Protein 4N8C (pdb70)

B-factor: mean 27.28, std 11.51, range [10.78, 125.44]

Radius of gyration: 37.12 Å; Cα contacts (8 Å, |Δi|>4): 2422; chains: 6; bounding box: 62×114×84 Å

Structure (mmCIF, N/CA/C/O backbone):
data_4N8C
#
_entry.id   4N8C
#
_cell.length_a   40.353
_cell.length_b   72.276
_cell.length_c   78.446
_cell.angle_alpha   86.880
_cell.angle_beta   77.530
_cell.angle_gamma   84.630
#
_symmetry.space_group_name_H-M   'P 1'
#
loop_
_entity.id
_entity.type
_entity.pdbx_description
1 polymer 'Heavy chain of monoclonal antibody'
2 polymer 'Light chain of monoclonal antibody'
3 polymer 'Extracellular domain of influenza Matrix protein 2'
4 water water
#
loop_
_atom_site.group_PDB
_atom_site.id
_atom_site.type_symbol
_atom_site.label_atom_id
_atom_site.label_alt_id
_atom_site.label_comp_id
_atom_site.label_asym_id
_atom_site.label_entity_id
_atom_site.label_seq_id
_atom_site.pdbx_PDB_ins_code
_atom_site.Cartn_x
_atom_site.Cartn_y
_atom_site.Cartn_z
_atom_site.occupancy
_atom_site.B_iso_or_equiv
_atom_site.auth_seq_id
_atom_site.auth_comp_id
_atom_site.auth_asym_id
_atom_site.auth_atom_id
_atom_site.pdbx_PDB_model_num
ATOM 1 N N . GLN A 1 1 ? 35.620 -18.952 38.351 1.00 45.62 1 GLN H N 1
ATOM 2 C CA . GLN A 1 1 ? 35.157 -20.043 39.226 1.00 43.91 1 GLN H CA 1
ATOM 3 C C . GLN A 1 1 ? 34.121 -19.464 40.204 1.00 36.92 1 GLN H C 1
ATOM 4 O O . GLN A 1 1 ? 34.122 -19.831 41.348 1.00 34.87 1 GLN H O 1
ATOM 10 N N . VAL A 1 2 ? 33.236 -18.599 39.692 1.00 32.52 2 VAL H N 1
ATOM 11 C CA . VAL A 1 2 ? 32.057 -18.108 40.438 1.00 33.24 2 VAL H CA 1
ATOM 12 C C . VAL A 1 2 ? 31.158 -19.278 40.794 1.00 29.77 2 VAL H C 1
ATOM 13 O O . VAL A 1 2 ? 30.782 -20.108 39.929 1.00 30.09 2 VAL H O 1
ATOM 17 N N . GLN A 1 3 ? 30.862 -19.395 42.092 1.00 28.78 3 GLN H N 1
ATOM 18 C CA . GLN A 1 3 ? 29.984 -20.446 42.610 1.00 30.38 3 GLN H CA 1
ATOM 19 C C . GLN A 1 3 ? 29.004 -19.797 43.604 1.00 26.06 3 GLN H C 1
ATOM 20 O O . GLN A 1 3 ? 29.399 -18.986 44.421 1.00 26.31 3 GLN H O 1
ATOM 26 N N . LEU A 1 4 ? 27.752 -20.199 43.483 1.00 24.79 4 LEU H N 1
ATOM 27 C CA . LEU A 1 4 ? 26.708 -19.854 44.443 1.00 24.68 4 LEU H CA 1
ATOM 28 C C . LEU A 1 4 ? 26.218 -21.181 45.030 1.00 22.50 4 LEU H C 1
ATOM 29 O O . LEU A 1 4 ? 25.634 -22.029 44.333 1.00 21.75 4 LEU H O 1
ATOM 34 N N . GLN A 1 5 ? 26.535 -21.361 46.306 1.00 21.80 5 GLN H N 1
ATOM 35 C CA . GLN A 1 5 ? 26.289 -22.589 47.018 1.00 23.78 5 GLN H CA 1
ATOM 36 C C . GLN A 1 5 ? 25.134 -22.420 48.013 1.00 22.45 5 GLN H C 1
ATOM 37 O O . GLN A 1 5 ? 25.266 -21.670 48.979 1.00 25.07 5 GLN H O 1
ATOM 43 N N . GLN A 1 6 ? 24.038 -23.122 47.758 1.00 21.02 6 GLN H N 1
ATOM 44 C CA . GLN A 1 6 ? 22.835 -22.979 48.580 1.00 21.19 6 GLN H CA 1
ATOM 45 C C . GLN A 1 6 ? 22.726 -24.080 49.658 1.00 23.07 6 GLN H C 1
ATOM 46 O O . GLN A 1 6 ? 23.261 -25.203 49.520 1.00 24.86 6 GLN H O 1
ATOM 52 N N . SER A 1 7 ? 22.019 -23.767 50.740 1.00 22.30 7 SER H N 1
ATOM 53 C CA . SER A 1 7 ? 21.704 -24.746 51.780 1.00 22.37 7 SER H CA 1
ATOM 54 C C . SER A 1 7 ? 20.785 -25.855 51.295 1.00 23.87 7 SER H C 1
ATOM 55 O O . SER A 1 7 ? 20.192 -25.776 50.222 1.00 23.74 7 SER H O 1
ATOM 58 N N . GLY A 1 8 ? 20.700 -26.958 52.063 1.00 24.07 8 GLY H N 1
ATOM 59 C CA . GLY A 1 8 ? 20.058 -28.126 51.571 1.00 25.00 8 GLY H CA 1
ATOM 60 C C . GLY A 1 8 ? 18.564 -28.094 51.698 1.00 27.35 8 GLY H C 1
ATOM 61 O O . GLY A 1 8 ? 18.025 -27.078 52.191 1.00 24.71 8 GLY H O 1
ATOM 62 N N . PRO A 1 9 ? 17.877 -29.199 51.333 1.00 26.76 9 PRO H N 1
ATOM 63 C CA . PRO A 1 9 ? 16.439 -29.165 51.291 1.00 25.08 9 PRO H CA 1
ATOM 64 C C . PRO A 1 9 ? 15.798 -29.020 52.705 1.00 24.90 9 PRO H C 1
ATOM 65 O O . PRO A 1 9 ? 16.416 -29.386 53.678 1.00 26.67 9 PRO H O 1
ATOM 69 N N . GLU A 1 10 ? 14.611 -28.446 52.769 1.00 23.59 10 GLU H N 1
ATOM 70 C CA . GLU A 1 10 ? 13.906 -28.168 54.028 1.00 27.65 10 GLU H CA 1
ATOM 71 C C . GLU A 1 10 ? 12.503 -28.697 53.955 1.00 24.88 10 GLU H C 1
ATOM 72 O O . GLU A 1 10 ? 11.779 -28.433 53.013 1.00 27.18 10 GLU H O 1
ATOM 78 N N . VAL A 1 11 ? 12.120 -29.464 54.959 1.00 27.84 11 VAL H N 1
ATOM 79 C CA . VAL A 1 11 ? 10.697 -29.806 55.199 1.00 31.04 11 VAL H CA 1
ATOM 80 C C . VAL A 1 11 ? 10.224 -29.022 56.423 1.00 32.55 11 VAL H C 1
ATOM 81 O O . VAL A 1 11 ? 10.800 -29.174 57.500 1.00 33.86 11 VAL H O 1
ATOM 85 N N . VAL A 1 12 ? 9.219 -28.181 56.237 1.00 31.43 12 VAL H N 1
ATOM 86 C CA . VAL A 1 12 ? 8.831 -27.201 57.244 1.00 32.82 12 VAL H CA 1
ATOM 87 C C . VAL A 1 12 ? 7.328 -27.266 57.483 1.00 30.34 12 VAL H C 1
ATOM 88 O O . VAL A 1 12 ? 6.539 -27.296 56.540 1.00 27.72 12 VAL H O 1
ATOM 92 N N . ARG A 1 13 ? 6.910 -27.176 58.756 1.00 28.21 13 ARG H N 1
ATOM 93 C CA . ARG A 1 13 ? 5.505 -27.223 59.053 1.00 29.12 13 ARG H CA 1
ATOM 94 C C . ARG A 1 13 ? 4.807 -25.951 58.583 1.00 27.44 13 ARG H C 1
ATOM 95 O O . ARG A 1 13 ? 5.405 -24.840 58.594 1.00 28.67 13 ARG H O 1
ATOM 103 N N . PRO A 1 14 ? 3.527 -26.018 58.268 1.00 26.18 14 PRO H N 1
ATOM 104 C CA . PRO A 1 14 ? 2.823 -24.813 57.925 1.00 23.13 14 PRO H CA 1
ATOM 105 C C . PRO A 1 14 ? 2.821 -23.834 59.139 1.00 24.70 14 PRO H C 1
ATOM 106 O O . PRO A 1 14 ? 2.802 -24.287 60.286 1.00 24.00 14 PRO H O 1
ATOM 110 N N . GLY A 1 15 ? 2.844 -22.528 58.835 1.00 24.83 15 GLY H N 1
ATOM 111 C CA . GLY A 1 15 ? 2.757 -21.511 59.893 1.00 24.56 15 GLY H CA 1
ATOM 112 C C . GLY A 1 15 ? 4.032 -21.061 60.557 1.00 25.47 15 GLY H C 1
ATOM 113 O O . GLY A 1 15 ? 4.000 -20.105 61.315 1.00 26.14 15 GLY H O 1
ATOM 114 N N . VAL A 1 16 ? 5.151 -21.723 60.292 1.00 23.17 16 VAL H N 1
ATOM 115 C CA . VAL A 1 16 ? 6.435 -21.316 60.789 1.00 23.18 16 VAL H CA 1
ATOM 116 C C . VAL A 1 16 ? 7.255 -20.748 59.620 1.00 19.74 16 VAL H C 1
ATOM 117 O O . VAL A 1 16 ? 6.813 -20.739 58.520 1.00 24.07 16 VAL H O 1
ATOM 121 N N . SER A 1 17 ? 8.435 -20.284 59.928 1.00 22.23 17 SER H N 1
ATOM 122 C CA . SER A 1 17 ? 9.323 -19.641 58.936 1.00 21.57 17 SER H CA 1
ATOM 123 C C . SER A 1 17 ? 10.535 -20.495 58.705 1.00 24.41 17 SER H C 1
ATOM 124 O O . SER A 1 17 ? 10.821 -21.380 59.485 1.00 26.51 17 SER H O 1
ATOM 127 N N . VAL A 1 18 ? 11.209 -20.280 57.562 1.00 21.66 18 VAL H N 1
ATOM 128 C CA . VAL A 1 18 ? 12.429 -21.041 57.232 1.00 22.91 18 VAL H CA 1
ATOM 129 C C . VAL A 1 18 ? 13.478 -20.058 56.723 1.00 22.42 18 VAL H C 1
ATOM 130 O O . VAL A 1 18 ? 13.096 -19.027 56.090 1.00 21.90 18 VAL H O 1
ATOM 134 N N . ARG A 1 19 ? 14.755 -20.329 57.059 1.00 22.81 19 ARG H N 1
ATOM 135 C CA . ARG A 1 19 ? 15.881 -19.482 56.693 1.00 26.09 19 ARG H CA 1
ATOM 136 C C . ARG A 1 19 ? 16.809 -20.328 55.794 1.00 25.70 19 ARG H C 1
ATOM 137 O O . ARG A 1 19 ? 17.287 -21.389 56.210 1.00 26.16 19 ARG H O 1
ATOM 145 N N . ILE A 1 20 ? 16.976 -19.853 54.572 1.00 23.40 20 ILE H N 1
ATOM 146 C CA . ILE A 1 20 ? 17.823 -20.509 53.570 1.00 20.88 20 ILE H CA 1
ATOM 147 C C . ILE A 1 20 ? 19.034 -19.633 53.215 1.00 20.45 20 ILE H C 1
ATOM 148 O O . ILE A 1 20 ? 18.998 -18.418 53.365 1.00 18.86 20 ILE H O 1
ATOM 153 N N . SER A 1 21 ? 20.155 -20.265 52.823 1.00 21.26 21 SER H N 1
ATOM 154 C CA . SER A 1 21 ? 21.383 -19.488 52.604 1.00 18.44 21 SER H CA 1
ATOM 155 C C . SER A 1 21 ? 21.998 -19.752 51.230 1.00 18.53 21 SER H C 1
ATOM 156 O O . SER A 1 21 ? 21.710 -20.771 50.592 1.00 22.59 21 SER H O 1
ATOM 159 N N . CYS A 1 22 ? 22.834 -18.806 50.849 1.00 19.98 22 CYS H N 1
ATOM 160 C CA . CYS A 1 22 ? 23.485 -18.760 49.511 1.00 18.56 22 CYS H CA 1
ATOM 161 C C . CYS A 1 22 ? 24.830 -18.129 49.701 1.00 19.57 22 CYS H C 1
ATOM 162 O O . CYS A 1 22 ? 24.925 -16.958 49.924 1.00 21.22 22 CYS H O 1
ATOM 165 N N . LYS A 1 23 ? 25.893 -18.942 49.604 1.00 23.85 23 LYS H N 1
ATOM 166 C CA . LYS A 1 23 ? 27.266 -18.460 49.813 1.00 22.97 23 LYS H CA 1
ATOM 167 C C . LYS A 1 23 ? 27.915 -18.250 48.453 1.00 21.63 23 LYS H C 1
ATOM 168 O O . LYS A 1 23 ? 27.929 -19.169 47.635 1.00 22.11 23 LYS H O 1
ATOM 174 N N . GLY A 1 24 ? 28.355 -17.018 48.214 1.00 23.31 24 GLY H N 1
ATOM 175 C CA . GLY A 1 24 ? 29.065 -16.644 46.970 1.00 27.18 24 GLY H CA 1
ATOM 176 C C . GLY A 1 24 ? 30.572 -16.785 47.142 1.00 29.76 24 GLY H C 1
ATOM 177 O O . GLY A 1 24 ? 31.149 -16.238 48.112 1.00 32.22 24 GLY H O 1
ATOM 178 N N . SER A 1 25 ? 31.197 -17.549 46.243 1.00 28.98 25 SER H N 1
ATOM 179 C CA . SER A 1 25 ? 32.664 -17.685 46.271 1.00 28.32 25 SER H CA 1
ATOM 180 C C . SER A 1 25 ? 33.245 -17.442 44.865 1.00 31.17 25 SER H C 1
ATOM 181 O O . SER A 1 25 ? 32.530 -17.515 43.888 1.00 25.68 25 SER H O 1
ATOM 184 N N . GLY A 1 26 ? 34.550 -17.187 44.756 1.00 30.77 26 GLY H N 1
ATOM 185 C CA . GLY A 1 26 ? 35.188 -17.027 43.420 1.00 31.54 26 GLY H CA 1
ATOM 186 C C . GLY A 1 26 ? 35.006 -15.664 42.812 1.00 28.71 26 GLY H C 1
ATOM 187 O O . GLY A 1 26 ? 35.273 -15.475 41.623 1.00 32.22 26 GLY H O 1
ATOM 188 N N . TYR A 1 27 ? 34.579 -14.707 43.611 1.00 27.16 27 TYR H N 1
ATOM 189 C CA . TYR A 1 27 ? 34.399 -13.353 43.180 1.00 30.12 27 TYR H CA 1
ATOM 190 C C . TYR A 1 27 ? 34.268 -12.436 44.386 1.00 28.11 27 TYR H C 1
ATOM 191 O O . TYR A 1 27 ? 34.161 -12.908 45.511 1.00 30.96 27 TYR H O 1
ATOM 200 N N . THR A 1 28 ? 34.329 -11.143 44.106 1.00 27.28 28 THR H N 1
ATOM 201 C CA . THR A 1 28 ? 34.218 -10.104 45.085 1.00 26.84 28 THR H CA 1
ATOM 202 C C . THR A 1 28 ? 32.723 -9.955 45.456 1.00 26.10 28 THR H C 1
ATOM 203 O O . THR A 1 28 ? 31.966 -9.318 44.748 1.00 25.84 28 THR H O 1
ATOM 207 N N . PHE A 1 29 ? 32.381 -10.564 46.599 1.00 28.12 29 PHE H N 1
ATOM 208 C CA . PHE A 1 29 ? 30.978 -10.685 47.065 1.00 25.20 29 PHE H CA 1
ATOM 209 C C . PHE A 1 29 ? 30.205 -9.374 47.018 1.00 25.55 29 PHE H C 1
ATOM 210 O O . PHE A 1 29 ? 29.059 -9.338 46.539 1.00 25.00 29 PHE H O 1
ATOM 218 N N . THR A 1 30 ? 30.805 -8.295 47.509 1.00 25.34 30 THR H N 1
ATOM 219 C CA . THR A 1 30 ? 30.200 -6.962 47.554 1.00 25.57 30 THR H CA 1
ATOM 220 C C . THR A 1 30 ? 30.074 -6.162 46.275 1.00 26.41 30 THR H C 1
ATOM 221 O O . THR A 1 30 ? 29.452 -5.110 46.292 1.00 26.50 30 THR H O 1
ATOM 225 N N . ASP A 1 31 ? 30.588 -6.701 45.163 1.00 27.89 31 ASP H N 1
ATOM 226 C CA . ASP A 1 31 ? 30.509 -6.040 43.884 1.00 28.25 31 ASP H CA 1
ATOM 227 C C . ASP A 1 31 ? 29.210 -6.386 43.117 1.00 23.97 31 ASP H C 1
ATOM 228 O O . ASP A 1 31 ? 28.909 -5.764 42.127 1.00 23.38 31 ASP H O 1
ATOM 233 N N . TYR A 1 32 ? 28.424 -7.346 43.624 1.00 23.71 32 TYR H N 1
ATOM 234 C CA . TYR A 1 32 ? 27.196 -7.807 42.924 1.00 24.69 32 TYR H CA 1
ATOM 235 C C . TYR A 1 32 ? 26.104 -8.075 43.931 1.00 20.10 32 TYR H C 1
ATOM 236 O O . TYR A 1 32 ? 26.342 -8.808 44.869 1.00 22.70 32 TYR H O 1
ATOM 245 N N . ALA A 1 33 ? 24.924 -7.531 43.703 1.00 19.83 33 ALA H N 1
ATOM 246 C CA . ALA A 1 33 ? 23.833 -7.838 44.596 1.00 20.05 33 ALA H CA 1
ATOM 247 C C . ALA A 1 33 ? 23.453 -9.285 44.516 1.00 18.58 33 ALA H C 1
ATOM 248 O O . ALA A 1 33 ? 23.759 -9.955 43.539 1.00 21.15 33 ALA H O 1
ATOM 250 N N . MET A 1 34 ? 22.618 -9.761 45.463 1.00 18.44 34 MET H N 1
ATOM 251 C CA . MET A 1 34 ? 22.123 -11.146 45.386 1.00 19.50 34 MET H CA 1
ATOM 252 C C . MET A 1 34 ? 20.616 -11.079 45.190 1.00 18.00 34 MET H C 1
ATOM 253 O O . MET A 1 34 ? 19.933 -10.285 45.901 1.00 18.11 34 MET H O 1
ATOM 258 N N . HIS A 1 35 ? 20.149 -11.818 44.182 1.00 15.44 35 HIS H N 1
ATOM 259 C CA . HIS A 1 35 ? 18.756 -11.932 43.818 1.00 18.46 35 HIS H CA 1
ATOM 260 C C . HIS A 1 35 ? 18.248 -13.296 44.147 1.00 17.12 35 HIS H C 1
ATOM 261 O O . HIS A 1 35 ? 19.013 -14.289 44.200 1.00 16.74 35 HIS H O 1
ATOM 268 N N . TRP A 1 36 ? 16.938 -13.392 44.389 1.00 16.16 36 TRP H N 1
ATOM 269 C CA . TRP A 1 36 ? 16.314 -14.615 44.677 1.00 15.62 36 TRP H CA 1
ATOM 270 C C . TRP A 1 36 ? 15.120 -14.845 43.795 1.00 15.42 36 TRP H C 1
ATOM 271 O O . TRP A 1 36 ? 14.429 -13.907 43.474 1.00 17.53 36 TRP H O 1
ATOM 282 N N . VAL A 1 37 ? 14.930 -16.105 43.425 1.00 16.39 37 VAL H N 1
ATOM 283 C CA . VAL A 1 37 ? 13.984 -16.527 42.428 1.00 17.19 37 VAL H CA 1
ATOM 284 C C . VAL A 1 37 ? 13.237 -17.778 42.909 1.00 18.63 37 VAL H C 1
ATOM 285 O O . VAL A 1 37 ? 13.837 -18.748 43.338 1.00 19.42 37 VAL H O 1
ATOM 289 N N . LYS A 1 38 ? 11.922 -17.747 42.796 1.00 16.94 38 LYS H N 1
ATOM 290 C CA . LYS A 1 38 ? 11.071 -18.893 43.135 1.00 16.73 38 LYS H CA 1
ATOM 291 C C . LYS A 1 38 ? 10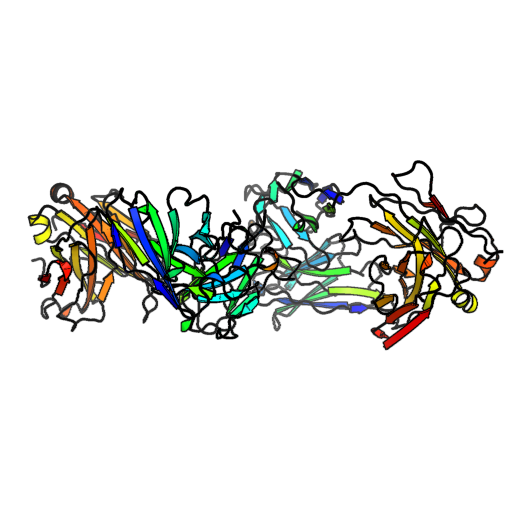.697 -19.638 41.882 1.00 16.11 38 LYS H C 1
ATOM 292 O O . LYS A 1 38 ? 10.305 -19.033 40.875 1.00 17.38 38 LYS H O 1
ATOM 298 N N . GLN A 1 39 ? 10.750 -20.956 41.944 1.00 19.40 39 GLN H N 1
ATOM 299 C CA . GLN A 1 39 ? 10.232 -21.805 40.883 1.00 20.13 39 GLN H CA 1
ATOM 300 C C . GLN A 1 39 ? 9.305 -22.851 41.481 1.00 19.46 39 GLN H C 1
ATOM 301 O O . GLN A 1 39 ? 9.765 -23.788 42.126 1.00 21.15 39 GLN H O 1
ATOM 307 N N . SER A 1 40 ? 8.016 -22.665 41.312 1.00 22.56 40 SER H N 1
ATOM 308 C CA . SER A 1 40 ? 7.059 -23.674 41.766 1.00 28.20 40 SER H CA 1
ATOM 309 C C . SER A 1 40 ? 7.153 -24.861 40.851 1.00 31.48 40 SER H C 1
ATOM 310 O O . SER A 1 40 ? 7.347 -24.706 39.646 1.00 31.41 40 SER H O 1
ATOM 313 N N . HIS A 1 41 ? 6.989 -26.058 41.386 1.00 40.86 41 HIS H N 1
ATOM 314 C CA . HIS A 1 41 ? 7.248 -27.248 40.560 1.00 48.18 41 HIS H CA 1
ATOM 315 C C . HIS A 1 41 ? 6.371 -27.236 39.287 1.00 49.81 41 HIS H C 1
ATOM 316 O O . HIS A 1 41 ? 5.194 -26.821 39.317 1.00 46.30 41 HIS H O 1
ATOM 323 N N . ALA A 1 42 ? 7.014 -27.584 38.163 1.00 52.41 42 ALA H N 1
ATOM 324 C CA . ALA A 1 42 ? 6.429 -27.512 36.810 1.00 51.16 42 ALA H CA 1
ATOM 325 C C . ALA A 1 42 ? 5.993 -26.092 36.365 1.00 52.51 42 ALA H C 1
ATOM 326 O O . ALA A 1 42 ? 5.257 -25.938 35.383 1.00 44.52 42 ALA H O 1
ATOM 328 N N . LYS A 1 43 ? 6.413 -25.078 37.117 1.00 44.48 43 LYS H N 1
ATOM 329 C CA . LYS A 1 43 ? 5.933 -23.713 36.900 1.00 44.85 43 LYS H CA 1
ATOM 330 C C . LYS A 1 43 ? 6.993 -22.773 36.332 1.00 38.85 43 LYS H C 1
ATOM 331 O O . LYS A 1 43 ? 8.008 -23.217 35.794 1.00 38.71 43 LYS H O 1
ATOM 337 N N . SER A 1 44 ? 6.747 -21.471 36.455 1.00 31.52 44 SER H N 1
ATOM 338 C CA . SER A 1 44 ? 7.622 -20.506 35.931 1.00 32.93 44 SER H CA 1
ATOM 339 C C . SER A 1 44 ? 8.473 -20.030 37.085 1.00 24.99 44 SER H C 1
ATOM 340 O O . SER A 1 44 ? 8.476 -20.558 38.187 1.00 29.33 44 SER H O 1
ATOM 343 N N . LEU A 1 45 ? 9.228 -19.057 36.717 1.00 24.23 45 LEU H N 1
ATOM 344 C CA . LEU A 1 45 ? 10.143 -18.379 37.545 1.00 22.86 45 LEU H CA 1
ATOM 345 C C . LEU A 1 45 ? 9.561 -17.061 37.957 1.00 20.34 45 LEU H C 1
ATOM 346 O O . LEU A 1 45 ? 9.006 -16.286 37.110 1.00 22.50 45 LEU H O 1
ATOM 351 N N . ASP A 1 46 ? 9.733 -16.742 39.255 1.00 18.75 46 ASP H N 1
ATOM 352 C CA . ASP A 1 46 ? 9.271 -15.488 39.826 1.00 19.94 46 ASP H CA 1
ATOM 353 C C . ASP A 1 46 ? 10.448 -14.848 40.589 1.00 17.67 46 ASP H C 1
ATOM 354 O O . ASP A 1 46 ? 10.981 -15.431 41.488 1.00 17.01 46 ASP H O 1
ATOM 359 N N . TRP A 1 47 ? 10.752 -13.619 40.260 1.00 16.25 47 TRP H N 1
ATOM 360 C CA . TRP A 1 47 ? 11.757 -12.889 40.981 1.00 16.56 47 TRP H CA 1
ATOM 361 C C . TRP A 1 47 ? 11.172 -12.411 42.311 1.00 17.14 47 TRP H C 1
ATOM 362 O O . TRP A 1 47 ? 10.134 -11.665 42.343 1.00 18.69 47 TRP H O 1
ATOM 373 N N . ILE A 1 48 ? 11.807 -12.772 43.406 1.00 16.17 48 ILE H N 1
ATOM 374 C CA . ILE A 1 48 ? 11.354 -12.407 44.721 1.00 17.56 48 ILE H CA 1
ATOM 375 C C . ILE A 1 48 ? 11.848 -11.040 45.156 1.00 20.00 48 ILE H C 1
ATOM 376 O O . ILE A 1 48 ? 11.113 -10.261 45.767 1.00 21.08 48 ILE H O 1
ATOM 381 N N . GLY A 1 49 ? 13.120 -10.765 44.871 1.00 16.74 49 GLY H N 1
ATOM 382 C CA . GLY A 1 49 ? 13.728 -9.477 45.229 1.00 17.17 49 GLY H CA 1
ATOM 383 C C . GLY A 1 49 ? 15.224 -9.507 45.171 1.00 16.02 49 GLY H C 1
ATOM 384 O O . GLY A 1 49 ? 15.790 -10.513 44.775 1.00 16.45 49 GLY H O 1
ATOM 385 N N . VAL A 1 50 ? 15.814 -8.435 45.661 1.00 18.03 50 VAL H N 1
ATOM 386 C CA . VAL A 1 50 ? 17.259 -8.207 45.594 1.00 18.31 50 VAL H CA 1
ATOM 387 C C . VAL A 1 50 ? 17.732 -7.602 46.888 1.00 19.71 50 VAL H C 1
ATOM 388 O O . VAL A 1 50 ? 17.020 -6.811 47.501 1.00 20.78 50 VAL H O 1
ATOM 392 N N . ILE A 1 51 ? 18.935 -7.999 47.333 1.00 17.66 51 ILE H N 1
ATOM 393 C CA . ILE A 1 51 ? 19.589 -7.336 48.448 1.00 18.35 51 ILE H CA 1
ATOM 394 C C . ILE A 1 51 ? 20.985 -6.850 48.015 1.00 20.54 51 ILE H C 1
ATOM 395 O O . ILE A 1 51 ? 21.728 -7.591 47.386 1.00 18.75 51 ILE H O 1
ATOM 400 N N . GLY A 1 52 ? 21.309 -5.614 48.314 1.00 22.03 52 GLY H N 1
ATOM 401 C CA . GLY A 1 52 ? 22.647 -5.121 48.076 1.00 22.31 52 GLY H CA 1
ATOM 402 C C . GLY A 1 52 ? 23.594 -5.763 49.062 1.00 22.25 52 GLY H C 1
ATOM 403 O O . GLY A 1 52 ? 23.415 -5.698 50.292 1.00 21.95 52 GLY H O 1
ATOM 404 N N . THR A 1 53 ? 24.636 -6.396 48.552 1.00 21.08 53 THR H N 1
ATOM 405 C CA . THR A 1 53 ? 25.607 -7.085 49.408 1.00 20.19 53 THR H CA 1
ATOM 406 C C . THR A 1 53 ? 26.531 -6.121 50.117 1.00 23.54 53 THR H C 1
ATOM 407 O O . THR A 1 53 ? 27.115 -6.447 51.157 1.00 26.82 53 THR H O 1
ATOM 411 N N . ASP A 1 54 ? 26.666 -4.960 49.507 1.00 25.11 54 ASP H N 1
ATOM 412 C CA . ASP A 1 54 ? 27.491 -3.853 50.057 1.00 28.96 54 ASP H CA 1
ATOM 413 C C . ASP A 1 54 ? 26.687 -3.055 51.070 1.00 29.70 54 ASP H C 1
ATOM 414 O O . ASP A 1 54 ? 27.129 -2.912 52.202 1.00 34.84 54 ASP H O 1
ATOM 419 N N . ASN A 1 55 ? 25.522 -2.565 50.672 1.00 28.44 55 ASN H N 1
ATOM 420 C CA . ASN A 1 55 ? 24.699 -1.628 51.496 1.00 26.47 55 ASN H CA 1
ATOM 421 C C . ASN A 1 55 ? 23.621 -2.290 52.409 1.00 25.12 55 ASN H C 1
ATOM 422 O O . ASN A 1 55 ? 23.063 -1.620 53.276 1.00 22.80 55 ASN H O 1
ATOM 427 N N . GLY A 1 56 ? 23.324 -3.557 52.151 1.00 23.49 56 GLY H N 1
ATOM 428 C CA . GLY A 1 56 ? 22.276 -4.289 52.881 1.00 20.25 56 GLY H CA 1
ATOM 429 C C . GLY A 1 56 ? 20.847 -3.877 52.579 1.00 19.33 56 GLY H C 1
ATOM 430 O O . GLY A 1 56 ? 19.927 -4.379 53.181 1.00 19.71 56 GLY H O 1
ATOM 431 N N . ASN A 1 57 ? 20.700 -3.002 51.614 1.00 20.12 57 ASN H N 1
ATOM 432 C CA . ASN A 1 57 ? 19.350 -2.475 51.275 1.00 20.56 57 ASN H CA 1
ATOM 433 C C . ASN A 1 57 ? 18.637 -3.532 50.480 1.00 19.60 57 ASN H C 1
ATOM 434 O O . ASN A 1 57 ? 19.269 -4.290 49.693 1.00 21.09 57 ASN H O 1
ATOM 439 N N . THR A 1 58 ? 17.315 -3.513 50.568 1.00 19.15 58 THR H N 1
ATOM 440 C CA . THR A 1 58 ? 16.497 -4.494 49.912 1.00 18.81 58 THR H CA 1
ATOM 441 C C . THR A 1 58 ? 15.418 -3.932 49.058 1.00 20.64 58 THR H C 1
ATOM 442 O O . THR A 1 58 ? 15.020 -2.752 49.188 1.00 21.45 58 THR H O 1
ATOM 446 N N . ASN A 1 59 ? 14.966 -4.735 48.118 1.00 20.62 59 ASN H N 1
ATOM 447 C CA . ASN A 1 59 ? 13.864 -4.322 47.227 1.00 20.44 59 ASN H CA 1
ATOM 448 C C . ASN A 1 59 ? 13.129 -5.608 46.892 1.00 20.21 59 ASN H C 1
ATOM 449 O O . ASN A 1 59 ? 13.687 -6.504 46.226 1.00 20.44 59 ASN H O 1
ATOM 454 N N . TYR A 1 60 ? 11.914 -5.732 47.394 1.00 20.32 60 TYR H N 1
ATOM 455 C CA . TYR A 1 60 ? 11.116 -6.927 47.224 1.00 19.80 60 TYR H CA 1
ATOM 456 C C . TYR A 1 60 ? 10.052 -6.702 46.169 1.00 23.84 60 TYR H C 1
ATOM 457 O O . TYR A 1 60 ? 9.499 -5.599 46.020 1.00 24.98 60 TYR H O 1
ATOM 466 N N . ASN A 1 61 ? 9.851 -7.714 45.362 1.00 21.78 61 ASN H N 1
ATOM 467 C CA . ASN A 1 61 ? 8.661 -7.795 44.531 1.00 20.19 61 ASN H CA 1
ATOM 468 C C . ASN A 1 61 ? 7.446 -7.684 45.446 1.00 19.73 61 ASN H C 1
ATOM 469 O O . ASN A 1 61 ? 7.309 -8.425 46.407 1.00 20.27 61 ASN H O 1
ATOM 474 N N . GLN A 1 62 ? 6.527 -6.753 45.121 1.00 21.63 62 GLN H N 1
ATOM 475 C CA . GLN A 1 62 ? 5.356 -6.578 45.980 1.00 24.77 62 GLN H CA 1
ATOM 476 C C . GLN A 1 62 ? 4.532 -7.851 46.177 1.00 23.73 62 GLN H C 1
ATOM 477 O O . GLN A 1 62 ? 3.894 -8.023 47.220 1.00 25.67 62 GLN H O 1
ATOM 483 N N . LYS A 1 63 ? 4.583 -8.789 45.219 1.00 22.73 63 LYS H N 1
ATOM 484 C CA . LYS A 1 63 ? 3.983 -10.127 45.343 1.00 25.64 63 LYS H CA 1
ATOM 485 C C . LYS A 1 63 ? 4.510 -10.943 46.547 1.00 23.44 63 LYS H C 1
ATOM 486 O O . LYS A 1 63 ? 3.829 -11.851 47.067 1.00 28.05 63 LYS H O 1
ATOM 492 N N . PHE A 1 64 ? 5.702 -10.611 47.013 1.00 23.22 64 PHE H N 1
ATOM 493 C CA . PHE A 1 64 ? 6.389 -11.300 48.126 1.00 22.76 64 PHE H CA 1
ATOM 494 C C . PHE A 1 64 ? 6.640 -10.428 49.338 1.00 23.82 64 PHE H C 1
ATOM 495 O O . PHE A 1 64 ? 7.218 -10.859 50.305 1.00 23.61 64 PHE H O 1
ATOM 503 N N . LYS A 1 65 ? 6.155 -9.178 49.309 1.00 26.87 65 LYS H N 1
ATOM 504 C CA . LYS A 1 65 ? 6.213 -8.334 50.490 1.00 30.49 65 LYS H CA 1
ATOM 505 C C . LYS A 1 65 ? 5.495 -9.032 51.646 1.00 29.73 65 LYS H C 1
ATOM 506 O O . LYS A 1 65 ? 4.351 -9.468 51.524 1.00 34.15 65 LYS H O 1
ATOM 512 N N . GLY A 1 66 ? 6.196 -9.147 52.759 1.00 29.98 66 GLY H N 1
ATOM 513 C CA . GLY A 1 66 ? 5.625 -9.703 53.956 1.00 29.32 66 GLY H CA 1
ATOM 514 C C . GLY A 1 66 ? 5.670 -11.211 53.954 1.00 31.57 66 GLY H C 1
ATOM 515 O O . GLY A 1 66 ? 5.267 -11.836 54.949 1.00 32.64 66 GLY H O 1
ATOM 516 N N . LYS A 1 67 ? 6.131 -11.813 52.856 1.00 27.09 67 LYS H N 1
ATOM 517 C CA . LYS A 1 67 ? 6.424 -13.249 52.819 1.00 25.99 67 LYS H CA 1
ATOM 518 C C . LYS A 1 67 ? 7.935 -13.488 52.958 1.00 22.79 67 LYS H C 1
ATOM 519 O O . LYS A 1 67 ? 8.361 -14.389 53.675 1.00 21.68 67 LYS H O 1
ATOM 525 N N . ALA A 1 68 ? 8.692 -12.722 52.184 1.00 22.27 68 ALA H N 1
ATOM 526 C CA . ALA A 1 68 ? 10.138 -12.849 52.144 1.00 21.70 68 ALA H CA 1
ATOM 527 C C . ALA A 1 68 ? 10.885 -11.677 52.781 1.00 21.53 68 ALA H C 1
ATOM 528 O O . ALA A 1 68 ? 10.521 -10.515 52.536 1.00 22.51 68 ALA H O 1
ATOM 530 N N . THR A 1 69 ? 11.930 -12.019 53.542 1.00 20.88 69 THR H N 1
ATOM 531 C CA . THR A 1 69 ? 12.932 -11.118 54.097 1.00 23.01 69 THR H CA 1
ATOM 532 C C . THR A 1 69 ? 14.304 -11.573 53.565 1.00 21.92 69 THR H C 1
ATOM 533 O O . THR A 1 69 ? 14.510 -12.780 53.418 1.00 28.28 69 THR H O 1
ATOM 537 N N . MET A 1 70 ? 15.178 -10.633 53.245 1.00 19.60 70 MET H N 1
ATOM 538 C CA . MET A 1 70 ? 16.541 -10.942 52.826 1.00 17.98 70 MET H CA 1
ATOM 539 C C . MET A 1 70 ? 17.523 -10.219 53.736 1.00 16.77 70 MET H C 1
ATOM 540 O O . MET A 1 70 ? 17.271 -9.063 54.079 1.00 17.58 70 MET H O 1
ATOM 545 N N . THR A 1 71 ? 18.630 -10.921 54.058 1.00 17.00 71 THR H N 1
ATOM 546 C CA . THR A 1 71 ? 19.737 -10.411 54.868 1.00 18.90 71 THR H CA 1
ATOM 547 C C . THR A 1 71 ? 21.028 -10.906 54.262 1.00 17.91 71 THR H C 1
ATOM 548 O O . THR A 1 71 ? 21.022 -11.784 53.371 1.00 19.39 71 THR H O 1
ATOM 552 N N . VAL A 1 72 ? 22.138 -10.306 54.712 1.00 18.91 72 VAL H N 1
ATOM 553 C CA . VAL A 1 72 ? 23.477 -10.704 54.232 1.00 21.87 72 VAL H CA 1
ATOM 554 C C . VAL A 1 72 ? 24.432 -10.610 55.426 1.00 21.04 72 VAL H C 1
ATOM 555 O O . VAL A 1 72 ? 24.296 -9.692 56.238 1.00 21.31 72 VAL H O 1
ATOM 559 N N . ASP A 1 73 ? 25.400 -11.527 55.439 1.00 21.30 73 ASP H N 1
ATOM 560 C CA . ASP A 1 73 ? 26.583 -11.534 56.337 1.00 22.49 73 ASP H CA 1
ATOM 561 C C . ASP A 1 73 ? 27.800 -11.344 55.427 1.00 21.00 73 ASP H C 1
ATOM 562 O O . ASP A 1 73 ? 28.289 -12.313 54.817 1.00 23.88 73 ASP H O 1
ATOM 567 N N . LYS A 1 74 ? 28.213 -10.108 55.256 1.00 26.21 74 LYS H N 1
ATOM 568 C CA . LYS A 1 74 ? 29.308 -9.790 54.339 1.00 28.53 74 LYS H CA 1
ATOM 569 C C . LYS A 1 74 ? 30.540 -10.544 54.758 1.00 28.28 74 LYS H C 1
ATOM 570 O O . LYS A 1 74 ? 31.279 -11.069 53.927 1.00 30.83 74 LYS H O 1
ATOM 576 N N . SER A 1 75 ? 30.757 -10.652 56.057 1.00 30.29 75 SER H N 1
ATOM 577 C CA . SER A 1 75 ? 31.970 -11.314 56.586 1.00 31.00 75 SER H CA 1
ATOM 578 C C . SER A 1 75 ? 32.108 -12.777 56.145 1.00 32.63 75 SER H C 1
ATOM 579 O O . SER A 1 75 ? 33.201 -13.338 56.145 1.00 33.81 75 SER H O 1
ATOM 582 N N . SER A 1 76 ? 30.984 -13.378 55.763 1.00 33.89 76 SER H N 1
ATOM 583 C CA . SER A 1 76 ? 30.808 -14.767 55.419 1.00 31.32 76 SER H CA 1
ATOM 584 C C . SER A 1 76 ? 30.539 -15.015 53.896 1.00 24.55 76 SER H C 1
ATOM 585 O O . SER A 1 76 ? 30.366 -16.153 53.444 1.00 21.28 76 SER H O 1
ATOM 588 N N . ASN A 1 77 ? 30.511 -13.943 53.135 1.00 24.04 77 ASN H N 1
ATOM 589 C CA . ASN A 1 77 ? 30.016 -13.972 51.774 1.00 22.91 77 ASN H CA 1
ATOM 590 C C . ASN A 1 77 ? 28.738 -14.795 51.660 1.00 22.13 77 ASN H C 1
ATOM 591 O O . ASN A 1 77 ? 28.555 -15.526 50.677 1.00 22.17 77 ASN H O 1
ATOM 596 N N . THR A 1 78 ? 27.830 -14.665 52.616 1.00 23.01 78 THR H N 1
ATOM 597 C CA . THR A 1 78 ? 26.554 -15.418 52.579 1.00 22.43 78 THR H CA 1
ATOM 598 C C . THR A 1 78 ? 25.323 -14.494 52.640 1.00 20.66 78 THR H C 1
ATOM 599 O O . THR A 1 78 ? 25.245 -13.605 53.457 1.00 23.71 78 THR H O 1
ATOM 603 N N . ALA A 1 79 ? 24.407 -14.764 51.742 1.00 17.89 79 ALA H N 1
ATOM 604 C CA . ALA A 1 79 ? 23.091 -14.082 51.707 1.00 19.15 79 ALA H CA 1
ATOM 605 C C . ALA A 1 79 ? 22.072 -15.054 52.238 1.00 18.83 79 ALA H C 1
ATOM 606 O O . ALA A 1 79 ? 22.165 -16.291 52.028 1.00 21.77 79 ALA H O 1
ATOM 608 N N . TYR A 1 80 ? 21.050 -14.523 52.926 1.00 18.65 80 TYR H N 1
ATOM 609 C CA . TYR A 1 80 ? 20.023 -15.376 53.537 1.00 18.38 80 TYR H CA 1
ATOM 610 C C . TYR A 1 80 ? 18.676 -14.878 53.107 1.00 17.70 80 TYR H C 1
ATOM 611 O O . TYR A 1 80 ? 18.477 -13.700 52.926 1.00 17.97 80 TYR H O 1
ATOM 620 N N . MET A 1 81 ? 17.763 -15.798 52.910 1.00 19.44 81 MET H N 1
ATOM 621 C CA . MET A 1 81 ? 16.338 -15.443 52.687 1.00 19.17 81 MET H CA 1
ATOM 622 C C . MET A 1 81 ? 15.494 -16.169 53.710 1.00 18.91 81 MET H C 1
ATOM 623 O O . MET A 1 81 ? 15.674 -17.365 53.979 1.00 18.80 81 MET H O 1
ATOM 628 N N . GLU A 1 82 ? 14.644 -15.378 54.385 1.00 19.61 82 GLU H N 1
ATOM 629 C CA . GLU A 1 82 ? 13.674 -15.906 55.340 1.00 21.85 82 GLU H CA 1
ATOM 630 C C . GLU A 1 82 ? 12.279 -15.925 54.661 1.00 18.91 82 GLU H C 1
ATOM 631 O O . GLU A 1 82 ? 11.833 -14.883 54.134 1.00 20.64 82 GLU H O 1
ATOM 637 N N . LEU A 1 83 ? 11.620 -17.074 54.681 1.00 20.08 83 LEU H N 1
ATOM 638 C CA . LEU A 1 83 ? 10.271 -17.225 54.152 1.00 19.99 83 LEU H CA 1
ATOM 639 C C . LEU A 1 83 ? 9.382 -17.480 55.360 1.00 19.98 83 LEU H C 1
ATOM 640 O O . LEU A 1 83 ? 9.604 -18.402 56.135 1.00 21.48 83 LEU H O 1
ATOM 645 N N . GLY A 1 84 ? 8.398 -16.600 55.526 1.00 21.91 84 GLY H N 1
ATOM 646 C CA . GLY A 1 84 ? 7.648 -16.565 56.753 1.00 24.13 84 GLY H CA 1
ATOM 647 C C . GLY A 1 84 ? 6.298 -17.232 56.651 1.00 23.86 84 GLY H C 1
ATOM 648 O O . GLY A 1 84 ? 5.658 -17.143 55.638 1.00 25.17 84 GLY H O 1
ATOM 649 N N . ARG A 1 85 ? 5.855 -17.783 57.772 1.00 21.51 85 ARG H N 1
ATOM 650 C CA . ARG A 1 85 ? 4.454 -18.249 57.990 1.00 22.13 85 ARG H CA 1
ATOM 651 C C . ARG A 1 85 ? 4.002 -19.061 56.799 1.00 20.46 85 ARG H C 1
ATOM 652 O O . ARG A 1 85 ? 3.097 -18.715 56.062 1.00 22.93 85 ARG H O 1
ATOM 660 N N . LEU A 1 86 ? 4.734 -20.145 56.625 1.00 20.61 86 LEU H N 1
ATOM 661 C CA . LEU A 1 86 ? 4.643 -20.920 55.423 1.00 21.89 86 LEU H CA 1
ATOM 662 C C . LEU A 1 86 ? 3.272 -21.553 55.194 1.00 20.58 86 LEU H C 1
ATOM 663 O O . LEU A 1 86 ? 2.554 -21.953 56.145 1.00 21.79 86 LEU H O 1
ATOM 668 N N . THR A 1 87 ? 2.872 -21.616 53.929 1.00 22.28 87 THR H N 1
ATOM 669 C CA . THR A 1 87 ? 1.676 -22.398 53.501 1.00 23.76 87 THR H CA 1
ATOM 670 C C . THR A 1 87 ? 2.105 -23.319 52.368 1.00 27.07 87 THR H C 1
ATOM 671 O O . THR A 1 87 ? 3.242 -23.236 51.870 1.00 22.49 87 THR H O 1
ATOM 675 N N . SER A 1 88 ? 1.180 -24.164 51.916 1.00 29.15 88 SER H N 1
ATOM 676 C CA . SER A 1 88 ? 1.516 -25.081 50.827 1.00 29.54 88 SER H CA 1
ATOM 677 C C . SER A 1 88 ? 1.894 -24.339 49.519 1.00 28.88 88 SER H C 1
ATOM 678 O O . SER A 1 88 ? 2.675 -24.891 48.751 1.00 29.35 88 SER H O 1
ATOM 681 N N . GLU A 1 89 ? 1.394 -23.128 49.278 1.00 25.28 89 GLU H N 1
ATOM 682 C CA . GLU A 1 89 ? 1.762 -22.290 48.139 1.00 27.61 89 GLU H CA 1
ATOM 683 C C . GLU A 1 89 ? 3.248 -21.941 48.157 1.00 26.97 89 GLU H C 1
ATOM 684 O O . GLU A 1 89 ? 3.785 -21.534 47.123 1.00 25.33 89 GLU H O 1
ATOM 690 N N . ASP A 1 90 ? 3.876 -22.050 49.333 1.00 22.56 90 ASP H N 1
ATOM 691 C CA . ASP A 1 90 ? 5.288 -21.710 49.472 1.00 20.50 90 ASP H CA 1
ATOM 692 C C . ASP A 1 90 ? 6.196 -22.875 49.093 1.00 20.32 90 ASP H C 1
ATOM 693 O O . ASP A 1 90 ? 7.393 -22.703 48.928 1.00 21.37 90 ASP H O 1
ATOM 698 N N . SER A 1 91 ? 5.635 -24.032 48.866 1.00 19.47 91 SER H N 1
ATOM 699 C CA . SER A 1 91 ? 6.471 -25.169 48.475 1.00 18.72 91 SER H CA 1
ATOM 700 C C . SER A 1 91 ? 7.016 -24.950 47.076 1.00 20.80 91 SER H C 1
ATOM 701 O O . SER A 1 91 ? 6.273 -24.729 46.205 1.00 22.95 91 SER H O 1
ATOM 704 N N . ALA A 1 92 ? 8.334 -24.984 46.929 1.00 20.88 92 ALA H N 1
ATOM 705 C CA . ALA A 1 92 ? 8.975 -24.629 45.661 1.00 18.99 92 ALA H CA 1
ATOM 706 C C . ALA A 1 92 ? 10.472 -24.830 45.764 1.00 19.96 92 ALA H C 1
ATOM 707 O O . ALA A 1 92 ? 11.007 -25.131 46.830 1.00 19.43 92 ALA H O 1
ATOM 709 N N . ILE A 1 93 ? 11.170 -24.697 44.611 1.00 20.48 93 ILE H N 1
ATOM 710 C CA . ILE A 1 93 ? 12.634 -24.524 44.631 1.00 18.53 93 ILE H CA 1
ATOM 711 C C . ILE A 1 93 ? 12.954 -23.044 44.592 1.00 17.10 93 ILE H C 1
ATOM 712 O O . ILE A 1 93 ? 12.286 -22.298 43.830 1.00 18.12 93 ILE H O 1
ATOM 717 N N . TYR A 1 94 ? 13.857 -22.635 45.490 1.00 18.09 94 TYR H N 1
ATOM 718 C CA . TYR A 1 94 ? 14.306 -21.249 45.596 1.00 16.93 94 TYR H CA 1
ATOM 719 C C . TYR A 1 94 ? 15.747 -21.156 45.154 1.00 17.83 94 TYR H C 1
ATOM 720 O O . TYR A 1 94 ? 16.598 -21.944 45.641 1.00 18.63 94 TYR H O 1
ATOM 729 N N . TYR A 1 95 ? 16.021 -20.253 44.221 1.00 16.32 95 TYR H N 1
ATOM 730 C CA . TYR A 1 95 ? 17.398 -20.013 43.725 1.00 17.53 95 TYR H CA 1
ATOM 731 C C . TYR A 1 95 ? 17.915 -18.694 44.145 1.00 16.13 95 TYR H C 1
ATOM 732 O O . TYR A 1 95 ? 17.133 -17.710 44.291 1.00 17.94 95 TYR H O 1
ATOM 741 N N . CYS A 1 96 ? 19.218 -18.573 44.415 1.00 17.74 96 CYS H N 1
ATOM 742 C CA . CYS A 1 96 ? 19.870 -17.311 44.395 1.00 16.94 96 CYS H CA 1
ATOM 743 C C . CYS A 1 96 ? 20.546 -17.181 43.042 1.00 17.77 96 CYS H C 1
ATOM 744 O O . CYS A 1 96 ? 20.837 -18.184 42.385 1.00 18.36 96 CYS H O 1
ATOM 747 N N . ALA A 1 97 ? 20.747 -15.979 42.623 1.00 17.86 97 ALA H N 1
ATOM 748 C CA . ALA A 1 97 ? 21.360 -15.700 41.313 1.00 19.11 97 ALA H CA 1
ATOM 749 C C . ALA A 1 97 ? 21.979 -14.313 41.304 1.00 20.22 97 ALA H C 1
ATOM 750 O O . ALA A 1 97 ? 21.680 -13.440 42.120 1.00 18.22 97 ALA H O 1
ATOM 752 N N . ARG A 1 98 ? 22.922 -14.104 40.382 1.00 19.93 98 ARG H N 1
ATOM 753 C CA . ARG A 1 98 ? 23.574 -12.802 40.252 1.00 21.85 98 ARG H CA 1
ATOM 754 C C . ARG A 1 98 ? 23.870 -12.526 38.789 1.00 20.79 98 ARG H C 1
ATOM 755 O O . ARG A 1 98 ? 23.850 -13.426 37.949 1.00 20.96 98 ARG H O 1
ATOM 763 N N . ARG A 1 99 ? 24.069 -11.242 38.530 1.00 21.17 99 ARG H N 1
ATOM 764 C CA . ARG A 1 99 ? 24.377 -10.743 37.201 1.00 22.41 99 ARG H CA 1
ATOM 765 C C . ARG A 1 99 ? 25.811 -11.095 36.779 1.00 23.48 99 ARG H C 1
ATOM 766 O O . ARG A 1 99 ? 26.571 -11.747 37.527 1.00 21.58 99 ARG H O 1
ATOM 774 N N . ASP A 1 100 ? 26.144 -10.721 35.532 1.00 23.79 100 ASP H N 1
ATOM 775 C CA . ASP A 1 100 ? 27.529 -10.925 35.043 1.00 26.41 100 ASP H CA 1
ATOM 776 C C . ASP A 1 100 ? 28.221 -9.621 35.370 1.00 26.08 100 ASP H C 1
ATOM 777 O O . ASP A 1 100 ? 28.533 -9.400 36.539 1.00 33.27 100 ASP H O 1
ATOM 782 N N . ARG A 1 101 ? 28.479 -8.742 34.404 1.00 27.13 101 ARG H N 1
ATOM 783 C CA . ARG A 1 101 ? 29.252 -7.501 34.687 1.00 30.96 101 ARG H CA 1
ATOM 784 C C . ARG A 1 101 ? 28.502 -6.295 34.286 1.00 29.08 101 ARG H C 1
ATOM 785 O O . ARG A 1 101 ? 28.978 -5.162 34.438 1.00 29.36 101 ARG H O 1
ATOM 793 N N . ASP A 1 102 ? 27.270 -6.514 33.832 1.00 26.45 102 ASP H N 1
ATOM 794 C CA . ASP A 1 102 ? 26.459 -5.460 33.308 1.00 25.04 102 ASP H CA 1
ATOM 795 C C . ASP A 1 102 ? 25.122 -5.423 33.982 1.00 27.30 102 ASP H C 1
ATOM 796 O O . ASP A 1 102 ? 25.108 -5.279 35.217 1.00 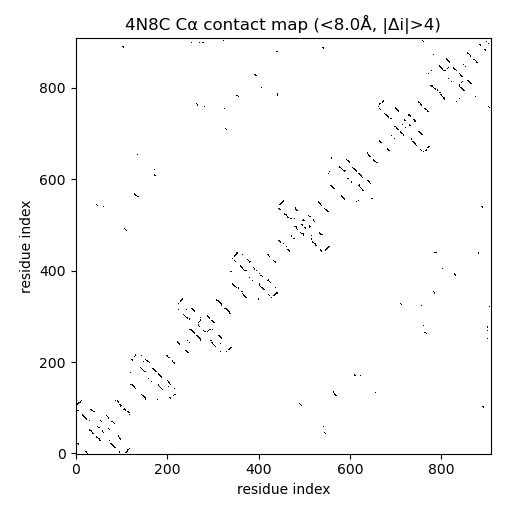29.28 102 ASP H O 1
ATOM 801 N N . ASP A 1 103 ? 24.009 -5.493 33.241 1.00 24.16 103 ASP H N 1
ATOM 802 C CA . ASP A 1 103 ? 22.664 -5.258 33.811 1.00 24.62 103 ASP H CA 1
ATOM 803 C C . ASP A 1 103 ? 22.158 -6.573 34.470 1.00 19.22 103 ASP H C 1
ATOM 804 O O . ASP A 1 103 ? 22.922 -7.580 34.437 1.00 21.54 103 ASP H O 1
ATOM 809 N N . VAL A 1 104 ? 20.928 -6.591 35.022 1.00 21.02 104 VAL H N 1
ATOM 810 C CA . VAL A 1 104 ? 20.567 -7.813 35.799 1.00 19.88 104 VAL H CA 1
ATOM 811 C C . VAL A 1 104 ? 19.920 -8.857 34.893 1.00 19.28 104 VAL H C 1
ATOM 812 O O . VAL A 1 104 ? 18.710 -8.951 34.808 1.00 19.58 104 VAL H O 1
ATOM 816 N N . TRP A 1 105 ? 20.734 -9.531 34.152 1.00 20.30 105 TRP H N 1
ATOM 817 C CA . TRP A 1 105 ? 20.416 -10.838 33.677 1.00 20.64 105 TRP H CA 1
ATOM 818 C C . TRP A 1 105 ? 21.249 -11.808 34.494 1.00 21.45 105 TRP H C 1
ATOM 819 O O . TRP A 1 105 ? 22.293 -11.465 35.063 1.00 26.31 105 TRP H O 1
ATOM 830 N N . PHE A 1 106 ? 20.777 -13.044 34.569 1.00 18.40 106 PHE H N 1
ATOM 831 C CA . PHE A 1 106 ? 21.322 -14.007 35.501 1.00 17.76 106 PHE H CA 1
ATOM 832 C C . PHE A 1 106 ? 22.295 -14.928 34.831 1.00 18.46 106 PHE H C 1
ATOM 833 O O . PHE A 1 106 ? 21.977 -15.987 34.331 1.00 20.07 106 PHE H O 1
ATOM 841 N N . ALA A 1 107 ? 23.562 -14.556 34.929 1.00 19.79 107 ALA H N 1
ATOM 842 C CA . ALA A 1 107 ? 24.625 -15.415 34.425 1.00 22.34 107 ALA H CA 1
ATOM 843 C C . ALA A 1 107 ? 25.005 -16.526 35.337 1.00 22.19 107 ALA H C 1
ATOM 844 O O . ALA A 1 107 ? 25.535 -17.544 34.857 1.00 22.77 107 ALA H O 1
ATOM 846 N N . TYR A 1 108 ? 24.799 -16.373 36.668 1.00 20.62 108 TYR H N 1
ATOM 847 C CA . TYR A 1 108 ? 25.185 -17.403 37.618 1.00 20.26 108 TYR H CA 1
ATOM 848 C C . TYR A 1 108 ? 24.008 -17.709 38.562 1.00 19.72 108 TYR H C 1
ATOM 849 O O . TYR A 1 108 ? 23.354 -16.775 39.008 1.00 19.58 108 TYR H O 1
ATOM 858 N N . TRP A 1 109 ? 23.724 -18.962 38.741 1.00 20.78 109 TRP H N 1
ATOM 859 C CA . TRP A 1 109 ? 22.602 -19.391 39.579 1.00 19.20 109 TRP H CA 1
ATOM 860 C C . TRP A 1 109 ? 23.182 -20.332 40.613 1.00 21.49 109 TRP H C 1
ATOM 861 O O . TRP A 1 109 ? 24.022 -21.169 40.315 1.00 21.75 109 TRP H O 1
ATOM 872 N N . GLY A 1 110 ? 22.623 -20.307 41.816 1.00 19.72 110 GLY H N 1
ATOM 873 C CA . GLY A 1 110 ? 22.806 -21.413 42.746 1.00 19.41 110 GLY H CA 1
ATOM 874 C C . GLY A 1 110 ? 22.108 -22.700 42.279 1.00 20.55 110 GLY H C 1
ATOM 875 O O . GLY A 1 110 ? 21.372 -22.714 41.300 1.00 20.36 110 GLY H O 1
ATOM 876 N N . GLN A 1 111 ? 22.292 -23.796 43.006 1.00 19.92 111 GLN H N 1
ATOM 877 C CA . GLN A 1 111 ? 21.751 -25.052 42.609 1.00 22.96 111 GLN H CA 1
ATOM 878 C C . GLN A 1 111 ? 20.316 -25.247 43.039 1.00 20.81 111 GLN H C 1
ATOM 879 O O . GLN A 1 111 ? 19.633 -26.221 42.607 1.00 20.68 111 GLN H O 1
ATOM 885 N N . GLY A 1 112 ? 19.843 -24.284 43.837 1.00 20.39 112 GLY H N 1
ATOM 886 C CA . GLY A 1 112 ? 18.504 -24.286 44.349 1.00 21.85 112 GLY H CA 1
ATOM 887 C C . GLY A 1 112 ? 18.364 -24.986 45.665 1.00 20.36 112 GLY H C 1
ATOM 888 O O . GLY A 1 112 ? 19.057 -25.950 45.954 1.00 21.58 112 GLY H O 1
ATOM 889 N N . THR A 1 113 ? 17.371 -24.519 46.431 1.00 17.14 113 THR H N 1
ATOM 890 C CA . THR A 1 113 ? 16.962 -25.117 47.653 1.00 18.35 113 THR H CA 1
ATOM 891 C C . THR A 1 113 ? 15.505 -25.499 47.581 1.00 19.60 113 THR H C 1
ATOM 892 O O . THR A 1 113 ? 14.623 -24.641 47.362 1.00 18.48 113 THR H O 1
ATOM 896 N N . LEU A 1 114 ? 15.238 -26.773 47.832 1.00 20.62 114 LEU H N 1
ATOM 897 C CA . LEU A 1 114 ? 13.907 -27.304 47.825 1.00 18.29 114 LEU H CA 1
ATOM 898 C C . LEU A 1 114 ? 13.233 -27.095 49.202 1.00 19.57 114 LEU H C 1
ATOM 899 O O . LEU A 1 114 ? 13.768 -27.510 50.190 1.00 22.92 114 LEU H O 1
ATOM 904 N N . VAL A 1 115 ? 12.098 -26.408 49.195 1.00 19.07 115 VAL H N 1
ATOM 905 C CA . VAL A 1 115 ? 11.258 -26.197 50.395 1.00 20.41 115 VAL H CA 1
ATOM 906 C C . VAL A 1 115 ? 9.945 -26.920 50.200 1.00 20.48 115 VAL H C 1
ATOM 907 O O . VAL A 1 115 ? 9.189 -26.704 49.244 1.00 22.56 115 VAL H O 1
ATOM 911 N N . THR A 1 116 ? 9.681 -27.847 51.132 1.00 23.64 116 THR H N 1
ATOM 912 C CA . THR A 1 116 ? 8.456 -28.601 51.135 1.00 21.75 116 THR H CA 1
ATOM 913 C C . THR A 1 116 ? 7.680 -28.319 52.441 1.00 20.96 116 THR H C 1
ATOM 914 O O . THR A 1 116 ? 8.203 -28.541 53.501 1.00 23.77 116 THR H O 1
ATOM 918 N N . VAL A 1 117 ? 6.474 -27.763 52.303 1.00 21.24 117 VAL H N 1
ATOM 919 C CA . VAL A 1 117 ? 5.688 -27.320 53.446 1.00 21.11 117 VAL H CA 1
ATOM 920 C C . VAL A 1 117 ? 4.719 -28.469 53.745 1.00 22.02 117 VAL H C 1
ATOM 921 O O . VAL A 1 117 ? 3.843 -28.790 52.919 1.00 23.47 117 VAL H O 1
ATOM 925 N N . SER A 1 118 ? 4.947 -29.139 54.880 1.00 24.24 118 SER H N 1
ATOM 926 C CA . SER A 1 118 ? 4.116 -30.258 55.312 1.00 27.73 118 SER H CA 1
ATOM 927 C C . SER A 1 118 ? 4.215 -30.487 56.839 1.00 32.94 118 SER H C 1
ATOM 928 O O . SER A 1 118 ? 5.305 -30.409 57.439 1.00 28.23 118 SER H O 1
ATOM 931 N N . ALA A 1 119 ? 3.073 -30.874 57.406 1.00 38.09 119 ALA H N 1
ATOM 932 C CA . ALA A 1 119 ? 2.956 -31.286 58.813 1.00 39.19 119 ALA H CA 1
ATOM 933 C C . ALA A 1 119 ? 3.211 -32.789 59.007 1.00 37.62 119 ALA H C 1
ATOM 934 O O . ALA A 1 119 ? 3.073 -33.303 60.099 1.00 36.52 119 ALA H O 1
ATOM 936 N N . ALA A 1 120 ? 3.515 -33.523 57.950 1.00 32.36 120 ALA H N 1
ATOM 937 C CA . ALA A 1 120 ? 3.534 -34.976 58.074 1.00 33.43 120 ALA H CA 1
ATOM 938 C C . ALA A 1 120 ? 4.766 -35.459 58.782 1.00 31.99 120 ALA H C 1
ATOM 939 O O . ALA A 1 120 ? 5.818 -34.794 58.758 1.00 31.38 120 ALA H O 1
ATOM 941 N N . LYS A 1 121 ? 4.628 -36.637 59.390 1.00 33.33 121 LYS H N 1
ATOM 942 C CA . LYS A 1 121 ? 5.699 -37.390 59.970 1.00 36.32 121 LYS H CA 1
ATOM 943 C C . LYS A 1 121 ? 6.069 -38.592 59.076 1.00 37.33 121 LYS H C 1
ATOM 944 O O . LYS A 1 121 ? 5.287 -39.031 58.206 1.00 38.27 121 LYS H O 1
ATOM 950 N N . THR A 1 122 ? 7.224 -39.172 59.367 1.00 38.58 122 THR H N 1
ATOM 951 C CA . THR A 1 122 ? 7.690 -40.321 58.618 1.00 37.73 122 THR H CA 1
ATOM 952 C C . THR A 1 122 ? 6.642 -41.432 58.707 1.00 41.13 122 THR H C 1
ATOM 953 O O . THR A 1 122 ? 6.177 -41.792 59.802 1.00 36.43 122 THR H O 1
ATOM 957 N N . THR A 1 123 ? 6.239 -41.939 57.539 1.00 37.85 123 THR H N 1
ATOM 958 C CA . THR A 1 123 ? 5.171 -42.935 57.441 1.00 31.61 123 THR H CA 1
ATOM 959 C C . THR A 1 123 ? 5.516 -43.966 56.356 1.00 30.08 123 THR H C 1
ATOM 960 O O . THR A 1 123 ? 5.859 -43.576 55.238 1.00 27.33 123 THR H O 1
ATOM 964 N N . ALA A 1 124 ? 5.408 -45.253 56.712 1.00 25.47 124 ALA H N 1
ATOM 965 C CA . ALA A 1 124 ? 5.606 -46.308 55.761 1.00 26.91 124 ALA H CA 1
ATOM 966 C C . ALA A 1 124 ? 4.426 -46.413 54.828 1.00 26.78 124 ALA H C 1
ATOM 967 O O . ALA A 1 124 ? 3.264 -46.265 55.255 1.00 27.64 124 ALA H O 1
ATOM 969 N N . PRO A 1 125 ? 4.710 -46.783 53.555 1.00 30.11 125 PRO H N 1
ATOM 970 C CA . PRO A 1 125 ? 3.642 -47.035 52.628 1.00 25.93 125 PRO H CA 1
ATOM 971 C C . PRO A 1 125 ? 2.979 -48.368 52.877 1.00 24.67 125 PRO H C 1
ATOM 972 O O . PRO A 1 125 ? 3.594 -49.280 53.407 1.00 28.47 125 PRO H O 1
ATOM 976 N N . SER A 1 126 ? 1.733 -48.468 52.414 1.00 27.19 126 SER H N 1
ATOM 977 C CA . SER A 1 126 ? 1.079 -49.723 52.192 1.00 28.04 126 SER H CA 1
ATOM 978 C C . SER A 1 126 ? 1.347 -50.045 50.705 1.00 24.71 126 SER H C 1
ATOM 979 O O . SER A 1 126 ? 1.348 -49.138 49.894 1.00 27.26 126 SER H O 1
ATOM 982 N N . VAL A 1 127 ? 1.648 -51.299 50.414 1.00 29.37 127 VAL H N 1
ATOM 983 C CA . VAL A 1 127 ? 1.943 -51.721 49.035 1.00 26.38 127 VAL H CA 1
ATOM 984 C C . VAL A 1 127 ? 0.933 -52.784 48.633 1.00 27.79 127 VAL H C 1
ATOM 985 O O . VAL A 1 127 ? 0.884 -53.839 49.244 1.00 29.04 127 VAL H O 1
ATOM 989 N N . TYR A 1 128 ? 0.153 -52.509 47.583 1.00 25.48 128 TYR H N 1
ATOM 990 C CA . TYR A 1 128 ? -0.943 -53.347 47.183 1.00 27.76 128 TYR H CA 1
ATOM 991 C C . TYR A 1 128 ? -0.706 -53.859 45.776 1.00 24.06 128 TYR H C 1
ATOM 992 O O . TYR A 1 128 ? -0.401 -53.058 44.860 1.00 24.98 128 TYR H O 1
ATOM 1001 N N . PRO A 1 129 ? -0.853 -55.170 45.590 1.00 26.99 129 PRO H N 1
ATOM 1002 C CA . PRO A 1 129 ? -0.745 -55.695 44.235 1.00 24.82 129 PRO H CA 1
ATOM 1003 C C . PRO A 1 129 ? -2.028 -55.373 43.469 1.00 30.55 129 PRO H C 1
ATOM 1004 O O . PRO A 1 129 ? -3.157 -55.428 44.056 1.00 31.82 129 PRO H O 1
ATOM 1008 N N . LEU A 1 130 ? -1.879 -55.056 42.180 1.00 29.77 130 LEU H N 1
ATOM 1009 C CA . LEU A 1 130 ? -3.033 -54.782 41.336 1.00 26.78 130 LEU H CA 1
ATOM 1010 C C . LEU A 1 130 ? -3.120 -55.830 40.280 1.00 28.42 130 LEU H C 1
ATOM 1011 O O . LEU A 1 130 ? -2.336 -55.826 39.325 1.00 24.18 130 LEU H O 1
ATOM 1016 N N . ALA A 1 131 ? -4.025 -56.777 40.458 1.00 25.37 131 ALA H N 1
ATOM 1017 C CA . ALA A 1 131 ? -4.105 -57.929 39.526 1.00 25.16 131 ALA H CA 1
ATOM 1018 C C . ALA A 1 131 ? -5.172 -57.590 38.513 1.00 29.20 131 ALA H C 1
ATOM 1019 O O . ALA A 1 131 ? -6.087 -56.871 38.828 1.00 26.79 131 ALA H O 1
ATOM 1021 N N . PRO A 1 132 ? -4.990 -58.068 37.295 1.00 27.68 132 PRO H N 1
ATOM 1022 C CA . PRO A 1 132 ? -5.871 -57.632 36.208 1.00 28.88 132 PRO H CA 1
ATOM 1023 C C . PRO A 1 132 ? -7.246 -58.272 36.286 1.00 28.05 132 PRO H C 1
ATOM 1024 O O . PRO A 1 132 ? -7.431 -59.295 36.939 1.00 32.39 132 PRO H O 1
ATOM 1028 N N . VAL A 1 133 ? -8.168 -57.561 35.646 1.00 26.05 133 VAL H N 1
ATOM 1029 C CA . VAL A 1 133 ? -9.546 -58.010 35.382 1.00 31.57 133 VAL H CA 1
ATOM 1030 C C . VAL A 1 133 ? -9.807 -57.957 33.881 1.00 35.48 133 VAL H C 1
ATOM 1031 O O . VAL A 1 133 ? -9.000 -57.420 33.070 1.00 31.30 133 VAL H O 1
ATOM 1035 N N . CYS A 1 134 ? -10.947 -58.496 33.473 1.00 36.74 134 CYS H N 1
ATOM 1036 C CA . CYS A 1 134 ? -11.377 -58.354 32.074 1.00 38.40 134 CYS H CA 1
ATOM 1037 C C . CYS A 1 134 ? -11.235 -56.977 31.480 1.00 32.70 134 CYS H C 1
ATOM 1038 O O . CYS A 1 134 ? -11.765 -56.020 32.032 1.00 30.56 134 CYS H O 1
ATOM 1041 N N . GLY A 1 135 ? -10.524 -56.899 30.338 1.00 32.56 135 GLY H N 1
ATOM 1042 C CA . GLY A 1 135 ? -10.217 -55.654 29.635 1.00 32.27 135 GLY H CA 1
ATOM 1043 C C . GLY A 1 135 ? -8.754 -55.231 29.826 1.00 34.35 135 GLY H C 1
ATOM 1044 O O . GLY A 1 135 ? -8.235 -54.329 29.152 1.00 32.29 135 GLY H O 1
ATOM 1045 N N . ASP A 1 136 ? -8.089 -55.873 30.770 1.00 29.85 136 ASP H N 1
ATOM 1046 C CA . ASP A 1 136 ? -6.691 -55.529 31.037 1.00 30.57 136 ASP H CA 1
ATOM 1047 C C . ASP A 1 136 ? -5.715 -56.269 30.192 1.00 29.74 136 ASP H C 1
ATOM 1048 O O . ASP A 1 136 ? -4.488 -56.113 30.392 1.00 26.53 136 ASP H O 1
ATOM 1053 N N . THR A 1 137 ? -6.220 -57.085 29.254 1.00 25.88 137 THR H N 1
ATOM 1054 C CA . THR A 1 137 ? -5.404 -57.629 28.233 1.00 28.06 137 THR H CA 1
ATOM 1055 C C . THR A 1 137 ? -5.843 -56.974 26.932 1.00 27.29 137 THR H C 1
ATOM 1056 O O . THR A 1 137 ? -7.005 -57.006 26.558 1.00 28.89 137 THR H O 1
ATOM 1060 N N . THR A 1 138 ? -4.884 -56.390 26.245 1.00 26.83 138 THR H N 1
ATOM 1061 C CA . THR A 1 138 ? -5.072 -55.825 24.929 1.00 26.06 138 THR H CA 1
ATOM 1062 C C . THR A 1 138 ? -4.185 -56.588 23.981 1.00 25.95 138 THR H C 1
ATOM 1063 O O . THR A 1 138 ? -2.951 -56.670 24.202 1.00 26.55 138 THR H O 1
ATOM 1067 N N . GLY A 1 139 ? -4.769 -57.240 22.956 1.00 20.82 139 GLY H N 1
ATOM 1068 C CA . GLY A 1 139 ? -4.013 -58.120 22.140 1.00 21.81 139 GLY H CA 1
ATOM 1069 C C . GLY A 1 139 ? -3.413 -59.278 22.920 1.00 22.62 139 GLY H C 1
ATOM 1070 O O . GLY A 1 139 ? -4.149 -60.021 23.535 1.00 20.87 139 GLY H O 1
ATOM 1071 N N . SER A 1 140 ? -2.093 -59.423 22.935 1.00 23.57 140 SER H N 1
ATOM 1072 C CA . SER A 1 140 ? -1.487 -60.502 23.750 1.00 24.06 140 SER H CA 1
ATOM 1073 C C . SER A 1 140 ? -0.733 -59.914 24.955 1.00 26.10 140 SER H C 1
ATOM 1074 O O . SER A 1 140 ? 0.056 -60.586 25.585 1.00 26.77 140 SER H O 1
ATOM 1077 N N . SER A 1 141 ? -1.084 -58.697 25.308 1.00 25.95 141 SER H N 1
ATOM 1078 C CA . SER A 1 141 ? -0.419 -57.983 26.391 1.00 25.61 141 SER H CA 1
ATOM 1079 C C . SER A 1 141 ? -1.282 -57.709 27.581 1.00 22.42 141 SER H C 1
ATOM 1080 O O . SER A 1 141 ? -2.269 -56.918 27.569 1.00 21.78 141 SER H O 1
ATOM 1083 N N . VAL A 1 142 ? -0.839 -58.265 28.682 1.00 24.63 142 VAL H N 1
ATOM 1084 C CA . VAL A 1 142 ? -1.542 -58.088 29.938 1.00 25.11 142 VAL H CA 1
ATOM 1085 C C . VAL A 1 142 ? -0.793 -57.091 30.802 1.00 27.42 142 VAL H C 1
ATOM 1086 O O . VAL A 1 142 ? 0.440 -57.112 30.858 1.00 25.29 142 VAL H O 1
ATOM 1090 N N . THR A 1 143 ? -1.560 -56.212 31.423 1.00 23.24 143 THR H N 1
ATOM 1091 C CA . THR A 1 143 ? -1.022 -55.199 32.315 1.00 23.32 143 THR H CA 1
ATOM 1092 C C . THR A 1 143 ? -1.413 -55.557 33.755 1.00 25.68 143 THR H C 1
ATOM 1093 O O . THR A 1 143 ? -2.575 -55.914 34.056 1.00 25.75 143 THR H O 1
ATOM 1097 N N . LEU A 1 144 ? -0.389 -55.497 34.627 1.00 23.24 144 LEU H N 1
ATOM 1098 C CA . LEU A 1 144 ? -0.464 -55.700 36.071 1.00 26.28 144 LEU H CA 1
ATOM 1099 C C . LEU A 1 144 ? 0.051 -54.407 36.727 1.00 24.53 144 LEU H C 1
ATOM 1100 O O . LEU A 1 144 ? 0.664 -53.533 36.087 1.00 21.90 144 LEU H O 1
ATOM 1105 N N . GLY A 1 145 ? -0.277 -54.207 37.996 1.00 26.13 145 GLY H N 1
ATOM 1106 C CA . GLY A 1 145 ? 0.220 -53.022 38.697 1.00 26.98 145 GLY H CA 1
ATOM 1107 C C . GLY A 1 145 ? 0.559 -53.209 40.171 1.00 23.60 145 GLY H C 1
ATOM 1108 O O . GLY A 1 145 ? 0.385 -54.267 40.752 1.00 23.22 145 GLY H O 1
ATOM 1109 N N . CYS A 1 146 ? 1.028 -52.125 40.750 1.00 23.25 146 CYS H N 1
ATOM 1110 C CA . CYS A 1 146 ? 1.469 -52.057 42.132 1.00 22.62 146 CYS H CA 1
ATOM 1111 C C . CYS A 1 146 ? 1.176 -50.640 42.605 1.00 20.37 146 CYS H C 1
ATOM 1112 O O . CYS A 1 146 ? 1.480 -49.661 41.945 1.00 22.37 146 CYS H O 1
ATOM 1115 N N . LEU A 1 147 ? 0.484 -50.521 43.751 1.00 22.15 147 LEU H N 1
ATOM 1116 C CA . LEU A 1 147 ? 0.022 -49.241 44.292 1.00 23.14 147 LEU H CA 1
ATOM 1117 C C . LEU A 1 147 ? 0.735 -49.045 45.626 1.00 25.36 147 LEU H C 1
ATOM 1118 O O . LEU A 1 147 ? 0.714 -49.937 46.470 1.00 24.85 147 LEU H O 1
ATOM 1123 N N . VAL A 1 148 ? 1.410 -47.898 45.751 1.00 23.93 148 VAL H N 1
ATOM 1124 C CA . VAL A 1 148 ? 2.250 -47.629 46.905 1.00 27.72 148 VAL H CA 1
ATOM 1125 C C . VAL A 1 148 ? 1.639 -46.353 47.516 1.00 27.82 148 VAL H C 1
ATOM 1126 O O . VAL A 1 148 ? 1.684 -45.260 46.952 1.00 28.00 148 VAL H O 1
ATOM 1130 N N . LYS A 1 149 ? 0.958 -46.515 48.655 1.00 28.26 149 LYS H N 1
ATOM 1131 C CA . LYS A 1 149 ? 0.111 -45.444 49.164 1.00 31.01 149 LYS H CA 1
ATOM 1132 C C . LYS A 1 149 ? 0.475 -45.024 50.593 1.00 29.15 149 LYS H C 1
ATOM 1133 O O . LYS A 1 149 ? 0.811 -45.878 51.429 1.00 30.62 149 LYS H O 1
ATOM 1139 N N . GLY A 1 150 ? 0.396 -43.723 50.826 1.00 28.53 150 GLY H N 1
ATOM 1140 C CA . GLY A 1 150 ? 0.374 -43.161 52.158 1.00 30.97 150 GLY H CA 1
ATOM 1141 C C . GLY A 1 150 ? 1.708 -43.066 52.832 1.00 31.11 150 GLY H C 1
ATOM 1142 O O . GLY A 1 150 ? 1.812 -43.363 54.016 1.00 32.68 150 GLY H O 1
ATOM 1143 N N . TYR A 1 151 ? 2.740 -42.679 52.098 1.00 26.37 151 TYR H N 1
ATOM 1144 C CA . TYR A 1 151 ? 4.100 -42.613 52.670 1.00 26.36 151 TYR H CA 1
ATOM 1145 C C . TYR A 1 151 ? 4.607 -41.160 52.749 1.00 25.68 151 TYR H C 1
ATOM 1146 O O . TYR A 1 151 ? 4.098 -40.237 52.117 1.00 29.48 151 TYR H O 1
ATOM 1155 N N . PHE A 1 152 ? 5.592 -40.973 53.614 1.00 29.06 152 PHE H N 1
ATOM 1156 C CA . PHE A 1 152 ? 6.229 -39.704 53.764 1.00 25.50 152 PHE H CA 1
ATOM 1157 C C . PHE A 1 152 ? 7.536 -39.899 54.508 1.00 27.41 152 PHE H C 1
ATOM 1158 O O . PHE A 1 152 ? 7.636 -40.794 55.357 1.00 32.49 152 PHE H O 1
ATOM 1166 N N . PRO A 1 153 ? 8.578 -39.149 54.120 1.00 29.07 153 PRO H N 1
ATOM 1167 C CA . PRO A 1 153 ? 8.718 -38.350 52.922 1.00 30.46 153 PRO H CA 1
ATOM 1168 C C . PRO A 1 153 ? 9.063 -39.229 51.687 1.00 28.38 153 PRO H C 1
ATOM 1169 O O . PRO A 1 153 ? 9.177 -40.474 51.774 1.00 28.14 153 PRO H O 1
ATOM 1173 N N . GLU A 1 154 ? 9.259 -38.548 50.580 1.00 32.05 154 GLU H N 1
ATOM 1174 C CA . GLU A 1 154 ? 9.878 -39.173 49.413 1.00 37.64 154 GLU H CA 1
ATOM 1175 C C . GLU A 1 154 ? 11.343 -39.539 49.724 1.00 37.18 154 GLU H C 1
ATOM 1176 O O . GLU A 1 154 ? 11.994 -38.909 50.588 1.00 37.41 154 GLU H O 1
ATOM 1182 N N . PRO A 1 155 ? 11.893 -40.539 49.016 1.00 35.35 155 PRO H N 1
ATOM 1183 C CA . PRO A 1 155 ? 11.359 -41.324 47.899 1.00 32.59 155 PRO H CA 1
ATOM 1184 C C . PRO A 1 155 ? 11.059 -42.742 48.304 1.00 35.90 155 PRO H C 1
ATOM 1185 O O . PRO A 1 155 ? 11.414 -43.174 49.421 1.00 33.64 155 PRO H O 1
ATOM 1189 N N . VAL A 1 156 ? 10.441 -43.471 47.383 1.00 28.27 156 VAL H N 1
ATOM 1190 C CA . VAL A 1 156 ? 10.441 -44.900 47.438 1.00 28.95 156 VAL H CA 1
ATOM 1191 C C . VAL A 1 156 ? 11.209 -45.373 46.195 1.00 24.12 156 VAL H C 1
ATOM 1192 O O . VAL A 1 156 ? 11.440 -44.606 45.265 1.00 27.03 156 VAL H O 1
ATOM 1196 N N . THR A 1 157 ? 11.574 -46.634 46.212 1.00 28.48 157 THR H N 1
ATOM 1197 C CA . THR A 1 157 ? 12.076 -47.314 45.043 1.00 29.19 157 THR H CA 1
ATOM 1198 C C . THR A 1 157 ? 11.175 -48.460 44.761 1.00 29.00 157 THR H C 1
ATOM 1199 O O . THR A 1 157 ? 10.892 -49.251 45.642 1.00 25.28 157 THR H O 1
ATOM 1203 N N . LEU A 1 158 ? 10.704 -48.555 43.522 1.00 29.31 158 LEU H N 1
ATOM 1204 C CA . LEU A 1 158 ? 9.950 -49.722 43.097 1.00 28.27 158 LEU H CA 1
ATOM 1205 C C . LEU A 1 158 ? 10.637 -50.451 41.939 1.00 23.79 158 LEU H C 1
ATOM 1206 O O . LEU A 1 158 ? 11.100 -49.827 41.004 1.00 28.67 158 LEU H O 1
ATOM 1211 N N . THR A 1 159 ? 10.695 -51.784 42.032 1.00 27.73 159 THR H N 1
ATOM 1212 C CA . THR A 1 159 ? 11.151 -52.670 40.978 1.00 29.01 159 THR H CA 1
ATOM 1213 C C . THR A 1 159 ? 10.170 -53.801 40.787 1.00 27.50 159 THR H C 1
ATOM 1214 O O . THR A 1 159 ? 9.258 -54.008 41.611 1.00 27.40 159 THR H O 1
ATOM 1218 N N . TRP A 1 160 ? 10.334 -54.493 39.654 1.00 28.61 160 TRP H N 1
ATOM 1219 C CA . TRP A 1 160 ? 9.616 -55.716 39.353 1.00 25.83 160 TRP H CA 1
ATOM 1220 C C . TRP A 1 160 ? 10.590 -56.878 39.189 1.00 27.00 160 TRP H C 1
ATOM 1221 O O . TRP A 1 160 ? 11.554 -56.800 38.409 1.00 26.97 160 TRP H O 1
ATOM 1232 N N . ASN A 1 161 ? 10.275 -57.983 39.852 1.00 27.84 161 ASN H N 1
ATOM 1233 C CA . ASN A 1 161 ? 11.098 -59.194 39.809 1.00 28.79 161 ASN H CA 1
ATOM 1234 C C . ASN A 1 161 ? 12.555 -58.783 40.111 1.00 35.63 161 ASN H C 1
ATOM 1235 O O . ASN A 1 161 ? 13.491 -59.111 39.385 1.00 39.50 161 ASN H O 1
ATOM 1240 N N . SER A 1 162 ? 12.684 -57.965 41.151 1.00 40.59 162 SER H N 1
ATOM 1241 C CA . SER A 1 162 ? 13.989 -57.476 41.633 1.00 45.03 162 SER H CA 1
ATOM 1242 C C . SER A 1 162 ? 14.862 -56.757 40.601 1.00 48.64 162 SER H C 1
ATOM 1243 O O . SER A 1 162 ? 16.087 -56.730 40.755 1.00 46.43 162 SER H O 1
ATOM 1246 N N . GLY A 1 163 ? 14.232 -56.168 39.572 1.00 40.21 163 GLY H N 1
ATOM 1247 C CA . GLY A 1 163 ? 14.905 -55.397 38.534 1.00 40.48 163 GLY H CA 1
ATOM 1248 C C . GLY A 1 163 ? 15.065 -56.126 37.224 1.00 40.03 163 GLY H C 1
ATOM 1249 O O . GLY A 1 163 ? 15.395 -55.507 36.207 1.00 38.20 163 GLY H O 1
ATOM 1250 N N . SER A 1 164 ? 14.831 -57.443 37.251 1.00 41.01 164 SER H N 1
ATOM 1251 C CA . SER A 1 164 ? 14.860 -58.289 36.053 1.00 44.35 164 SER H CA 1
ATOM 1252 C C . SER A 1 164 ? 13.759 -57.974 35.045 1.00 40.11 164 SER H C 1
ATOM 1253 O O . SER A 1 164 ? 13.938 -58.222 33.857 1.00 39.49 164 SER H O 1
ATOM 1256 N N . LEU A 1 165 ? 12.604 -57.501 35.510 1.00 36.66 165 LEU H N 1
ATOM 1257 C CA . LEU A 1 165 ? 11.544 -57.036 34.590 1.00 36.23 165 LEU H CA 1
ATOM 1258 C C . LEU A 1 165 ? 11.658 -55.540 34.538 1.00 32.35 165 LEU H C 1
ATOM 1259 O O . LEU A 1 165 ? 11.244 -54.894 35.478 1.00 27.16 165 LEU H O 1
ATOM 1264 N N . SER A 1 166 ? 12.177 -54.989 33.444 1.00 31.85 166 SER H N 1
ATOM 1265 C CA . SER A 1 166 ? 12.372 -53.544 33.357 1.00 34.96 166 SER H CA 1
ATOM 1266 C C . SER A 1 166 ? 11.711 -52.929 32.146 1.00 32.56 166 SER H C 1
ATOM 1267 O O . SER A 1 166 ? 11.383 -51.763 32.169 1.00 33.79 166 SER H O 1
ATOM 1270 N N . SER A 1 167 ? 11.556 -53.689 31.062 1.00 37.59 167 SER H N 1
ATOM 1271 C CA . SER A 1 167 ? 10.888 -53.163 29.888 1.00 35.36 167 SER H CA 1
ATOM 1272 C C . SER A 1 167 ? 9.402 -53.392 30.153 1.00 27.97 167 SER H C 1
ATOM 1273 O O . SER A 1 167 ? 8.990 -54.270 30.917 1.00 28.03 167 SER H O 1
ATOM 1276 N N . GLY A 1 168 ? 8.599 -52.570 29.527 1.00 27.38 168 GLY H N 1
ATOM 1277 C CA . GLY A 1 168 ? 7.170 -52.691 29.664 1.00 24.96 168 GLY H CA 1
ATOM 1278 C C . GLY A 1 168 ? 6.648 -52.073 30.964 1.00 27.41 168 GLY H C 1
ATOM 1279 O O . GLY A 1 168 ? 5.512 -52.355 31.351 1.00 26.25 168 GLY H O 1
ATOM 1280 N N . VAL A 1 169 ? 7.455 -51.239 31.639 1.00 24.09 169 VAL H N 1
ATOM 1281 C CA . VAL A 1 169 ? 7.172 -50.702 32.986 1.00 22.82 169 VAL H CA 1
ATOM 1282 C C . VAL A 1 169 ? 6.965 -49.244 32.912 1.00 22.99 169 VAL H C 1
ATOM 1283 O O . VAL A 1 169 ? 7.690 -48.539 32.214 1.00 23.88 169 VAL H O 1
ATOM 1287 N N . HIS A 1 170 ? 5.923 -48.765 33.592 1.00 21.89 170 HIS H N 1
ATOM 1288 C CA . HIS A 1 170 ? 5.723 -47.387 33.807 1.00 18.06 170 HIS H CA 1
ATOM 1289 C C . HIS A 1 170 ? 5.524 -47.065 35.276 1.00 25.91 170 HIS H C 1
ATOM 1290 O O . HIS A 1 170 ? 4.578 -47.480 35.863 1.00 22.87 170 HIS H O 1
ATOM 1297 N N . THR A 1 171 ? 6.449 -46.305 35.877 1.00 24.15 171 THR H N 1
ATOM 1298 C CA . THR A 1 171 ? 6.365 -45.944 37.279 1.00 25.50 171 THR H CA 1
ATOM 1299 C C . THR A 1 171 ? 6.149 -44.469 37.295 1.00 23.32 171 THR H C 1
ATOM 1300 O O . THR A 1 171 ? 6.973 -43.699 36.781 1.00 27.60 171 THR H O 1
ATOM 1304 N N . PHE A 1 172 ? 5.071 -44.034 37.930 1.00 23.61 172 PHE H N 1
ATOM 1305 C CA . PHE A 1 172 ? 4.610 -42.708 37.843 1.00 22.68 172 PHE H CA 1
ATOM 1306 C C . PHE A 1 172 ? 5.113 -41.812 38.935 1.00 30.55 172 PHE H C 1
ATOM 1307 O O . PHE A 1 172 ? 5.400 -42.291 40.046 1.00 30.64 172 PHE H O 1
ATOM 1315 N N . PRO A 1 173 ? 5.263 -40.525 38.616 1.00 28.09 173 PRO H N 1
ATOM 1316 C CA . PRO A 1 173 ? 5.695 -39.681 39.722 1.00 30.57 173 PRO H CA 1
ATOM 1317 C C . PRO A 1 173 ? 4.717 -39.670 40.915 1.00 29.61 173 PRO H C 1
ATOM 1318 O O . PRO A 1 173 ? 3.513 -39.689 40.737 1.00 26.65 173 PRO H O 1
ATOM 1322 N N . ALA A 1 174 ? 5.271 -39.542 42.101 1.00 30.26 174 ALA H N 1
ATOM 1323 C CA . ALA A 1 174 ? 4.495 -39.416 43.328 1.00 32.27 174 ALA H CA 1
ATOM 1324 C C . ALA A 1 174 ? 3.712 -38.130 43.350 1.00 31.83 174 ALA H C 1
ATOM 1325 O O . ALA A 1 174 ? 4.166 -37.098 42.856 1.00 35.44 174 ALA H O 1
ATOM 1327 N N . VAL A 1 175 ? 2.515 -38.196 43.915 1.00 32.04 175 VAL H N 1
ATOM 1328 C CA . VAL A 1 175 ? 1.706 -37.058 44.219 1.00 39.33 175 VAL H CA 1
ATOM 1329 C C . VAL A 1 175 ? 1.217 -37.133 45.678 1.00 41.03 175 VAL H C 1
ATOM 1330 O O . VAL A 1 175 ? 1.146 -38.214 46.286 1.00 33.41 175 VAL H O 1
ATOM 1334 N N . LEU A 1 176 ? 0.812 -35.983 46.175 1.00 46.45 176 LEU H N 1
ATOM 1335 C CA . LEU A 1 176 ? 0.355 -35.795 47.547 1.00 51.83 176 LEU H CA 1
ATOM 1336 C C . LEU A 1 176 ? -1.180 -35.996 47.634 1.00 54.29 176 LEU H C 1
ATOM 1337 O O . LEU A 1 176 ? -1.928 -35.283 46.977 1.00 58.69 176 LEU H O 1
ATOM 1342 N N . GLN A 1 177 ? -1.663 -36.947 48.428 1.00 58.82 177 GLN H N 1
ATOM 1343 C CA . GLN A 1 177 ? -3.103 -36.978 48.765 1.00 69.64 177 GLN H CA 1
ATOM 1344 C C . GLN A 1 177 ? -3.285 -36.976 50.284 1.00 67.92 177 GLN H C 1
ATOM 1345 O O . GLN A 1 177 ? -2.660 -37.766 51.012 1.00 66.22 177 GLN H O 1
ATOM 1351 N N . SER A 1 178 ? -4.167 -36.084 50.736 1.00 73.33 178 SER H N 1
ATOM 1352 C CA . SER A 1 178 ? -4.068 -35.480 52.067 1.00 68.42 178 SER H CA 1
ATOM 1353 C C . SER A 1 178 ? -2.671 -34.863 52.111 1.00 65.87 178 SER H C 1
ATOM 1354 O O . SER A 1 178 ? -2.344 -34.032 51.246 1.00 64.98 178 SER H O 1
ATOM 1357 N N . ASP A 1 179 ? -1.860 -35.294 53.084 1.00 55.26 179 ASP H N 1
ATOM 1358 C CA . ASP A 1 179 ? -0.464 -34.893 53.219 1.00 47.90 179 ASP H CA 1
ATOM 1359 C C . ASP A 1 179 ? 0.427 -36.111 53.172 1.00 39.31 179 ASP H C 1
ATOM 1360 O O . ASP A 1 179 ? 1.393 -36.157 53.902 1.00 38.10 179 ASP H O 1
ATOM 1365 N N . LEU A 1 180 ? 0.080 -37.147 52.403 1.00 31.36 180 LEU H N 1
ATOM 1366 C CA . LEU A 1 180 ? 1.017 -38.257 52.215 1.00 30.07 180 LEU H CA 1
ATOM 1367 C C . LEU A 1 180 ? 1.188 -38.487 50.722 1.00 26.66 180 LEU H C 1
ATOM 1368 O O . LEU A 1 180 ? 0.454 -37.959 49.953 1.00 31.05 180 LEU H O 1
ATOM 1373 N N . TYR A 1 181 ? 2.216 -39.205 50.359 1.00 26.46 181 TYR H N 1
ATOM 1374 C CA . TYR A 1 181 ? 2.504 -39.499 48.928 1.00 25.61 181 TYR H CA 1
ATOM 1375 C C . TYR A 1 181 ? 1.915 -40.826 48.527 1.00 28.55 181 TYR H C 1
ATOM 1376 O O . TYR A 1 181 ? 1.816 -41.753 49.304 1.00 30.75 181 TYR H O 1
ATOM 1385 N N . THR A 1 182 ? 1.574 -40.913 47.252 1.00 28.25 182 THR H N 1
ATOM 1386 C CA . THR A 1 182 ? 1.194 -42.170 46.637 1.00 29.06 182 THR H CA 1
ATOM 1387 C C . THR A 1 182 ? 1.796 -42.191 45.244 1.00 26.25 182 THR H C 1
ATOM 1388 O O . THR A 1 182 ? 1.910 -41.188 44.581 1.00 29.13 182 THR H O 1
ATOM 1392 N N . LEU A 1 183 ? 2.145 -43.398 44.846 1.00 32.29 183 LEU H N 1
ATOM 1393 C CA . LEU A 1 183 ? 2.782 -43.673 43.603 1.00 31.40 183 LEU H CA 1
ATOM 1394 C C . LEU A 1 183 ? 2.140 -45.006 43.107 1.00 30.40 183 LEU H C 1
ATOM 1395 O O . LEU A 1 183 ? 1.732 -45.849 43.914 1.00 21.30 183 LEU H O 1
ATOM 1400 N N . SER A 1 184 ? 2.062 -45.198 41.776 1.00 30.05 184 SER H N 1
ATOM 1401 C CA . SER A 1 184 ? 1.730 -46.497 41.191 1.00 26.02 184 SER H CA 1
ATOM 1402 C C . SER A 1 184 ? 2.723 -46.844 40.116 1.00 21.33 184 SER H C 1
ATOM 1403 O O . SER A 1 184 ? 3.428 -45.961 39.624 1.00 26.75 184 SER H O 1
ATOM 1406 N N . SER A 1 185 ? 2.784 -48.122 39.787 1.00 21.62 185 SER H N 1
ATOM 1407 C CA . SER A 1 185 ? 3.541 -48.594 38.648 1.00 22.72 185 SER H CA 1
ATOM 1408 C C . SER A 1 185 ? 2.734 -49.628 37.891 1.00 22.05 185 SER H C 1
ATOM 1409 O O . SER A 1 185 ? 2.094 -50.504 38.498 1.00 21.51 185 SER H O 1
ATOM 1412 N N . SER A 1 186 ? 2.910 -49.639 36.552 1.00 22.81 186 SER H N 1
ATOM 1413 C CA . SER A 1 186 ? 2.348 -50.696 35.707 1.00 23.28 186 SER H CA 1
ATOM 1414 C C . SER A 1 186 ? 3.432 -51.505 35.019 1.00 22.62 186 SER H C 1
ATOM 1415 O O . SER A 1 186 ? 4.519 -50.962 34.720 1.00 23.68 186 SER H O 1
ATOM 1418 N N . VAL A 1 187 ? 3.166 -52.783 34.812 1.00 21.95 187 VAL H N 1
ATOM 1419 C CA . VAL A 1 187 ? 4.040 -53.626 34.049 1.00 24.35 187 VAL H CA 1
ATOM 1420 C C . VAL A 1 187 ? 3.188 -54.403 33.042 1.00 25.68 187 VAL H C 1
ATOM 1421 O O . VAL A 1 187 ? 2.114 -54.874 33.397 1.00 23.34 187 VAL H O 1
ATOM 1425 N N . THR A 1 188 ? 3.710 -54.581 31.836 1.00 27.01 188 THR H N 1
ATOM 1426 C CA . THR A 1 188 ? 2.966 -55.265 30.754 1.00 25.41 188 THR H CA 1
ATOM 1427 C C . THR A 1 188 ? 3.787 -56.384 30.139 1.00 26.84 188 THR H C 1
ATOM 1428 O O . THR A 1 188 ? 4.982 -56.172 29.769 1.00 26.95 188 THR H O 1
ATOM 1432 N N . VAL A 1 189 ? 3.237 -57.597 30.146 1.00 25.44 189 VAL H N 1
ATOM 1433 C CA . VAL A 1 189 ? 3.939 -58.787 29.689 1.00 27.16 189 VAL H CA 1
ATOM 1434 C C . VAL A 1 189 ? 3.017 -59.601 28.764 1.00 26.45 189 VAL H C 1
ATOM 1435 O O . VAL A 1 189 ? 1.822 -59.283 28.660 1.00 25.90 189 VAL H O 1
ATOM 1439 N N . THR A 1 190 ? 3.586 -60.585 28.087 1.00 24.99 190 THR H N 1
ATOM 1440 C CA . THR A 1 190 ? 2.799 -61.478 27.242 1.00 29.30 190 THR H CA 1
ATOM 1441 C C . THR A 1 190 ? 1.860 -62.346 28.064 1.00 28.81 190 THR H C 1
ATOM 1442 O O . THR A 1 190 ? 2.224 -62.930 29.072 1.00 32.22 190 THR H O 1
ATOM 1446 N N . SER A 1 191 ? 0.588 -62.308 27.697 1.00 26.31 191 SER H N 1
ATOM 1447 C CA . SER A 1 191 ? -0.434 -62.886 28.482 1.00 28.76 191 SER H CA 1
ATOM 1448 C C . SER A 1 191 ? -0.186 -64.334 28.842 1.00 30.26 191 SER H C 1
ATOM 1449 O O . SER A 1 191 ? -0.406 -64.713 29.997 1.00 31.43 191 SER H O 1
ATOM 1452 N N . SER A 1 192 ? 0.219 -65.166 27.865 1.00 33.88 192 SER H N 1
ATOM 1453 C CA . SER A 1 192 ? 0.328 -66.613 28.085 1.00 33.39 192 SER H CA 1
ATOM 1454 C C . SER A 1 192 ? 1.315 -66.972 29.188 1.00 35.22 192 SER H C 1
ATOM 1455 O O . SER A 1 192 ? 1.260 -68.051 29.815 1.00 35.03 192 SER H O 1
ATOM 1458 N N . THR A 1 193 ? 2.187 -66.027 29.453 1.00 30.28 193 THR H N 1
ATOM 1459 C CA . THR A 1 193 ? 3.303 -66.158 30.315 1.00 32.26 193 THR H CA 1
ATOM 1460 C C . THR A 1 193 ? 2.909 -65.958 31.815 1.00 32.32 193 THR H C 1
ATOM 1461 O O . THR A 1 193 ? 3.650 -66.354 32.706 1.00 33.43 193 THR H O 1
ATOM 1465 N N . TRP A 1 194 ? 1.790 -65.295 32.078 1.00 28.75 194 TRP H N 1
ATOM 1466 C CA . TRP A 1 194 ? 1.309 -65.009 33.425 1.00 29.10 194 TRP H CA 1
ATOM 1467 C C . TRP A 1 194 ? -0.039 -65.690 33.638 1.00 32.94 194 TRP H C 1
ATOM 1468 O O . TRP A 1 194 ? -0.933 -65.592 32.798 1.00 32.35 194 TRP H O 1
ATOM 1479 N N . PRO A 1 195 ? -0.225 -66.376 34.770 1.00 31.52 195 PRO H N 1
ATOM 1480 C CA . PRO A 1 195 ? 0.600 -66.425 35.995 1.00 33.78 195 PRO H CA 1
ATOM 1481 C C . PRO A 1 195 ? 1.698 -67.490 36.054 1.00 30.08 195 PRO H C 1
ATOM 1482 O O . PRO A 1 195 ? 2.342 -67.642 37.097 1.00 32.37 195 PRO H O 1
ATOM 1486 N N . SER A 1 196 ? 1.935 -68.240 34.969 1.00 30.14 196 SER H N 1
ATOM 1487 C CA . SER A 1 196 ? 2.930 -69.314 34.946 1.00 31.80 196 SER H CA 1
ATOM 1488 C C . SER A 1 196 ? 4.297 -68.821 35.417 1.00 33.53 196 SER H C 1
ATOM 1489 O O . SER A 1 196 ? 5.025 -69.535 36.142 1.00 33.87 196 SER H O 1
ATOM 1492 N N . GLN A 1 197 ? 4.653 -67.617 34.970 1.00 30.65 197 GLN H N 1
ATOM 1493 C CA . GLN A 1 197 ? 5.929 -66.990 35.340 1.00 30.02 197 GLN H CA 1
ATOM 1494 C C . GLN A 1 197 ? 5.583 -65.825 36.259 1.00 29.14 197 GLN H C 1
ATOM 1495 O O . GLN A 1 197 ? 4.895 -64.889 35.847 1.00 29.96 197 GLN H O 1
ATOM 1501 N N . SER A 1 198 ? 6.024 -65.912 37.517 1.00 27.67 198 SER H N 1
ATOM 1502 C CA . SER A 1 198 ? 5.557 -65.005 38.560 1.00 27.34 198 SER H CA 1
ATOM 1503 C C . SER A 1 198 ? 6.139 -63.592 38.369 1.00 24.73 198 SER H C 1
ATOM 1504 O O . SER A 1 198 ? 7.161 -63.398 37.741 1.00 28.88 198 SER H O 1
ATOM 1507 N N . ILE A 1 199 ? 5.376 -62.644 38.897 1.00 25.02 199 ILE H N 1
ATOM 1508 C CA . ILE A 1 199 ? 5.661 -61.243 38.846 1.00 24.77 199 ILE H CA 1
ATOM 1509 C C . ILE A 1 199 ? 5.391 -60.603 40.187 1.00 27.05 199 ILE H C 1
ATOM 1510 O O . ILE A 1 199 ? 4.325 -60.816 40.789 1.00 26.32 199 ILE H O 1
ATOM 1515 N N . THR A 1 200 ? 6.429 -59.927 40.686 1.00 25.22 200 THR H N 1
ATOM 1516 C CA . THR A 1 200 ? 6.449 -59.408 42.059 1.00 25.11 200 THR H CA 1
ATOM 1517 C C . THR A 1 200 ? 6.908 -57.955 42.080 1.00 24.53 200 THR H C 1
ATOM 1518 O O . THR A 1 200 ? 7.875 -57.617 41.435 1.00 30.51 200 THR H O 1
ATOM 1522 N N A CYS A 1 201 ? 6.191 -57.118 42.825 0.50 25.46 201 CYS H N 1
ATOM 1523 N N B CYS A 1 201 ? 6.205 -57.060 42.770 0.50 27.28 201 CYS H N 1
ATOM 1524 C CA A CYS A 1 201 ? 6.527 -55.726 43.016 0.50 24.82 201 CYS H CA 1
ATOM 1525 C CA B CYS A 1 201 ? 6.782 -55.698 42.841 0.50 27.51 201 CYS H CA 1
ATOM 1526 C C A CYS A 1 201 ? 7.483 -55.634 44.208 0.50 26.88 201 CYS H C 1
ATOM 1527 C C B CYS A 1 201 ? 7.511 -55.623 44.165 0.50 28.97 201 CYS H C 1
ATOM 1528 O O A CYS A 1 201 ? 7.142 -56.190 45.232 0.50 26.61 201 CYS H O 1
ATOM 1529 O O B CYS A 1 201 ? 7.088 -56.163 45.188 0.50 28.49 201 CYS H O 1
ATOM 1534 N N . ASN A 1 202 ? 8.625 -54.942 44.088 1.00 31.33 202 ASN H N 1
ATOM 1535 C CA . ASN A 1 202 ? 9.514 -54.780 45.254 1.00 33.54 202 ASN H CA 1
ATOM 1536 C C . ASN A 1 202 ? 9.584 -53.314 45.590 1.00 29.37 202 ASN H C 1
ATOM 1537 O O . ASN A 1 202 ? 10.045 -52.523 44.771 1.00 35.40 202 ASN H O 1
ATOM 1542 N N . VAL A 1 203 ? 9.177 -52.962 46.811 1.00 29.37 203 VAL H N 1
ATOM 1543 C CA . VAL A 1 203 ? 9.113 -51.595 47.238 1.00 25.91 203 VAL H CA 1
ATOM 1544 C C . VAL A 1 203 ? 9.951 -51.310 48.509 1.00 33.24 203 VAL H C 1
ATOM 1545 O O . VAL A 1 203 ? 9.785 -51.948 49.563 1.00 37.01 203 VAL H O 1
ATOM 1549 N N . ALA A 1 204 ? 10.779 -50.288 48.393 1.00 29.67 204 ALA H N 1
ATOM 1550 C CA . ALA A 1 204 ? 11.592 -49.804 49.521 1.00 31.90 204 ALA H CA 1
ATOM 1551 C C . ALA A 1 204 ? 11.335 -48.376 49.851 1.00 28.46 204 ALA H C 1
ATOM 1552 O O . ALA A 1 204 ? 11.306 -47.483 48.968 1.00 32.25 204 ALA H O 1
ATOM 1554 N N . HIS A 1 205 ? 11.094 -48.120 51.152 1.00 30.74 205 HIS H N 1
ATOM 1555 C CA . HIS A 1 205 ? 10.955 -46.770 51.677 1.00 31.38 205 HIS H CA 1
ATOM 1556 C C . HIS A 1 205 ? 12.006 -46.553 52.775 1.00 36.43 205 HIS H C 1
ATOM 1557 O O . HIS A 1 205 ? 11.798 -46.872 53.926 1.00 38.78 205 HIS H O 1
ATOM 1564 N N . PRO A 1 206 ? 13.135 -45.970 52.416 1.00 37.86 206 PRO H N 1
ATOM 1565 C CA . PRO A 1 206 ? 14.287 -45.875 53.310 1.00 42.37 206 PRO H CA 1
ATOM 1566 C C . PRO A 1 206 ? 13.994 -45.152 54.632 1.00 40.87 206 PRO H C 1
ATOM 1567 O O . PRO A 1 206 ? 14.395 -45.614 55.707 1.00 41.79 206 PRO H O 1
ATOM 1571 N N . ALA A 1 207 ? 13.265 -44.047 54.558 1.00 38.58 207 ALA H N 1
ATOM 1572 C CA . ALA A 1 207 ? 12.996 -43.285 55.751 1.00 36.62 207 ALA H CA 1
ATOM 1573 C C . ALA A 1 207 ? 12.317 -44.073 56.885 1.00 36.50 207 ALA H C 1
ATOM 1574 O O . ALA A 1 207 ? 12.599 -43.805 58.058 1.00 36.99 207 ALA H O 1
ATOM 1576 N N . SER A 1 208 ? 11.467 -45.042 56.570 1.00 39.47 208 SER H N 1
ATOM 1577 C CA . SER A 1 208 ? 10.821 -45.875 57.589 1.00 37.80 208 SER H CA 1
ATOM 1578 C C . SER A 1 208 ? 11.469 -47.260 57.701 1.00 43.21 208 SER H C 1
ATOM 1579 O O . SER A 1 208 ? 10.952 -48.142 58.407 1.00 46.25 208 SER H O 1
ATOM 1582 N N . SER A 1 209 ? 12.572 -47.474 56.987 1.00 38.63 209 SER H N 1
ATOM 1583 C CA . SER A 1 209 ? 13.225 -48.783 56.935 1.00 41.79 209 SER H CA 1
ATOM 1584 C C . SER A 1 209 ? 12.297 -49.928 56.535 1.00 42.99 209 SER H C 1
ATOM 1585 O O . SER A 1 209 ? 12.372 -51.022 57.101 1.00 46.36 209 SER H O 1
ATOM 1588 N N . THR A 1 210 ? 11.427 -49.681 55.553 1.00 40.06 210 THR H N 1
ATOM 1589 C CA . THR A 1 210 ? 10.563 -50.731 55.052 1.00 40.75 210 THR H CA 1
ATOM 1590 C C . THR A 1 210 ? 10.991 -51.222 53.667 1.00 32.01 210 THR H C 1
ATOM 1591 O O . THR A 1 210 ? 11.532 -50.469 52.857 1.00 32.39 210 THR H O 1
ATOM 1595 N N . LYS A 1 211 ? 10.804 -52.522 53.478 1.00 36.92 211 LYS H N 1
ATOM 1596 C CA . LYS A 1 211 ? 11.162 -53.203 52.250 1.00 37.49 211 LYS H CA 1
ATOM 1597 C C . LYS A 1 211 ? 10.113 -54.306 52.091 1.00 37.68 211 LYS H C 1
ATOM 1598 O O . LYS A 1 211 ? 10.027 -55.246 52.903 1.00 34.04 211 LYS H O 1
ATOM 1604 N N . VAL A 1 212 ? 9.235 -54.164 51.097 1.00 31.33 212 VAL H N 1
ATOM 1605 C CA . VAL A 1 212 ? 8.179 -55.116 50.930 1.00 33.53 212 VAL H CA 1
ATOM 1606 C C . VAL A 1 212 ? 8.152 -55.645 49.497 1.00 34.38 212 VAL H C 1
ATOM 1607 O O . VAL A 1 212 ? 8.498 -54.960 48.525 1.00 33.84 212 VAL H O 1
ATOM 1611 N N . ASP A 1 213 ? 7.809 -56.913 49.403 1.00 37.65 213 ASP H N 1
ATOM 1612 C CA . ASP A 1 213 ? 7.621 -57.565 48.138 1.00 39.62 213 ASP H CA 1
ATOM 1613 C C . ASP A 1 213 ? 6.141 -57.961 48.120 1.00 40.60 213 ASP H C 1
ATOM 1614 O O . ASP A 1 213 ? 5.618 -58.479 49.110 1.00 42.95 213 ASP H O 1
ATOM 1619 N N . LYS A 1 214 ? 5.452 -57.675 47.014 1.00 37.93 214 LYS H N 1
ATOM 1620 C CA . LYS A 1 214 ? 4.082 -58.146 46.822 1.00 30.87 214 LYS H CA 1
ATOM 1621 C C . LYS A 1 214 ? 4.073 -58.910 45.509 1.00 30.27 214 LYS H C 1
ATOM 1622 O O . LYS A 1 214 ? 4.270 -58.328 44.475 1.00 32.18 214 LYS H O 1
ATOM 1628 N N . LYS A 1 215 ? 3.818 -60.219 45.588 1.00 28.43 215 LYS H N 1
ATOM 1629 C CA . LYS A 1 215 ? 3.571 -61.032 44.416 1.00 27.71 215 LYS H CA 1
ATOM 1630 C C . LYS A 1 215 ? 2.165 -60.676 43.905 1.00 29.38 215 LYS H C 1
ATOM 1631 O O . LYS A 1 215 ? 1.223 -60.554 44.693 1.00 32.49 215 LYS H O 1
ATOM 1637 N N . ILE A 1 216 ? 2.023 -60.475 42.585 1.00 28.81 216 ILE H N 1
ATOM 1638 C CA . ILE A 1 216 ? 0.691 -60.330 41.972 1.00 26.93 216 ILE H CA 1
ATOM 1639 C C . ILE A 1 216 ? 0.063 -61.694 41.816 1.00 27.74 216 ILE H C 1
ATOM 1640 O O . ILE A 1 216 ? 0.643 -62.579 41.178 1.00 28.59 216 ILE H O 1
ATOM 1645 N N . GLU A 1 217 ? -1.109 -61.878 42.411 1.00 28.20 217 GLU H N 1
ATOM 1646 C CA . GLU A 1 217 ? -1.814 -63.148 42.307 1.00 34.01 217 GLU H CA 1
ATOM 1647 C C . GLU A 1 217 ? -3.088 -63.014 41.480 1.00 34.43 217 GLU H C 1
ATOM 1648 O O . GLU A 1 217 ? -3.816 -62.050 41.622 1.00 33.47 217 GLU H O 1
ATOM 1654 N N . PRO A 1 218 ? -3.378 -64.038 40.659 1.00 37.98 218 PRO H N 1
ATOM 1655 C CA . PRO A 1 218 ? -4.639 -64.084 39.928 1.00 40.82 218 PRO H CA 1
ATOM 1656 C C . PRO A 1 218 ? -5.837 -63.894 40.839 1.00 47.58 218 PRO H C 1
ATOM 1657 O O . PRO A 1 218 ? -5.859 -64.423 41.964 1.00 44.47 218 PRO H O 1
ATOM 1661 N N . ARG A 1 219 ? -6.777 -63.063 40.387 1.00 50.40 219 ARG H N 1
ATOM 1662 C CA . ARG A 1 219 ? -8.121 -63.032 40.973 1.00 54.66 219 ARG H CA 1
ATOM 1663 C C . ARG A 1 219 ? -8.759 -64.383 40.566 1.00 59.93 219 ARG H C 1
ATOM 1664 O O . ARG A 1 219 ? -8.743 -64.740 39.382 1.00 59.87 219 ARG H O 1
ATOM 1672 N N . GLY A 1 220 ? -9.263 -65.147 41.537 1.00 62.01 220 GLY H N 1
ATOM 1673 C CA . GLY A 1 220 ? -9.623 -66.563 41.303 1.00 64.89 220 GLY H CA 1
ATOM 1674 C C . GLY A 1 220 ? -11.051 -66.923 41.675 1.00 66.42 220 GLY H C 1
ATOM 1675 O O . GLY A 1 220 ? -11.452 -68.075 41.523 1.00 62.16 220 GLY H O 1
ATOM 1676 N N . GLN B 1 1 ? 8.006 -20.640 7.566 1.00 29.49 1 GLN I N 1
ATOM 1677 C CA . GLN B 1 1 ? 6.998 -19.546 7.570 1.00 31.54 1 GLN I CA 1
ATOM 1678 C C . GLN B 1 1 ? 6.535 -19.291 6.125 1.00 28.72 1 GLN I C 1
ATOM 1679 O O . GLN B 1 1 ? 7.293 -19.498 5.185 1.00 24.85 1 GLN I O 1
ATOM 1685 N N . VAL B 1 2 ? 5.263 -18.846 5.981 1.00 28.70 2 VAL I N 1
ATOM 1686 C CA . VAL B 1 2 ? 4.734 -18.364 4.729 1.00 26.51 2 VAL I CA 1
ATOM 1687 C C . VAL B 1 2 ? 5.589 -17.156 4.273 1.00 24.32 2 VAL I C 1
ATOM 1688 O O . VAL B 1 2 ? 5.837 -16.226 5.034 1.00 22.31 2 VAL I O 1
ATOM 1692 N N . GLN B 1 3 ? 6.001 -17.205 3.009 1.00 24.76 3 GLN I N 1
ATOM 1693 C CA . GLN B 1 3 ? 6.786 -16.152 2.411 1.00 25.92 3 GLN I CA 1
ATOM 1694 C C . GLN B 1 3 ? 6.198 -15.852 1.043 1.00 22.66 3 GLN I C 1
ATOM 1695 O O . GLN B 1 3 ? 5.936 -16.738 0.252 1.00 19.51 3 GLN I O 1
ATOM 1701 N N . LEU B 1 4 ? 5.946 -14.554 0.776 1.00 21.67 4 LEU I N 1
ATOM 1702 C CA . LEU B 1 4 ? 5.614 -14.090 -0.558 1.00 20.11 4 LEU I CA 1
ATOM 1703 C C . LEU B 1 4 ? 6.694 -13.116 -1.001 1.00 18.33 4 LEU I C 1
ATOM 1704 O O . LEU B 1 4 ? 6.918 -12.069 -0.393 1.00 19.24 4 LEU I O 1
ATOM 1709 N N . GLN B 1 5 ? 7.497 -13.624 -1.951 1.00 18.37 5 GLN I N 1
ATOM 1710 C CA . GLN B 1 5 ? 8.714 -12.974 -2.368 1.00 21.57 5 GLN I CA 1
ATOM 1711 C C . GLN B 1 5 ? 8.550 -12.355 -3.760 1.00 16.88 5 GLN I C 1
ATOM 1712 O O . GLN B 1 5 ? 8.339 -13.072 -4.735 1.00 18.24 5 GLN I O 1
ATOM 1718 N N . GLN B 1 6 ? 8.554 -11.020 -3.798 1.00 20.07 6 GLN I N 1
ATOM 1719 C CA . GLN B 1 6 ? 8.287 -10.312 -5.013 1.00 20.00 6 GLN I CA 1
ATOM 1720 C C . GLN B 1 6 ? 9.591 -9.863 -5.728 1.00 22.04 6 GLN I C 1
ATOM 1721 O O . GLN B 1 6 ? 10.623 -9.670 -5.092 1.00 23.57 6 GLN I O 1
ATOM 1727 N N . SER B 1 7 ? 9.516 -9.685 -7.032 1.00 18.35 7 SER I N 1
ATOM 1728 C CA . SER B 1 7 ? 10.683 -9.180 -7.836 1.00 22.86 7 SER I CA 1
ATOM 1729 C C . SER B 1 7 ? 11.054 -7.728 -7.518 1.00 22.05 7 SER I C 1
ATOM 1730 O O . SER B 1 7 ? 10.319 -7.037 -6.837 1.00 20.65 7 SER I O 1
ATOM 1733 N N . GLY B 1 8 ? 12.247 -7.280 -7.942 1.00 23.60 8 GLY I N 1
ATOM 1734 C CA . GLY B 1 8 ? 12.779 -6.020 -7.510 1.00 22.49 8 GLY I CA 1
ATOM 1735 C C . GLY B 1 8 ? 12.170 -4.835 -8.220 1.00 23.76 8 GLY I C 1
ATOM 1736 O O . GLY B 1 8 ? 11.360 -5.027 -9.108 1.00 22.54 8 GLY I O 1
ATOM 1737 N N . PRO B 1 9 ? 12.654 -3.634 -7.891 1.00 26.04 9 PRO I N 1
ATOM 1738 C CA . PRO B 1 9 ? 12.080 -2.424 -8.482 1.00 22.25 9 PRO I CA 1
ATOM 1739 C C . PRO B 1 9 ? 12.324 -2.356 -9.967 1.00 25.00 9 PRO I C 1
ATOM 1740 O O . PRO B 1 9 ? 13.295 -2.939 -10.462 1.00 25.67 9 PRO I O 1
ATOM 1744 N N . GLU B 1 10 ? 11.475 -1.628 -10.669 1.00 22.00 10 GLU I N 1
ATOM 1745 C CA . GLU B 1 10 ? 11.492 -1.534 -12.139 1.00 24.19 10 GLU I CA 1
ATOM 1746 C C . GLU B 1 10 ? 11.338 -0.098 -12.528 1.00 24.72 10 GLU I C 1
ATOM 1747 O O . GLU B 1 10 ? 10.473 0.574 -12.039 1.00 23.14 10 GLU I O 1
ATOM 1753 N N . VAL B 1 11 ? 12.219 0.350 -13.401 1.00 23.52 11 VAL I N 1
ATOM 1754 C CA . VAL B 1 11 ? 12.017 1.604 -14.122 1.00 23.22 11 VAL I CA 1
ATOM 1755 C C . VAL B 1 11 ? 11.591 1.250 -15.564 1.00 24.79 11 VAL I C 1
ATOM 1756 O O . VAL B 1 11 ? 12.337 0.577 -16.314 1.00 28.57 11 VAL I O 1
ATOM 1760 N N . VAL B 1 12 ? 10.441 1.729 -15.975 1.00 21.34 12 VAL I N 1
ATOM 1761 C CA . VAL B 1 12 ? 9.886 1.315 -17.255 1.00 25.95 12 VAL I CA 1
ATOM 1762 C C . VAL B 1 12 ? 9.439 2.544 -18.063 1.00 23.31 12 VAL I C 1
ATOM 1763 O O . VAL B 1 12 ? 8.792 3.440 -17.522 1.00 21.76 12 VAL I O 1
ATOM 1767 N N . ARG B 1 13 ? 9.718 2.533 -19.357 1.00 23.54 13 ARG I N 1
ATOM 1768 C CA . ARG B 1 13 ? 9.317 3.630 -20.205 1.00 27.05 13 ARG I CA 1
ATOM 1769 C C . ARG B 1 13 ? 7.820 3.697 -20.392 1.00 26.12 13 ARG I C 1
ATOM 1770 O O . ARG B 1 13 ? 7.136 2.681 -20.390 1.00 23.65 13 ARG I O 1
ATOM 1778 N N . PRO B 1 14 ? 7.295 4.882 -20.631 1.00 23.73 14 PRO I N 1
ATOM 1779 C CA . PRO B 1 14 ? 5.879 4.952 -20.832 1.00 21.42 14 PRO I CA 1
ATOM 1780 C C . PRO B 1 14 ? 5.546 4.184 -22.127 1.00 22.35 14 PRO I C 1
ATOM 1781 O O . PRO B 1 14 ? 6.352 4.183 -23.081 1.00 23.42 14 PRO I O 1
ATOM 1785 N N . GLY B 1 15 ? 4.355 3.606 -22.175 1.00 21.76 15 GLY I N 1
ATOM 1786 C CA . GLY B 1 15 ? 3.886 2.949 -23.385 1.00 23.03 15 GLY I CA 1
ATOM 1787 C C . GLY B 1 15 ? 4.237 1.466 -23.567 1.00 21.98 15 GLY I C 1
ATOM 1788 O O . GLY B 1 15 ? 3.691 0.827 -24.460 1.00 25.79 15 GLY I O 1
ATOM 1789 N N . VAL B 1 16 ? 5.104 0.941 -22.726 1.00 20.76 16 VAL I N 1
ATOM 1790 C CA . VAL B 1 16 ? 5.467 -0.450 -22.745 1.00 21.38 16 VAL I CA 1
ATOM 1791 C C . VAL B 1 16 ? 4.901 -1.094 -21.511 1.00 22.48 16 VAL I C 1
ATOM 1792 O O . VAL B 1 16 ? 4.236 -0.465 -20.731 1.00 23.42 16 VAL I O 1
ATOM 1796 N N . SER B 1 17 ? 5.135 -2.385 -21.376 1.00 19.43 17 SER I N 1
ATOM 1797 C CA . SER B 1 17 ? 4.529 -3.198 -20.300 1.00 20.43 17 SER I CA 1
ATOM 1798 C C . SER B 1 17 ? 5.635 -3.721 -19.373 1.00 20.91 17 SER I C 1
ATOM 1799 O O . SER B 1 17 ? 6.799 -3.715 -19.743 1.00 22.90 17 SER I O 1
ATOM 1802 N N . VAL B 1 18 ? 5.261 -4.111 -18.151 1.00 18.79 18 VAL I N 1
ATOM 1803 C CA . VAL B 1 18 ? 6.204 -4.687 -17.189 1.00 19.60 18 VAL I CA 1
ATOM 1804 C C . VAL B 1 18 ? 5.556 -5.940 -16.595 1.00 19.80 18 VAL I C 1
ATOM 1805 O O . VAL B 1 18 ? 4.322 -5.967 -16.368 1.00 21.23 18 VAL I O 1
ATOM 1809 N N . ARG B 1 19 ? 6.392 -6.942 -16.341 1.00 18.95 19 ARG I N 1
ATOM 1810 C CA . ARG B 1 19 ? 5.993 -8.230 -15.749 1.00 21.39 19 ARG I CA 1
ATOM 1811 C C . ARG B 1 19 ? 6.657 -8.362 -14.388 1.00 21.53 19 ARG I C 1
ATOM 1812 O O . ARG B 1 19 ? 7.878 -8.297 -14.291 1.00 24.23 19 ARG I O 1
ATOM 1820 N N . ILE B 1 20 ? 5.837 -8.410 -13.323 1.00 20.38 20 ILE I N 1
ATOM 1821 C CA . ILE B 1 20 ? 6.341 -8.536 -11.944 1.00 19.44 20 ILE I CA 1
ATOM 1822 C C . ILE B 1 20 ? 5.915 -9.867 -11.370 1.00 17.46 20 ILE I C 1
ATOM 1823 O O . ILE B 1 20 ? 4.995 -10.459 -11.819 1.00 17.99 20 ILE I O 1
ATOM 1828 N N . SER B 1 21 ? 6.739 -10.374 -10.469 1.00 20.22 21 SER I N 1
ATOM 1829 C CA . SER B 1 21 ? 6.510 -11.743 -9.963 1.00 18.06 21 SER I CA 1
ATOM 1830 C C . SER B 1 21 ? 6.415 -11.767 -8.471 1.00 17.91 21 SER I C 1
ATOM 1831 O O . SER B 1 21 ? 6.902 -10.900 -7.763 1.00 20.15 21 SER I O 1
ATOM 1834 N N . CYS B 1 22 ? 5.805 -12.864 -8.018 1.00 18.80 22 CYS I N 1
ATOM 1835 C CA . CYS B 1 22 ? 5.454 -13.115 -6.604 1.00 18.77 22 CYS I CA 1
ATOM 1836 C C . CYS B 1 22 ? 5.536 -14.640 -6.415 1.00 17.60 22 CYS I C 1
ATOM 1837 O O . CYS B 1 22 ? 4.654 -15.377 -6.825 1.00 18.44 22 CYS I O 1
ATOM 1840 N N . LYS B 1 23 ? 6.594 -15.089 -5.742 1.00 18.15 23 LYS I N 1
ATOM 1841 C CA . LYS B 1 23 ? 6.776 -16.505 -5.483 1.00 18.76 23 LYS I CA 1
ATOM 1842 C C . LYS B 1 23 ? 6.305 -16.856 -4.069 1.00 20.61 23 LYS I C 1
ATOM 1843 O O . LYS B 1 23 ? 6.728 -16.203 -3.095 1.00 20.95 23 LYS I O 1
ATOM 1849 N N . GLY B 1 24 ? 5.418 -17.840 -3.991 1.00 20.66 24 GLY I N 1
ATOM 1850 C CA . GLY B 1 24 ? 4.858 -18.257 -2.698 1.00 21.56 24 GLY I CA 1
ATOM 1851 C C . GLY B 1 24 ? 5.605 -19.486 -2.202 1.00 20.57 24 GLY I C 1
ATOM 1852 O O . GLY B 1 24 ? 5.701 -20.489 -2.943 1.00 25.03 24 GLY I O 1
ATOM 1853 N N A SER B 1 25 ? 6.154 -19.378 -0.990 0.50 21.55 25 SER I N 1
ATOM 1854 N N B SER B 1 25 ? 6.206 -19.357 -1.015 0.50 19.90 25 SER I N 1
ATOM 1855 C CA A SER B 1 25 ? 6.834 -20.512 -0.331 0.50 22.47 25 SER I CA 1
ATOM 1856 C CA B SER B 1 25 ? 6.841 -20.521 -0.334 0.50 20.47 25 SER I CA 1
ATOM 1857 C C A SER B 1 25 ? 6.227 -20.777 1.043 0.50 22.55 25 SER I C 1
ATOM 1858 C C B SER B 1 25 ? 6.433 -20.679 1.136 0.50 22.54 25 SER I C 1
ATOM 1859 O O A SER B 1 25 ? 5.485 -19.984 1.581 0.50 17.34 25 SER I O 1
ATOM 1860 O O B SER B 1 25 ? 6.080 -19.693 1.846 0.50 21.04 25 SER I O 1
ATOM 1865 N N . GLY B 1 26 ? 6.531 -21.925 1.638 1.00 21.89 26 GLY I N 1
ATOM 1866 C CA . GLY B 1 26 ? 6.071 -22.187 3.009 1.00 21.54 26 GLY I CA 1
ATOM 1867 C C . GLY B 1 26 ? 4.651 -22.555 3.268 1.00 20.65 26 GLY I C 1
ATOM 1868 O O . GLY B 1 26 ? 4.213 -22.516 4.407 1.00 26.80 26 GLY I O 1
ATOM 1869 N N . TYR B 1 27 ? 3.943 -22.896 2.227 1.00 22.05 27 TYR I N 1
ATOM 1870 C CA . TYR B 1 27 ? 2.552 -23.278 2.241 1.00 20.60 27 TYR I CA 1
ATOM 1871 C C . TYR B 1 27 ? 2.176 -23.952 0.949 1.00 21.24 27 TYR I C 1
ATOM 1872 O O . TYR B 1 27 ? 2.970 -23.943 -0.009 1.00 23.01 27 TYR I O 1
ATOM 1881 N N . THR B 1 28 ? 0.986 -24.546 0.933 1.00 20.19 28 THR I N 1
ATOM 1882 C CA . THR B 1 28 ? 0.445 -25.203 -0.205 1.00 22.24 28 THR I CA 1
ATOM 1883 C C . THR B 1 28 ? -0.034 -24.149 -1.187 1.00 21.72 28 THR I C 1
ATOM 1884 O O . THR B 1 28 ? -1.163 -23.637 -1.049 1.00 24.76 28 THR I O 1
ATOM 1888 N N . PHE B 1 29 ? 0.790 -23.949 -2.200 1.00 22.94 29 PHE I N 1
ATOM 1889 C CA . PHE B 1 29 ? 0.557 -22.840 -3.185 1.00 20.50 29 PHE I CA 1
ATOM 1890 C C . PHE B 1 29 ? -0.850 -22.820 -3.767 1.00 23.37 29 PHE I C 1
ATOM 1891 O O . PHE B 1 29 ? -1.443 -21.726 -3.843 1.00 20.18 29 PHE I O 1
ATOM 1899 N N . THR B 1 30 ? -1.412 -23.955 -4.185 1.00 20.98 30 THR I N 1
ATOM 1900 C CA . THR B 1 30 ? -2.712 -24.108 -4.812 1.00 19.46 30 THR I CA 1
ATOM 1901 C C . THR B 1 30 ? -3.970 -24.035 -3.931 1.00 17.33 30 THR I C 1
ATOM 1902 O O . THR B 1 30 ? -5.059 -24.139 -4.466 1.00 22.79 30 THR I O 1
ATOM 1906 N N . ASP B 1 31 ? -3.750 -23.912 -2.629 1.00 21.65 31 ASP I N 1
ATOM 1907 C CA . ASP B 1 31 ? -4.817 -23.868 -1.654 1.00 23.30 31 ASP I CA 1
ATOM 1908 C C . ASP B 1 31 ? -5.321 -22.435 -1.428 1.00 21.53 31 ASP I C 1
ATOM 1909 O O . ASP B 1 31 ? -6.322 -22.269 -0.783 1.00 20.75 31 ASP I O 1
ATOM 1914 N N . TYR B 1 32 ? -4.637 -21.454 -1.995 1.00 18.94 32 TYR I N 1
ATOM 1915 C CA . TYR B 1 32 ? -4.937 -19.995 -1.750 1.00 17.91 32 TYR I CA 1
ATOM 1916 C C . TYR B 1 32 ? -4.703 -19.241 -3.029 1.00 18.50 32 TYR I C 1
ATOM 1917 O O . TYR B 1 32 ? -3.665 -19.361 -3.646 1.00 19.72 32 TYR I O 1
ATOM 1926 N N . ALA B 1 33 ? -5.686 -18.466 -3.434 1.00 16.64 33 ALA I N 1
ATOM 1927 C CA . ALA B 1 33 ? -5.545 -17.658 -4.643 1.00 14.51 33 ALA I CA 1
ATOM 1928 C C . ALA B 1 33 ? -4.502 -16.586 -4.379 1.00 17.39 33 ALA I C 1
ATOM 1929 O O . ALA B 1 33 ? -4.197 -16.259 -3.222 1.00 18.11 33 ALA I O 1
ATOM 1931 N N . MET B 1 34 ? -4.010 -15.931 -5.440 1.00 15.60 34 MET I N 1
ATOM 1932 C CA . MET B 1 34 ? -3.104 -14.822 -5.232 1.00 14.69 34 MET I CA 1
ATOM 1933 C C . MET B 1 34 ? -3.869 -13.541 -5.670 1.00 13.23 34 MET I C 1
ATOM 1934 O O . MET B 1 34 ? -4.433 -13.522 -6.775 1.00 14.56 34 MET I O 1
ATOM 1939 N N . HIS B 1 35 ? -3.798 -12.583 -4.794 1.00 13.81 35 HIS I N 1
ATOM 1940 C CA . HIS B 1 35 ? -4.370 -11.253 -5.049 1.00 13.20 35 HIS I CA 1
ATOM 1941 C C . HIS B 1 35 ? -3.260 -10.240 -5.240 1.00 14.71 35 HIS I C 1
ATOM 1942 O O . HIS B 1 35 ? -2.159 -10.384 -4.699 1.00 15.15 35 HIS I O 1
ATOM 1949 N N . TRP B 1 36 ? -3.603 -9.129 -5.916 1.00 13.93 36 TRP I N 1
ATOM 1950 C CA . TRP B 1 36 ? -2.687 -8.052 -6.146 1.00 13.99 36 TRP I CA 1
ATOM 1951 C C . TRP B 1 36 ? -3.327 -6.722 -5.782 1.00 13.25 36 TRP I C 1
ATOM 1952 O O . TRP B 1 36 ? -4.542 -6.545 -6.055 1.00 15.82 36 TRP I O 1
ATOM 1963 N N . VAL B 1 37 ? -2.499 -5.898 -5.181 1.00 14.44 37 VAL I N 1
ATOM 1964 C CA . VAL B 1 37 ? -2.913 -4.615 -4.582 1.00 15.21 37 VAL I CA 1
ATOM 1965 C C . VAL B 1 37 ? -1.964 -3.555 -5.062 1.00 15.85 37 VAL I C 1
ATOM 1966 O O . VAL B 1 37 ? -0.731 -3.676 -4.971 1.00 14.92 37 VAL I O 1
ATOM 1970 N N . LYS B 1 38 ? -2.505 -2.409 -5.519 1.00 13.55 38 LYS I N 1
ATOM 1971 C CA . LYS B 1 38 ? -1.746 -1.210 -5.909 1.00 14.91 38 LYS I CA 1
ATOM 1972 C C . LYS B 1 38 ? -1.777 -0.244 -4.718 1.00 14.20 38 LYS I C 1
ATOM 1973 O O . LYS B 1 38 ? -2.827 0.030 -4.157 1.00 15.77 38 LYS I O 1
ATOM 1979 N N . GLN B 1 39 ? -0.662 0.324 -4.386 1.00 14.77 39 GLN I N 1
ATOM 1980 C CA . GLN B 1 39 ? -0.494 1.410 -3.406 1.00 15.96 39 GLN I CA 1
ATOM 1981 C C . GLN B 1 39 ? 0.152 2.589 -4.108 1.00 19.26 39 GLN I C 1
ATOM 1982 O O . GLN B 1 39 ? 1.327 2.582 -4.399 1.00 17.57 39 GLN I O 1
ATOM 1988 N N A SER B 1 40 ? -0.622 3.598 -4.481 0.50 20.34 40 SER I N 1
ATOM 1989 N N B SER B 1 40 ? -0.669 3.632 -4.234 0.50 17.80 40 SER I N 1
ATOM 1990 C CA A SER B 1 40 ? -0.071 4.762 -5.156 0.50 25.27 40 SER I CA 1
ATOM 1991 C CA B SER B 1 40 ? -0.322 4.835 -4.942 0.50 20.93 40 SER I CA 1
ATOM 1992 C C A SER B 1 40 ? 0.539 5.704 -4.169 0.50 27.07 40 SER I C 1
ATOM 1993 C C B SER B 1 40 ? 0.589 5.706 -4.102 0.50 23.88 40 SER I C 1
ATOM 1994 O O A SER B 1 40 ? 0.355 5.594 -2.962 0.50 25.86 40 SER I O 1
ATOM 1995 O O B SER B 1 40 ? 0.777 5.476 -2.909 0.50 22.60 40 SER I O 1
ATOM 2000 N N . HIS B 1 41 ? 1.188 6.701 -4.745 1.00 30.26 41 HIS I N 1
ATOM 2001 C CA . HIS B 1 41 ? 1.922 7.738 -4.030 1.00 39.98 41 HIS I CA 1
ATOM 2002 C C . HIS B 1 41 ? 1.081 8.450 -2.979 1.00 37.38 41 HIS I C 1
ATOM 2003 O O . HIS B 1 41 ? 1.644 8.957 -2.019 1.00 47.75 41 HIS I O 1
ATOM 2010 N N . ALA B 1 42 ? -0.242 8.497 -3.160 1.00 41.89 42 ALA I N 1
ATOM 2011 C CA . ALA B 1 42 ? -1.125 9.008 -2.123 1.00 40.59 42 ALA I CA 1
ATOM 2012 C C . ALA B 1 42 ? -1.421 8.015 -0.976 1.00 39.38 42 ALA I C 1
ATOM 2013 O O . ALA B 1 42 ? -2.244 8.330 -0.117 1.00 37.82 42 ALA I O 1
ATOM 2015 N N . LYS B 1 43 ? -0.749 6.838 -0.941 1.00 34.49 43 LYS I N 1
ATOM 2016 C CA . LYS B 1 43 ? -1.000 5.811 0.083 1.00 36.02 43 LYS I CA 1
ATOM 2017 C C . LYS B 1 43 ? -2.357 5.066 -0.028 1.00 31.11 43 LYS I C 1
ATOM 2018 O O . LYS B 1 43 ? -2.710 4.232 0.787 1.00 31.82 43 LYS I O 1
ATOM 2024 N N . SER B 1 44 ? -3.135 5.335 -1.062 1.00 26.53 44 SER I N 1
ATOM 2025 C CA . SER B 1 44 ? -4.376 4.674 -1.212 1.00 24.86 44 SER I CA 1
ATOM 2026 C C . SER B 1 44 ? -4.094 3.219 -1.634 1.00 23.87 44 SER I C 1
ATOM 2027 O O . SER B 1 44 ? -3.088 3.004 -2.282 1.00 25.25 44 SER I O 1
ATOM 2030 N N . LEU B 1 45 ? -4.912 2.262 -1.210 1.00 19.52 45 LEU I N 1
ATOM 2031 C CA . LEU B 1 45 ? -4.766 0.827 -1.632 1.00 18.79 45 LEU I CA 1
ATOM 2032 C C . LEU B 1 45 ? -5.937 0.485 -2.524 1.00 16.87 45 LEU I C 1
ATOM 2033 O O . LEU B 1 45 ? -7.138 0.768 -2.173 1.00 20.32 45 LEU I O 1
ATOM 2038 N N . ASP B 1 46 ? -5.630 -0.131 -3.651 1.00 17.62 46 ASP I N 1
ATOM 2039 C CA . ASP B 1 46 ? -6.646 -0.558 -4.600 1.00 15.23 46 ASP I CA 1
ATOM 2040 C C . ASP B 1 46 ? -6.431 -2.059 -4.947 1.00 15.43 46 ASP I C 1
ATOM 2041 O O . ASP B 1 46 ? -5.357 -2.397 -5.300 1.00 17.56 46 ASP I O 1
ATOM 2046 N N . TRP B 1 47 ? -7.469 -2.875 -4.829 1.00 15.14 47 TRP I N 1
ATOM 2047 C CA . TRP B 1 47 ? -7.383 -4.323 -5.182 1.00 14.81 47 TRP I CA 1
ATOM 2048 C C . TRP B 1 47 ? -7.493 -4.384 -6.687 1.00 15.70 47 TRP I C 1
ATOM 2049 O O . TRP B 1 47 ? -8.453 -3.873 -7.332 1.00 13.72 47 TRP I O 1
ATOM 2060 N N . ILE B 1 48 ? -6.488 -4.981 -7.326 1.00 14.29 48 ILE I N 1
ATOM 2061 C CA . ILE B 1 48 ? -6.432 -5.081 -8.749 1.00 13.90 48 ILE I CA 1
ATOM 2062 C C . ILE B 1 48 ? -7.225 -6.293 -9.287 1.00 12.36 48 ILE I C 1
ATOM 2063 O O . ILE B 1 48 ? -7.901 -6.230 -10.334 1.00 15.00 48 ILE I O 1
ATOM 2068 N N . GLY B 1 49 ? -7.097 -7.424 -8.576 1.00 12.13 49 GLY I N 1
ATOM 2069 C CA . GLY B 1 49 ? -7.779 -8.651 -8.925 1.00 13.76 49 GLY I CA 1
ATOM 2070 C C . GLY B 1 49 ? -7.162 -9.849 -8.278 1.00 12.95 49 GLY I C 1
ATOM 2071 O O . GLY B 1 49 ? -6.297 -9.723 -7.434 1.00 14.28 49 GLY I O 1
ATOM 2072 N N . VAL B 1 50 ? -7.671 -10.991 -8.717 1.00 14.91 50 VAL I N 1
ATOM 2073 C CA . VAL B 1 50 ? -7.372 -12.286 -8.117 1.00 14.20 50 VAL I CA 1
ATOM 2074 C C . VAL B 1 50 ? -7.160 -13.294 -9.230 1.00 15.12 50 VAL I C 1
ATOM 2075 O O . VAL B 1 50 ? -7.835 -13.275 -10.222 1.00 16.57 50 VAL I O 1
ATOM 2079 N N . ILE B 1 51 ? -6.204 -14.210 -8.996 1.00 15.27 51 ILE I N 1
ATOM 2080 C CA . ILE B 1 51 ? -6.043 -15.375 -9.864 1.00 16.18 51 ILE I CA 1
ATOM 2081 C C . ILE B 1 51 ? -6.073 -16.665 -9.012 1.00 15.66 51 ILE I C 1
ATOM 2082 O O . ILE B 1 51 ? -5.454 -16.753 -7.998 1.00 15.76 51 ILE I O 1
ATOM 2087 N N . GLY B 1 52 ? -6.839 -17.639 -9.492 1.00 18.24 52 GLY I N 1
ATOM 2088 C CA . GLY B 1 52 ? -6.877 -18.946 -8.826 1.00 17.02 52 GLY I CA 1
ATOM 2089 C C . GLY B 1 52 ? -5.532 -19.617 -9.145 1.00 17.70 52 GLY I C 1
ATOM 2090 O O . GLY B 1 52 ? -5.183 -19.802 -10.315 1.00 18.51 52 GLY I O 1
ATOM 2091 N N . THR B 1 53 ? -4.820 -20.052 -8.127 1.00 19.36 53 THR I N 1
ATOM 2092 C CA . THR B 1 53 ? -3.542 -20.739 -8.286 1.00 19.80 53 THR I CA 1
ATOM 2093 C C . THR B 1 53 ? -3.767 -22.196 -8.726 1.00 21.85 53 THR I C 1
ATOM 2094 O O . THR B 1 53 ? -2.882 -22.758 -9.356 1.00 24.30 53 THR I O 1
ATOM 2098 N N . ASP B 1 54 ? -4.940 -22.716 -8.436 1.00 23.57 54 ASP I N 1
ATOM 2099 C CA . ASP B 1 54 ? -5.367 -24.060 -8.870 1.00 24.87 54 ASP I CA 1
ATOM 2100 C C . ASP B 1 54 ? -5.912 -24.043 -10.278 1.00 26.19 54 ASP I C 1
ATOM 2101 O O . ASP B 1 54 ? -5.394 -24.749 -11.152 1.00 28.54 54 ASP I O 1
ATOM 2106 N N . ASN B 1 55 ? -6.936 -23.235 -10.529 1.00 28.15 55 ASN I N 1
ATOM 2107 C CA . ASN B 1 55 ? -7.645 -23.196 -11.814 1.00 24.81 55 ASN I CA 1
ATOM 2108 C C . ASN B 1 55 ? -7.055 -22.193 -12.868 1.00 23.59 55 ASN I C 1
ATOM 2109 O O . ASN B 1 55 ? -7.413 -22.286 -14.030 1.00 22.60 55 ASN I O 1
ATOM 2114 N N . GLY B 1 56 ? -6.205 -21.242 -12.457 1.00 20.48 56 GLY I N 1
ATOM 2115 C CA . GLY B 1 56 ? -5.707 -20.215 -13.383 1.00 18.81 56 GLY I CA 1
ATOM 2116 C C . GLY B 1 56 ? -6.728 -19.163 -13.809 1.00 20.07 56 GLY I C 1
ATOM 2117 O O . GLY B 1 56 ? -6.423 -18.289 -14.643 1.00 19.25 56 GLY I O 1
ATOM 2118 N N . ASN B 1 57 ? -7.932 -19.245 -13.277 1.00 17.93 57 ASN I N 1
ATOM 2119 C CA . ASN B 1 57 ? -8.989 -18.343 -13.671 1.00 17.96 57 ASN I CA 1
ATOM 2120 C C . ASN B 1 57 ? -8.784 -16.989 -12.950 1.00 16.39 57 ASN I C 1
ATOM 2121 O O . ASN B 1 57 ? -8.251 -16.924 -11.845 1.00 17.82 57 ASN I O 1
ATOM 2126 N N . THR B 1 58 ? -9.198 -15.929 -13.642 1.00 17.26 58 THR I N 1
ATOM 2127 C CA . THR B 1 58 ? -8.958 -14.580 -13.132 1.00 18.01 58 THR I CA 1
ATOM 2128 C C . THR B 1 58 ? -10.250 -13.830 -12.941 1.00 17.75 58 THR I C 1
ATOM 2129 O O . THR B 1 58 ? -11.294 -14.116 -13.535 1.00 20.55 58 THR I O 1
ATOM 2133 N N . ASN B 1 59 ? -10.155 -12.856 -12.065 1.00 16.38 59 ASN I N 1
ATOM 2134 C CA . ASN B 1 59 ? -11.260 -11.876 -11.834 1.00 18.12 59 ASN I CA 1
ATOM 2135 C C . ASN B 1 59 ? -10.557 -10.546 -11.563 1.00 15.94 59 ASN I C 1
ATOM 2136 O O . ASN B 1 59 ? -9.863 -10.378 -10.561 1.00 16.00 59 ASN I O 1
ATOM 2141 N N . TYR B 1 60 ? -10.735 -9.570 -12.489 1.00 17.57 60 TYR I N 1
ATOM 2142 C CA . TYR B 1 60 ? -10.124 -8.299 -12.371 1.00 16.50 60 TYR I CA 1
ATOM 2143 C C . TYR B 1 60 ? -11.139 -7.248 -11.881 1.00 16.62 60 TYR I C 1
ATOM 2144 O O . TYR B 1 60 ? -12.293 -7.300 -12.226 1.00 18.50 60 TYR I O 1
ATOM 2153 N N . ASN B 1 61 ? -10.662 -6.368 -11.031 1.00 15.82 61 ASN I N 1
ATOM 2154 C CA . ASN B 1 61 ? -11.432 -5.070 -10.780 1.00 16.95 61 ASN I CA 1
ATOM 2155 C C . ASN B 1 61 ? -11.620 -4.402 -12.128 1.00 18.75 61 ASN I C 1
ATOM 2156 O O . ASN B 1 61 ? -10.610 -4.174 -12.854 1.00 19.08 61 ASN I O 1
ATOM 2161 N N . GLN B 1 62 ? -12.877 -4.013 -12.479 1.00 18.70 62 GLN I N 1
ATOM 2162 C CA . GLN B 1 62 ? -13.127 -3.390 -13.773 1.00 21.07 62 GLN I CA 1
ATOM 2163 C C . GLN B 1 62 ? -12.254 -2.143 -13.991 1.00 18.88 62 GLN I C 1
ATOM 2164 O O . GLN B 1 62 ? -11.958 -1.796 -15.128 1.00 20.69 62 GLN I O 1
ATOM 2170 N N . LYS B 1 63 ? -11.835 -1.429 -12.932 1.00 18.40 63 LYS I N 1
ATOM 2171 C CA . LYS B 1 63 ? -10.877 -0.328 -13.072 1.00 21.73 63 LYS I CA 1
ATOM 2172 C C . LYS B 1 63 ? -9.511 -0.673 -13.634 1.00 19.73 63 LYS I C 1
ATOM 2173 O O . LYS B 1 63 ? -8.803 0.170 -14.136 1.00 22.26 63 LYS I O 1
ATOM 2179 N N . PHE B 1 64 ? -9.166 -1.955 -13.569 1.00 22.06 64 PHE I N 1
ATOM 2180 C CA . PHE B 1 64 ? -7.894 -2.445 -14.070 1.00 20.58 64 PHE I CA 1
ATOM 2181 C C . PHE B 1 64 ? -8.042 -3.394 -15.265 1.00 22.03 64 PHE I C 1
ATOM 2182 O O . PHE B 1 64 ? -7.052 -3.890 -15.761 1.00 22.59 64 PHE I O 1
ATOM 2190 N N . LYS B 1 65 ? -9.261 -3.588 -15.774 1.00 24.55 65 LYS I N 1
ATOM 2191 C CA . LYS B 1 65 ? -9.439 -4.384 -16.968 1.00 27.38 65 LYS I CA 1
ATOM 2192 C C . LYS B 1 65 ? -8.650 -3.735 -18.088 1.00 28.01 65 LYS I C 1
ATOM 2193 O O . LYS B 1 65 ? -8.754 -2.531 -18.345 1.00 29.08 65 LYS I O 1
ATOM 2199 N N . GLY B 1 66 ? -7.817 -4.514 -18.717 1.00 29.64 66 GLY I N 1
ATOM 2200 C CA . GLY B 1 66 ? -7.051 -4.004 -19.850 1.00 32.54 66 GLY I CA 1
ATOM 2201 C C . GLY B 1 66 ? -5.843 -3.185 -19.445 1.00 33.13 66 GLY I C 1
ATOM 2202 O O . GLY B 1 66 ? -5.147 -2.648 -20.339 1.00 32.51 66 GLY I O 1
ATOM 2203 N N . LYS B 1 67 ? -5.617 -3.033 -18.138 1.00 24.19 67 LYS I N 1
ATOM 2204 C CA . LYS B 1 67 ? -4.338 -2.528 -17.629 1.00 22.48 67 LYS I CA 1
ATOM 2205 C C . LYS B 1 67 ? -3.512 -3.703 -17.116 1.00 18.84 67 LYS I C 1
ATOM 2206 O O . LYS B 1 67 ? -2.290 -3.761 -17.315 1.00 21.71 67 LYS I O 1
ATOM 2212 N N . ALA B 1 68 ? -4.189 -4.550 -16.359 1.00 15.78 68 ALA I N 1
ATOM 2213 C CA . ALA B 1 68 ? -3.528 -5.661 -15.663 1.00 16.15 68 ALA I CA 1
ATOM 2214 C C . ALA B 1 68 ? -3.934 -6.988 -16.243 1.00 19.16 68 ALA I C 1
ATOM 2215 O O . ALA B 1 68 ? -5.124 -7.216 -16.460 1.00 19.90 68 ALA I O 1
ATOM 2217 N N . THR B 1 69 ? -2.962 -7.906 -16.323 1.00 20.57 69 THR I N 1
ATOM 2218 C CA . THR B 1 69 ? -3.117 -9.316 -16.668 1.00 22.25 69 THR I CA 1
ATOM 2219 C C . THR B 1 69 ? -2.425 -10.079 -15.518 1.00 20.37 69 THR I C 1
ATOM 2220 O O . THR B 1 69 ? -1.424 -9.612 -15.013 1.00 27.14 69 THR I O 1
ATOM 2224 N N . MET B 1 70 ? -3.017 -11.177 -15.093 1.00 15.84 70 MET I N 1
ATOM 2225 C CA . MET B 1 70 ? -2.439 -12.040 -14.094 1.00 14.98 70 MET I CA 1
ATOM 2226 C C . MET B 1 70 ? -2.289 -13.443 -14.699 1.00 16.36 70 MET I C 1
ATOM 2227 O O . MET B 1 70 ? -3.209 -13.893 -15.369 1.00 15.61 70 MET I O 1
ATOM 2232 N N . THR B 1 71 ? -1.155 -14.059 -14.347 1.00 17.46 71 THR I N 1
ATOM 2233 C CA . THR B 1 71 ? -0.865 -15.449 -14.715 1.00 17.61 71 THR I CA 1
ATOM 2234 C C . THR B 1 71 ? -0.233 -16.140 -13.487 1.00 16.89 71 THR I C 1
ATOM 2235 O O . THR B 1 71 ? 0.225 -15.499 -12.518 1.00 16.32 71 THR I O 1
ATOM 2239 N N . VAL B 1 72 ? -0.145 -17.478 -13.574 1.00 19.04 72 VAL I N 1
ATOM 2240 C CA . VAL B 1 72 ? 0.513 -18.277 -12.582 1.00 20.89 72 VAL I CA 1
ATOM 2241 C C . VAL B 1 72 ? 1.275 -19.421 -13.282 1.00 21.91 72 VAL I C 1
ATOM 2242 O O . VAL B 1 72 ? 0.782 -19.993 -14.242 1.00 22.96 72 VAL I O 1
ATOM 2246 N N . ASP B 1 73 ? 2.442 -19.720 -12.734 1.00 22.29 73 ASP I N 1
ATOM 2247 C CA . ASP B 1 73 ? 3.291 -20.891 -13.123 1.00 21.01 73 ASP I CA 1
ATOM 2248 C C . ASP B 1 73 ? 3.425 -21.811 -11.875 1.00 21.17 73 ASP I C 1
ATOM 2249 O O . ASP B 1 73 ? 4.201 -21.552 -10.988 1.00 21.45 73 ASP I O 1
ATOM 2254 N N . LYS B 1 74 ? 2.629 -22.841 -11.838 1.00 29.07 74 LYS I N 1
ATOM 2255 C CA . LYS B 1 74 ? 2.766 -23.917 -10.792 1.00 30.44 74 LYS I CA 1
ATOM 2256 C C . LYS B 1 74 ? 4.147 -24.606 -10.754 1.00 37.26 74 LYS I C 1
ATOM 2257 O O . LYS B 1 74 ? 4.649 -24.982 -9.682 1.00 35.10 74 LYS I O 1
ATOM 2263 N N . SER B 1 75 ? 4.803 -24.683 -11.903 1.00 37.21 75 SER I N 1
ATOM 2264 C CA . SER B 1 75 ? 6.147 -25.278 -11.974 1.00 37.79 75 SER I CA 1
ATOM 2265 C C . SER B 1 75 ? 7.131 -24.516 -11.112 1.00 35.05 75 SER I C 1
ATOM 2266 O O . SER B 1 75 ? 8.215 -24.976 -10.835 1.00 33.20 75 SER I O 1
ATOM 2269 N N . SER B 1 76 ? 6.755 -23.311 -10.666 1.00 31.29 76 SER I N 1
ATOM 2270 C CA . SER B 1 76 ? 7.637 -22.573 -9.835 1.00 25.68 76 SER I CA 1
ATOM 2271 C C . SER B 1 76 ? 6.897 -21.875 -8.628 1.00 19.66 76 SER I C 1
ATOM 2272 O O . SER B 1 76 ? 7.506 -21.066 -7.973 1.00 24.61 76 SER I O 1
ATOM 2275 N N . ASN B 1 77 ? 5.636 -22.235 -8.365 1.00 21.75 77 ASN I N 1
ATOM 2276 C CA . ASN B 1 77 ? 4.869 -21.562 -7.316 1.00 24.99 77 ASN I CA 1
ATOM 2277 C C . ASN B 1 77 ? 4.984 -20.019 -7.407 1.00 21.79 77 ASN I C 1
ATOM 2278 O O . ASN B 1 77 ? 5.174 -19.354 -6.413 1.00 22.24 77 ASN I O 1
ATOM 2283 N N . THR B 1 78 ? 4.914 -19.526 -8.630 1.00 20.92 78 THR I N 1
ATOM 2284 C CA . THR B 1 78 ? 5.045 -18.094 -8.885 1.00 21.47 78 THR I CA 1
ATOM 2285 C C . THR B 1 78 ? 3.880 -17.537 -9.621 1.00 18.65 78 THR I C 1
ATOM 2286 O O . THR B 1 78 ? 3.420 -18.057 -10.603 1.00 19.80 78 THR I O 1
ATOM 2290 N N . ALA B 1 79 ? 3.373 -16.411 -9.096 1.00 18.78 79 ALA I N 1
ATOM 2291 C CA . ALA B 1 79 ? 2.293 -15.690 -9.771 1.00 19.07 79 ALA I CA 1
ATOM 2292 C C . ALA B 1 79 ? 2.942 -14.502 -10.438 1.00 16.66 79 ALA I C 1
ATOM 2293 O O . ALA B 1 79 ? 3.869 -13.884 -9.881 1.00 16.13 79 ALA I O 1
ATOM 2295 N N . TYR B 1 80 ? 2.391 -14.072 -11.582 1.00 19.40 80 TYR I N 1
ATOM 2296 C CA . TYR B 1 80 ? 2.938 -12.920 -12.297 1.00 17.17 80 TYR I CA 1
ATOM 2297 C C . TYR B 1 80 ? 1.804 -11.934 -12.538 1.00 16.82 80 TYR I C 1
ATOM 2298 O O . TYR B 1 80 ? 0.707 -12.346 -12.786 1.00 17.41 80 TYR I O 1
ATOM 2307 N N . MET B 1 81 ? 2.143 -10.648 -12.543 1.00 17.20 81 MET I N 1
ATOM 2308 C CA . MET B 1 81 ? 1.186 -9.628 -13.007 1.00 17.22 81 MET I CA 1
ATOM 2309 C C . MET B 1 81 ? 1.888 -8.828 -14.100 1.00 16.19 81 MET I C 1
ATOM 2310 O O . MET B 1 81 ? 3.027 -8.369 -13.897 1.00 15.70 81 MET I O 1
ATOM 2315 N N . GLU B 1 82 ? 1.188 -8.689 -15.219 1.00 17.01 82 GLU I N 1
ATOM 2316 C CA . GLU B 1 82 ? 1.630 -7.774 -16.270 1.00 17.31 82 GLU I CA 1
ATOM 2317 C C . GLU B 1 82 ? 0.818 -6.464 -16.246 1.00 17.79 82 GLU I C 1
ATOM 2318 O O . GLU B 1 82 ? -0.408 -6.504 -16.259 1.00 17.71 82 GLU I O 1
ATOM 2324 N N . LEU B 1 83 ? 1.568 -5.360 -16.218 1.00 16.64 83 LEU I N 1
ATOM 2325 C CA . LEU B 1 83 ? 0.973 -4.006 -16.303 1.00 17.56 83 LEU I CA 1
ATOM 2326 C C . LEU B 1 83 ? 1.330 -3.416 -17.657 1.00 18.06 83 LEU I C 1
ATOM 2327 O O . LEU B 1 83 ? 2.470 -3.384 -18.043 1.00 18.95 83 LEU I O 1
ATOM 2332 N N . GLY B 1 84 ? 0.281 -3.115 -18.432 1.00 18.33 84 GLY I N 1
ATOM 2333 C CA . GLY B 1 84 ? 0.440 -2.859 -19.837 1.00 19.36 84 GLY I CA 1
ATOM 2334 C C . GLY B 1 84 ? 0.393 -1.370 -20.166 1.00 20.41 84 GLY I C 1
ATOM 2335 O O . GLY B 1 84 ? -0.304 -0.605 -19.483 1.00 21.48 84 GLY I O 1
ATOM 2336 N N . ARG B 1 85 ? 1.136 -0.996 -21.218 1.00 20.44 85 ARG I N 1
ATOM 2337 C CA . ARG B 1 85 ? 1.073 0.338 -21.792 1.00 21.48 85 ARG I CA 1
ATOM 2338 C C . ARG B 1 85 ? 1.108 1.403 -20.714 1.00 19.62 85 ARG I C 1
ATOM 2339 O O . ARG B 1 85 ? 0.171 2.182 -20.529 1.00 22.02 85 ARG I O 1
ATOM 2347 N N . LEU B 1 86 ? 2.221 1.434 -20.016 1.00 19.35 86 LEU I N 1
ATOM 2348 C CA . LEU B 1 86 ? 2.314 2.180 -18.814 1.00 19.53 86 LEU I CA 1
ATOM 2349 C C . LEU B 1 86 ? 2.239 3.704 -18.996 1.00 20.63 86 LEU I C 1
ATOM 2350 O O . LEU B 1 86 ? 2.711 4.238 -20.027 1.00 20.73 86 LEU I O 1
ATOM 2355 N N . THR B 1 87 ? 1.621 4.371 -18.032 1.00 21.85 87 THR I N 1
ATOM 2356 C CA . THR B 1 87 ? 1.645 5.825 -17.943 1.00 22.74 87 THR I CA 1
ATOM 2357 C C . THR B 1 87 ? 2.159 6.200 -16.517 1.00 23.67 87 THR I C 1
ATOM 2358 O O . THR B 1 87 ? 2.307 5.359 -15.657 1.00 20.24 87 THR I O 1
ATOM 2362 N N A SER B 1 88 ? 2.381 7.477 -16.309 0.50 21.79 88 SER I N 1
ATOM 2363 N N B SER B 1 88 ? 2.438 7.473 -16.284 0.50 24.07 88 SER I N 1
ATOM 2364 C CA A SER B 1 88 ? 2.825 7.964 -15.021 0.50 21.58 88 SER I CA 1
ATOM 2365 C CA B SER B 1 88 ? 2.859 7.924 -14.947 0.50 25.53 88 SER I CA 1
ATOM 2366 C C A SER B 1 88 ? 1.835 7.595 -13.883 0.50 21.29 88 SER I C 1
ATOM 2367 C C B SER B 1 88 ? 1.819 7.605 -13.847 0.50 23.46 88 SER I C 1
ATOM 2368 O O A SER B 1 88 ? 2.267 7.411 -12.752 0.50 22.97 88 SER I O 1
ATOM 2369 O O B SER B 1 88 ? 2.193 7.486 -12.697 0.50 25.14 88 SER I O 1
ATOM 2374 N N . GLU B 1 89 ? 0.540 7.425 -14.178 1.00 22.26 89 GLU I N 1
ATOM 2375 C CA . GLU B 1 89 ? -0.474 6.985 -13.198 1.00 23.40 89 GLU I CA 1
ATOM 2376 C C . GLU B 1 89 ? -0.204 5.568 -12.670 1.00 20.23 89 GLU I C 1
ATOM 2377 O O . GLU B 1 89 ? -0.752 5.210 -11.612 1.00 22.44 89 GLU I O 1
ATOM 2383 N N . ASP B 1 90 ? 0.602 4.816 -13.419 1.00 19.45 90 ASP I N 1
ATOM 2384 C CA . ASP B 1 90 ? 0.915 3.452 -13.059 1.00 16.51 90 ASP I CA 1
ATOM 2385 C C . ASP B 1 90 ? 2.079 3.382 -12.108 1.00 19.07 90 ASP I C 1
ATOM 2386 O O . ASP B 1 90 ? 2.333 2.311 -11.551 1.00 17.43 90 ASP I O 1
ATOM 2391 N N . SER B 1 91 ? 2.820 4.456 -11.927 1.00 15.45 91 SER I N 1
ATOM 2392 C CA . SER B 1 91 ? 3.929 4.458 -10.952 1.00 17.69 91 SER I CA 1
ATOM 2393 C C . SER B 1 91 ? 3.329 4.221 -9.553 1.00 18.24 91 SER I C 1
ATOM 2394 O O . SER B 1 91 ? 2.508 4.984 -9.102 1.00 18.15 91 SER I O 1
ATOM 2397 N N . ALA B 1 92 ? 3.745 3.151 -8.870 1.00 16.78 92 ALA I N 1
ATOM 2398 C CA . ALA B 1 92 ? 3.205 2.803 -7.612 1.00 16.03 92 ALA I CA 1
ATOM 2399 C C . ALA B 1 92 ? 4.073 1.659 -7.024 1.00 16.12 92 ALA I C 1
ATOM 2400 O O . ALA B 1 92 ? 4.905 1.083 -7.715 1.00 17.99 92 ALA I O 1
ATOM 2402 N N . ILE B 1 93 ? 3.707 1.274 -5.818 1.00 17.86 93 ILE I N 1
ATOM 2403 C CA . ILE B 1 93 ? 4.141 -0.011 -5.227 1.00 16.93 93 ILE I CA 1
ATOM 2404 C C . ILE B 1 93 ? 3.007 -1.017 -5.437 1.00 17.23 93 ILE I C 1
ATOM 2405 O O . ILE B 1 93 ? 1.818 -0.705 -5.206 1.00 16.66 93 ILE I O 1
ATOM 2410 N N . TYR B 1 94 ? 3.378 -2.205 -5.941 1.00 15.23 94 TYR I N 1
ATOM 2411 C CA . TYR B 1 94 ? 2.445 -3.299 -6.181 1.00 15.16 94 TYR I CA 1
ATOM 2412 C C . TYR B 1 94 ? 2.740 -4.439 -5.234 1.00 16.42 94 TYR I C 1
ATOM 2413 O O . TYR B 1 94 ? 3.906 -4.842 -5.145 1.00 16.83 94 TYR I O 1
ATOM 2422 N N . TYR B 1 95 ? 1.710 -4.896 -4.520 1.00 15.65 95 TYR I N 1
ATOM 2423 C CA . TYR B 1 95 ? 1.836 -6.030 -3.618 1.00 14.76 95 TYR I CA 1
ATOM 2424 C C . TYR B 1 95 ? 1.096 -7.218 -4.132 1.00 18.08 95 TYR I C 1
ATOM 2425 O O . TYR B 1 95 ? -0.014 -7.127 -4.705 1.00 14.96 95 TYR I O 1
ATOM 2434 N N . CYS B 1 96 ? 1.611 -8.415 -3.810 1.00 17.29 96 CYS I N 1
ATOM 2435 C CA . CYS B 1 96 ? 0.809 -9.658 -3.856 1.00 17.88 96 CYS I CA 1
ATOM 2436 C C . CYS B 1 96 ? 0.442 -9.956 -2.394 1.00 15.82 96 CYS I C 1
ATOM 2437 O O . CYS B 1 96 ? 1.122 -9.541 -1.439 1.00 16.44 96 CYS I O 1
ATOM 2440 N N . ALA B 1 97 ? -0.662 -10.612 -2.229 1.00 15.58 97 ALA I N 1
ATOM 2441 C CA . ALA B 1 97 ? -1.242 -10.945 -0.918 1.00 16.41 97 ALA I CA 1
ATOM 2442 C C . ALA B 1 97 ? -2.144 -12.136 -0.946 1.00 15.03 97 ALA I C 1
ATOM 2443 O O . ALA B 1 97 ? -2.715 -12.460 -2.021 1.00 15.12 97 ALA I O 1
ATOM 2445 N N . ARG B 1 98 ? -2.245 -12.858 0.176 1.00 14.46 98 ARG I N 1
ATOM 2446 C CA . ARG B 1 98 ? -3.166 -13.979 0.270 1.00 17.07 98 ARG I CA 1
ATOM 2447 C C . ARG B 1 98 ? -3.903 -13.981 1.617 1.00 15.33 98 ARG I C 1
ATOM 2448 O O . ARG B 1 98 ? -3.531 -13.311 2.552 1.00 14.80 98 ARG I O 1
ATOM 2456 N N . ARG B 1 99 ? -5.028 -14.693 1.612 1.00 14.82 99 ARG I N 1
ATOM 2457 C CA . ARG B 1 99 ? -5.880 -14.828 2.789 1.00 15.55 99 ARG I CA 1
ATOM 2458 C C . ARG B 1 99 ? -5.225 -15.770 3.845 1.00 16.63 99 ARG I C 1
ATOM 2459 O O . ARG B 1 99 ? -4.080 -16.306 3.651 1.00 18.49 99 ARG I O 1
ATOM 2467 N N . ASP B 1 100 ? -5.960 -15.938 4.973 1.00 17.06 100 ASP I N 1
ATOM 2468 C CA . ASP B 1 100 ? -5.451 -16.819 6.051 1.00 16.44 100 ASP I CA 1
ATOM 2469 C C . ASP B 1 100 ? -6.110 -18.162 5.781 1.00 18.89 100 ASP I C 1
ATOM 2470 O O . ASP B 1 100 ? -5.742 -18.800 4.804 1.00 21.70 100 ASP I O 1
ATOM 2475 N N . ARG B 1 101 ? -7.154 -18.560 6.545 1.00 16.76 101 ARG I N 1
ATOM 2476 C CA . ARG B 1 101 ? -7.824 -19.813 6.275 1.00 21.32 101 ARG I CA 1
ATOM 2477 C C . ARG B 1 101 ? -9.281 -19.679 5.994 1.00 19.26 101 ARG I C 1
ATOM 2478 O O . ARG B 1 101 ? -10.034 -20.687 5.795 1.00 19.36 101 ARG I O 1
ATOM 2486 N N . ASP B 1 102 ? -9.781 -18.441 6.017 1.00 18.34 102 ASP I N 1
ATOM 2487 C CA . ASP B 1 102 ? -11.179 -18.194 5.891 1.00 18.10 102 ASP I CA 1
ATOM 2488 C C . ASP B 1 102 ? -11.479 -17.287 4.690 1.00 17.22 102 ASP I C 1
ATOM 2489 O O . ASP B 1 102 ? -11.042 -17.579 3.578 1.00 15.83 102 ASP I O 1
ATOM 2494 N N . ASP B 1 103 ? -12.170 -16.155 4.919 1.00 16.85 103 ASP I N 1
ATOM 2495 C CA . ASP B 1 103 ? -12.516 -15.275 3.842 1.00 15.55 103 ASP I CA 1
ATOM 2496 C C . ASP B 1 103 ? -11.331 -14.396 3.360 1.00 14.41 103 ASP I C 1
ATOM 2497 O O . ASP B 1 103 ? -10.247 -14.488 3.934 1.00 14.76 103 ASP I O 1
ATOM 2502 N N . VAL B 1 104 ? -11.507 -13.549 2.351 1.00 13.77 104 VAL I N 1
ATOM 2503 C CA . VAL B 1 104 ? -10.379 -12.780 1.800 1.00 15.11 104 VAL I CA 1
ATOM 2504 C C . VAL B 1 104 ? -10.120 -11.506 2.590 1.00 15.55 104 VAL I C 1
ATOM 2505 O O . VAL B 1 104 ? -10.488 -10.413 2.176 1.00 14.55 104 VAL I O 1
ATOM 2509 N N . TRP B 1 105 ? -9.448 -11.671 3.731 1.00 14.53 105 TRP I N 1
ATOM 2510 C CA . TRP B 1 105 ? -8.660 -10.609 4.332 1.00 14.98 105 TRP I CA 1
ATOM 2511 C C . TRP B 1 105 ? -7.242 -11.025 4.182 1.00 15.19 105 TRP I C 1
ATOM 2512 O O . TRP B 1 105 ? -6.970 -12.209 4.029 1.00 16.86 105 TRP I O 1
ATOM 2523 N N . PHE B 1 106 ? -6.334 -10.105 4.234 1.00 15.36 106 PHE I N 1
ATOM 2524 C CA . PHE B 1 106 ? -4.971 -10.361 3.864 1.00 13.79 106 PHE I CA 1
ATOM 2525 C C . PHE B 1 106 ? -4.038 -10.522 5.072 1.00 16.22 106 PHE I C 1
ATOM 2526 O O . PHE B 1 106 ? -3.524 -9.583 5.668 1.00 16.71 106 PHE I O 1
ATOM 2534 N N . ALA B 1 107 ? -3.750 -11.791 5.402 1.00 14.70 107 ALA I N 1
ATOM 2535 C CA . ALA B 1 107 ? -2.919 -12.114 6.525 1.00 16.87 107 ALA I CA 1
ATOM 2536 C C . ALA B 1 107 ? -1.476 -12.135 6.097 1.00 15.33 107 ALA I C 1
ATOM 2537 O O . ALA B 1 107 ? -0.657 -11.976 6.961 1.00 17.27 107 ALA I O 1
ATOM 2539 N N . TYR B 1 108 ? -1.185 -12.335 4.799 1.00 15.40 108 TYR I N 1
ATOM 2540 C CA . TYR B 1 108 ? 0.206 -12.372 4.312 1.00 16.67 108 TYR I CA 1
ATOM 2541 C C . TYR B 1 108 ? 0.382 -11.482 3.094 1.00 16.00 108 TYR I C 1
ATOM 2542 O O . TYR B 1 108 ? -0.440 -11.552 2.185 1.00 15.70 108 TYR I O 1
ATOM 2551 N N . TRP B 1 109 ? 1.425 -10.669 3.076 1.00 16.88 109 TRP I N 1
ATOM 2552 C CA . TRP B 1 109 ? 1.691 -9.729 2.020 1.00 16.24 109 TRP I CA 1
ATOM 2553 C C . TRP B 1 109 ? 3.115 -9.931 1.534 1.00 16.14 109 TRP I C 1
ATOM 2554 O O . TRP B 1 109 ? 4.020 -10.219 2.360 1.00 19.16 109 TRP I O 1
ATOM 2565 N N . GLY B 1 110 ? 3.323 -9.759 0.265 1.00 16.34 110 GLY I N 1
ATOM 2566 C CA . GLY B 1 110 ? 4.687 -9.585 -0.230 1.00 15.40 110 GLY I CA 1
ATOM 2567 C C . GLY B 1 110 ? 5.294 -8.272 0.149 1.00 17.81 110 GLY I C 1
ATOM 2568 O O . GLY B 1 110 ? 4.657 -7.443 0.793 1.00 17.63 110 GLY I O 1
ATOM 2569 N N . GLN B 1 111 ? 6.601 -8.070 -0.112 1.00 18.91 111 GLN I N 1
ATOM 2570 C CA . GLN B 1 111 ? 7.248 -6.895 0.365 1.00 19.35 111 GLN I CA 1
ATOM 2571 C C . GLN B 1 111 ? 7.009 -5.674 -0.538 1.00 15.95 111 GLN I C 1
ATOM 2572 O O . GLN B 1 111 ? 7.438 -4.589 -0.220 1.00 17.81 111 GLN I O 1
ATOM 2578 N N . GLY B 1 112 ? 6.406 -5.943 -1.684 1.00 16.07 112 GLY I N 1
ATOM 2579 C CA . GLY B 1 112 ? 6.019 -4.911 -2.680 1.00 18.25 112 GLY I CA 1
ATOM 2580 C C . GLY B 1 112 ? 7.073 -4.743 -3.721 1.00 19.96 112 GLY I C 1
ATOM 2581 O O . GLY B 1 112 ? 8.266 -4.960 -3.463 1.00 20.33 112 GLY I O 1
ATOM 2582 N N . THR B 1 113 ? 6.612 -4.366 -4.907 1.00 16.28 113 THR I N 1
ATOM 2583 C CA . THR B 1 113 ? 7.483 -4.084 -6.016 1.00 17.58 113 THR I CA 1
ATOM 2584 C C . THR B 1 113 ? 7.208 -2.626 -6.436 1.00 18.14 113 THR I C 1
ATOM 2585 O O . THR B 1 113 ? 6.088 -2.317 -6.795 1.00 18.21 113 THR I O 1
ATOM 2589 N N . LEU B 1 114 ? 8.271 -1.825 -6.460 1.00 18.97 114 LEU I N 1
ATOM 2590 C CA . LEU B 1 114 ? 8.156 -0.434 -6.895 1.00 18.45 114 LEU I CA 1
ATOM 2591 C C . LEU B 1 114 ? 8.295 -0.338 -8.357 1.00 18.20 114 LEU I C 1
ATOM 2592 O O . LEU B 1 114 ? 9.275 -0.839 -8.943 1.00 18.29 114 LEU I O 1
ATOM 2597 N N . VAL B 1 115 ? 7.319 0.310 -8.985 1.00 19.74 115 VAL I N 1
ATOM 2598 C CA . VAL B 1 115 ? 7.331 0.537 -10.424 1.00 19.44 115 VAL I CA 1
ATOM 2599 C C . VAL B 1 115 ? 7.348 2.034 -10.713 1.00 21.54 115 VAL I C 1
ATOM 2600 O O . VAL B 1 115 ? 6.448 2.766 -10.303 1.00 21.59 115 VAL I O 1
ATOM 2604 N N . THR B 1 116 ? 8.381 2.481 -11.418 1.00 22.09 116 THR I N 1
ATOM 2605 C CA . THR B 1 116 ? 8.563 3.901 -11.712 1.00 20.29 116 THR I CA 1
ATOM 2606 C C . THR B 1 116 ? 8.519 4.070 -13.209 1.00 19.63 116 THR I C 1
ATOM 2607 O O . THR B 1 116 ? 9.326 3.474 -13.921 1.00 20.19 116 THR I O 1
ATOM 2611 N N . VAL B 1 117 ? 7.534 4.812 -13.705 1.00 21.16 117 VAL I N 1
ATOM 2612 C CA . VAL B 1 117 ? 7.305 4.951 -15.127 1.00 22.42 117 VAL I CA 1
ATOM 2613 C C . VAL B 1 117 ? 8.004 6.241 -15.551 1.00 24.05 117 VAL I C 1
ATOM 2614 O O . VAL B 1 117 ? 7.609 7.346 -15.170 1.00 24.01 117 VAL I O 1
ATOM 2618 N N . SER B 1 118 ? 9.058 6.097 -16.346 1.00 20.59 118 SER I N 1
ATOM 2619 C CA . SER B 1 118 ? 9.808 7.267 -16.785 1.00 20.59 118 SER I CA 1
ATOM 2620 C C . SER B 1 118 ? 10.623 6.864 -18.059 1.00 21.53 118 SER I C 1
ATOM 2621 O O . SER B 1 118 ? 11.213 5.792 -18.122 1.00 23.67 118 SER I O 1
ATOM 2624 N N . ALA B 1 119 ? 10.810 7.858 -18.910 1.00 24.20 119 ALA I N 1
ATOM 2625 C CA . ALA B 1 119 ? 11.688 7.770 -20.083 1.00 28.24 119 ALA I CA 1
ATOM 2626 C C . ALA B 1 119 ? 13.112 8.172 -19.819 1.00 28.93 119 ALA I C 1
ATOM 2627 O O . ALA B 1 119 ? 13.951 8.176 -20.727 1.00 25.81 119 ALA I O 1
ATOM 2629 N N . ALA B 1 120 ? 13.433 8.554 -18.589 1.00 24.87 120 ALA I N 1
ATOM 2630 C CA . ALA B 1 120 ? 14.737 9.147 -18.371 1.00 25.90 120 ALA I CA 1
ATOM 2631 C C . ALA B 1 120 ? 15.853 8.131 -18.304 1.00 24.76 120 ALA I C 1
ATOM 2632 O O . ALA B 1 120 ? 15.651 6.940 -17.968 1.00 29.22 120 ALA I O 1
ATOM 2634 N N . LYS B 1 121 ? 17.055 8.610 -18.642 1.00 28.58 121 LYS I N 1
ATOM 2635 C CA . LYS B 1 121 ? 18.318 7.858 -18.531 1.00 31.07 121 LYS I CA 1
ATOM 2636 C C . LYS B 1 121 ? 19.087 8.301 -17.307 1.00 30.95 121 LYS I C 1
ATOM 2637 O O . LYS B 1 121 ? 18.809 9.388 -16.760 1.00 26.65 121 LYS I O 1
ATOM 2643 N N . THR B 1 122 ? 20.006 7.458 -16.860 1.00 26.05 122 THR I N 1
ATOM 2644 C CA . THR B 1 122 ? 20.820 7.831 -15.704 1.00 25.01 122 THR I CA 1
ATOM 2645 C C . THR B 1 122 ? 21.456 9.197 -15.988 1.00 26.14 122 THR I C 1
ATOM 2646 O O . THR B 1 122 ? 22.079 9.382 -17.032 1.00 25.15 122 THR I O 1
ATOM 2650 N N . THR B 1 123 ? 21.256 10.160 -15.059 1.00 23.41 123 THR I N 1
ATOM 2651 C CA . THR B 1 123 ? 21.724 11.549 -15.201 1.00 23.22 123 THR I CA 1
ATOM 2652 C C . THR B 1 123 ? 22.208 12.129 -13.844 1.00 22.49 123 THR I C 1
ATOM 2653 O O . THR B 1 123 ? 21.470 12.033 -12.825 1.00 20.11 123 THR I O 1
ATOM 2657 N N . ALA B 1 124 ? 23.465 12.564 -13.793 1.00 22.26 124 ALA I N 1
ATOM 2658 C CA . ALA B 1 124 ? 24.040 13.172 -12.627 1.00 21.42 124 ALA I CA 1
ATOM 2659 C C . ALA B 1 124 ? 23.361 14.534 -12.390 1.00 21.47 124 ALA I C 1
ATOM 2660 O O . ALA B 1 124 ? 23.094 15.285 -13.317 1.00 24.87 124 ALA I O 1
ATOM 2662 N N . PRO B 1 125 ? 23.136 14.851 -11.120 1.00 21.03 125 PRO I N 1
ATOM 2663 C CA . PRO B 1 125 ? 22.584 16.174 -10.831 1.00 22.89 125 PRO I CA 1
ATOM 2664 C C . PRO B 1 125 ? 23.501 17.350 -11.012 1.00 22.23 125 PRO I C 1
ATOM 2665 O O . PRO B 1 125 ? 24.752 17.251 -10.833 1.00 22.81 125 PRO I O 1
ATOM 2669 N N . SER B 1 126 ? 22.890 18.539 -11.231 1.00 20.49 126 SER I N 1
ATOM 2670 C CA . SER B 1 126 ? 23.589 19.822 -10.960 1.00 21.24 126 SER I CA 1
ATOM 2671 C C . SER B 1 126 ? 23.330 20.157 -9.497 1.00 19.26 126 SER I C 1
ATOM 2672 O O . SER B 1 126 ? 22.184 19.914 -9.007 1.00 21.30 126 SER I O 1
ATOM 2675 N N . VAL B 1 127 ? 24.361 20.673 -8.860 1.00 19.10 127 VAL I N 1
ATOM 2676 C CA . VAL B 1 127 ? 24.289 20.990 -7.451 1.00 19.42 127 VAL I CA 1
ATOM 2677 C C . VAL B 1 127 ? 24.672 22.446 -7.295 1.00 19.50 127 VAL I C 1
ATOM 2678 O O . VAL B 1 127 ? 25.744 22.866 -7.742 1.00 18.55 127 VAL I O 1
ATOM 2682 N N . TYR B 1 128 ? 23.797 23.244 -6.674 1.00 18.39 128 TYR I N 1
ATOM 2683 C CA . TYR B 1 128 ? 23.983 24.680 -6.541 1.00 16.85 128 TYR I CA 1
ATOM 2684 C C . TYR B 1 128 ? 23.938 25.104 -5.115 1.00 16.99 128 TYR I C 1
ATOM 2685 O O . TYR B 1 128 ? 23.014 24.719 -4.365 1.00 18.51 128 TYR I O 1
ATOM 2694 N N . PRO B 1 129 ? 24.926 25.908 -4.678 1.00 18.16 129 PRO I N 1
ATOM 2695 C CA . PRO B 1 129 ? 24.966 26.325 -3.328 1.00 18.91 129 PRO I CA 1
ATOM 2696 C C . PRO B 1 129 ? 23.979 27.511 -3.232 1.00 18.12 129 PRO I C 1
ATOM 2697 O O . PRO B 1 129 ? 23.976 28.401 -4.129 1.00 22.57 129 PRO I O 1
ATOM 2701 N N . LEU B 1 130 ? 23.245 27.565 -2.112 1.00 17.95 130 LEU I N 1
ATOM 2702 C CA . LEU B 1 130 ? 22.347 28.693 -1.817 1.00 17.84 130 LEU I CA 1
ATOM 2703 C C . LEU B 1 130 ? 22.870 29.461 -0.609 1.00 16.01 130 LEU I C 1
ATOM 2704 O O . LEU B 1 130 ? 22.692 29.077 0.509 1.00 16.37 130 LEU I O 1
ATOM 2709 N N . ALA B 1 131 ? 23.452 30.639 -0.861 1.00 16.39 131 ALA I N 1
ATOM 2710 C CA . ALA B 1 131 ? 23.931 31.480 0.183 1.00 16.55 131 ALA I CA 1
ATOM 2711 C C . ALA B 1 131 ? 22.834 32.425 0.631 1.00 16.89 131 ALA I C 1
ATOM 2712 O O . ALA B 1 131 ? 22.053 32.860 -0.177 1.00 18.84 131 ALA I O 1
ATOM 2714 N N . PRO B 1 132 ? 22.861 32.772 1.900 1.00 18.28 132 PRO I N 1
ATOM 2715 C CA . PRO B 1 132 ? 21.758 33.593 2.479 1.00 16.92 132 PRO I CA 1
ATOM 2716 C C . PRO B 1 132 ? 21.806 35.008 2.005 1.00 18.36 132 PRO I C 1
ATOM 2717 O O . PRO B 1 132 ? 22.868 35.530 1.592 1.00 19.11 132 PRO I O 1
ATOM 2721 N N . VAL B 1 133 ? 20.640 35.618 2.118 1.00 16.25 133 VAL I N 1
ATOM 2722 C CA . VAL B 1 133 ? 20.399 37.047 1.944 1.00 19.91 133 VAL I CA 1
ATOM 2723 C C . VAL B 1 133 ? 19.736 37.602 3.173 1.00 22.47 133 VAL I C 1
ATOM 2724 O O . VAL B 1 133 ? 19.328 36.885 4.085 1.00 19.90 133 VAL I O 1
ATOM 2728 N N A CYS B 1 134 ? 19.608 38.935 3.208 0.50 24.25 134 CYS I N 1
ATOM 2729 N N B CYS B 1 134 ? 19.613 38.931 3.212 0.50 23.35 134 CYS I N 1
ATOM 2730 C CA A CYS B 1 134 ? 18.870 39.574 4.288 0.50 26.27 134 CYS I CA 1
ATOM 2731 C CA B CYS B 1 134 ? 18.932 39.555 4.331 0.50 24.29 134 CYS I CA 1
ATOM 2732 C C A CYS B 1 134 ? 17.516 38.916 4.598 0.50 24.96 134 CYS I C 1
ATOM 2733 C C B CYS B 1 134 ? 17.547 38.929 4.608 0.50 23.95 134 CYS I C 1
ATOM 2734 O O A CYS B 1 134 ? 16.682 38.724 3.706 0.50 24.48 134 CYS I O 1
ATOM 2735 O O B CYS B 1 134 ? 16.731 38.758 3.702 0.50 23.09 134 CYS I O 1
ATOM 2740 N N . GLY B 1 135 ? 17.333 38.569 5.876 1.00 23.71 135 GLY I N 1
ATOM 2741 C CA . GLY B 1 135 ? 16.176 37.869 6.359 1.00 21.50 135 GLY I CA 1
ATOM 2742 C C . GLY B 1 135 ? 16.440 36.396 6.680 1.00 18.83 135 GLY I C 1
ATOM 2743 O O . GLY B 1 135 ? 15.600 35.677 7.273 1.00 21.35 135 GLY I O 1
ATOM 2744 N N . ASP B 1 136 ? 17.574 35.918 6.194 1.00 17.29 136 ASP I N 1
ATOM 2745 C CA . ASP B 1 136 ? 17.878 34.524 6.409 1.00 15.65 136 ASP I CA 1
ATOM 2746 C C . ASP B 1 136 ? 18.615 34.221 7.693 1.00 18.54 136 ASP I C 1
ATOM 2747 O O . ASP B 1 136 ? 18.928 33.031 7.944 1.00 16.53 136 ASP I O 1
ATOM 2752 N N . THR B 1 137 ? 18.913 35.241 8.519 1.00 17.30 137 THR I N 1
ATOM 2753 C CA . THR B 1 137 ? 19.267 35.042 9.924 1.00 19.08 137 THR I CA 1
ATOM 2754 C C . THR B 1 137 ? 18.128 35.486 10.802 1.00 19.62 137 THR I C 1
ATOM 2755 O O . THR B 1 137 ? 17.578 36.605 10.568 1.00 20.51 137 THR I O 1
ATOM 2759 N N . THR B 1 138 ? 17.672 34.599 11.665 1.00 21.87 138 THR I N 1
ATOM 2760 C CA . THR B 1 138 ? 16.629 34.842 12.655 1.00 22.98 138 THR I CA 1
ATOM 2761 C C . THR B 1 138 ? 17.266 34.628 14.023 1.00 21.29 138 THR I C 1
ATOM 2762 O O . THR B 1 138 ? 17.758 33.535 14.285 1.00 20.06 138 THR I O 1
ATOM 2766 N N . GLY B 1 139 ? 17.290 35.648 14.878 1.00 19.37 139 GLY I N 1
ATOM 2767 C CA . GLY B 1 139 ? 17.990 35.589 16.128 1.00 18.90 139 GLY I CA 1
ATOM 2768 C C . GLY B 1 139 ? 19.450 35.327 15.929 1.00 19.10 139 GLY I C 1
ATOM 2769 O O . GLY B 1 139 ? 20.109 36.097 15.193 1.00 20.93 139 GLY I O 1
ATOM 2770 N N . SER B 1 140 ? 19.944 34.233 16.550 1.00 21.06 140 SER I N 1
ATOM 2771 C CA . SER B 1 140 ? 21.314 33.845 16.355 1.00 21.42 140 SER I CA 1
ATOM 2772 C C . SER B 1 140 ? 21.560 32.734 15.347 1.00 21.37 140 SER I C 1
ATOM 2773 O O . SER B 1 140 ? 22.638 32.148 15.375 1.00 25.79 140 SER I O 1
ATOM 2776 N N . SER B 1 141 ? 20.599 32.465 14.485 1.00 20.59 141 SER I N 1
ATOM 2777 C CA . SER B 1 141 ? 20.609 31.330 13.563 1.00 21.05 141 SER I CA 1
ATOM 2778 C C . SER B 1 141 ? 20.506 31.756 12.154 1.00 20.72 141 SER I C 1
ATOM 2779 O O . SER B 1 141 ? 19.508 32.350 11.711 1.00 23.82 141 SER I O 1
ATOM 2782 N N . VAL B 1 142 ? 21.426 31.237 11.359 1.00 18.15 142 VAL I N 1
ATOM 2783 C CA . VAL B 1 142 ? 21.419 31.521 9.948 1.00 17.85 142 VAL I CA 1
ATOM 2784 C C . VAL B 1 142 ? 21.115 30.242 9.219 1.00 18.60 142 VAL I C 1
ATOM 2785 O O . VAL B 1 142 ? 21.588 29.151 9.618 1.00 18.64 142 VAL I O 1
ATOM 2789 N N . THR B 1 143 ? 20.357 30.370 8.150 1.00 15.30 143 THR I N 1
ATOM 2790 C CA . THR B 1 143 ? 20.040 29.212 7.274 1.00 15.77 143 THR I CA 1
ATOM 2791 C C . THR B 1 143 ? 20.699 29.355 5.932 1.00 15.25 143 THR I C 1
ATOM 2792 O O . THR B 1 143 ? 20.732 30.435 5.315 1.00 15.21 143 THR I O 1
ATOM 2796 N N . LEU B 1 144 ? 21.286 28.249 5.438 1.00 16.20 144 LEU I N 1
ATOM 2797 C CA . LEU B 1 144 ? 21.934 28.103 4.157 1.00 17.95 144 LEU I CA 1
ATOM 2798 C C . LEU B 1 144 ? 21.233 26.928 3.408 1.00 16.53 144 LEU I C 1
ATOM 2799 O O . LEU B 1 144 ? 20.523 26.122 4.010 1.00 15.92 144 LEU I O 1
ATOM 2804 N N . GLY B 1 145 ? 21.391 26.872 2.093 1.00 14.27 145 GLY I N 1
ATOM 2805 C CA . GLY B 1 145 ? 20.864 25.788 1.310 1.00 16.70 145 GLY I CA 1
ATOM 2806 C C . GLY B 1 145 ? 21.659 25.222 0.159 1.00 14.48 145 GLY I C 1
ATOM 2807 O O . GLY B 1 145 ? 22.747 25.706 -0.164 1.00 14.18 145 GLY I O 1
ATOM 2808 N N . CYS B 1 146 ? 21.100 24.189 -0.427 1.00 15.27 146 CYS I N 1
ATOM 2809 C CA . CYS B 1 146 ? 21.720 23.444 -1.513 1.00 15.68 146 CYS I CA 1
ATOM 2810 C C . CYS B 1 146 ? 20.542 22.944 -2.353 1.00 15.15 146 CYS I C 1
ATOM 2811 O O . CYS B 1 146 ? 19.610 22.338 -1.838 1.00 15.21 146 CYS I O 1
ATOM 2814 N N . LEU B 1 147 ? 20.611 23.165 -3.641 1.00 14.93 147 LEU I N 1
ATOM 2815 C CA . LEU B 1 147 ? 19.672 22.775 -4.626 1.00 17.36 147 LEU I CA 1
ATOM 2816 C C . LEU B 1 147 ? 20.273 21.740 -5.588 1.00 18.21 147 LEU I C 1
ATOM 2817 O O . LEU B 1 147 ? 21.347 21.918 -6.132 1.00 17.87 147 LEU I O 1
ATOM 2822 N N . VAL B 1 148 ? 19.572 20.627 -5.698 1.00 17.72 148 VAL I N 1
ATOM 2823 C CA . VAL B 1 148 ? 20.108 19.466 -6.423 1.00 19.05 148 VAL I CA 1
ATOM 2824 C C . VAL B 1 148 ? 19.090 19.253 -7.521 1.00 20.01 148 VAL I C 1
ATOM 2825 O O . VAL B 1 148 ? 17.905 18.894 -7.248 1.00 22.39 148 VAL I O 1
ATOM 2829 N N . LYS B 1 149 ? 19.469 19.530 -8.759 1.00 20.55 149 LYS I N 1
ATOM 2830 C CA . LYS B 1 149 ? 18.471 19.600 -9.800 1.00 22.86 149 LYS I CA 1
ATOM 2831 C C . LYS B 1 149 ? 18.886 18.682 -10.989 1.00 24.02 149 LYS I C 1
ATOM 2832 O O . LYS B 1 149 ? 20.046 18.663 -11.377 1.00 26.99 149 LYS I O 1
ATOM 2838 N N . GLY B 1 150 ? 17.919 17.969 -11.525 1.00 23.27 150 GLY I N 1
ATOM 2839 C CA . GLY B 1 150 ? 18.041 17.303 -12.817 1.00 23.80 150 GLY I CA 1
ATOM 2840 C C . GLY B 1 150 ? 18.685 15.960 -12.803 1.00 24.22 150 GLY I C 1
ATOM 2841 O O . GLY B 1 150 ? 19.485 15.665 -13.688 1.00 26.50 150 GLY I O 1
ATOM 2842 N N . TYR B 1 151 ? 18.360 15.132 -11.817 1.00 20.92 151 TYR I N 1
ATOM 2843 C CA . TYR B 1 151 ? 19.000 13.797 -11.740 1.00 18.33 151 TYR I CA 1
ATOM 2844 C C . TYR B 1 151 ? 18.037 12.685 -11.950 1.00 18.12 151 TYR I C 1
ATOM 2845 O O . TYR B 1 151 ? 16.821 12.863 -11.740 1.00 20.47 151 TYR I O 1
ATOM 2854 N N . PHE B 1 152 ? 18.580 11.474 -12.288 1.00 18.81 152 PHE I N 1
ATOM 2855 C CA . PHE B 1 152 ? 17.770 10.314 -12.373 1.00 21.03 152 PHE I CA 1
ATOM 2856 C C . PHE B 1 152 ? 18.705 9.081 -12.351 1.00 19.86 152 PHE I C 1
ATOM 2857 O O . PHE B 1 152 ? 19.835 9.173 -12.834 1.00 20.30 152 PHE I O 1
ATOM 2865 N N . PRO B 1 153 ? 18.312 8.035 -11.620 1.00 19.82 153 PRO I N 1
ATOM 2866 C CA . PRO B 1 153 ? 17.147 7.900 -10.783 1.00 20.75 153 PRO I CA 1
ATOM 2867 C C . PRO B 1 153 ? 17.467 8.378 -9.383 1.00 16.81 153 PRO I C 1
ATOM 2868 O O . PRO B 1 153 ? 18.626 8.792 -9.083 1.00 17.82 153 PRO I O 1
ATOM 2872 N N . GLU B 1 154 ? 16.511 8.231 -8.487 1.00 18.10 154 GLU I N 1
ATOM 2873 C CA . GLU B 1 154 ? 16.753 8.300 -7.042 1.00 20.13 154 GLU I CA 1
ATOM 2874 C C . GLU B 1 154 ? 17.618 7.118 -6.611 1.00 22.38 154 GLU I C 1
ATOM 2875 O O . GLU B 1 154 ? 17.610 6.036 -7.249 1.00 23.98 154 GLU I O 1
ATOM 2881 N N . PRO B 1 155 ? 18.361 7.274 -5.506 1.00 22.63 155 PRO I N 1
ATOM 2882 C CA . PRO B 1 155 ? 18.511 8.385 -4.595 1.00 19.37 155 PRO I CA 1
ATOM 2883 C C . PRO B 1 155 ? 19.796 9.183 -4.815 1.00 19.63 155 PRO I C 1
ATOM 2884 O O . PRO B 1 155 ? 20.725 8.755 -5.513 1.00 22.30 155 PRO I O 1
ATOM 2888 N N . VAL B 1 156 ? 19.841 10.391 -4.244 1.00 17.68 156 VAL I N 1
ATOM 2889 C CA . VAL B 1 156 ? 21.094 11.044 -3.951 1.00 16.74 156 VAL I CA 1
ATOM 2890 C C . VAL B 1 156 ? 21.303 10.977 -2.428 1.00 16.42 156 VAL I C 1
ATOM 2891 O O . VAL B 1 156 ? 20.396 10.657 -1.611 1.00 16.51 156 VAL I O 1
ATOM 2895 N N . THR B 1 157 ? 22.563 11.139 -2.014 1.00 16.31 157 THR I N 1
ATOM 2896 C CA . THR B 1 157 ? 22.897 11.224 -0.645 1.00 16.46 157 THR I CA 1
ATOM 2897 C C . THR B 1 157 ? 23.516 12.618 -0.469 1.00 16.77 157 THR I C 1
ATOM 2898 O O . THR B 1 157 ? 24.625 12.937 -0.874 1.00 15.76 157 THR I O 1
ATOM 2902 N N . LEU B 1 158 ? 22.767 13.510 0.148 1.00 17.77 158 LEU I N 1
ATOM 2903 C CA . LEU B 1 158 ? 23.247 14.841 0.494 1.00 17.86 158 LEU I CA 1
ATOM 2904 C C . LEU B 1 158 ? 23.636 14.963 1.967 1.00 16.12 158 LEU I C 1
ATOM 2905 O O . LEU B 1 158 ? 22.941 14.482 2.888 1.00 17.20 158 LEU I O 1
ATOM 2910 N N . THR B 1 159 ? 24.843 15.521 2.194 1.00 15.82 159 THR I N 1
ATOM 2911 C CA . THR B 1 159 ? 25.383 15.817 3.467 1.00 18.31 159 THR I CA 1
ATOM 2912 C C . THR B 1 159 ? 25.878 17.227 3.500 1.00 16.38 159 THR I C 1
ATOM 2913 O O . THR B 1 159 ? 26.051 17.867 2.440 1.00 18.27 159 THR I O 1
ATOM 2917 N N . TRP B 1 160 ? 26.084 17.697 4.701 1.00 17.75 160 TRP I N 1
ATOM 2918 C CA . TRP B 1 160 ? 26.651 18.983 4.982 1.00 18.01 160 TRP I CA 1
ATOM 2919 C C . TRP B 1 160 ? 27.938 18.807 5.779 1.00 17.26 160 TRP I C 1
ATOM 2920 O O . TRP B 1 160 ? 27.962 18.126 6.807 1.00 19.26 160 TRP I O 1
ATOM 2931 N N . ASN B 1 161 ? 29.019 19.429 5.321 1.00 17.30 161 ASN I N 1
ATOM 2932 C CA . ASN B 1 161 ? 30.382 19.252 5.917 1.00 16.34 161 ASN I CA 1
ATOM 2933 C C . ASN B 1 161 ? 30.673 17.779 6.145 1.00 21.37 161 ASN I C 1
ATOM 2934 O O . ASN B 1 161 ? 31.055 17.351 7.205 1.00 19.40 161 ASN I O 1
ATOM 2939 N N . SER B 1 162 ? 30.402 17.019 5.102 1.00 20.17 162 SER I N 1
ATOM 2940 C CA . SER B 1 162 ? 30.688 15.596 5.091 1.00 23.33 162 SER I CA 1
ATOM 2941 C C . SER B 1 162 ? 30.099 14.810 6.262 1.00 25.43 162 SER I C 1
ATOM 2942 O O . SER B 1 162 ? 30.612 13.748 6.594 1.00 25.35 162 SER I O 1
ATOM 2945 N N . GLY B 1 163 ? 28.935 15.272 6.763 1.00 20.57 163 GLY I N 1
ATOM 2946 C CA . GLY B 1 163 ? 28.160 14.607 7.761 1.00 19.32 163 GLY I CA 1
ATOM 2947 C C . GLY B 1 163 ? 28.354 15.186 9.132 1.00 19.59 163 GLY I C 1
ATOM 2948 O O . GLY B 1 163 ? 27.637 14.821 10.038 1.00 21.35 163 GLY I O 1
ATOM 2949 N N . SER B 1 164 ? 29.364 16.053 9.271 1.00 21.31 164 SER I N 1
ATOM 2950 C CA . SER B 1 164 ? 29.649 16.704 10.569 1.00 20.99 164 SER I CA 1
ATOM 2951 C C . SER B 1 164 ? 28.610 17.690 10.997 1.00 26.23 164 SER I C 1
ATOM 2952 O O . SER B 1 164 ? 28.466 17.973 12.185 1.00 28.93 164 SER I O 1
ATOM 2955 N N . LEU B 1 165 ? 27.894 18.280 10.041 1.00 26.35 165 LEU I N 1
ATOM 2956 C CA . LEU B 1 165 ? 26.650 19.008 10.348 1.00 25.25 165 LEU I CA 1
ATOM 2957 C C . LEU B 1 165 ? 25.482 18.103 10.046 1.00 24.75 165 LEU I C 1
ATOM 2958 O O . LEU B 1 165 ? 25.231 17.846 8.880 1.00 22.31 165 LEU I O 1
ATOM 2963 N N A SER B 1 166 ? 24.813 17.599 11.082 0.50 25.29 166 SER I N 1
ATOM 2964 N N B SER B 1 166 ? 24.803 17.604 11.091 0.50 23.58 166 SER I N 1
ATOM 2965 C CA A SER B 1 166 ? 23.698 16.697 10.894 0.50 27.00 166 SER I CA 1
ATOM 2966 C CA B SER B 1 166 ? 23.709 16.650 10.940 0.50 24.15 166 SER I CA 1
ATOM 2967 C C A SER B 1 166 ? 22.435 17.192 11.583 0.50 27.07 166 SER I C 1
ATOM 2968 C C B SER B 1 166 ? 22.441 17.136 11.623 0.50 25.40 166 SER I C 1
ATOM 2969 O O A SER B 1 166 ? 21.342 16.960 11.094 0.50 33.35 166 SER I O 1
ATOM 2970 O O B SER B 1 166 ? 21.353 16.831 11.180 0.50 32.45 166 SER I O 1
ATOM 2975 N N . SER B 1 167 ? 22.576 17.912 12.683 1.00 28.45 167 SER I N 1
ATOM 2976 C CA . SER B 1 167 ? 21.425 18.439 13.347 1.00 27.74 167 SER I CA 1
ATOM 2977 C C . SER B 1 167 ? 21.160 19.800 12.672 1.00 25.08 167 SER I C 1
ATOM 2978 O O . SER B 1 167 ? 22.028 20.394 12.001 1.00 25.26 167 SER I O 1
ATOM 2981 N N . GLY B 1 168 ? 19.935 20.240 12.808 1.00 21.28 168 GLY I N 1
ATOM 2982 C CA . GLY B 1 168 ? 19.598 21.500 12.142 1.00 20.67 168 GLY I CA 1
ATOM 2983 C C . GLY B 1 168 ? 19.461 21.416 10.611 1.00 19.50 168 GLY I C 1
ATOM 2984 O O . GLY B 1 168 ? 19.478 22.462 9.899 1.00 21.07 168 GLY I O 1
ATOM 2985 N N . VAL B 1 169 ? 19.332 20.214 10.054 1.00 18.30 169 VAL I N 1
ATOM 2986 C CA . VAL B 1 169 ? 19.271 19.943 8.598 1.00 15.13 169 VAL I CA 1
ATOM 2987 C C . VAL B 1 169 ? 17.868 19.510 8.235 1.00 18.11 169 VAL I C 1
ATOM 2988 O O . VAL B 1 169 ? 17.270 18.670 8.938 1.00 18.01 169 VAL I O 1
ATOM 2992 N N . HIS B 1 170 ? 17.377 20.024 7.109 1.00 16.64 170 HIS I N 1
ATOM 2993 C CA . HIS B 1 170 ? 16.182 19.520 6.477 1.00 16.01 170 HIS I CA 1
ATOM 2994 C C . HIS B 1 170 ? 16.404 19.198 5.049 1.00 16.53 170 HIS I C 1
ATOM 2995 O O . HIS B 1 170 ? 16.627 20.116 4.204 1.00 17.89 170 HIS I O 1
ATOM 3002 N N . THR B 1 171 ? 16.296 17.921 4.673 1.00 17.91 171 THR I N 1
ATOM 3003 C CA . THR B 1 171 ? 16.499 17.498 3.300 1.00 16.58 171 THR I CA 1
ATOM 3004 C C . THR B 1 171 ? 15.157 16.969 2.834 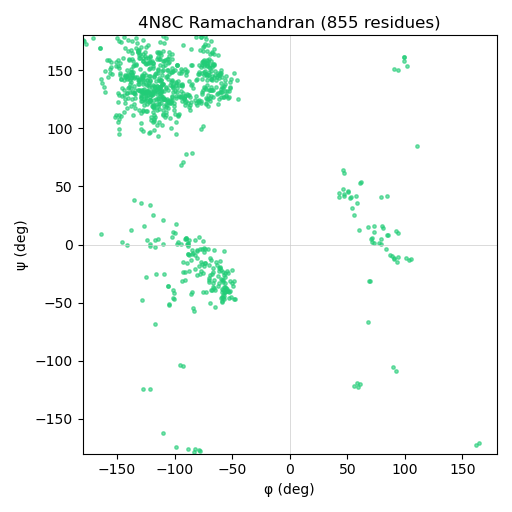1.00 17.61 171 THR I C 1
ATOM 3005 O O . THR B 1 171 ? 14.601 16.092 3.438 1.00 18.86 171 THR I O 1
ATOM 3009 N N . PHE B 1 172 ? 14.641 17.586 1.781 1.00 16.95 172 PHE I N 1
ATOM 3010 C CA . PHE B 1 172 ? 13.315 17.386 1.356 1.00 17.09 172 PHE I CA 1
ATOM 3011 C C . PHE B 1 172 ? 13.141 16.278 0.394 1.00 18.58 172 PHE I C 1
ATOM 3012 O O . PHE B 1 172 ? 14.090 15.937 -0.368 1.00 18.31 172 PHE I O 1
ATOM 3020 N N . PRO B 1 173 ? 11.967 15.634 0.425 1.00 19.17 173 PRO I N 1
ATOM 3021 C CA . PRO B 1 173 ? 11.777 14.602 -0.586 1.00 17.86 173 PRO I CA 1
ATOM 3022 C C . PRO B 1 173 ? 11.883 15.112 -2.020 1.00 19.94 173 PRO I C 1
ATOM 3023 O O . PRO B 1 173 ? 11.474 16.228 -2.329 1.00 20.68 173 PRO I O 1
ATOM 3027 N N . ALA B 1 174 ? 12.445 14.303 -2.904 1.00 17.22 174 ALA I N 1
ATOM 3028 C CA . ALA B 1 174 ? 12.546 14.612 -4.288 1.00 19.72 174 ALA I CA 1
ATOM 3029 C C . ALA B 1 174 ? 11.177 14.703 -4.956 1.00 20.71 174 ALA I C 1
ATOM 3030 O O . ALA B 1 174 ? 10.274 13.926 -4.580 1.00 21.47 174 ALA I O 1
ATOM 3032 N N . VAL B 1 175 ? 11.063 15.594 -5.928 1.00 22.62 175 VAL I N 1
ATOM 3033 C CA . VAL B 1 175 ? 9.940 15.666 -6.843 1.00 26.24 175 VAL I CA 1
ATOM 3034 C C . VAL B 1 175 ? 10.428 15.773 -8.317 1.00 29.27 175 VAL I C 1
ATOM 3035 O O . VAL B 1 175 ? 11.554 16.133 -8.625 1.00 24.42 175 VAL I O 1
ATOM 3039 N N . LEU B 1 176 ? 9.508 15.547 -9.221 1.00 33.06 176 LEU I N 1
ATOM 3040 C CA . LEU B 1 176 ? 9.798 15.669 -10.675 1.00 36.52 176 LEU I CA 1
ATOM 3041 C C . LEU B 1 176 ? 9.707 17.081 -11.306 1.00 41.75 176 LEU I C 1
ATOM 3042 O O . LEU B 1 176 ? 8.791 17.836 -11.040 1.00 36.01 176 LEU I O 1
ATOM 3047 N N . GLN B 1 177 ? 10.697 17.438 -12.118 1.00 46.75 177 GLN I N 1
ATOM 3048 C CA . GLN B 1 177 ? 10.526 18.514 -13.114 1.00 51.92 177 GLN I CA 1
ATOM 3049 C C . GLN B 1 177 ? 10.895 17.963 -14.470 1.00 52.21 177 GLN I C 1
ATOM 3050 O O . GLN B 1 177 ? 12.017 17.517 -14.630 1.00 59.28 177 GLN I O 1
ATOM 3056 N N . SER B 1 178 ? 9.982 18.038 -15.440 1.00 56.90 178 SER I N 1
ATOM 3057 C CA . SER B 1 178 ? 10.029 17.194 -16.660 1.00 54.75 178 SER I CA 1
ATOM 3058 C C . SER B 1 178 ? 9.993 15.734 -16.205 1.00 51.02 178 SER I C 1
ATOM 3059 O O . SER B 1 178 ? 9.036 15.346 -15.524 1.00 55.98 178 SER I O 1
ATOM 3062 N N . ASP B 1 179 ? 11.037 14.964 -16.536 1.00 40.83 179 ASP I N 1
ATOM 3063 C CA . ASP B 1 179 ? 11.190 13.564 -16.078 1.00 39.31 179 ASP I CA 1
ATOM 3064 C C . ASP B 1 179 ? 12.492 13.418 -15.221 1.00 32.85 179 ASP I C 1
ATOM 3065 O O . ASP B 1 179 ? 13.028 12.303 -15.092 1.00 31.56 179 ASP I O 1
ATOM 3070 N N . LEU B 1 180 ? 12.971 14.513 -14.593 1.00 29.64 180 LEU I N 1
ATOM 3071 C CA . LEU B 1 180 ? 14.170 14.412 -13.737 1.00 24.34 180 LEU I CA 1
ATOM 3072 C C . LEU B 1 180 ? 13.761 14.834 -12.318 1.00 25.33 180 LEU I C 1
ATOM 3073 O O . LEU B 1 180 ? 12.755 15.522 -12.161 1.00 27.14 180 LEU I O 1
ATOM 3078 N N . TYR B 1 181 ? 14.527 14.406 -11.316 1.00 21.27 181 TYR I N 1
ATOM 3079 C CA . TYR B 1 181 ? 14.252 14.750 -9.931 1.00 19.90 181 TYR I CA 1
ATOM 3080 C C . TYR B 1 181 ? 14.995 16.027 -9.533 1.00 21.05 181 TYR I C 1
ATOM 3081 O O . TYR B 1 181 ? 16.089 16.325 -9.989 1.00 20.96 181 TYR I O 1
ATOM 3090 N N . THR B 1 182 ? 14.379 16.740 -8.585 1.00 20.83 182 THR I N 1
ATOM 3091 C CA . THR B 1 182 ? 15.048 17.845 -7.923 1.00 21.84 182 THR I CA 1
ATOM 3092 C C . THR B 1 182 ? 14.723 17.738 -6.446 1.00 19.10 182 THR I C 1
ATOM 3093 O O . THR B 1 182 ? 13.623 17.341 -6.023 1.00 17.29 182 THR I O 1
ATOM 3097 N N . LEU B 1 183 ? 15.708 18.084 -5.642 1.00 16.29 183 LEU I N 1
ATOM 3098 C CA . LEU B 1 183 ? 15.703 17.989 -4.220 1.00 18.75 183 LEU I CA 1
ATOM 3099 C C . LEU B 1 183 ? 16.373 19.287 -3.709 1.00 16.71 183 LEU I C 1
ATOM 3100 O O . LEU B 1 183 ? 17.228 19.879 -4.386 1.00 17.93 183 LEU I O 1
ATOM 3105 N N A SER B 1 184 ? 16.011 19.711 -2.502 0.50 17.61 184 SER I N 1
ATOM 3106 N N B SER B 1 184 ? 15.964 19.775 -2.537 0.50 19.00 184 SER I N 1
ATOM 3107 C CA A SER B 1 184 ? 16.727 20.795 -1.819 0.50 15.89 184 SER I CA 1
ATOM 3108 C CA B SER B 1 184 ? 16.690 20.873 -1.853 0.50 17.91 184 SER I CA 1
ATOM 3109 C C A SER B 1 184 ? 16.977 20.387 -0.399 0.50 15.27 184 SER I C 1
ATOM 3110 C C B SER B 1 184 ? 16.946 20.432 -0.404 0.50 16.13 184 SER I C 1
ATOM 3111 O O A SER B 1 184 ? 16.330 19.460 0.136 0.50 15.62 184 SER I O 1
ATOM 3112 O O B SER B 1 184 ? 16.302 19.486 0.129 0.50 16.70 184 SER I O 1
ATOM 3117 N N . SER B 1 185 ? 17.969 21.020 0.202 1.00 15.31 185 SER I N 1
ATOM 3118 C CA . SER B 1 185 ? 18.226 20.897 1.599 1.00 13.43 185 SER I CA 1
ATOM 3119 C C . SER B 1 185 ? 18.595 22.201 2.244 1.00 13.69 185 SER I C 1
ATOM 3120 O O . SER B 1 185 ? 19.329 23.009 1.634 1.00 13.13 185 SER I O 1
ATOM 3123 N N . SER B 1 186 ? 18.155 22.379 3.482 1.00 13.18 186 SER I N 1
ATOM 3124 C CA . SER B 1 186 ? 18.562 23.500 4.281 1.00 14.92 186 SER I CA 1
ATOM 3125 C C . SER B 1 186 ? 19.395 23.083 5.504 1.00 14.15 186 SER I C 1
ATOM 3126 O O . SER B 1 186 ? 19.205 21.956 6.085 1.00 15.43 186 SER I O 1
ATOM 3129 N N . VAL B 1 187 ? 20.334 23.940 5.917 1.00 16.05 187 VAL I N 1
ATOM 3130 C CA . VAL B 1 187 ? 21.030 23.767 7.166 1.00 16.34 187 VAL I CA 1
ATOM 3131 C C . VAL B 1 187 ? 21.026 25.062 7.941 1.00 16.44 187 VAL I C 1
ATOM 3132 O O . VAL B 1 187 ? 21.179 26.130 7.356 1.00 16.61 187 VAL I O 1
ATOM 3136 N N . THR B 1 188 ? 20.861 24.953 9.255 1.00 17.25 188 THR I N 1
ATOM 3137 C CA . THR B 1 188 ? 20.796 26.109 10.136 1.00 17.68 188 THR I CA 1
ATOM 3138 C C . THR B 1 188 ? 21.905 25.994 11.179 1.00 18.95 188 THR I C 1
ATOM 3139 O O . THR B 1 188 ? 21.922 24.990 11.944 1.00 22.91 188 THR I O 1
ATOM 3143 N N . VAL B 1 189 ? 22.691 27.033 11.290 1.00 19.01 189 VAL I N 1
ATOM 3144 C CA . VAL B 1 189 ? 23.748 27.059 12.294 1.00 20.90 189 VAL I CA 1
ATOM 3145 C C . VAL B 1 189 ? 23.671 28.334 13.082 1.00 21.48 189 VAL I C 1
ATOM 3146 O O . VAL B 1 189 ? 23.071 29.322 12.635 1.00 19.76 189 VAL I O 1
ATOM 3150 N N . THR B 1 190 ? 24.447 28.410 14.178 1.00 21.96 190 THR I N 1
ATOM 3151 C CA . THR B 1 190 ? 24.653 29.673 14.858 1.00 23.14 190 THR I CA 1
ATOM 3152 C C . THR B 1 190 ? 25.372 30.704 13.988 1.00 21.29 190 THR I C 1
ATOM 3153 O O . THR B 1 190 ? 26.408 30.494 13.344 1.00 23.22 190 THR I O 1
ATOM 3157 N N . SER B 1 191 ? 24.820 31.914 13.894 1.00 22.47 191 SER I N 1
ATOM 3158 C CA . SER B 1 191 ? 25.298 32.885 12.951 1.00 23.18 191 SER I CA 1
ATOM 3159 C C . SER B 1 191 ? 26.789 33.280 13.027 1.00 23.13 191 SER I C 1
ATOM 3160 O O . SER B 1 191 ? 27.455 33.405 12.014 1.00 24.31 191 SER I O 1
ATOM 3163 N N . SER B 1 192 ? 27.287 33.503 14.241 1.00 28.51 192 SER I N 1
ATOM 3164 C CA . SER B 1 192 ? 28.687 33.978 14.420 1.00 30.57 192 SER I CA 1
ATOM 3165 C C . SER B 1 192 ? 29.744 32.965 13.936 1.00 31.54 192 SER I C 1
ATOM 3166 O O . SER B 1 192 ? 30.879 33.359 13.633 1.00 32.81 192 SER I O 1
ATOM 3169 N N . THR B 1 193 ? 29.308 31.731 13.739 1.00 33.77 193 THR I N 1
ATOM 3170 C CA . THR B 1 193 ? 30.201 30.667 13.206 1.00 29.94 193 THR I CA 1
ATOM 3171 C C . THR B 1 193 ? 30.410 30.762 11.703 1.00 34.03 193 THR I C 1
ATOM 3172 O O . THR B 1 193 ? 31.418 30.268 11.172 1.00 30.13 193 THR I O 1
ATOM 3176 N N . TRP B 1 194 ? 29.461 31.353 10.960 1.00 26.14 194 TRP I N 1
ATOM 3177 C CA . TRP B 1 194 ? 29.626 31.447 9.501 1.00 26.90 194 TRP I CA 1
ATOM 3178 C C . TRP B 1 194 ? 29.867 32.879 9.030 1.00 29.39 194 TRP I C 1
ATOM 3179 O O . TRP B 1 194 ? 29.181 33.784 9.527 1.00 32.15 194 TRP I O 1
ATOM 3190 N N . PRO B 1 195 ? 30.789 33.127 8.079 1.00 31.16 195 PRO I N 1
ATOM 3191 C CA . PRO B 1 195 ? 31.527 32.176 7.243 1.00 32.88 195 PRO I CA 1
ATOM 3192 C C . PRO B 1 195 ? 32.885 31.660 7.806 1.00 28.36 195 PRO I C 1
ATOM 3193 O O . PRO B 1 195 ? 33.537 30.932 7.095 1.00 26.44 195 PRO I O 1
ATOM 3197 N N . SER B 1 196 ? 33.236 32.015 9.046 1.00 34.49 196 SER I N 1
ATOM 3198 C CA . SER B 1 196 ? 34.516 31.582 9.710 1.00 35.46 196 SER I CA 1
ATOM 3199 C C . SER B 1 196 ? 34.743 30.070 9.549 1.00 29.76 196 SER I C 1
ATOM 3200 O O . SER B 1 196 ? 35.833 29.580 9.231 1.00 28.42 196 SER I O 1
ATOM 3203 N N . GLN B 1 197 ? 33.666 29.358 9.826 1.00 26.98 197 GLN I N 1
ATOM 3204 C CA . GLN B 1 197 ? 33.647 27.945 9.819 1.00 23.53 197 GLN I CA 1
ATOM 3205 C C . GLN B 1 197 ? 32.913 27.573 8.492 1.00 26.42 197 GLN I C 1
ATOM 3206 O O . GLN B 1 197 ? 31.731 27.891 8.379 1.00 27.60 197 GLN I O 1
ATOM 3212 N N . SER B 1 198 ? 33.615 27.042 7.483 1.00 24.28 198 SER I N 1
ATOM 3213 C CA . SER B 1 198 ? 33.033 26.839 6.168 1.00 21.64 198 SER I CA 1
ATOM 3214 C C . SER B 1 198 ? 31.947 25.796 6.255 1.00 21.30 198 SER I C 1
ATOM 3215 O O . SER B 1 198 ? 31.961 24.921 7.133 1.00 20.51 198 SER I O 1
ATOM 3218 N N . ILE B 1 199 ? 31.035 25.904 5.304 1.00 19.16 199 ILE I N 1
ATOM 3219 C CA . ILE B 1 199 ? 29.893 24.929 5.133 1.00 19.84 199 ILE I CA 1
ATOM 3220 C C . ILE B 1 199 ? 29.801 24.579 3.674 1.00 18.34 199 ILE I C 1
ATOM 3221 O O . ILE B 1 199 ? 29.806 25.437 2.777 1.00 17.31 199 ILE I O 1
ATOM 3226 N N . THR B 1 200 ? 29.823 23.263 3.412 1.00 17.92 200 THR I N 1
ATOM 3227 C CA . THR B 1 200 ? 29.876 22.675 2.121 1.00 18.52 200 THR I CA 1
ATOM 3228 C C . THR B 1 200 ? 28.752 21.651 1.943 1.00 18.20 200 THR I C 1
ATOM 3229 O O . THR B 1 200 ? 28.531 20.835 2.841 1.00 19.75 200 THR I O 1
ATOM 3233 N N . CYS B 1 201 ? 28.033 21.700 0.837 1.00 18.33 201 CYS I N 1
ATOM 3234 C CA . CYS B 1 201 ? 26.988 20.714 0.497 1.00 20.02 201 CYS I CA 1
ATOM 3235 C C . CYS B 1 201 ? 27.738 19.613 -0.220 1.00 20.52 201 CYS I C 1
ATOM 3236 O O . CYS B 1 201 ? 28.437 19.912 -1.201 1.00 18.69 201 CYS I O 1
ATOM 3239 N N . ASN B 1 202 ? 27.553 18.354 0.206 1.00 16.03 202 ASN I N 1
ATOM 3240 C CA . ASN B 1 202 ? 28.079 17.241 -0.582 1.00 19.17 202 ASN I CA 1
ATOM 3241 C C . ASN B 1 202 ? 26.973 16.399 -1.143 1.00 19.45 202 ASN I C 1
ATOM 3242 O O . ASN B 1 202 ? 26.066 16.029 -0.411 1.00 18.68 202 ASN I O 1
ATOM 3247 N N . VAL B 1 203 ? 27.079 16.061 -2.402 1.00 16.66 203 VAL I N 1
ATOM 3248 C CA . VAL B 1 203 ? 26.055 15.291 -3.056 1.00 16.64 203 VAL I CA 1
ATOM 3249 C C . VAL B 1 203 ? 26.666 14.104 -3.823 1.00 19.74 203 VAL I C 1
ATOM 3250 O O . VAL B 1 203 ? 27.331 14.303 -4.845 1.00 21.49 203 VAL I O 1
ATOM 3254 N N . ALA B 1 204 ? 26.292 12.924 -3.353 1.00 18.75 204 ALA I N 1
ATOM 3255 C CA . ALA B 1 204 ? 26.644 11.710 -4.062 1.00 19.95 204 ALA I CA 1
ATOM 3256 C C . ALA B 1 204 ? 25.435 11.254 -4.821 1.00 18.71 204 ALA I C 1
ATOM 3257 O O . ALA B 1 204 ? 24.313 11.231 -4.292 1.00 20.31 204 ALA I O 1
ATOM 3259 N N . HIS B 1 205 ? 25.651 10.832 -6.064 1.00 19.19 205 HIS I N 1
ATOM 3260 C CA . HIS B 1 205 ? 24.619 10.189 -6.831 1.00 19.21 205 HIS I CA 1
ATOM 3261 C C . HIS B 1 205 ? 25.131 8.802 -7.221 1.00 21.36 205 HIS I C 1
ATOM 3262 O O . HIS B 1 205 ? 25.787 8.691 -8.191 1.00 20.37 205 HIS I O 1
ATOM 3269 N N . PRO B 1 206 ? 24.741 7.826 -6.439 1.00 18.73 206 PRO I N 1
ATOM 3270 C CA . PRO B 1 206 ? 25.359 6.477 -6.684 1.00 20.38 206 PRO I CA 1
ATOM 3271 C C . PRO B 1 206 ? 25.154 5.947 -8.092 1.00 20.74 206 PRO I C 1
ATOM 3272 O O . PRO B 1 206 ? 26.110 5.344 -8.672 1.00 22.65 206 PRO I O 1
ATOM 3276 N N . ALA B 1 207 ? 23.983 6.149 -8.693 1.00 20.21 207 ALA I N 1
ATOM 3277 C CA . ALA B 1 207 ? 23.764 5.645 -10.079 1.00 21.00 207 ALA I CA 1
ATOM 3278 C C . ALA B 1 207 ? 24.757 6.134 -11.125 1.00 23.00 207 ALA I C 1
ATOM 3279 O O . ALA B 1 207 ? 25.086 5.389 -12.063 1.00 24.95 207 ALA I O 1
ATOM 3281 N N . SER B 1 208 ? 25.203 7.361 -11.033 1.00 21.99 208 SER I N 1
ATOM 3282 C CA . SER B 1 208 ? 26.131 7.958 -11.985 1.00 20.33 208 SER I CA 1
ATOM 3283 C C . SER B 1 208 ? 27.582 7.909 -11.460 1.00 19.68 208 SER I C 1
ATOM 3284 O O . SER B 1 208 ? 28.477 8.441 -12.136 1.00 20.87 208 SER I O 1
ATOM 3287 N N . SER B 1 209 ? 27.811 7.343 -10.265 1.00 20.06 209 SER I N 1
ATOM 3288 C CA . SER B 1 209 ? 29.101 7.346 -9.610 1.00 20.85 209 SER I CA 1
ATOM 3289 C C . SER B 1 209 ? 29.721 8.727 -9.498 1.00 23.20 209 SER I C 1
ATOM 3290 O O . SER B 1 209 ? 30.928 8.942 -9.800 1.00 24.52 209 SER I O 1
ATOM 3293 N N . THR B 1 210 ? 28.879 9.716 -9.200 1.00 21.30 210 THR I N 1
ATOM 3294 C CA . THR B 1 210 ? 29.375 11.054 -8.977 1.00 19.51 210 THR I CA 1
ATOM 3295 C C . THR B 1 210 ? 29.252 11.469 -7.520 1.00 19.35 210 THR I C 1
ATOM 3296 O O . THR B 1 210 ? 28.422 10.993 -6.762 1.00 21.49 210 THR I O 1
ATOM 3300 N N . LYS B 1 211 ? 30.177 12.328 -7.138 1.00 20.78 211 LYS I N 1
ATOM 3301 C CA . LYS B 1 211 ? 30.234 12.953 -5.858 1.00 24.42 211 LYS I CA 1
ATOM 3302 C C . LYS B 1 211 ? 30.681 14.384 -6.126 1.00 24.63 211 LYS I C 1
ATOM 3303 O O . LYS B 1 211 ? 31.823 14.620 -6.585 1.00 26.12 211 LYS I O 1
ATOM 3309 N N . VAL B 1 212 ? 29.828 15.360 -5.798 1.00 23.45 212 VAL I N 1
ATOM 3310 C CA . VAL B 1 212 ? 30.178 16.786 -5.958 1.00 26.57 212 VAL I CA 1
ATOM 3311 C C . VAL B 1 212 ? 30.097 17.551 -4.646 1.00 23.10 212 VAL I C 1
ATOM 3312 O O . VAL B 1 212 ? 29.309 17.237 -3.751 1.00 23.53 212 VAL I O 1
ATOM 3316 N N . ASP B 1 213 ? 30.998 18.515 -4.477 1.00 21.46 213 ASP I N 1
ATOM 3317 C CA . ASP B 1 213 ? 31.015 19.325 -3.285 1.00 21.85 213 ASP I CA 1
ATOM 3318 C C . ASP B 1 213 ? 30.825 20.760 -3.750 1.00 21.07 213 ASP I C 1
ATOM 3319 O O . ASP B 1 213 ? 31.473 21.197 -4.724 1.00 23.65 213 ASP I O 1
ATOM 3324 N N . LYS B 1 214 ? 29.915 21.492 -3.096 1.00 20.39 214 LYS I N 1
ATOM 3325 C CA . LYS B 1 214 ? 29.728 22.915 -3.394 1.00 19.65 214 LYS I CA 1
ATOM 3326 C C . LYS B 1 214 ? 29.773 23.701 -2.079 1.00 17.65 214 LYS I C 1
ATOM 3327 O O . LYS B 1 214 ? 29.003 23.493 -1.153 1.00 17.75 214 LYS I O 1
ATOM 3333 N N . LYS B 1 215 ? 30.813 24.533 -1.927 1.00 18.27 215 LYS I N 1
ATOM 3334 C CA . LYS B 1 215 ? 30.975 25.350 -0.785 1.00 18.14 215 LYS I CA 1
ATOM 3335 C C . LYS B 1 215 ? 29.987 26.498 -0.853 1.00 17.65 215 LYS I C 1
ATOM 3336 O O . LYS B 1 215 ? 29.777 27.008 -1.973 1.00 19.59 215 LYS I O 1
ATOM 3342 N N . ILE B 1 216 ? 29.329 26.790 0.272 1.00 17.63 216 ILE I N 1
ATOM 3343 C CA . ILE B 1 216 ? 28.441 27.990 0.298 1.00 20.65 216 ILE I CA 1
ATOM 3344 C C . ILE B 1 216 ? 29.315 29.196 0.519 1.00 21.47 216 ILE I C 1
ATOM 3345 O O . ILE B 1 216 ? 29.971 29.292 1.536 1.00 23.00 216 ILE I O 1
ATOM 3350 N N . GLU B 1 217 ? 29.293 30.145 -0.433 1.00 22.17 217 GLU I N 1
ATOM 3351 C CA . GLU B 1 217 ? 30.178 31.340 -0.382 1.00 24.54 217 GLU I CA 1
ATOM 3352 C C . GLU B 1 217 ? 29.312 32.552 -0.026 1.00 22.63 217 GLU I C 1
ATOM 3353 O O . GLU B 1 217 ? 28.272 32.733 -0.629 1.00 24.10 217 GLU I O 1
ATOM 3359 N N . PRO B 1 218 ? 29.764 33.386 0.900 1.00 23.97 218 PRO I N 1
ATOM 3360 C CA . PRO B 1 218 ? 29.102 34.713 1.092 1.00 29.89 218 PRO I CA 1
ATOM 3361 C C . PRO B 1 218 ? 28.851 35.531 -0.152 1.00 34.22 218 PRO I C 1
ATOM 3362 O O . PRO B 1 218 ? 29.651 35.502 -1.109 1.00 31.05 218 PRO I O 1
ATOM 3366 N N . ARG B 1 219 ? 27.756 36.292 -0.090 1.00 39.24 219 ARG I N 1
ATOM 3367 C CA . ARG B 1 219 ? 27.263 37.144 -1.167 1.00 51.84 219 ARG I CA 1
ATOM 3368 C C . ARG B 1 219 ? 25.973 36.535 -1.706 1.00 53.80 219 ARG I C 1
ATOM 3369 O O . ARG B 1 219 ? 26.015 35.779 -2.676 1.00 64.09 219 ARG I O 1
ATOM 3377 N N . GLY B 1 220 ? 24.828 36.829 -1.085 1.00 57.18 220 GLY I N 1
ATOM 3378 C CA . GLY B 1 220 ? 23.639 36.076 -1.464 1.00 51.69 220 GLY I CA 1
ATOM 3379 C C . GLY B 1 220 ? 23.333 36.059 -2.950 1.00 57.85 220 GLY I C 1
ATOM 3380 O O . GLY B 1 220 ? 23.247 37.123 -3.585 1.00 71.78 220 GLY I O 1
ATOM 3381 N N . PRO B 1 221 ? 23.169 34.864 -3.508 1.00 57.24 221 PRO I N 1
ATOM 3382 C CA . PRO B 1 221 ? 22.869 34.714 -4.935 1.00 54.66 221 PRO I CA 1
ATOM 3383 C C . PRO B 1 221 ? 22.35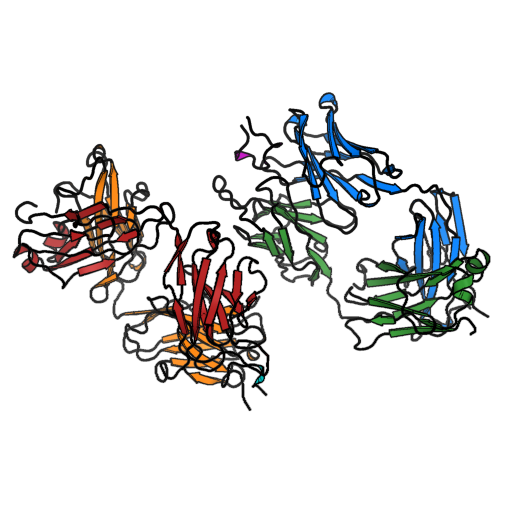6 36.013 -5.546 1.00 59.53 221 PRO I C 1
ATOM 3384 O O . PRO B 1 221 ? 22.431 36.171 -6.764 1.00 55.42 221 PRO I O 1
ATOM 3388 N N . ASP C 2 1 ? 3.238 -4.343 36.455 1.00 32.73 1 ASP L N 1
ATOM 3389 C CA . ASP C 2 1 ? 4.477 -5.105 36.145 1.00 29.66 1 ASP L CA 1
ATOM 3390 C C . ASP C 2 1 ? 4.475 -5.386 34.640 1.00 28.04 1 ASP L C 1
ATOM 3391 O O . ASP C 2 1 ? 3.394 -5.462 34.005 1.00 30.25 1 ASP L O 1
ATOM 3396 N N . ILE C 2 2 ? 5.663 -5.525 34.077 1.00 26.10 2 ILE L N 1
ATOM 3397 C CA . ILE C 2 2 ? 5.846 -5.896 32.692 1.00 25.51 2 ILE L CA 1
ATOM 3398 C C . ILE C 2 2 ? 5.486 -7.368 32.579 1.00 25.58 2 ILE L C 1
ATOM 3399 O O . ILE C 2 2 ? 5.995 -8.208 33.358 1.00 24.35 2 ILE L O 1
ATOM 3404 N N . VAL C 2 3 ? 4.500 -7.651 31.729 1.00 23.26 3 VAL L N 1
ATOM 3405 C CA . VAL C 2 3 ? 4.037 -8.981 31.464 1.00 22.27 3 VAL L CA 1
ATOM 3406 C C . VAL C 2 3 ? 4.804 -9.525 30.268 1.00 22.11 3 VAL L C 1
ATOM 3407 O O . VAL C 2 3 ? 4.856 -8.935 29.220 1.00 21.87 3 VAL L O 1
ATOM 3411 N N . MET C 2 4 ? 5.412 -10.685 30.457 1.00 19.80 4 MET L N 1
ATOM 3412 C CA . MET C 2 4 ? 6.133 -11.385 29.359 1.00 19.76 4 MET L CA 1
ATOM 3413 C C . MET C 2 4 ? 5.335 -12.561 28.886 1.00 20.99 4 MET L C 1
ATOM 3414 O O . MET C 2 4 ? 4.990 -13.434 29.677 1.00 21.11 4 MET L O 1
ATOM 3419 N N . SER C 2 5 ? 4.922 -12.523 27.622 1.00 20.73 5 SER L N 1
ATOM 3420 C CA . SER C 2 5 ? 4.025 -13.558 27.065 1.00 20.19 5 SER L CA 1
ATOM 3421 C C . SER C 2 5 ? 4.775 -14.444 26.036 1.00 19.72 5 SER L C 1
ATOM 3422 O O . SER C 2 5 ? 5.141 -13.958 24.960 1.00 21.07 5 SER L O 1
ATOM 3425 N N . GLN C 2 6 ? 4.957 -15.698 26.431 1.00 22.84 6 GLN L N 1
ATOM 3426 C CA . GLN C 2 6 ? 5.621 -16.654 25.549 1.00 19.94 6 GLN L CA 1
ATOM 3427 C C . GLN C 2 6 ? 4.651 -17.518 24.818 1.00 21.27 6 GLN L C 1
ATOM 3428 O O . GLN C 2 6 ? 3.728 -18.016 25.417 1.00 23.42 6 GLN L O 1
ATOM 3434 N N . SER C 2 7 ? 4.927 -17.775 23.554 1.00 24.44 7 SER L N 1
ATOM 3435 C CA . SER C 2 7 ? 4.174 -18.771 22.802 1.00 23.08 7 SER L CA 1
ATOM 3436 C C . SER C 2 7 ? 4.997 -19.405 21.723 1.00 28.17 7 SER L C 1
ATOM 3437 O O . SER C 2 7 ? 5.934 -18.815 21.198 1.00 26.04 7 SER L O 1
ATOM 3440 N N . PRO C 2 8 ? 4.629 -20.637 21.367 1.00 27.89 8 PRO L N 1
ATOM 3441 C CA . PRO C 2 8 ? 3.589 -21.459 22.037 1.00 26.54 8 PRO L CA 1
ATOM 3442 C C . PRO C 2 8 ? 4.074 -21.954 23.405 1.00 26.83 8 PRO L C 1
ATOM 3443 O O . PRO C 2 8 ? 5.253 -21.857 23.664 1.00 22.59 8 PRO L O 1
ATOM 3447 N N . SER C 2 9 ? 3.213 -22.489 24.289 1.00 25.79 9 SER L N 1
ATOM 3448 C CA . SER C 2 9 ? 3.688 -23.047 25.561 1.00 24.94 9 SER L CA 1
ATOM 3449 C C . SER C 2 9 ? 4.482 -24.346 25.375 1.00 22.92 9 SER L C 1
ATOM 3450 O O . SER C 2 9 ? 5.408 -24.723 26.180 1.00 21.46 9 SER L O 1
ATOM 3453 N N . SER C 2 10 ? 4.127 -25.050 24.302 1.00 22.82 10 SER L N 1
ATOM 3454 C CA . SER C 2 10 ? 4.829 -26.329 23.942 1.00 21.94 10 SER L CA 1
ATOM 3455 C C . SER C 2 10 ? 4.975 -26.394 22.461 1.00 22.87 10 SER L C 1
ATOM 3456 O O . SER C 2 10 ? 4.113 -25.889 21.679 1.00 22.33 10 SER L O 1
ATOM 3459 N N . LEU C 2 11 ? 6.096 -26.979 22.014 1.00 20.13 11 LEU L N 1
ATOM 3460 C CA . LEU C 2 11 ? 6.351 -27.160 20.617 1.00 21.41 11 LEU L CA 1
ATOM 3461 C C . LEU C 2 11 ? 6.982 -28.505 20.373 1.00 20.11 11 LEU L C 1
ATOM 3462 O O . LEU C 2 11 ? 8.022 -28.836 20.974 1.00 19.04 11 LEU L O 1
ATOM 3467 N N . ALA C 2 12 ? 6.368 -29.277 19.477 1.00 21.66 12 ALA L N 1
ATOM 3468 C CA . ALA C 2 12 ? 6.877 -30.566 19.091 1.00 22.90 12 ALA L CA 1
ATOM 3469 C C . ALA C 2 12 ? 7.790 -30.362 17.924 1.00 22.51 12 ALA L C 1
ATOM 3470 O O . ALA C 2 12 ? 7.430 -29.757 16.945 1.00 27.02 12 ALA L O 1
ATOM 3472 N N . VAL C 2 13 ? 9.028 -30.814 18.061 1.00 17.06 13 VAL L N 1
ATOM 3473 C CA . VAL C 2 13 ? 10.054 -30.594 17.105 1.00 18.39 13 VAL L CA 1
ATOM 3474 C C . VAL C 2 13 ? 10.655 -31.866 16.550 1.00 16.61 13 VAL L C 1
ATOM 3475 O O . VAL C 2 13 ? 10.541 -32.948 17.143 1.00 15.26 13 VAL L O 1
ATOM 3479 N N . SER C 2 14 ? 11.331 -31.692 15.403 1.00 19.56 14 SER L N 1
ATOM 3480 C CA . SER C 2 14 ? 12.104 -32.787 14.793 1.00 18.37 14 SER L CA 1
ATOM 3481 C C . SER C 2 14 ? 13.550 -32.370 14.593 1.00 20.46 14 SER L C 1
ATOM 3482 O O . SER C 2 14 ? 13.847 -31.229 14.135 1.00 20.07 14 SER L O 1
ATOM 3485 N N . VAL C 2 15 ? 14.490 -33.265 14.902 1.00 19.30 15 VAL L N 1
ATOM 3486 C CA . VAL C 2 15 ? 15.902 -32.984 14.760 1.00 21.03 15 VAL L CA 1
ATOM 3487 C C . VAL C 2 15 ? 16.230 -32.480 13.351 1.00 23.01 15 VAL L C 1
ATOM 3488 O O . VAL C 2 15 ? 15.732 -33.010 12.318 1.00 25.02 15 VAL L O 1
ATOM 3492 N N . GLY C 2 16 ? 16.987 -31.383 13.314 1.00 22.72 16 GLY L N 1
ATOM 3493 C CA . GLY C 2 16 ? 17.273 -30.669 12.050 1.00 22.87 16 GLY L CA 1
ATOM 3494 C C . GLY C 2 16 ? 16.316 -29.548 11.616 1.00 21.63 16 GLY L C 1
ATOM 3495 O O . GLY C 2 16 ? 16.607 -28.826 10.643 1.00 26.28 16 GLY L O 1
ATOM 3496 N N . GLU C 2 17 ? 15.151 -29.425 12.229 1.00 22.39 17 GLU L N 1
ATOM 3497 C CA . GLU C 2 17 ? 14.183 -28.373 11.928 1.00 23.85 17 GLU L CA 1
ATOM 3498 C C . GLU C 2 17 ? 14.719 -27.065 12.493 1.00 19.24 17 GLU L C 1
ATOM 3499 O O . GLU C 2 17 ? 15.436 -26.985 13.535 1.00 22.94 17 GLU L O 1
ATOM 3505 N N . LYS C 2 18 ? 14.383 -26.014 11.771 1.00 21.39 18 LYS L N 1
ATOM 3506 C CA . LYS C 2 18 ? 14.448 -24.681 12.356 1.00 21.78 18 LYS L CA 1
ATOM 3507 C C . LYS C 2 18 ? 13.273 -24.518 13.295 1.00 25.06 18 LYS L C 1
ATOM 3508 O O . LYS C 2 18 ? 12.127 -24.768 12.883 1.00 29.33 18 LYS L O 1
ATOM 3514 N N . VAL C 2 19 ? 13.532 -24.017 14.498 1.00 22.15 19 VAL L N 1
ATOM 3515 C CA . VAL C 2 19 ? 12.523 -23.830 15.570 1.00 22.62 19 VAL L CA 1
ATOM 3516 C C . VAL C 2 19 ? 12.493 -22.362 15.967 1.00 23.10 19 VAL L C 1
ATOM 3517 O O . VAL C 2 19 ? 13.579 -21.798 16.212 1.00 22.21 19 VAL L O 1
ATOM 3521 N N . SER C 2 20 ? 11.283 -21.804 16.116 1.00 20.81 20 SER L N 1
ATOM 3522 C CA . SER C 2 20 ? 11.100 -20.377 16.419 1.00 21.63 20 SER L CA 1
ATOM 3523 C C . SER C 2 20 ? 10.173 -20.295 17.590 1.00 21.40 20 SER L C 1
ATOM 3524 O O . SER C 2 20 ? 9.130 -20.951 17.575 1.00 21.91 20 SER L O 1
ATOM 3527 N N A MET C 2 21 ? 10.498 -19.471 18.572 0.50 19.49 21 MET L N 1
ATOM 3528 N N B MET C 2 21 ? 10.550 -19.508 18.607 0.50 19.47 21 MET L N 1
ATOM 3529 C CA A MET C 2 21 ? 9.523 -19.223 19.619 0.50 18.81 21 MET L CA 1
ATOM 3530 C CA B MET C 2 21 ? 9.742 -19.300 19.823 0.50 19.69 21 MET L CA 1
ATOM 3531 C C A MET C 2 21 ? 9.501 -17.775 19.991 0.50 20.14 21 MET L C 1
ATOM 3532 C C B MET C 2 21 ? 9.542 -17.795 20.050 0.50 20.22 21 MET L C 1
ATOM 3533 O O A MET C 2 21 ? 10.486 -17.061 19.839 0.50 19.38 21 MET L O 1
ATOM 3534 O O B MET C 2 21 ? 10.485 -17.045 19.835 0.50 19.64 21 MET L O 1
ATOM 3543 N N . SER C 2 22 ? 8.324 -17.364 20.444 1.00 19.61 22 SER L N 1
ATOM 3544 C CA . SER C 2 22 ? 7.983 -15.967 20.611 1.00 19.39 22 SER L CA 1
ATOM 3545 C C . SER C 2 22 ? 7.916 -15.519 22.057 1.00 17.99 22 SER L C 1
ATOM 3546 O O . SER C 2 22 ? 7.449 -16.239 22.940 1.00 19.20 22 SER L O 1
ATOM 3549 N N . CYS C 2 23 ? 8.419 -14.322 22.293 1.00 18.72 23 CYS L N 1
ATOM 3550 C CA . CYS C 2 23 ? 8.296 -13.709 23.601 1.00 20.14 23 CYS L CA 1
ATOM 3551 C C . CYS C 2 23 ? 7.859 -12.261 23.344 1.00 21.10 23 CYS L C 1
ATOM 3552 O O . CYS C 2 23 ? 8.647 -11.511 22.761 1.00 22.22 23 CYS L O 1
ATOM 3555 N N . LYS C 2 24 ? 6.663 -11.875 23.825 1.00 21.07 24 LYS L N 1
ATOM 3556 C CA . LYS C 2 24 ? 6.201 -10.496 23.691 1.00 21.12 24 LYS L CA 1
ATOM 3557 C C . LYS C 2 24 ? 6.063 -9.814 25.051 1.00 20.00 24 LYS L C 1
ATOM 3558 O O . LYS C 2 24 ? 5.532 -10.415 26.024 1.00 22.99 24 LYS L O 1
ATOM 3564 N N . SER C 2 25 ? 6.606 -8.611 25.184 1.00 22.64 25 SER L N 1
ATOM 3565 C CA . SER C 2 25 ? 6.528 -7.862 26.468 1.00 23.25 25 SER L CA 1
ATOM 3566 C C . SER C 2 25 ? 5.430 -6.867 26.360 1.00 26.75 25 SER L C 1
ATOM 3567 O O . SER C 2 25 ? 5.180 -6.329 25.262 1.00 28.12 25 SER L O 1
ATOM 3570 N N . SER C 2 26 ? 4.829 -6.564 27.499 1.00 24.63 26 SER L N 1
ATOM 3571 C CA . SER C 2 26 ? 3.684 -5.610 27.500 1.00 28.35 26 SER L CA 1
ATOM 3572 C C . SER C 2 26 ? 4.158 -4.159 27.275 1.00 30.55 26 SER L C 1
ATOM 3573 O O . SER C 2 26 ? 3.311 -3.289 26.973 1.00 32.39 26 SER L O 1
ATOM 3576 N N . GLN C 2 27 ? 5.451 -3.909 27.436 1.00 32.45 27 GLN L N 1
ATOM 3577 C CA . GLN C 2 27 ? 6.121 -2.633 27.194 1.00 36.53 27 GLN L CA 1
ATOM 3578 C C . GLN C 2 27 ? 7.408 -2.767 26.463 1.00 35.38 27 GLN L C 1
ATOM 3579 O O . GLN C 2 27 ? 8.127 -3.762 26.657 1.00 29.31 27 GLN L O 1
ATOM 3585 N N . SER C 2 28 ? 7.798 -1.706 25.735 1.00 29.26 28 SER L N 1
ATOM 3586 C CA . SER C 2 28 ? 9.089 -1.687 25.114 1.00 29.31 28 SER L CA 1
ATOM 3587 C C . SER C 2 28 ? 10.256 -1.851 26.100 1.00 27.06 28 SER L C 1
ATOM 3588 O O . SER C 2 28 ? 10.330 -1.187 27.137 1.00 31.25 28 SER L O 1
ATOM 3591 N N . LEU C 2 29 ? 11.192 -2.697 25.738 1.00 25.14 29 LEU L N 1
ATOM 3592 C CA . LEU C 2 29 ? 12.422 -2.911 26.487 1.00 25.16 29 LEU L CA 1
ATOM 3593 C C . LEU C 2 29 ? 13.628 -2.200 25.893 1.00 28.97 29 LEU L C 1
ATOM 3594 O O . LEU C 2 29 ? 14.742 -2.432 26.303 1.00 25.22 29 LEU L O 1
ATOM 3599 N N . PHE C 2 30 ? 13.430 -1.303 24.912 1.00 29.99 30 PHE L N 1
ATOM 3600 C CA . PHE C 2 30 ? 14.599 -0.667 24.252 1.00 28.49 30 PHE L CA 1
ATOM 3601 C C . PHE C 2 30 ? 15.207 0.421 25.157 1.00 26.01 30 PHE L C 1
ATOM 3602 O O . PHE C 2 30 ? 14.480 1.223 25.677 1.00 26.72 30 PHE L O 1
ATOM 3610 N N . TYR C 2 31 ? 16.534 0.404 25.342 1.00 29.49 31 TYR L N 1
ATOM 3611 C CA . TYR C 2 31 ? 17.241 1.344 26.208 1.00 33.20 31 TYR L CA 1
ATOM 3612 C C . TYR C 2 31 ? 18.228 2.134 25.344 1.00 26.16 31 TYR L C 1
ATOM 3613 O O . TYR C 2 31 ? 19.304 1.619 24.992 1.00 26.01 31 TYR L O 1
ATOM 3622 N N . SER C 2 32 ? 17.917 3.380 25.059 1.00 31.87 32 SER L N 1
ATOM 3623 C CA . SER C 2 32 ? 18.707 4.182 24.081 1.00 36.70 32 SER L CA 1
ATOM 3624 C C . SER C 2 32 ? 20.187 4.372 24.371 1.00 30.76 32 SER L C 1
ATOM 3625 O O . SER C 2 32 ? 20.994 4.525 23.442 1.00 31.37 32 SER L O 1
ATOM 3628 N N . SER C 2 33 ? 20.557 4.394 25.639 1.00 31.41 33 SER L N 1
ATOM 3629 C CA . SER C 2 33 ? 21.893 4.751 25.988 1.00 28.48 33 SER L CA 1
ATOM 3630 C C . SER C 2 33 ? 22.764 3.646 25.541 1.00 35.06 33 SER L C 1
ATOM 3631 O O . SER C 2 33 ? 23.902 3.881 25.153 1.00 43.22 33 SER L O 1
ATOM 3634 N N . TYR C 2 34 ? 22.237 2.418 25.542 1.00 28.09 34 TYR L N 1
ATOM 3635 C CA . TYR C 2 34 ? 23.063 1.272 25.096 1.00 27.66 34 TYR L CA 1
ATOM 3636 C C . TYR C 2 34 ? 22.874 0.980 23.605 1.00 27.92 34 TYR L C 1
ATOM 3637 O O . TYR C 2 34 ? 23.640 0.224 22.960 1.00 27.72 34 TYR L O 1
ATOM 3646 N N . GLN C 2 35 ? 21.738 1.398 23.109 1.00 22.54 35 GLN L N 1
ATOM 3647 C CA . GLN C 2 35 ? 21.150 0.898 21.837 1.00 27.06 35 GLN L CA 1
ATOM 3648 C C . GLN C 2 35 ? 20.913 -0.576 21.817 1.00 30.51 35 GLN L C 1
ATOM 3649 O O . GLN C 2 35 ? 21.097 -1.221 20.771 1.00 31.78 35 GLN L O 1
ATOM 3655 N N . LYS C 2 36 ? 20.537 -1.086 22.984 1.00 29.52 36 LYS L N 1
ATOM 3656 C CA . LYS C 2 36 ? 20.154 -2.488 23.145 1.00 30.04 36 LYS L CA 1
ATOM 3657 C C . LYS C 2 36 ? 18.772 -2.623 23.827 1.00 26.46 36 LYS L C 1
ATOM 3658 O O . LYS C 2 36 ? 18.247 -1.728 24.531 1.00 27.96 36 LYS L O 1
ATOM 3664 N N . ASP C 2 37 ? 18.146 -3.778 23.604 1.00 24.36 37 ASP L N 1
ATOM 3665 C CA . ASP C 2 37 ? 16.887 -4.194 24.323 1.00 23.91 37 ASP L CA 1
ATOM 3666 C C . ASP C 2 37 ? 17.233 -5.045 25.561 1.00 20.68 37 ASP L C 1
ATOM 3667 O O . ASP C 2 37 ? 18.141 -5.860 25.512 1.00 23.96 37 ASP L O 1
ATOM 3672 N N . LEU C 2 38 ? 16.552 -4.779 26.673 1.00 23.74 38 LEU L N 1
ATOM 3673 C CA . LEU C 2 38 ? 16.895 -5.354 27.966 1.00 21.72 38 LEU L CA 1
ATOM 3674 C C . LEU C 2 38 ? 16.097 -6.669 28.219 1.00 20.47 38 LEU L C 1
ATOM 3675 O O . LEU C 2 38 ? 15.083 -6.747 28.998 1.00 19.80 38 LEU L O 1
ATOM 3680 N N . LEU C 2 39 ? 16.520 -7.654 27.431 1.00 24.16 39 LEU L N 1
ATOM 3681 C CA . LEU C 2 39 ? 15.833 -8.936 27.296 1.00 22.58 39 LEU L CA 1
ATOM 3682 C C . LEU C 2 39 ? 16.853 -10.043 27.268 1.00 20.62 39 LEU L C 1
ATOM 3683 O O . LEU C 2 39 ? 17.859 -9.967 26.570 1.00 20.00 39 LEU L O 1
ATOM 3688 N N . ALA C 2 40 ? 16.633 -11.076 28.080 1.00 18.96 40 ALA L N 1
ATOM 3689 C CA . ALA C 2 40 ? 17.457 -12.249 28.067 1.00 17.03 40 ALA L CA 1
ATOM 3690 C C . ALA C 2 40 ? 16.598 -13.522 27.809 1.00 18.73 40 ALA L C 1
ATOM 3691 O O . ALA C 2 40 ? 15.378 -13.566 28.100 1.00 17.49 40 ALA L O 1
ATOM 3693 N N . TRP C 2 41 ? 17.286 -14.554 27.290 1.00 16.91 41 TRP L N 1
ATOM 3694 C CA . TRP C 2 41 ? 16.758 -15.885 27.177 1.00 16.17 41 TRP L CA 1
ATOM 3695 C C . TRP C 2 41 ? 17.556 -16.871 27.982 1.00 15.09 41 TRP L C 1
ATOM 3696 O O . TRP C 2 41 ? 18.741 -16.761 28.052 1.00 16.04 41 TRP L O 1
ATOM 3707 N N . TYR C 2 42 ? 16.842 -17.873 28.541 1.00 14.94 42 TYR L N 1
ATOM 3708 C CA . TYR C 2 42 ? 17.369 -19.028 29.313 1.00 14.43 42 TYR L CA 1
ATOM 3709 C C . TYR C 2 42 ? 16.825 -20.328 28.829 1.00 14.82 42 TYR L C 1
ATOM 3710 O O . TYR C 2 42 ? 15.740 -20.416 28.231 1.00 15.92 42 TYR L O 1
ATOM 3719 N N . GLN C 2 43 ? 17.672 -21.371 29.034 1.00 15.66 43 GLN L N 1
ATOM 3720 C CA . GLN C 2 43 ? 17.370 -22.749 28.840 1.00 16.09 43 GLN L CA 1
ATOM 3721 C C . GLN C 2 43 ? 17.375 -23.474 30.148 1.00 14.65 43 GLN L C 1
ATOM 3722 O O . GLN C 2 43 ? 18.286 -23.269 30.980 1.00 18.23 43 GLN L O 1
ATOM 3728 N N . GLN C 2 44 ? 16.371 -24.303 30.389 1.00 15.50 44 GLN L N 1
ATOM 3729 C CA . GLN C 2 44 ? 16.349 -25.098 31.613 1.00 16.22 44 GLN L CA 1
ATOM 3730 C C . GLN C 2 44 ? 15.963 -26.538 31.295 1.00 17.30 44 GLN L C 1
ATOM 3731 O O . GLN C 2 44 ? 14.923 -26.798 30.674 1.00 17.16 44 GLN L O 1
ATOM 3737 N N . LYS C 2 45 ? 16.757 -27.478 31.808 1.00 18.57 45 LYS L N 1
ATOM 3738 C CA . LYS C 2 45 ? 16.418 -28.902 31.753 1.00 22.03 45 LYS L CA 1
ATOM 3739 C C . LYS C 2 45 ? 15.948 -29.414 33.109 1.00 24.31 45 LYS L C 1
ATOM 3740 O O . LYS C 2 45 ? 16.234 -28.827 34.145 1.00 22.58 45 LYS L O 1
ATOM 3746 N N . PRO C 2 46 ? 15.265 -30.574 33.099 1.00 28.32 46 PRO L N 1
ATOM 3747 C CA . PRO C 2 46 ? 14.747 -31.096 34.359 1.00 31.02 46 PRO L CA 1
ATOM 3748 C C . PRO C 2 46 ? 15.870 -31.253 35.354 1.00 29.84 46 PRO L C 1
ATOM 3749 O O . PRO C 2 46 ? 16.970 -31.672 35.003 1.00 29.04 46 PRO L O 1
ATOM 3753 N N . GLY C 2 47 ? 15.610 -30.873 36.595 1.00 29.76 47 GLY L N 1
ATOM 3754 C CA . GLY C 2 47 ? 16.559 -31.040 37.668 1.00 27.54 47 GLY L CA 1
ATOM 3755 C C . GLY C 2 47 ? 17.715 -30.060 37.741 1.00 29.23 47 GLY L C 1
ATOM 3756 O O . GLY C 2 47 ? 18.575 -30.181 38.611 1.00 30.60 47 GLY L O 1
ATOM 3757 N N . GLN C 2 48 ? 17.766 -29.092 36.817 1.00 25.33 48 GLN L N 1
ATOM 3758 C CA . GLN C 2 48 ? 18.856 -28.114 36.781 1.00 24.65 48 GLN L CA 1
ATOM 3759 C C . GLN C 2 48 ? 18.278 -26.701 36.916 1.00 21.49 48 GLN L C 1
ATOM 3760 O O . GLN C 2 48 ? 17.161 -26.461 36.524 1.00 20.59 48 GLN L O 1
ATOM 3766 N N . SER C 2 49 ? 19.153 -25.808 37.356 1.00 23.05 49 SER L N 1
ATOM 3767 C CA . SER C 2 49 ? 18.866 -24.376 37.304 1.00 25.12 49 SER L CA 1
ATOM 3768 C C . SER C 2 49 ? 18.833 -23.885 35.841 1.00 22.53 49 SER L C 1
ATOM 3769 O O . SER C 2 49 ? 19.343 -24.536 34.958 1.00 21.67 49 SER L O 1
ATOM 3772 N N . PRO C 2 50 ? 18.174 -22.777 35.563 1.00 19.93 50 PRO L N 1
ATOM 3773 C CA . PRO C 2 50 ? 18.222 -22.163 34.244 1.00 18.24 50 PRO L CA 1
ATOM 3774 C C . PRO C 2 50 ? 19.675 -21.798 33.880 1.00 17.97 50 PRO L C 1
ATOM 3775 O O . PRO C 2 50 ? 20.506 -21.476 34.769 1.00 21.08 50 PRO L O 1
ATOM 3779 N N . LYS C 2 51 ? 19.977 -21.877 32.582 1.00 19.52 51 LYS L N 1
ATOM 3780 C CA . LYS C 2 51 ? 21.256 -21.491 31.993 1.00 18.52 51 LYS L CA 1
ATOM 3781 C C . LYS C 2 51 ? 21.007 -20.319 31.046 1.00 19.54 51 LYS L C 1
ATOM 3782 O O . LYS C 2 51 ? 20.139 -20.319 30.200 1.00 18.19 51 LYS L O 1
ATOM 3788 N N . LEU C 2 52 ? 21.818 -19.280 31.149 1.00 19.46 52 LEU L N 1
ATOM 3789 C CA . LEU C 2 52 ? 21.703 -18.137 30.317 1.00 19.77 52 LEU L CA 1
ATOM 3790 C C . LEU C 2 52 ? 22.109 -18.526 28.862 1.00 20.46 52 LEU L C 1
ATOM 3791 O O . LEU C 2 52 ? 23.205 -19.125 28.652 1.00 21.33 52 LEU L O 1
ATOM 3796 N N . LEU C 2 53 ? 21.262 -18.109 27.919 1.00 19.02 53 LEU L N 1
ATOM 3797 C CA . LEU C 2 53 ? 21.567 -18.239 26.494 1.00 19.25 53 LEU L CA 1
ATOM 3798 C C . LEU C 2 53 ? 21.957 -16.962 25.793 1.00 20.92 53 LEU L C 1
ATOM 3799 O O . LEU C 2 53 ? 22.937 -16.962 25.072 1.00 22.34 53 LEU L O 1
ATOM 3804 N N . ILE C 2 54 ? 21.124 -15.921 25.928 1.00 17.88 54 ILE L N 1
ATOM 3805 C CA . ILE C 2 54 ? 21.152 -14.693 25.157 1.00 18.82 54 ILE L CA 1
ATOM 3806 C C . ILE C 2 54 ? 20.887 -13.526 26.129 1.00 21.36 54 ILE L C 1
ATOM 3807 O O . ILE C 2 54 ? 20.006 -13.607 26.988 1.00 19.38 54 ILE L O 1
ATOM 3812 N N . TYR C 2 55 ? 21.588 -12.407 25.915 1.00 21.28 55 TYR L N 1
ATOM 3813 C CA . TYR C 2 55 ? 21.280 -11.189 26.618 1.00 21.40 55 TYR L CA 1
ATOM 3814 C C . TYR C 2 55 ? 21.332 -10.010 25.643 1.00 21.87 55 TYR L C 1
ATOM 3815 O O . TYR C 2 55 ? 21.814 -10.171 24.490 1.00 22.37 55 TYR L O 1
ATOM 3824 N N . TRP C 2 56 ? 20.775 -8.893 26.085 1.00 22.64 56 TRP L N 1
ATOM 3825 C CA . TRP C 2 56 ? 20.504 -7.733 25.245 1.00 25.00 56 TRP L CA 1
ATOM 3826 C C . TRP C 2 56 ? 19.832 -8.154 23.937 1.00 30.95 56 TRP L C 1
ATOM 3827 O O . TRP C 2 56 ? 20.262 -7.762 22.846 1.00 28.72 56 TRP L O 1
ATOM 3838 N N . ALA C 2 57 ? 18.864 -9.072 24.076 1.00 26.83 57 ALA L N 1
ATOM 3839 C CA . ALA C 2 57 ? 18.046 -9.586 23.007 1.00 26.17 57 ALA L CA 1
ATOM 3840 C C . ALA C 2 57 ? 18.759 -10.464 21.981 1.00 27.92 57 ALA L C 1
ATOM 3841 O O . ALA C 2 57 ? 18.139 -11.396 21.451 1.00 21.90 57 ALA L O 1
ATOM 3843 N N . SER C 2 58 ? 20.049 -10.246 21.689 1.00 27.98 58 SER L N 1
ATOM 3844 C CA . SER C 2 58 ? 20.758 -10.956 20.623 1.00 28.46 58 SER L CA 1
ATOM 3845 C C . SER C 2 58 ? 22.230 -11.373 20.850 1.00 33.03 58 SER L C 1
ATOM 3846 O O . SER C 2 58 ? 22.817 -11.998 19.966 1.00 31.78 58 SER L O 1
ATOM 3849 N N . THR C 2 59 ? 22.849 -11.084 21.992 1.00 29.35 59 THR L N 1
ATOM 3850 C CA . THR C 2 59 ? 24.208 -11.595 22.255 1.00 28.37 59 THR L CA 1
ATOM 3851 C C . THR C 2 59 ? 24.215 -12.959 22.902 1.00 28.12 59 THR L C 1
ATOM 3852 O O . THR C 2 59 ? 23.637 -13.095 23.992 1.00 27.97 59 THR L O 1
ATOM 3856 N N . ARG C 2 60 ? 24.846 -13.964 22.279 1.00 25.57 60 ARG L N 1
ATOM 3857 C CA . ARG C 2 60 ? 25.035 -15.244 22.855 1.00 28.20 60 ARG L CA 1
ATOM 3858 C C . ARG C 2 60 ? 26.021 -15.153 23.928 1.00 31.42 60 ARG L C 1
ATOM 3859 O O . ARG C 2 60 ? 27.149 -14.615 23.762 1.00 28.59 60 ARG L O 1
ATOM 3867 N N . GLU C 2 61 ? 25.622 -15.689 25.063 1.00 30.10 61 GLU L N 1
ATOM 3868 C CA . GLU C 2 61 ? 26.582 -16.014 26.102 1.00 29.91 61 GLU L CA 1
ATOM 3869 C C . GLU C 2 61 ? 27.699 -16.930 25.606 1.00 30.33 61 GLU L C 1
ATOM 3870 O O . GLU C 2 61 ? 27.478 -17.806 24.819 1.00 23.88 61 GLU L O 1
ATOM 3876 N N . SER C 2 62 ? 28.913 -16.752 26.116 1.00 35.80 62 SER L N 1
ATOM 3877 C CA . SER C 2 62 ? 30.031 -17.636 25.753 1.00 33.11 62 SER L CA 1
ATOM 3878 C C . SER C 2 62 ? 29.783 -19.095 26.014 1.00 34.62 62 SER L C 1
ATOM 3879 O O . SER C 2 62 ? 29.321 -19.479 27.092 1.00 38.15 62 SER L O 1
ATOM 3882 N N . GLY C 2 63 ? 30.081 -19.914 25.022 1.00 26.08 63 GLY L N 1
ATOM 3883 C CA . GLY C 2 63 ? 29.847 -21.327 25.088 1.00 31.16 63 GLY L CA 1
ATOM 3884 C C . GLY C 2 63 ? 28.529 -21.725 24.524 1.00 27.42 63 GLY L C 1
ATOM 3885 O O . GLY C 2 63 ? 28.304 -22.881 24.266 1.00 31.23 63 GLY L O 1
ATOM 3886 N N . VAL C 2 64 ? 27.617 -20.766 24.315 1.00 28.73 64 VAL L N 1
ATOM 3887 C CA . VAL C 2 64 ? 26.371 -21.175 23.711 1.00 26.23 64 VAL L CA 1
ATOM 3888 C C . VAL C 2 64 ? 26.555 -21.412 22.212 1.00 22.42 64 VAL L C 1
ATOM 3889 O O . VAL C 2 64 ? 27.035 -20.496 21.483 1.00 20.54 64 VAL L O 1
ATOM 3893 N N . PRO C 2 65 ? 26.097 -22.578 21.708 1.00 26.67 65 PRO L N 1
ATOM 3894 C CA . PRO C 2 65 ? 26.247 -22.874 20.293 1.00 26.46 65 PRO L CA 1
ATOM 3895 C C . PRO C 2 65 ? 25.634 -21.828 19.358 1.00 26.73 65 PRO L C 1
ATOM 3896 O O . PRO C 2 65 ? 24.564 -21.232 19.622 1.00 22.27 65 PRO L O 1
ATOM 3900 N N . ASP C 2 66 ? 26.338 -21.581 18.278 1.00 24.60 66 ASP L N 1
ATOM 3901 C CA . ASP C 2 66 ? 25.856 -20.588 17.298 1.00 22.87 66 ASP L CA 1
ATOM 3902 C C . ASP C 2 66 ? 24.537 -20.930 16.544 1.00 23.24 66 ASP L C 1
ATOM 3903 O O . ASP C 2 66 ? 24.009 -20.040 15.912 1.00 22.42 66 ASP L O 1
ATOM 3908 N N . ARG C 2 67 ? 23.932 -22.121 16.727 1.00 22.04 67 ARG L N 1
ATOM 3909 C CA . ARG C 2 67 ? 22.575 -22.343 16.239 1.00 20.46 67 ARG L CA 1
ATOM 3910 C C . ARG C 2 67 ? 21.493 -21.537 17.027 1.00 18.83 67 ARG L C 1
ATOM 3911 O O . ARG C 2 67 ? 20.356 -21.456 16.534 1.00 21.51 67 ARG L O 1
ATOM 3919 N N . PHE C 2 68 ? 21.816 -20.934 18.160 1.00 17.91 68 PHE L N 1
ATOM 3920 C CA . PHE C 2 68 ? 20.820 -20.147 18.935 1.00 18.71 68 PHE L CA 1
ATOM 3921 C C . PHE C 2 68 ? 20.946 -18.703 18.488 1.00 19.49 68 PHE L C 1
ATOM 3922 O O . PHE C 2 68 ? 22.013 -18.104 18.657 1.00 23.09 68 PHE L O 1
ATOM 3930 N N . THR C 2 69 ? 19.836 -18.118 18.016 1.00 20.51 69 THR L N 1
ATOM 3931 C CA . THR C 2 69 ? 19.814 -16.690 17.662 1.00 19.64 69 THR L CA 1
ATOM 3932 C C . THR C 2 69 ? 18.671 -15.993 18.314 1.00 19.60 69 THR L C 1
ATOM 3933 O O . THR C 2 69 ? 17.529 -16.424 18.177 1.00 17.73 69 THR L O 1
ATOM 3937 N N . GLY C 2 70 ? 18.947 -14.864 18.943 1.00 18.67 70 GLY L N 1
ATOM 3938 C CA . GLY C 2 70 ? 17.914 -13.994 19.439 1.00 17.54 70 GLY L CA 1
ATOM 3939 C C . GLY C 2 70 ? 17.681 -12.790 18.561 1.00 18.26 70 GLY L C 1
ATOM 3940 O O . GLY C 2 70 ? 18.647 -12.233 18.016 1.00 18.15 70 GLY L O 1
ATOM 3941 N N . SER C 2 71 ? 16.411 -12.412 18.397 1.00 17.72 71 SER L N 1
ATOM 3942 C CA . SER C 2 71 ? 16.081 -11.288 17.547 1.00 16.76 71 SER L CA 1
ATOM 3943 C C . SER C 2 71 ? 14.856 -10.560 18.118 1.00 18.86 71 SER L C 1
ATOM 3944 O O . SER C 2 71 ? 14.173 -11.029 19.043 1.00 17.46 71 SER L O 1
ATOM 3947 N N . GLY C 2 72 ? 14.551 -9.443 17.460 1.00 19.73 72 GLY L N 1
ATOM 3948 C CA . GLY C 2 72 ? 13.549 -8.501 17.885 1.00 20.64 72 GLY L CA 1
ATOM 3949 C C . GLY C 2 72 ? 14.056 -7.267 18.615 1.00 21.94 72 GLY L C 1
ATOM 3950 O O . GLY C 2 72 ? 15.168 -7.236 19.152 1.00 24.43 72 GLY L O 1
ATOM 3951 N N . SER C 2 73 ? 13.205 -6.274 18.654 1.00 27.59 73 SER L N 1
ATOM 3952 C CA . SER C 2 73 ? 13.481 -5.011 19.371 1.00 27.51 73 SER L CA 1
ATOM 3953 C C . SER C 2 73 ? 12.160 -4.395 19.699 1.00 25.63 73 SER L C 1
ATOM 3954 O O . SER C 2 73 ? 11.161 -4.608 18.986 1.00 30.68 73 SER L O 1
ATOM 3957 N N . GLY C 2 74 ? 12.086 -3.689 20.823 1.00 27.22 74 GLY L N 1
ATOM 3958 C CA . GLY C 2 74 ? 10.811 -3.144 21.293 1.00 25.98 74 GLY L CA 1
ATOM 3959 C C . GLY C 2 74 ? 10.075 -4.129 22.197 1.00 25.41 74 GLY L C 1
ATOM 3960 O O . GLY C 2 74 ? 10.454 -4.279 23.372 1.00 25.95 74 GLY L O 1
ATOM 3961 N N . THR C 2 75 ? 9.024 -4.745 21.670 1.00 26.68 75 THR L N 1
ATOM 3962 C CA . THR C 2 75 ? 8.212 -5.663 22.408 1.00 25.00 75 THR L CA 1
ATOM 3963 C C . THR C 2 75 ? 8.213 -7.098 21.893 1.00 28.44 75 THR L C 1
ATOM 3964 O O . THR C 2 75 ? 7.894 -8.024 22.659 1.00 29.25 75 THR L O 1
ATOM 3968 N N . ASP C 2 76 ? 8.488 -7.302 20.622 1.00 27.57 76 ASP L N 1
ATOM 3969 C CA . ASP C 2 76 ? 8.272 -8.635 20.018 1.00 25.72 76 ASP L CA 1
ATOM 3970 C C . ASP C 2 76 ? 9.597 -9.331 19.735 1.00 20.17 76 ASP L C 1
ATOM 3971 O O . ASP C 2 76 ? 10.371 -8.857 18.929 1.00 23.83 76 ASP L O 1
ATOM 3976 N N . PHE C 2 77 ? 9.905 -10.381 20.504 1.00 20.29 77 PHE L N 1
ATOM 3977 C CA . PHE C 2 77 ? 11.228 -10.985 20.493 1.00 19.61 77 PHE L CA 1
ATOM 3978 C C . PHE C 2 77 ? 11.041 -12.445 20.040 1.00 18.99 77 PHE L C 1
ATOM 3979 O O . PHE C 2 77 ? 9.983 -13.045 20.189 1.00 19.12 77 PHE L O 1
ATOM 3987 N N . THR C 2 78 ? 12.098 -12.997 19.510 1.00 17.62 78 THR L N 1
ATOM 3988 C CA . THR C 2 78 ? 12.157 -14.361 18.967 1.00 16.88 78 THR L CA 1
ATOM 3989 C C . THR C 2 78 ? 13.450 -15.050 19.325 1.00 16.39 78 THR L C 1
ATOM 3990 O O . THR C 2 78 ? 14.515 -14.435 19.244 1.00 15.86 78 THR L O 1
ATOM 3994 N N . LEU C 2 79 ? 13.354 -16.325 19.752 1.00 15.26 79 LEU L N 1
ATOM 3995 C CA . LEU C 2 79 ? 14.510 -17.172 19.901 1.00 16.18 79 LEU L CA 1
ATOM 3996 C C . LEU C 2 79 ? 14.404 -18.230 18.795 1.00 16.00 79 LEU L C 1
ATOM 3997 O O . LEU C 2 79 ? 13.358 -18.919 18.669 1.00 15.63 79 LEU L O 1
ATOM 4002 N N . THR C 2 80 ? 15.472 -18.337 17.984 1.00 16.13 80 THR L N 1
ATOM 4003 C CA . THR C 2 80 ? 15.436 -19.218 16.852 1.00 16.57 80 THR L CA 1
ATOM 4004 C C . THR C 2 80 ? 16.546 -20.261 17.089 1.00 19.09 80 THR L C 1
ATOM 4005 O O . THR C 2 80 ? 17.660 -19.903 17.394 1.00 17.58 80 THR L O 1
ATOM 4009 N N . ILE C 2 81 ? 16.262 -21.532 16.842 1.00 19.73 81 ILE L N 1
ATOM 4010 C CA . ILE C 2 81 ? 17.315 -22.528 16.807 1.00 17.03 81 ILE L CA 1
ATOM 4011 C C . ILE C 2 81 ? 17.380 -23.016 15.346 1.00 18.24 81 ILE L C 1
ATOM 4012 O O . ILE C 2 81 ? 16.407 -23.492 14.773 1.00 19.57 81 ILE L O 1
ATOM 4017 N N . SER C 2 82 ? 18.513 -22.770 14.687 1.00 19.41 82 SER L N 1
ATOM 4018 C CA . SER C 2 82 ? 18.576 -22.885 13.223 1.00 22.70 82 SER L CA 1
ATOM 4019 C C . SER C 2 82 ? 18.409 -24.316 12.748 1.00 22.70 82 SER L C 1
ATOM 4020 O O . SER C 2 82 ? 17.791 -24.570 11.723 1.00 24.85 82 SER L O 1
ATOM 4023 N N . SER C 2 83 ? 18.971 -25.213 13.538 1.00 21.91 83 SER L N 1
ATOM 4024 C CA . SER C 2 83 ? 18.902 -26.670 13.261 1.00 24.76 83 SER L CA 1
ATOM 4025 C C . SER C 2 83 ? 18.896 -27.396 14.597 1.00 22.61 83 SER L C 1
ATOM 4026 O O . SER C 2 83 ? 19.955 -27.598 15.201 1.00 27.52 83 SER L O 1
ATOM 4029 N N . VAL C 2 84 ? 17.713 -27.799 15.051 1.00 21.01 84 VAL L N 1
ATOM 4030 C CA . VAL C 2 84 ? 17.569 -28.293 16.405 1.00 19.48 84 VAL L CA 1
ATOM 4031 C C . VAL C 2 84 ? 18.203 -29.674 16.586 1.00 19.28 84 VAL L C 1
ATOM 4032 O O . VAL C 2 84 ? 18.159 -30.495 15.663 1.00 21.93 84 VAL L O 1
ATOM 4036 N N . LYS C 2 85 ? 18.892 -29.841 17.693 1.00 19.27 85 LYS L N 1
ATOM 4037 C CA . LYS C 2 85 ? 19.499 -31.108 18.102 1.00 19.55 85 LYS L CA 1
ATOM 4038 C C . LYS C 2 85 ? 18.656 -31.698 19.257 1.00 22.04 85 LYS L C 1
ATOM 4039 O O . LYS C 2 85 ? 17.980 -31.023 20.010 1.00 20.05 85 LYS L O 1
ATOM 4045 N N . ALA C 2 86 ? 18.787 -33.002 19.485 1.00 21.85 86 ALA L N 1
ATOM 4046 C CA . ALA C 2 86 ? 18.109 -33.623 20.608 1.00 22.16 86 ALA L CA 1
ATOM 4047 C C . ALA C 2 86 ? 18.462 -33.038 21.974 1.00 21.78 86 ALA L C 1
ATOM 4048 O O . ALA C 2 86 ? 17.654 -33.000 22.872 1.00 24.82 86 ALA L O 1
ATOM 4050 N N . GLU C 2 87 ? 19.709 -32.566 22.165 1.00 19.43 87 GLU L N 1
ATOM 4051 C CA . GLU C 2 87 ? 20.167 -31.999 23.379 1.00 22.29 87 GLU L CA 1
ATOM 4052 C C . GLU C 2 87 ? 19.526 -30.632 23.633 1.00 21.16 87 GLU L C 1
ATOM 4053 O O . GLU C 2 87 ? 19.682 -30.090 24.726 1.00 20.66 87 GLU L O 1
ATOM 4059 N N . ASP C 2 88 ? 18.733 -30.171 22.688 1.00 19.42 88 ASP L N 1
ATOM 4060 C CA . ASP C 2 88 ? 18.081 -28.813 22.822 1.00 19.19 88 ASP L CA 1
ATOM 4061 C C . ASP C 2 88 ? 16.655 -28.973 23.360 1.00 18.46 88 ASP L C 1
ATOM 4062 O O . ASP C 2 88 ? 15.926 -27.973 23.620 1.00 18.52 88 ASP L O 1
ATOM 4067 N N . LEU C 2 89 ? 16.243 -30.210 23.661 1.00 16.80 89 LEU L N 1
ATOM 4068 C CA . LEU C 2 89 ? 14.893 -30.409 24.246 1.00 16.55 89 LEU L CA 1
ATOM 4069 C C . LEU C 2 89 ? 15.008 -29.898 25.689 1.00 17.36 89 LEU L C 1
ATOM 4070 O O . LEU C 2 89 ? 15.869 -30.353 26.474 1.00 18.69 89 LEU L O 1
ATOM 4075 N N . ALA C 2 90 ? 14.162 -28.910 26.039 1.00 18.18 90 ALA L N 1
ATOM 4076 C CA . ALA C 2 90 ? 14.283 -28.103 27.297 1.00 16.34 90 ALA L CA 1
ATOM 4077 C C . ALA C 2 90 ? 13.140 -27.123 27.316 1.00 15.87 90 ALA L C 1
ATOM 4078 O O . ALA C 2 90 ? 12.365 -27.015 26.360 1.00 16.75 90 ALA L O 1
ATOM 4080 N N . VAL C 2 91 ? 13.058 -26.392 28.408 1.00 15.79 91 VAL L N 1
ATOM 4081 C CA . VAL C 2 91 ? 12.144 -25.277 28.493 1.00 16.28 91 VAL L CA 1
ATOM 4082 C C . VAL C 2 91 ? 12.944 -24.003 28.276 1.00 14.88 91 VAL L C 1
ATOM 4083 O O . VAL C 2 91 ? 14.003 -23.841 28.864 1.00 16.44 91 VAL L O 1
ATOM 4087 N N . TYR C 2 92 ? 12.427 -23.091 27.466 1.00 16.29 92 TYR L N 1
ATOM 4088 C CA . TYR C 2 92 ? 13.103 -21.813 27.184 1.00 17.37 92 TYR L CA 1
ATOM 4089 C C . TYR C 2 92 ? 12.278 -20.678 27.786 1.00 16.44 92 TYR L C 1
ATOM 4090 O O . TYR C 2 92 ? 11.035 -20.620 27.562 1.00 17.10 92 TYR L O 1
ATOM 4099 N N . PHE C 2 93 ? 12.941 -19.788 28.509 1.00 15.71 93 PHE L N 1
ATOM 4100 C CA . PHE C 2 93 ? 12.270 -18.617 29.139 1.00 15.81 93 PHE L CA 1
ATOM 4101 C C . PHE C 2 93 ? 12.863 -17.321 28.681 1.00 18.04 93 PHE L C 1
ATOM 4102 O O . PHE C 2 93 ? 14.072 -17.250 28.497 1.00 16.84 93 PHE L O 1
ATOM 4110 N N . CYS C 2 94 ? 12.020 -16.328 28.549 1.00 16.72 94 CYS L N 1
ATOM 4111 C CA . CYS C 2 94 ? 12.504 -14.991 28.427 1.00 17.34 94 CYS L CA 1
ATOM 4112 C C . CYS C 2 94 ? 12.336 -14.181 29.671 1.00 15.14 94 CYS L C 1
ATOM 4113 O O . CYS C 2 94 ? 11.516 -14.492 30.527 1.00 17.16 94 CYS L O 1
ATOM 4116 N N . GLN C 2 95 ? 13.148 -13.146 29.799 1.00 16.56 95 GLN L N 1
ATOM 4117 C CA . GLN C 2 95 ? 13.123 -12.280 30.991 1.00 15.05 95 GLN L CA 1
ATOM 4118 C C . GLN C 2 95 ? 13.427 -10.852 30.610 1.00 16.92 95 GLN L C 1
ATOM 4119 O O . GLN C 2 95 ? 14.425 -10.601 29.904 1.00 17.08 95 GLN L O 1
ATOM 4125 N N . GLN C 2 96 ? 12.629 -9.907 31.154 1.00 17.87 96 GLN L N 1
ATOM 4126 C CA . GLN C 2 96 ? 12.994 -8.492 31.002 1.00 18.79 96 GLN L CA 1
ATOM 4127 C C . GLN C 2 96 ? 13.799 -7.981 32.211 1.00 19.53 96 GLN L C 1
ATOM 4128 O O . GLN C 2 96 ? 13.612 -8.421 33.337 1.00 17.59 96 GLN L O 1
ATOM 4134 N N . TYR C 2 97 ? 14.714 -7.030 31.936 1.00 18.76 97 TYR L N 1
ATOM 4135 C CA . TYR C 2 97 ? 15.457 -6.299 33.000 1.00 19.75 97 TYR L CA 1
ATOM 4136 C C . TYR C 2 97 ? 15.494 -4.764 32.684 1.00 20.98 97 TYR L C 1
ATOM 4137 O O . TYR C 2 97 ? 16.533 -4.133 32.920 1.00 22.18 97 TYR L O 1
ATOM 4146 N N . TYR C 2 98 ? 14.382 -4.272 32.153 1.00 21.53 98 TYR L N 1
ATOM 4147 C CA . TYR C 2 98 ? 14.134 -2.827 31.976 1.00 24.17 98 TYR L CA 1
ATOM 4148 C C . TYR C 2 98 ? 13.858 -2.219 33.354 1.00 24.47 98 TYR L C 1
ATOM 4149 O O . TYR C 2 98 ? 14.301 -1.084 33.661 1.00 24.85 98 TYR L O 1
ATOM 4158 N N . THR C 2 99 ? 13.101 -2.937 34.178 1.00 22.11 99 THR L N 1
ATOM 4159 C CA . THR C 2 99 ? 12.680 -2.384 35.466 1.00 23.72 99 THR L CA 1
ATOM 4160 C C . THR C 2 99 ? 12.382 -3.505 36.458 1.00 26.21 99 THR L C 1
ATOM 4161 O O . THR C 2 99 ? 12.004 -4.593 36.055 1.00 23.01 99 THR L O 1
ATOM 4165 N N . TYR C 2 100 ? 12.451 -3.179 37.741 1.00 21.40 100 TYR L N 1
ATOM 4166 C CA . TYR C 2 100 ? 11.870 -4.031 38.800 1.00 20.47 100 TYR L CA 1
ATOM 4167 C C . TYR C 2 100 ? 10.352 -3.883 38.937 1.00 22.27 100 TYR L C 1
ATOM 4168 O O . TYR C 2 100 ? 9.808 -2.777 38.754 1.00 23.04 100 TYR L O 1
ATOM 4177 N N . PRO C 2 101 ? 9.622 -4.972 39.303 1.00 19.84 101 PRO L N 1
ATOM 4178 C CA . PRO C 2 101 ? 10.230 -6.304 39.546 1.00 19.60 101 PRO L CA 1
ATOM 4179 C C . PRO C 2 101 ? 10.676 -6.971 38.200 1.00 19.38 101 PRO L C 1
ATOM 4180 O O . PRO C 2 101 ? 10.006 -6.811 37.137 1.00 19.89 101 PRO L O 1
ATOM 4184 N N . LEU C 2 102 ? 11.748 -7.731 38.261 1.00 17.18 102 LEU L N 1
ATOM 4185 C CA . LEU C 2 102 ? 12.078 -8.585 37.085 1.00 16.81 102 LEU L CA 1
ATOM 4186 C C . LEU C 2 102 ? 10.976 -9.568 36.862 1.00 17.97 102 LEU L C 1
ATOM 4187 O O . LEU C 2 102 ? 10.298 -10.024 37.798 1.00 17.22 102 LEU L O 1
ATOM 4192 N N . THR C 2 103 ? 10.745 -9.880 35.588 1.00 16.72 103 THR L N 1
ATOM 4193 C CA . THR C 2 103 ? 9.640 -10.731 35.213 1.00 16.18 103 THR L CA 1
ATOM 4194 C C . THR C 2 103 ? 10.043 -11.623 34.056 1.00 17.92 103 THR L C 1
ATOM 4195 O O . THR C 2 103 ? 10.881 -11.263 33.195 1.00 16.68 103 THR L O 1
ATOM 4199 N N . PHE C 2 104 ? 9.495 -12.823 34.099 1.00 16.47 104 PHE L N 1
ATOM 4200 C CA . PHE C 2 104 ? 9.852 -13.926 33.156 1.00 16.28 104 PHE L CA 1
ATOM 4201 C C . PHE C 2 104 ? 8.590 -14.378 32.439 1.00 17.83 104 PHE L C 1
ATOM 4202 O O . PHE C 2 104 ? 7.481 -14.294 32.985 1.00 17.04 104 PHE L O 1
ATOM 4210 N N . GLY C 2 105 ? 8.720 -14.875 31.212 1.00 17.14 105 GLY L N 1
ATOM 4211 C CA . GLY C 2 105 ? 7.622 -15.549 30.569 1.00 16.47 105 GLY L CA 1
ATOM 4212 C C . GLY C 2 105 ? 7.424 -16.933 31.132 1.00 17.10 105 GLY L C 1
ATOM 4213 O O . GLY C 2 105 ? 8.205 -17.369 32.016 1.00 16.84 105 GLY L O 1
ATOM 4214 N N . ALA C 2 106 ? 6.318 -17.576 30.768 1.00 17.62 106 ALA L N 1
ATOM 4215 C CA . ALA C 2 106 ? 5.930 -18.851 31.316 1.00 20.77 106 ALA L CA 1
ATOM 4216 C C . ALA C 2 106 ? 6.649 -20.046 30.703 1.00 21.45 106 ALA L C 1
ATOM 4217 O O . ALA C 2 106 ? 6.476 -21.198 31.150 1.00 23.40 106 ALA L O 1
ATOM 4219 N N . GLY C 2 107 ? 7.433 -19.779 29.688 1.00 20.21 107 GLY L N 1
ATOM 4220 C CA . GLY C 2 107 ? 8.272 -20.777 29.073 1.00 18.36 107 GLY L CA 1
ATOM 4221 C C . GLY C 2 107 ? 7.659 -21.341 27.808 1.00 19.35 107 GLY L C 1
ATOM 4222 O O . GLY C 2 107 ? 6.405 -21.368 27.580 1.00 19.58 107 GLY L O 1
ATOM 4223 N N . THR C 2 108 ? 8.537 -21.885 26.984 1.00 17.32 108 THR L N 1
ATOM 4224 C CA . THR C 2 108 ? 8.142 -22.703 25.806 1.00 17.34 108 THR L CA 1
ATOM 4225 C C . THR C 2 108 ? 8.909 -23.987 25.990 1.00 17.62 108 THR L C 1
ATOM 4226 O O . THR C 2 108 ? 10.108 -23.967 26.066 1.00 18.44 108 THR L O 1
ATOM 4230 N N . LYS C 2 109 ? 8.173 -25.096 26.089 1.00 16.55 109 LYS L N 1
ATOM 4231 C CA . LYS C 2 109 ? 8.827 -26.390 26.213 1.00 16.47 109 LYS L CA 1
ATOM 4232 C C . LYS C 2 109 ? 8.941 -27.090 24.867 1.00 17.39 109 LYS L C 1
ATOM 4233 O O . LYS C 2 109 ? 7.932 -27.205 24.143 1.00 22.72 109 LYS L O 1
ATOM 4239 N N . LEU C 2 110 ? 10.172 -27.531 24.508 1.00 16.63 110 LEU L N 1
ATOM 4240 C CA . LEU C 2 110 ? 10.357 -28.288 23.286 1.00 17.07 110 LEU L CA 1
ATOM 4241 C C . LEU C 2 110 ? 10.305 -29.779 23.633 1.00 19.62 110 LEU L C 1
ATOM 4242 O O . LEU C 2 110 ? 11.036 -30.221 24.521 1.00 20.65 110 LEU L O 1
ATOM 4247 N N . GLU C 2 111 ? 9.461 -30.516 22.919 1.00 18.62 111 GLU L N 1
ATOM 4248 C CA . GLU C 2 111 ? 9.269 -31.956 23.081 1.00 20.25 111 GLU L CA 1
ATOM 4249 C C . GLU C 2 111 ? 9.494 -32.522 21.662 1.00 16.17 111 GLU L C 1
ATOM 4250 O O . GLU C 2 111 ? 9.527 -31.781 20.688 1.00 17.76 111 GLU L O 1
ATOM 4256 N N . LEU C 2 112 ? 9.667 -33.826 21.581 1.00 15.29 112 LEU L N 1
ATOM 4257 C CA . LEU C 2 112 ? 9.903 -34.479 20.318 1.00 18.02 112 LEU L CA 1
ATOM 4258 C C . LEU C 2 112 ? 8.572 -34.873 19.684 1.00 19.09 112 LEU L C 1
ATOM 4259 O O . LEU C 2 112 ? 7.728 -35.480 20.362 1.00 21.56 112 LEU L O 1
ATOM 4264 N N . LYS C 2 113 ? 8.412 -34.494 18.429 1.00 18.52 113 LYS L N 1
ATOM 4265 C CA . LYS C 2 113 ? 7.294 -34.971 17.590 1.00 18.61 113 LYS L CA 1
ATOM 4266 C C . LYS C 2 113 ? 7.410 -36.494 17.377 1.00 17.47 113 LYS L C 1
ATOM 4267 O O . LYS C 2 113 ? 8.458 -37.079 17.272 1.00 16.11 113 LYS L O 1
ATOM 4273 N N . ARG C 2 114 ? 6.256 -37.156 17.385 1.00 17.69 114 ARG L N 1
ATOM 4274 C CA . ARG C 2 114 ? 6.114 -38.539 16.896 1.00 18.14 114 ARG L CA 1
ATOM 4275 C C . ARG C 2 114 ? 4.661 -38.645 16.354 1.00 16.54 114 ARG L C 1
ATOM 4276 O O . ARG C 2 114 ? 3.817 -37.774 16.531 1.00 19.85 114 ARG L O 1
ATOM 4284 N N . ALA C 2 115 ? 4.335 -39.829 15.808 1.00 17.09 115 ALA L N 1
ATOM 4285 C CA . ALA C 2 115 ? 2.961 -40.056 15.339 1.00 20.19 115 ALA L CA 1
ATOM 4286 C C . ALA C 2 115 ? 2.001 -40.172 16.490 1.00 19.46 115 ALA L C 1
ATOM 4287 O O . ALA C 2 115 ? 2.322 -40.731 17.582 1.00 17.93 115 ALA L O 1
ATOM 4289 N N . ASP C 2 116 ? 0.793 -39.686 16.272 1.00 19.47 116 ASP L N 1
ATOM 4290 C CA . ASP C 2 116 ? -0.227 -39.729 17.277 1.00 19.29 116 ASP L CA 1
ATOM 4291 C C . ASP C 2 116 ? -0.500 -41.194 17.651 1.00 18.67 116 ASP L C 1
ATOM 4292 O O . ASP C 2 116 ? -0.353 -42.106 16.814 1.00 19.88 116 ASP L O 1
ATOM 4297 N N . ALA C 2 117 ? -0.845 -41.408 18.912 1.00 17.27 117 ALA L N 1
ATOM 4298 C CA . ALA C 2 117 ? -1.014 -42.709 19.504 1.00 16.57 117 ALA L CA 1
ATOM 4299 C C . ALA C 2 117 ? -2.071 -42.666 20.587 1.00 20.65 117 ALA L C 1
ATOM 4300 O O . ALA C 2 117 ? -1.950 -41.898 21.527 1.00 19.48 117 ALA L O 1
ATOM 4302 N N . ALA C 2 118 ? -3.100 -43.482 20.456 1.00 18.33 118 ALA L N 1
ATOM 4303 C CA . ALA C 2 118 ? -4.114 -43.608 21.527 1.00 19.11 118 ALA L CA 1
ATOM 4304 C C . ALA C 2 118 ? -3.496 -44.355 22.697 1.00 20.25 118 ALA L C 1
ATOM 4305 O O . ALA C 2 118 ? -2.591 -45.180 22.512 1.00 19.14 118 ALA L O 1
ATOM 4307 N N . PRO C 2 119 ? -4.008 -44.116 23.897 1.00 20.90 119 PRO L N 1
ATOM 4308 C CA . PRO C 2 119 ? -3.504 -44.839 25.065 1.00 22.59 119 PRO L CA 1
ATOM 4309 C C . PRO C 2 119 ? -3.984 -46.272 25.121 1.00 23.20 119 PRO L C 1
ATOM 4310 O O . PRO C 2 119 ? -5.058 -46.575 24.559 1.00 25.50 119 PRO L O 1
ATOM 4314 N N . THR C 2 120 ? -3.186 -47.153 25.675 1.00 23.83 120 THR L N 1
ATOM 4315 C CA . THR C 2 120 ? -3.621 -48.460 26.124 1.00 23.70 120 THR L CA 1
ATOM 4316 C C . THR C 2 120 ? -4.140 -48.264 27.550 1.00 28.05 120 THR L C 1
ATOM 4317 O O . THR C 2 120 ? -3.405 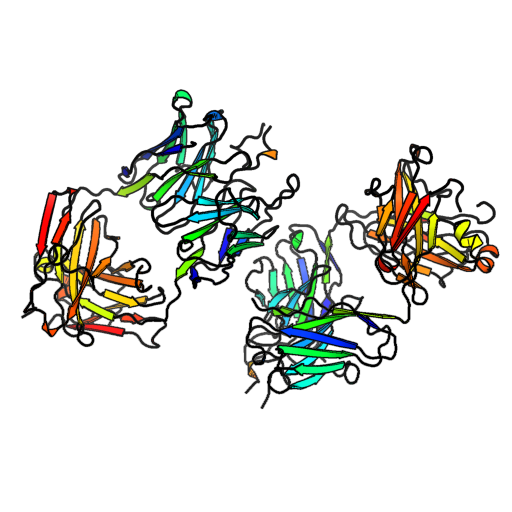-47.800 28.435 1.00 23.77 120 THR L O 1
ATOM 4321 N N . VAL C 2 121 ? -5.413 -48.574 27.786 1.00 24.63 121 VAL L N 1
ATOM 4322 C CA . VAL C 2 121 ? -6.060 -48.329 29.050 1.00 27.14 121 VAL L CA 1
ATOM 4323 C C . VAL C 2 121 ? -6.298 -49.659 29.818 1.00 23.30 121 VAL L C 1
ATOM 4324 O O . VAL C 2 121 ? -6.641 -50.691 29.245 1.00 23.71 121 VAL L O 1
ATOM 4328 N N . SER C 2 122 ? -5.996 -49.640 31.108 1.00 22.71 122 SER L N 1
ATOM 4329 C CA . SER C 2 122 ? -6.303 -50.757 32.012 1.00 21.74 122 SER L CA 1
ATOM 4330 C C . SER C 2 122 ? -6.829 -50.223 33.343 1.00 20.91 122 SER L C 1
ATOM 4331 O O . SER C 2 122 ? -6.500 -49.118 33.786 1.00 23.68 122 SER L O 1
ATOM 4334 N N . ILE C 2 123 ? -7.715 -51.020 33.943 1.00 22.84 123 ILE L N 1
ATOM 4335 C CA . ILE C 2 123 ? -8.409 -50.652 35.183 1.00 22.68 123 ILE L CA 1
ATOM 4336 C C . ILE C 2 123 ? -8.251 -51.744 36.215 1.00 22.10 123 ILE L C 1
ATOM 4337 O O . ILE C 2 123 ? -8.185 -52.966 35.905 1.00 24.05 123 ILE L O 1
ATOM 4342 N N . PHE C 2 124 ? -8.090 -51.301 37.459 1.00 22.56 124 PHE L N 1
ATOM 4343 C CA . PHE C 2 124 ? -7.731 -52.201 38.570 1.00 27.01 124 PHE L CA 1
ATOM 4344 C C . PHE C 2 124 ? -8.589 -51.901 39.794 1.00 27.05 124 PHE L C 1
ATOM 4345 O O . PHE C 2 124 ? -8.530 -50.825 40.313 1.00 26.54 124 PHE L O 1
ATOM 4353 N N . PRO C 2 125 ? -9.346 -52.922 40.262 1.00 27.65 125 PRO L N 1
ATOM 4354 C CA . PRO C 2 125 ? -10.078 -52.760 41.506 1.00 31.47 125 PRO L CA 1
ATOM 4355 C C . PRO C 2 125 ? -9.140 -52.698 42.714 1.00 33.21 125 PRO L C 1
ATOM 4356 O O . PRO C 2 125 ? -7.965 -53.128 42.637 1.00 31.91 125 PRO L O 1
ATOM 4360 N N . PRO C 2 126 ? -9.662 -52.226 43.858 1.00 40.51 126 PRO L N 1
ATOM 4361 C CA . PRO C 2 126 ? -8.957 -52.318 45.142 1.00 36.73 126 PRO L CA 1
ATOM 4362 C C . PRO C 2 126 ? -8.473 -53.726 45.420 1.00 35.04 126 PRO L C 1
ATOM 4363 O O . PRO C 2 126 ? -9.135 -54.700 45.080 1.00 35.43 126 PRO L O 1
ATOM 4367 N N . SER C 2 127 ? -7.300 -53.853 46.014 1.00 34.27 127 SER L N 1
ATOM 4368 C CA . SER C 2 127 ? -6.826 -55.138 46.442 1.00 33.35 127 SER L CA 1
ATOM 4369 C C . SER C 2 127 ? -7.599 -55.557 47.692 1.00 32.53 127 SER L C 1
ATOM 4370 O O . SER C 2 127 ? -8.037 -54.699 48.453 1.00 34.44 127 SER L O 1
ATOM 4373 N N . SER C 2 128 ? -7.708 -56.853 47.907 1.00 38.95 128 SER L N 1
ATOM 4374 C CA . SER C 2 128 ? -8.285 -57.373 49.175 1.00 42.58 128 SER L CA 1
ATOM 4375 C C . SER C 2 128 ? -7.521 -56.753 50.362 1.00 41.44 128 SER L C 1
ATOM 4376 O O . SER C 2 128 ? -8.163 -56.317 51.328 1.00 39.92 128 SER L O 1
ATOM 4379 N N . GLU C 2 129 ? -6.187 -56.627 50.234 1.00 41.03 129 GLU L N 1
ATOM 4380 C CA . GLU C 2 129 ? -5.314 -56.069 51.274 1.00 38.66 129 GLU L CA 1
ATOM 4381 C C . GLU C 2 129 ? -5.687 -54.649 51.643 1.00 39.73 129 GLU L C 1
ATOM 4382 O O . GLU C 2 129 ? -5.709 -54.287 52.837 1.00 41.36 129 GLU L O 1
ATOM 4388 N N . GLN C 2 130 ? -5.947 -53.801 50.653 1.00 38.62 130 GLN L N 1
ATOM 4389 C CA . GLN C 2 130 ? -6.360 -52.439 50.963 1.00 42.16 130 GLN L CA 1
ATOM 4390 C C . GLN C 2 130 ? -7.763 -52.384 51.605 1.00 43.11 130 GLN L C 1
ATOM 4391 O O . GLN C 2 130 ? -8.013 -51.582 52.513 1.00 43.60 130 GLN L O 1
ATOM 4397 N N . LEU C 2 131 ? -8.678 -53.223 51.107 1.00 44.23 131 LEU L N 1
ATOM 4398 C CA . LEU C 2 131 ? -10.059 -53.264 51.626 1.00 45.74 131 LEU L CA 1
ATOM 4399 C C . LEU C 2 131 ? -10.011 -53.600 53.142 1.00 48.25 131 LEU L C 1
ATOM 4400 O O . LEU C 2 131 ? -10.605 -52.889 53.959 1.00 50.40 131 LEU L O 1
ATOM 4405 N N . THR C 2 132 ? -9.246 -54.644 53.481 1.00 49.67 132 THR L N 1
ATOM 4406 C CA . THR C 2 132 ? -8.995 -55.091 54.864 1.00 49.87 132 THR L CA 1
ATOM 4407 C C . THR C 2 132 ? -8.558 -53.989 55.789 1.00 50.42 132 THR L C 1
ATOM 4408 O O . THR C 2 132 ? -8.852 -54.027 56.976 1.00 59.19 132 THR L O 1
ATOM 4412 N N . SER C 2 133 ? -7.829 -53.027 55.253 1.00 52.65 133 SER L N 1
ATOM 4413 C CA . SER C 2 133 ? -7.393 -51.868 56.018 1.00 49.18 133 SER L CA 1
ATOM 4414 C C . SER C 2 133 ? -8.409 -50.712 55.946 1.00 44.28 133 SER L C 1
ATOM 4415 O O . SER C 2 133 ? -8.122 -49.630 56.423 1.00 43.93 133 SER L O 1
ATOM 4418 N N . GLY C 2 134 ? -9.553 -50.929 55.311 1.00 44.25 134 GLY L N 1
ATOM 4419 C CA . GLY C 2 134 ? -10.610 -49.896 55.274 1.00 46.20 134 GLY L CA 1
ATOM 4420 C C . GLY C 2 134 ? -10.550 -48.807 54.213 1.00 48.21 134 GLY L C 1
ATOM 4421 O O . GLY C 2 134 ? -11.372 -47.882 54.221 1.00 50.09 134 GLY L O 1
ATOM 4422 N N . GLY C 2 135 ? -9.624 -48.933 53.258 1.00 52.72 135 GLY L N 1
ATOM 4423 C CA . GLY C 2 135 ? -9.552 -48.018 52.100 1.00 48.38 135 GLY L CA 1
ATOM 4424 C C . GLY C 2 135 ? -9.878 -48.741 50.803 1.00 41.07 135 GLY L C 1
ATOM 4425 O O . GLY C 2 135 ? -9.928 -49.983 50.753 1.00 40.58 135 GLY L O 1
ATOM 4426 N N . ALA C 2 136 ? -10.137 -47.956 49.762 1.00 40.39 136 ALA L N 1
ATOM 4427 C CA . ALA C 2 136 ? -10.405 -48.498 48.408 1.00 38.30 136 ALA L CA 1
ATOM 4428 C C . ALA C 2 136 ? -9.989 -47.519 47.284 1.00 36.81 136 ALA L C 1
ATOM 4429 O O . ALA C 2 136 ? -10.576 -46.440 47.079 1.00 36.97 136 ALA L O 1
ATOM 4431 N N . SER C 2 137 ? -8.945 -47.913 46.546 1.00 35.54 137 SER L N 1
ATOM 4432 C CA . SER C 2 137 ? -8.437 -47.163 45.406 1.00 34.61 137 SER L CA 1
ATOM 4433 C C . SER C 2 137 ? -8.689 -47.973 44.146 1.00 30.53 137 SER L C 1
ATOM 4434 O O . SER C 2 137 ? -8.392 -49.159 44.113 1.00 32.00 137 SER L O 1
ATOM 4437 N N . VAL C 2 138 ? -9.277 -47.291 43.158 1.00 31.50 138 VAL L N 1
ATOM 4438 C CA . VAL C 2 138 ? -9.461 -47.814 41.807 1.00 32.16 138 VAL L CA 1
ATOM 4439 C C . VAL C 2 138 ? -8.448 -47.107 40.917 1.00 28.45 138 VAL L C 1
ATOM 4440 O O . VAL C 2 138 ? -8.389 -45.874 40.867 1.00 27.55 138 VAL L O 1
ATOM 4444 N N . VAL C 2 139 ? -7.616 -47.899 40.239 1.00 27.38 139 VAL L N 1
ATOM 4445 C CA . VAL C 2 139 ? -6.532 -47.322 39.434 1.00 26.16 139 VAL L CA 1
ATOM 4446 C C . VAL C 2 139 ? -6.793 -47.565 37.977 1.00 23.77 139 VAL L C 1
ATOM 4447 O O . VAL C 2 139 ? -7.137 -48.694 37.594 1.00 25.69 139 VAL L O 1
ATOM 4451 N N A CYS C 2 140 ? -6.618 -46.514 37.185 0.50 25.41 140 CYS L N 1
ATOM 4452 N N B CYS C 2 140 ? -6.630 -46.521 37.175 0.50 26.28 140 CYS L N 1
ATOM 4453 C CA A CYS C 2 140 ? -6.617 -46.589 35.741 0.50 23.91 140 CYS L CA 1
ATOM 4454 C CA B CYS C 2 140 ? -6.588 -46.663 35.727 0.50 25.25 140 CYS L CA 1
ATOM 4455 C C A CYS C 2 140 ? -5.237 -46.162 35.181 0.50 24.49 140 CYS L C 1
ATOM 4456 C C B CYS C 2 140 ? -5.239 -46.170 35.173 0.50 25.28 140 CYS L C 1
ATOM 4457 O O A CYS C 2 140 ? -4.752 -45.066 35.509 0.50 24.90 140 CYS L O 1
ATOM 4458 O O B CYS C 2 140 ? -4.764 -45.068 35.508 0.50 25.69 140 CYS L O 1
ATOM 4463 N N . PHE C 2 141 ? -4.657 -46.981 34.306 1.00 21.50 141 PHE L N 1
ATOM 4464 C CA . PHE C 2 141 ? -3.423 -46.587 33.609 1.00 25.08 141 PHE L CA 1
ATOM 4465 C C . PHE C 2 141 ? -3.778 -46.295 32.139 1.00 26.31 141 PHE L C 1
ATOM 4466 O O . PHE C 2 141 ? -4.536 -47.034 31.512 1.00 25.18 141 PHE L O 1
ATOM 4474 N N . LEU C 2 142 ? -3.204 -45.236 31.599 1.00 25.91 142 LEU L N 1
ATOM 4475 C CA . LEU C 2 142 ? -3.403 -44.813 30.185 1.00 25.52 142 LEU L CA 1
ATOM 4476 C C . LEU C 2 142 ? -1.992 -44.623 29.649 1.00 23.03 142 LEU L C 1
ATOM 4477 O O . LEU C 2 142 ? -1.364 -43.626 29.931 1.00 25.13 142 LEU L O 1
ATOM 4482 N N . ASN C 2 143 ? -1.519 -45.629 28.938 1.00 19.66 143 ASN L N 1
ATOM 4483 C CA . ASN C 2 143 ? -0.153 -45.842 28.652 1.00 20.43 143 ASN L CA 1
ATOM 4484 C C . ASN C 2 143 ? 0.190 -45.632 27.192 1.00 21.95 143 ASN L C 1
ATOM 4485 O O . ASN C 2 143 ? -0.526 -46.049 26.270 1.00 20.63 143 ASN L O 1
ATOM 4490 N N . ASN C 2 144 ? 1.347 -44.974 26.973 1.00 20.98 144 ASN L N 1
ATOM 4491 C CA . ASN C 2 144 ? 2.002 -44.862 25.692 1.00 21.87 144 ASN L CA 1
ATOM 4492 C C . ASN C 2 144 ? 1.165 -44.141 24.642 1.00 20.67 144 ASN L C 1
ATOM 4493 O O . ASN C 2 144 ? 0.973 -44.658 23.501 1.00 22.16 144 ASN L O 1
ATOM 4498 N N . PHE C 2 145 ? 0.718 -42.963 24.980 1.00 20.12 145 PHE L N 1
ATOM 4499 C CA . PHE C 2 145 ? -0.095 -42.130 24.053 1.00 18.45 145 PHE L CA 1
ATOM 4500 C C . PHE C 2 145 ? 0.626 -40.877 23.595 1.00 20.58 145 PHE L C 1
ATOM 4501 O O . PHE C 2 145 ? 1.628 -40.466 24.173 1.00 19.84 145 PHE L O 1
ATOM 4509 N N . TYR C 2 146 ? 0.119 -40.234 22.551 1.00 18.51 146 TYR L N 1
ATOM 4510 C CA . TYR C 2 146 ? 0.750 -39.037 21.995 1.00 19.47 146 TYR L CA 1
ATOM 4511 C C . TYR C 2 146 ? -0.318 -38.314 21.167 1.00 21.00 146 TYR L C 1
ATOM 4512 O O . TYR C 2 146 ? -0.977 -38.973 20.348 1.00 20.79 146 TYR L O 1
ATOM 4521 N N . PRO C 2 147 ? -0.514 -37.018 21.334 1.00 21.64 147 PRO L N 1
ATOM 4522 C CA . PRO C 2 147 ? 0.243 -36.045 22.158 1.00 20.64 147 PRO L CA 1
ATOM 4523 C C . PRO C 2 147 ? -0.199 -36.126 23.621 1.00 22.16 147 PRO L C 1
ATOM 4524 O O . PRO C 2 147 ? -1.042 -36.928 24.000 1.00 19.93 147 PRO L O 1
ATOM 4528 N N . LYS C 2 148 ? 0.460 -35.304 24.465 1.00 22.94 148 LYS L N 1
ATOM 4529 C CA . LYS C 2 148 ? 0.303 -35.386 25.878 1.00 22.89 148 LYS L CA 1
ATOM 4530 C C . LYS C 2 148 ? -1.059 -35.012 26.492 1.00 21.49 148 LYS L C 1
ATOM 4531 O O . LYS C 2 148 ? -1.424 -35.513 27.564 1.00 21.45 148 LYS L O 1
ATOM 4537 N N . ASP C 2 149 ? -1.816 -34.193 25.761 1.00 25.65 149 ASP L N 1
ATOM 4538 C CA . ASP C 2 149 ? -3.108 -33.757 26.220 1.00 31.96 149 ASP L CA 1
ATOM 4539 C C . ASP C 2 149 ? -4.090 -34.866 26.170 1.00 25.25 149 ASP L C 1
ATOM 4540 O O . ASP C 2 149 ? -4.245 -35.529 25.145 1.00 25.81 149 ASP L O 1
ATOM 4545 N N . ILE C 2 150 ? -4.697 -35.119 27.297 1.00 27.67 150 ILE L N 1
ATOM 4546 C CA . ILE C 2 150 ? -5.624 -36.222 27.459 1.00 29.43 150 ILE L CA 1
ATOM 4547 C C . ILE C 2 150 ? -6.562 -35.850 28.611 1.00 33.62 150 ILE L C 1
ATOM 4548 O O . ILE C 2 150 ? -6.156 -35.130 29.520 1.00 32.49 150 ILE L O 1
ATOM 4553 N N . ASN C 2 151 ? -7.779 -36.401 28.578 1.00 35.09 151 ASN L N 1
ATOM 4554 C CA . ASN C 2 151 ? -8.775 -36.190 29.667 1.00 39.22 151 ASN L CA 1
ATOM 4555 C C . ASN C 2 151 ? -9.319 -37.537 30.131 1.00 33.77 151 ASN L C 1
ATOM 4556 O O . ASN C 2 151 ? -9.595 -38.434 29.322 1.00 30.16 151 ASN L O 1
ATOM 4561 N N . VAL C 2 152 ? -9.364 -37.713 31.446 1.00 31.31 152 VAL L N 1
ATOM 4562 C CA . VAL C 2 152 ? -9.881 -38.907 32.026 1.00 32.45 152 VAL L CA 1
ATOM 4563 C C . VAL C 2 152 ? -11.132 -38.494 32.796 1.00 38.96 152 VAL L C 1
ATOM 4564 O O . VAL C 2 152 ? -11.112 -37.481 33.484 1.00 39.02 152 VAL L O 1
ATOM 4568 N N . LYS C 2 153 ? -12.184 -39.293 32.662 1.00 36.79 153 LYS L N 1
ATOM 4569 C CA . LYS C 2 153 ? -13.414 -39.096 33.397 1.00 42.41 153 LYS L CA 1
ATOM 4570 C C . LYS C 2 153 ? -13.753 -40.413 34.080 1.00 40.26 153 LYS L C 1
ATOM 4571 O O . LYS C 2 153 ? -13.666 -41.503 33.468 1.00 41.10 153 LYS L O 1
ATOM 4577 N N . TRP C 2 154 ? -14.036 -40.330 35.388 1.00 38.42 154 TRP L N 1
ATOM 4578 C CA . TRP C 2 154 ? -14.506 -41.481 36.157 1.00 34.79 154 TRP L CA 1
ATOM 4579 C C . TRP C 2 154 ? -16.012 -41.469 36.269 1.00 39.90 154 TRP L C 1
ATOM 4580 O O . TRP C 2 154 ? -16.609 -40.407 36.483 1.00 34.66 154 TRP L O 1
ATOM 4591 N N . LYS C 2 155 ? -16.607 -42.644 36.166 1.00 37.18 155 LYS L N 1
ATOM 4592 C CA . LYS C 2 155 ? -18.040 -42.793 36.426 1.00 45.13 155 LYS L CA 1
ATOM 4593 C C . LYS C 2 155 ? -18.245 -43.979 37.386 1.00 49.17 155 LYS L C 1
ATOM 4594 O O . LYS C 2 155 ? -17.564 -45.025 37.299 1.00 46.53 155 LYS L O 1
ATOM 4600 N N . ILE C 2 156 ? -19.202 -43.829 38.304 1.00 58.51 156 ILE L N 1
ATOM 4601 C CA . ILE C 2 156 ? -19.568 -44.910 39.230 1.00 54.69 156 ILE L CA 1
ATOM 4602 C C . ILE C 2 156 ? -21.041 -45.185 39.011 1.00 55.59 156 ILE L C 1
ATOM 4603 O O . ILE C 2 156 ? -21.839 -44.254 39.084 1.00 54.87 156 ILE L O 1
ATOM 4608 N N . ASP C 2 157 ? -21.362 -46.442 38.700 1.00 54.55 157 ASP L N 1
ATOM 4609 C CA . ASP C 2 157 ? -22.691 -46.872 38.318 1.00 57.44 157 ASP L CA 1
ATOM 4610 C C . ASP C 2 157 ? -23.030 -46.259 36.960 1.00 56.41 157 ASP L C 1
ATOM 4611 O O . ASP C 2 157 ? -23.094 -46.972 35.953 1.00 58.93 157 ASP L O 1
ATOM 4616 N N . GLY C 2 158 ? -23.166 -44.948 36.901 1.00 56.38 158 GLY L N 1
ATOM 4617 C CA . GLY C 2 158 ? -23.171 -44.286 35.607 1.00 51.18 158 GLY L CA 1
ATOM 4618 C C . GLY C 2 158 ? -22.946 -42.800 35.717 1.00 52.54 158 GLY L C 1
ATOM 4619 O O . GLY C 2 158 ? -23.078 -42.097 34.727 1.00 51.70 158 GLY L O 1
ATOM 4620 N N . SER C 2 159 ? -22.588 -42.328 36.907 1.00 51.91 159 SER L N 1
ATOM 4621 C CA . SER C 2 159 ? -22.453 -40.911 37.177 1.00 55.47 159 SER L CA 1
ATOM 4622 C C . SER C 2 159 ? -21.002 -40.484 37.437 1.00 54.52 159 SER L C 1
ATOM 4623 O O . SER C 2 159 ? -20.217 -41.159 38.136 1.00 57.35 159 SER L O 1
ATOM 4626 N N . GLU C 2 160 ? -20.699 -39.315 36.899 1.00 58.55 160 GLU L N 1
ATOM 4627 C CA . GLU C 2 160 ? -19.361 -38.766 36.865 1.00 60.81 160 GLU L CA 1
ATOM 4628 C C . GLU C 2 160 ? -18.886 -38.385 38.270 1.00 62.14 160 GLU L C 1
ATOM 4629 O O . GLU C 2 160 ? -19.651 -37.792 39.027 1.00 56.45 160 GLU L O 1
ATOM 4635 N N . ARG C 2 161 ? -17.642 -38.727 38.611 1.00 57.90 161 ARG L N 1
ATOM 4636 C CA . ARG C 2 161 ? -17.020 -38.285 39.878 1.00 59.36 161 ARG L CA 1
ATOM 4637 C C . ARG C 2 161 ? -15.810 -37.397 39.666 1.00 68.45 161 ARG L C 1
ATOM 4638 O O . ARG C 2 161 ? -14.939 -37.731 38.860 1.00 70.31 161 ARG L O 1
ATOM 4646 N N . GLN C 2 162 ? -15.727 -36.314 40.437 1.00 70.32 162 GLN L N 1
ATOM 4647 C CA . GLN C 2 162 ? -14.526 -35.475 40.516 1.00 74.03 162 GLN L CA 1
ATOM 4648 C C . GLN C 2 162 ? -13.761 -35.690 41.820 1.00 73.63 162 GLN L C 1
ATOM 4649 O O . GLN C 2 162 ? -12.538 -35.641 41.822 1.00 74.28 162 GLN L O 1
ATOM 4655 N N . ASN C 2 163 ? -14.473 -35.921 42.920 1.00 69.55 163 ASN L N 1
ATOM 4656 C CA . ASN C 2 163 ? -13.832 -36.043 44.224 1.00 69.25 163 ASN L CA 1
ATOM 4657 C C . ASN C 2 163 ? -13.076 -37.338 44.366 1.00 62.33 163 ASN L C 1
ATOM 4658 O O . ASN C 2 163 ? -13.610 -38.403 44.087 1.00 63.99 163 ASN L O 1
ATOM 4663 N N . GLY C 2 164 ? -11.856 -37.239 44.873 1.00 57.26 164 GLY L N 1
ATOM 4664 C CA . GLY C 2 164 ? -11.090 -38.416 45.231 1.00 57.45 164 GLY L CA 1
ATOM 4665 C C . GLY C 2 164 ? -10.200 -38.907 44.097 1.00 50.43 164 GLY L C 1
ATOM 4666 O O . GLY C 2 164 ? -9.674 -40.012 44.197 1.00 47.22 164 GLY L O 1
ATOM 4667 N N . VAL C 2 165 ? -10.057 -38.082 43.047 1.00 49.42 165 VAL L N 1
ATOM 4668 C CA . VAL C 2 165 ? -9.316 -38.437 41.806 1.00 45.37 165 VAL L CA 1
ATOM 4669 C C . VAL C 2 165 ? -8.012 -37.699 41.719 1.00 47.10 165 VAL L C 1
ATOM 4670 O O . VAL C 2 165 ? -7.975 -36.464 41.640 1.00 44.99 165 VAL L O 1
ATOM 4674 N N . LEU C 2 166 ? -6.935 -38.474 41.711 1.00 45.67 166 LEU L N 1
ATOM 4675 C CA . LEU C 2 166 ? -5.625 -37.899 41.569 1.00 44.01 166 LEU L CA 1
ATOM 4676 C C . LEU C 2 166 ? -4.890 -38.564 40.417 1.00 39.60 166 LEU L C 1
ATOM 4677 O O . LEU C 2 166 ? -4.846 -39.813 40.295 1.00 40.56 166 LEU L O 1
ATOM 4682 N N . ASN C 2 167 ? -4.341 -37.679 39.594 1.00 39.10 167 ASN L N 1
ATOM 4683 C CA . ASN C 2 167 ? -3.628 -37.989 38.361 1.00 37.57 167 ASN L CA 1
ATOM 4684 C C . ASN C 2 167 ? -2.132 -37.667 38.362 1.00 36.52 167 ASN L C 1
ATOM 4685 O O . ASN C 2 167 ? -1.730 -36.622 38.859 1.00 38.65 167 ASN L O 1
ATOM 4690 N N . SER C 2 168 ? -1.350 -38.545 37.729 1.00 29.76 168 SER L N 1
ATOM 4691 C CA . SER C 2 168 ? 0.070 -38.369 37.581 1.00 34.46 168 SER L CA 1
ATOM 4692 C C . SER C 2 168 ? 0.478 -38.681 36.125 1.00 32.03 168 SER L C 1
ATOM 4693 O O . SER C 2 168 ? 0.125 -39.725 35.580 1.00 31.38 168 SER L O 1
ATOM 4696 N N . TRP C 2 169 ? 1.271 -37.798 35.545 1.00 33.35 169 TRP L N 1
ATOM 4697 C CA . TRP C 2 169 ? 1.766 -37.931 34.175 1.00 29.82 169 TRP L CA 1
ATOM 4698 C C . TRP C 2 169 ? 3.280 -38.152 34.149 1.00 29.18 169 TRP L C 1
ATOM 4699 O O . TRP C 2 169 ? 3.997 -37.491 34.875 1.00 28.73 169 TRP L O 1
ATOM 4710 N N . THR C 2 170 ? 3.760 -39.084 33.343 1.00 23.99 170 THR L N 1
ATOM 4711 C CA . THR C 2 170 ? 5.186 -39.237 33.090 1.00 24.93 170 THR L CA 1
ATOM 4712 C C . THR C 2 170 ? 5.591 -38.085 32.164 1.00 25.12 170 THR L C 1
ATOM 4713 O O . THR C 2 170 ? 4.750 -37.450 31.521 1.00 24.89 170 THR L O 1
ATOM 4717 N N . ASP C 2 171 ? 6.885 -37.779 32.151 1.00 26.36 171 ASP L N 1
ATOM 4718 C CA . ASP C 2 171 ? 7.490 -36.955 31.147 1.00 27.04 171 ASP L CA 1
ATOM 4719 C C . ASP C 2 171 ? 7.600 -37.751 29.857 1.00 23.91 171 ASP L C 1
ATOM 4720 O O . ASP C 2 171 ? 7.442 -38.992 29.827 1.00 23.99 171 ASP L O 1
ATOM 4725 N N . GLN C 2 172 ? 8.004 -37.073 28.805 1.00 22.85 172 GLN L N 1
ATOM 4726 C CA . GLN C 2 172 ? 8.090 -37.746 27.532 1.00 22.24 172 GLN L CA 1
ATOM 4727 C C . GLN C 2 172 ? 9.083 -38.912 27.582 1.00 20.56 172 GLN L C 1
ATOM 4728 O O . GLN C 2 172 ? 10.251 -38.751 28.020 1.00 23.25 172 GLN L O 1
ATOM 4734 N N . ASP C 2 173 ? 8.676 -40.086 27.096 1.00 22.99 173 ASP L N 1
ATOM 4735 C CA . ASP C 2 173 ? 9.578 -41.262 27.150 1.00 24.15 173 ASP L CA 1
ATOM 4736 C C . ASP C 2 173 ? 10.794 -41.076 26.263 1.00 24.15 173 ASP L C 1
ATOM 4737 O O . ASP C 2 173 ? 10.688 -40.671 25.112 1.00 22.94 173 ASP L O 1
ATOM 4742 N N . SER C 2 174 ? 11.977 -41.377 26.806 1.00 24.80 174 SER L N 1
ATOM 4743 C CA . SER C 2 174 ? 13.220 -41.115 26.111 1.00 27.89 174 SER L CA 1
ATOM 4744 C C . SER C 2 174 ? 13.492 -42.068 24.948 1.00 27.82 174 SER L C 1
ATOM 4745 O O . SER C 2 174 ? 14.294 -41.727 24.077 1.00 29.70 174 SER L O 1
ATOM 4748 N N . LYS C 2 175 ? 12.782 -43.198 24.885 1.00 31.17 175 LYS L N 1
ATOM 4749 C CA . LYS C 2 175 ? 12.936 -44.167 23.793 1.00 33.27 175 LYS L CA 1
ATOM 4750 C C . LYS C 2 175 ? 11.867 -44.098 22.715 1.00 27.00 175 LYS L C 1
ATOM 4751 O O . LYS C 2 175 ? 12.215 -44.170 21.538 1.00 27.23 175 LYS L O 1
ATOM 4757 N N . ASP C 2 176 ? 10.590 -43.924 23.093 1.00 24.67 176 ASP L N 1
ATOM 4758 C CA . ASP C 2 176 ? 9.507 -43.956 22.090 1.00 23.22 176 ASP L CA 1
ATOM 4759 C C . ASP C 2 176 ? 8.744 -42.652 21.961 1.00 20.77 176 ASP L C 1
ATOM 4760 O O . ASP C 2 176 ? 7.820 -42.553 21.184 1.00 18.36 176 ASP L O 1
ATOM 4765 N N . SER C 2 177 ? 9.094 -41.651 22.776 1.00 20.27 177 SER L N 1
ATOM 4766 C CA . SER C 2 177 ? 8.469 -40.305 22.658 1.00 18.00 177 SER L CA 1
ATOM 4767 C C . SER C 2 177 ? 6.992 -40.221 23.024 1.00 17.53 177 SER L C 1
ATOM 4768 O O . SER C 2 177 ? 6.318 -39.174 22.798 1.00 17.77 177 SER L O 1
ATOM 4771 N N . THR C 2 178 ? 6.462 -41.249 23.710 1.00 18.69 178 THR L N 1
ATOM 4772 C CA . THR C 2 178 ? 5.133 -41.227 24.216 1.00 18.78 178 THR L CA 1
ATOM 4773 C C . THR C 2 178 ? 5.050 -40.715 25.642 1.00 17.91 178 THR L C 1
ATOM 4774 O O . THR C 2 178 ? 6.103 -40.449 26.288 1.00 20.22 178 THR L O 1
ATOM 4778 N N . TYR C 2 179 ? 3.818 -40.523 26.096 1.00 19.20 179 TYR L N 1
ATOM 4779 C CA . TYR C 2 179 ? 3.459 -40.080 27.451 1.00 20.25 179 TYR L CA 1
ATOM 4780 C C . TYR C 2 179 ? 2.632 -41.197 28.074 1.00 23.18 179 TYR L C 1
ATOM 4781 O O . TYR C 2 179 ? 1.991 -41.983 27.350 1.00 25.03 179 TYR L O 1
ATOM 4790 N N . SER C 2 180 ? 2.646 -41.288 29.393 1.00 21.35 180 SER L N 1
ATOM 4791 C CA . SER C 2 180 ? 1.716 -42.173 30.107 1.00 21.05 180 SER L CA 1
ATOM 4792 C C . SER C 2 180 ? 1.129 -41.450 31.317 1.00 26.13 180 SER L C 1
ATOM 4793 O O . SER C 2 180 ? 1.641 -40.383 31.774 1.00 26.08 180 SER L O 1
ATOM 4796 N N . MET C 2 181 ? -0.033 -41.932 31.777 1.00 25.05 181 MET L N 1
ATOM 4797 C CA . MET C 2 181 ? -0.733 -41.288 32.851 1.00 26.81 181 MET L CA 1
ATOM 4798 C C . MET C 2 181 ? -1.394 -42.340 33.745 1.00 25.04 181 MET L C 1
ATOM 4799 O O . MET C 2 181 ? -1.815 -43.409 33.303 1.00 22.98 181 MET L O 1
ATOM 4804 N N . SER C 2 182 ? -1.412 -42.066 35.041 1.00 25.45 182 SER L N 1
ATOM 4805 C CA . SER C 2 182 ? -2.168 -42.887 35.960 1.00 25.40 182 SER L CA 1
ATOM 4806 C C . SER C 2 182 ? -3.253 -41.986 36.554 1.00 30.51 182 SER L C 1
ATOM 4807 O O . SER C 2 182 ? -3.051 -40.770 36.790 1.00 30.38 182 SER L O 1
ATOM 4810 N N . SER C 2 183 ? -4.430 -42.574 36.720 1.00 26.57 183 SER L N 1
ATOM 4811 C CA . SER C 2 183 ? -5.553 -41.866 37.384 1.00 32.35 183 SER L CA 1
ATOM 4812 C C . SER C 2 183 ? -6.112 -42.772 38.473 1.00 28.83 183 SER L C 1
ATOM 4813 O O . SER C 2 183 ? -6.375 -43.950 38.252 1.00 30.98 183 SER L O 1
ATOM 4816 N N . THR C 2 184 ? -6.211 -42.255 39.692 1.00 36.72 184 THR L N 1
ATOM 4817 C CA . THR C 2 184 ? -6.555 -43.103 40.815 1.00 38.00 184 THR L CA 1
ATOM 4818 C C . THR C 2 184 ? -7.752 -42.454 41.492 1.00 40.49 184 THR L C 1
ATOM 4819 O O . THR C 2 184 ? -7.687 -41.270 41.810 1.00 37.32 184 THR L O 1
ATOM 4823 N N . LEU C 2 185 ? -8.816 -43.236 41.647 1.00 36.85 185 LEU L N 1
ATOM 4824 C CA . LEU C 2 185 ? -10.006 -42.823 42.401 1.00 39.57 185 LEU L CA 1
ATOM 4825 C C . LEU C 2 185 ? -9.962 -43.437 43.782 1.00 36.79 185 LEU L C 1
ATOM 4826 O O . LEU C 2 185 ? -9.935 -44.660 43.950 1.00 38.57 185 LEU L O 1
ATOM 4831 N N . THR C 2 186 ? -9.935 -42.600 44.807 1.00 41.81 186 THR L N 1
ATOM 4832 C CA . THR C 2 186 ? -9.843 -43.135 46.168 1.00 48.05 186 THR L CA 1
ATOM 4833 C C . THR C 2 186 ? -11.153 -42.924 46.953 1.00 46.49 186 THR L C 1
ATOM 4834 O O . THR C 2 186 ? -11.665 -41.813 47.011 1.00 52.65 186 THR L O 1
ATOM 4838 N N . LEU C 2 187 ? -11.671 -44.020 47.512 1.00 51.23 187 LEU L N 1
ATOM 4839 C CA . LEU C 2 187 ? -12.927 -44.041 48.272 1.00 46.88 187 LEU L CA 1
ATOM 4840 C C . LEU C 2 187 ? -12.746 -44.758 49.565 1.00 44.67 187 LEU L C 1
ATOM 4841 O O . LEU C 2 187 ? -11.778 -45.495 49.745 1.00 48.30 187 LEU L O 1
ATOM 4846 N N . THR C 2 188 ? -13.741 -44.619 50.446 1.00 45.75 188 THR L N 1
ATOM 4847 C CA . THR C 2 188 ? -13.806 -45.461 51.611 1.00 47.29 188 THR L CA 1
ATOM 4848 C C . THR C 2 188 ? -14.255 -46.837 51.149 1.00 43.92 188 THR L C 1
ATOM 4849 O O . THR C 2 188 ? -14.916 -46.973 50.108 1.00 46.87 188 THR L O 1
ATOM 4853 N N . LYS C 2 189 ? -13.886 -47.834 51.938 1.00 48.89 189 LYS L N 1
ATOM 4854 C CA . LYS C 2 189 ? -14.295 -49.194 51.726 1.00 50.48 189 LYS L CA 1
ATOM 4855 C C . LYS C 2 189 ? -15.821 -49.262 51.714 1.00 57.36 189 LYS L C 1
ATOM 4856 O O . LYS C 2 189 ? -16.406 -50.016 50.914 1.00 52.68 189 LYS L O 1
ATOM 4862 N N . ASP C 2 190 ? -16.466 -48.458 52.561 1.00 62.57 190 ASP L N 1
ATOM 4863 C CA . ASP C 2 190 ? -17.925 -48.520 52.648 1.00 65.94 190 ASP L CA 1
ATOM 4864 C C . ASP C 2 190 ? -18.506 -48.071 51.326 1.00 63.89 190 ASP L C 1
ATOM 4865 O O . ASP C 2 190 ? -19.284 -48.822 50.710 1.00 62.88 190 ASP L O 1
ATOM 4870 N N . GLU C 2 191 ? -18.098 -46.880 50.879 1.00 61.92 191 GLU L N 1
ATOM 4871 C CA . GLU C 2 191 ? -18.604 -46.306 49.635 1.00 61.97 191 GLU L CA 1
ATOM 4872 C C . GLU C 2 191 ? -18.363 -47.220 48.432 1.00 61.13 191 GLU L C 1
ATOM 4873 O O . GLU C 2 191 ? -19.263 -47.467 47.617 1.00 55.81 191 GLU L O 1
ATOM 4879 N N . TYR C 2 192 ? -17.140 -47.719 48.331 1.00 57.57 192 TYR L N 1
ATOM 4880 C CA . TYR C 2 192 ? -16.786 -48.592 47.239 1.00 53.25 192 TYR L CA 1
ATOM 4881 C C . TYR C 2 192 ? -17.736 -49.837 47.175 1.00 58.00 192 TYR L C 1
ATOM 4882 O O . TYR C 2 192 ? -18.192 -50.233 46.100 1.00 51.90 192 TYR L O 1
ATOM 4891 N N . GLU C 2 193 ? -18.085 -50.417 48.329 1.00 61.38 193 GLU L N 1
ATOM 4892 C CA . GLU C 2 193 ? -18.915 -51.638 48.338 1.00 65.61 193 GLU L CA 1
ATOM 4893 C C . GLU C 2 193 ? -20.420 -51.382 48.150 1.00 64.23 193 GLU L C 1
ATOM 4894 O O . GLU C 2 193 ? -21.169 -52.312 47.870 1.00 61.04 193 GLU L O 1
ATOM 4900 N N . ARG C 2 194 ? -20.817 -50.112 48.238 1.00 68.10 194 ARG L N 1
ATOM 4901 C CA . ARG C 2 194 ? -22.180 -49.652 47.909 1.00 70.16 194 ARG L CA 1
ATOM 4902 C C . ARG C 2 194 ? -22.469 -49.497 46.422 1.00 66.77 194 ARG L C 1
ATOM 4903 O O . ARG C 2 194 ? -23.641 -49.407 46.032 1.00 60.71 194 ARG L O 1
ATOM 4911 N N . HIS C 2 195 ? -21.427 -49.404 45.591 1.00 60.57 195 HIS L N 1
ATOM 4912 C CA . HIS C 2 195 ? -21.647 -49.277 44.153 1.00 55.97 195 HIS L CA 1
ATOM 4913 C C . HIS C 2 195 ? -21.144 -50.529 43.465 1.00 54.02 195 HIS L C 1
ATOM 4914 O O . HIS C 2 195 ? -20.576 -51.409 44.099 1.00 50.90 195 HIS L O 1
ATOM 4921 N N . ASN C 2 196 ? -21.375 -50.619 42.166 1.00 58.01 196 ASN L N 1
ATOM 4922 C CA . ASN C 2 196 ? -21.018 -51.829 41.431 1.00 60.85 196 ASN L CA 1
ATOM 4923 C C . ASN C 2 196 ? -20.173 -51.642 40.159 1.00 55.75 196 ASN L C 1
ATOM 4924 O O . ASN C 2 196 ? -19.204 -52.376 39.943 1.00 47.38 196 ASN L O 1
ATOM 4929 N N . SER C 2 197 ? -20.585 -50.709 39.308 1.00 52.49 197 SER L N 1
ATOM 4930 C CA . SER C 2 197 ? -19.864 -50.389 38.100 1.00 51.37 197 SER L CA 1
ATOM 4931 C C . SER C 2 197 ? -18.853 -49.259 38.313 1.00 48.98 197 SER L C 1
ATOM 4932 O O . SER C 2 197 ? -19.204 -48.168 38.742 1.00 54.20 197 SER L O 1
ATOM 4935 N N . TYR C 2 198 ? -17.593 -49.526 37.966 1.00 39.59 198 TYR L N 1
ATOM 4936 C CA . TYR C 2 198 ? -16.553 -48.503 37.994 1.00 38.09 198 TYR L CA 1
ATOM 4937 C C . TYR C 2 198 ? -16.014 -48.347 36.619 1.00 28.94 198 TYR L C 1
ATOM 4938 O O . TYR C 2 198 ? -15.772 -49.366 35.930 1.00 34.95 198 TYR L O 1
ATOM 4947 N N . THR C 2 199 ? -15.928 -47.116 36.176 1.00 34.10 199 THR L N 1
ATOM 4948 C CA . THR C 2 199 ? -15.532 -46.839 34.814 1.00 35.40 199 THR L CA 1
ATOM 4949 C C . THR C 2 199 ? -14.533 -45.726 34.707 1.00 31.29 199 THR L C 1
ATOM 4950 O O . THR C 2 199 ? -14.700 -44.679 35.309 1.00 33.97 199 THR L O 1
ATOM 4954 N N A CYS C 2 200 ? -13.502 -45.964 33.884 0.50 32.59 200 CYS L N 1
ATOM 4955 N N B CYS C 2 200 ? -13.497 -45.946 33.906 0.50 33.35 200 CYS L N 1
ATOM 4956 C CA A CYS C 2 200 ? -12.523 -44.967 33.494 0.50 30.42 200 CYS L CA 1
ATOM 4957 C CA B CYS C 2 200 ? -12.610 -44.858 33.558 0.50 31.89 200 CYS L CA 1
ATOM 4958 C C A CYS C 2 200 ? -12.701 -44.657 32.013 0.50 31.41 200 CYS L C 1
ATOM 4959 C C B CYS C 2 200 ? -12.684 -44.636 32.037 0.50 32.36 200 CYS L C 1
ATOM 4960 O O A CYS C 2 200 ? -12.709 -45.579 31.205 0.50 33.48 200 CYS L O 1
ATOM 4961 O O B CYS C 2 200 ? -12.690 -45.580 31.242 0.50 34.89 200 CYS L O 1
ATOM 4966 N N . GLU C 2 201 ? -12.853 -43.384 31.647 1.00 33.27 201 GLU L N 1
ATOM 4967 C CA . GLU C 2 201 ? -13.004 -43.031 30.237 1.00 34.10 201 GLU L CA 1
ATOM 4968 C C . GLU C 2 201 ? -11.949 -42.031 29.816 1.00 29.93 201 GLU L C 1
ATOM 4969 O O . GLU C 2 201 ? -11.863 -40.945 30.378 1.00 31.43 201 GLU L O 1
ATOM 4975 N N . ALA C 2 202 ? -11.208 -42.392 28.769 1.00 27.00 202 ALA L N 1
ATOM 4976 C CA . ALA C 2 202 ? -10.162 -41.573 28.176 1.00 25.75 202 ALA L CA 1
ATOM 4977 C C . ALA C 2 202 ? -10.658 -40.948 26.896 1.00 27.27 202 ALA L C 1
ATOM 4978 O O . ALA C 2 202 ? -10.974 -41.692 25.978 1.00 30.45 202 ALA L O 1
ATOM 4980 N N . THR C 2 203 ? -10.585 -39.623 26.832 1.00 26.22 203 THR L N 1
ATOM 4981 C CA . THR C 2 203 ? -10.754 -38.809 25.645 1.00 32.15 203 THR L CA 1
ATOM 4982 C C . THR C 2 203 ? -9.442 -38.214 25.163 1.00 29.55 203 THR L C 1
ATOM 4983 O O . THR C 2 203 ? -8.732 -37.513 25.898 1.00 29.99 203 THR L O 1
ATOM 4987 N N . HIS C 2 204 ? -9.137 -38.482 23.907 1.00 25.67 204 HIS L N 1
ATOM 4988 C CA . HIS C 2 204 ? -7.865 -38.094 23.304 1.00 25.82 204 HIS L CA 1
ATOM 4989 C C . HIS C 2 204 ? -8.057 -37.777 21.846 1.00 26.30 204 HIS L C 1
ATOM 4990 O O . HIS C 2 204 ? -9.052 -38.247 21.227 1.00 24.98 204 HIS L O 1
ATOM 4997 N N . LYS C 2 205 ? -7.171 -36.975 21.290 1.00 29.48 205 LYS L N 1
ATOM 4998 C CA . LYS C 2 205 ? -7.267 -36.521 19.882 1.00 33.88 205 LYS L CA 1
ATOM 4999 C C . LYS C 2 205 ? -7.399 -37.666 18.856 1.00 31.44 205 LYS L C 1
ATOM 5000 O O . LYS C 2 205 ? -7.910 -37.469 17.743 1.00 33.84 205 LYS L O 1
ATOM 5006 N N . THR C 2 206 ? -6.925 -38.844 19.221 1.00 29.64 206 THR L N 1
ATOM 5007 C CA . THR C 2 206 ? -6.845 -40.000 18.296 1.00 27.89 206 THR L CA 1
ATOM 5008 C C . THR C 2 206 ? -8.132 -40.769 18.105 1.00 32.45 206 THR L C 1
ATOM 5009 O O . THR C 2 206 ? -8.158 -41.779 17.370 1.00 29.59 206 THR L O 1
ATOM 5013 N N . SER C 2 207 ? -9.160 -40.392 18.846 1.00 34.26 207 SER L N 1
ATOM 5014 C CA . SER C 2 207 ? -10.448 -41.025 18.671 1.00 37.97 207 SER L CA 1
ATOM 5015 C C . SER C 2 207 ? -11.518 -40.013 18.868 1.00 33.22 207 SER L C 1
ATOM 5016 O O . SER C 2 207 ? -11.487 -39.186 19.769 1.00 34.39 207 SER L O 1
ATOM 5019 N N . THR C 2 208 ? -12.543 -40.137 18.051 1.00 38.38 208 THR L N 1
ATOM 5020 C CA . THR C 2 208 ? -13.695 -39.257 18.189 1.00 32.14 208 THR L CA 1
ATOM 5021 C C . THR C 2 208 ? -14.584 -39.630 19.405 1.00 38.21 208 THR L C 1
ATOM 5022 O O . THR C 2 208 ? -15.335 -38.816 19.861 1.00 43.42 208 THR L O 1
ATOM 5026 N N . SER C 2 209 ? -14.447 -40.852 19.936 1.00 37.04 209 SER L N 1
ATOM 5027 C CA . SER C 2 209 ? -15.161 -41.380 21.104 1.00 41.21 209 SER L CA 1
ATOM 5028 C C . SER C 2 209 ? -14.199 -41.913 22.197 1.00 40.72 209 SER L C 1
ATOM 5029 O O . SER C 2 209 ? -13.089 -42.337 21.877 1.00 36.66 209 SER L O 1
ATOM 5032 N N . PRO C 2 210 ? -14.644 -41.941 23.469 1.00 40.65 210 PRO L N 1
ATOM 5033 C CA . PRO C 2 210 ? -13.716 -42.384 24.511 1.00 40.49 210 PRO L CA 1
ATOM 5034 C C . PRO C 2 210 ? -13.385 -43.872 24.529 1.00 36.85 210 PRO L C 1
ATOM 5035 O O . PRO C 2 210 ? -14.122 -44.696 23.981 1.00 35.51 210 PRO L O 1
ATOM 5039 N N . ILE C 2 211 ? -12.216 -44.202 25.102 1.00 32.22 211 ILE L N 1
ATOM 5040 C CA . ILE C 2 211 ? -11.861 -45.584 25.416 1.00 29.63 211 ILE L CA 1
ATOM 5041 C C . ILE C 2 211 ? -12.323 -45.842 26.812 1.00 28.36 211 ILE L C 1
ATOM 5042 O O . ILE C 2 211 ? -12.035 -45.053 27.719 1.00 29.75 211 ILE L O 1
ATOM 5047 N N . VAL C 2 212 ? -13.089 -46.918 27.002 1.00 33.79 212 VAL L N 1
ATOM 5048 C CA . VAL C 2 212 ? -13.824 -47.156 28.212 1.00 33.58 212 VAL L CA 1
ATOM 5049 C C . VAL C 2 212 ? -13.338 -48.475 28.754 1.00 34.03 212 VAL L C 1
ATOM 5050 O O . VAL C 2 212 ? -13.339 -49.503 28.067 1.00 33.40 212 VAL L O 1
ATOM 5054 N N . LYS C 2 213 ? -12.875 -48.437 29.984 1.00 33.88 213 LYS L N 1
ATOM 5055 C CA . LYS C 2 213 ? -12.616 -49.654 30.713 1.00 32.71 213 LYS L CA 1
ATOM 5056 C C . LYS C 2 213 ? -13.444 -49.598 31.966 1.00 32.44 213 LYS L C 1
ATOM 5057 O O . LYS C 2 213 ? -13.550 -48.552 32.646 1.00 32.72 213 LYS L O 1
ATOM 5063 N N . SER C 2 214 ? -14.023 -50.730 32.306 1.00 32.90 214 SER L N 1
ATOM 5064 C CA . SER C 2 214 ? -14.947 -50.799 33.392 1.00 36.22 214 SER L CA 1
ATOM 5065 C C . SER C 2 214 ? -14.891 -52.149 34.051 1.00 31.82 214 SER L C 1
ATOM 5066 O O . SER C 2 214 ? -14.479 -53.112 33.443 1.00 34.62 214 SER L O 1
ATOM 5069 N N . PHE C 2 215 ? -15.246 -52.229 35.315 1.00 37.22 215 PHE L N 1
ATOM 5070 C CA . PHE C 2 215 ? -15.525 -53.558 35.931 1.00 38.09 215 PHE L CA 1
ATOM 5071 C C . PHE C 2 215 ? -16.733 -53.447 36.838 1.00 38.06 215 PHE L C 1
ATOM 5072 O O . PHE C 2 215 ? -17.085 -52.356 37.305 1.00 43.49 215 PHE L O 1
ATOM 5080 N N . ASN C 2 216 ? -17.353 -54.589 37.098 1.00 45.31 216 ASN L N 1
ATOM 5081 C CA . ASN C 2 216 ? -18.374 -54.661 38.126 1.00 46.87 216 ASN L CA 1
ATOM 5082 C C . ASN C 2 216 ? -17.764 -55.336 39.335 1.00 41.03 216 ASN L C 1
ATOM 5083 O O . ASN C 2 216 ? -17.236 -56.454 39.239 1.00 45.60 216 ASN L O 1
ATOM 5088 N N . ARG C 2 217 ? -17.827 -54.660 40.478 1.00 42.61 217 ARG L N 1
ATOM 5089 C CA . ARG C 2 217 ? -17.262 -55.174 41.713 1.00 45.66 217 ARG L CA 1
ATOM 5090 C C . ARG C 2 217 ? -17.755 -56.593 42.028 1.00 48.21 217 ARG L C 1
ATOM 5091 O O . ARG C 2 217 ? -16.995 -57.434 42.499 1.00 44.92 217 ARG L O 1
ATOM 5099 N N . ASN C 2 218 ? -19.041 -56.844 41.786 1.00 58.16 218 ASN L N 1
ATOM 5100 C CA . ASN C 2 218 ? -19.602 -58.181 41.994 1.00 61.55 218 ASN L CA 1
ATOM 5101 C C . ASN C 2 218 ? -19.019 -59.279 41.104 1.00 65.49 218 ASN L C 1
ATOM 5102 O O . ASN C 2 218 ? -19.170 -60.455 41.423 1.00 68.35 218 ASN L O 1
ATOM 5107 N N . GLU C 2 219 ? -18.357 -58.901 40.008 1.00 67.37 219 GLU L N 1
ATOM 5108 C CA . GLU C 2 219 ? -18.007 -59.848 38.937 1.00 73.35 219 GLU L CA 1
ATOM 5109 C C . GLU C 2 219 ? -16.512 -59.839 38.622 1.00 68.52 219 GLU L C 1
ATOM 5110 O O . GLU C 2 219 ? -15.689 -60.185 39.470 1.00 70.87 219 GLU L O 1
ATOM 5116 N N . ASP D 2 1 ? -19.728 -0.533 -6.671 1.00 29.46 1 ASP M N 1
ATOM 5117 C CA . ASP D 2 1 ? -18.705 -1.120 -5.765 1.00 24.38 1 ASP M CA 1
ATOM 5118 C C . ASP D 2 1 ? -19.024 -0.560 -4.417 1.00 22.24 1 ASP M C 1
ATOM 5119 O O . ASP D 2 1 ? -19.658 0.521 -4.243 1.00 22.95 1 ASP M O 1
ATOM 5124 N N . ILE D 2 2 ? -18.598 -1.270 -3.400 1.00 17.98 2 ILE M N 1
ATOM 5125 C CA . ILE D 2 2 ? -18.739 -0.826 -2.063 1.00 16.67 2 ILE M CA 1
ATOM 5126 C C . ILE D 2 2 ? -17.703 0.215 -1.762 1.00 18.34 2 ILE M C 1
ATOM 5127 O O . ILE D 2 2 ? -16.534 0.006 -1.937 1.00 17.46 2 ILE M O 1
ATOM 5132 N N . VAL D 2 3 ? -18.179 1.384 -1.373 1.00 16.90 3 VAL M N 1
ATOM 5133 C CA . VAL D 2 3 ? -17.320 2.482 -1.040 1.00 15.74 3 VAL M CA 1
ATOM 5134 C C . VAL D 2 3 ? -17.074 2.517 0.423 1.00 15.19 3 VAL M C 1
ATOM 5135 O O . VAL D 2 3 ? -17.987 2.485 1.267 1.00 16.80 3 VAL M O 1
ATOM 5139 N N . MET D 2 4 ? -15.776 2.543 0.784 1.00 14.60 4 MET M N 1
ATOM 5140 C CA . MET D 2 4 ? -15.356 2.596 2.139 1.00 14.80 4 MET M CA 1
ATOM 5141 C C . MET D 2 4 ? -14.783 3.968 2.506 1.00 16.15 4 MET M C 1
ATOM 5142 O O . MET D 2 4 ? -13.855 4.434 1.839 1.00 15.06 4 MET M O 1
ATOM 5147 N N . SER D 2 5 ? -15.406 4.585 3.482 1.00 15.53 5 SER M N 1
ATOM 5148 C CA . SER D 2 5 ? -15.088 6.004 3.862 1.00 16.34 5 SER M CA 1
ATOM 5149 C C . SER D 2 5 ? -14.548 6.076 5.270 1.00 15.15 5 SER M C 1
ATOM 5150 O O . SER D 2 5 ? -15.232 5.819 6.264 1.00 16.93 5 SER M O 1
ATOM 5153 N N . GLN D 2 6 ? -13.248 6.374 5.341 1.00 15.74 6 GLN M N 1
ATOM 5154 C CA . GLN D 2 6 ? -12.528 6.541 6.581 1.00 16.11 6 GLN M CA 1
ATOM 5155 C C . GLN D 2 6 ? -12.372 8.009 6.942 1.00 14.20 6 GLN M C 1
ATOM 5156 O O . GLN D 2 6 ? -12.113 8.838 6.115 1.00 15.87 6 GLN M O 1
ATOM 5162 N N . SER D 2 7 ? -12.552 8.277 8.200 1.00 16.02 7 SER M N 1
ATOM 5163 C CA . SER D 2 7 ? -12.378 9.643 8.744 1.00 17.70 7 SER M CA 1
ATOM 5164 C C . SER D 2 7 ? -11.864 9.533 10.167 1.00 19.60 7 SER M C 1
ATOM 5165 O O . SER D 2 7 ? -12.177 8.619 10.905 1.00 20.61 7 SER M O 1
ATOM 5168 N N . PRO D 2 8 ? -11.010 10.481 10.607 1.00 19.43 8 PRO M N 1
ATOM 5169 C CA . PRO D 2 8 ? -10.344 11.496 9.796 1.00 18.75 8 PRO M CA 1
ATOM 5170 C C . PRO D 2 8 ? -9.198 10.940 8.993 1.00 17.83 8 PRO M C 1
ATOM 5171 O O . PRO D 2 8 ? -8.737 9.839 9.334 1.00 19.50 8 PRO M O 1
ATOM 5175 N N . SER D 2 9 ? -8.657 11.653 8.015 1.00 17.40 9 SER M N 1
ATOM 5176 C CA . SER D 2 9 ? -7.503 11.164 7.285 1.00 20.74 9 SER M CA 1
ATOM 5177 C C . SER D 2 9 ? -6.224 11.170 8.153 1.00 19.17 9 SER M C 1
ATOM 5178 O O . SER D 2 9 ? -5.282 10.375 7.918 1.00 18.52 9 SER M O 1
ATOM 5181 N N . SER D 2 10 ? -6.144 12.147 9.068 1.00 19.00 10 SER M N 1
ATOM 5182 C CA . SER D 2 10 ? -4.999 12.291 9.963 1.00 19.97 10 SER M CA 1
ATOM 5183 C C . SER D 2 10 ? -5.524 12.677 11.341 1.00 20.45 10 SER M C 1
ATOM 5184 O O . SER D 2 10 ? -6.573 13.366 11.512 1.00 20.09 10 SER M O 1
ATOM 5187 N N . LEU D 2 11 ? -4.837 12.182 12.368 1.00 17.13 11 LEU M N 1
ATOM 5188 C CA . LEU D 2 11 ? -5.206 12.445 13.735 1.00 17.24 11 LEU M CA 1
ATOM 5189 C C . LEU D 2 11 ? -3.938 12.611 14.580 1.00 16.75 11 LEU M C 1
ATOM 5190 O O . LEU D 2 11 ? -3.106 11.706 14.615 1.00 17.46 11 LEU M O 1
ATOM 5195 N N . ALA D 2 12 ? -3.839 13.744 15.282 1.00 18.27 12 ALA M N 1
ATOM 5196 C CA . ALA D 2 12 ? -2.711 14.032 16.221 1.00 19.47 12 ALA M CA 1
ATOM 5197 C C . ALA D 2 12 ? -3.112 13.480 17.563 1.00 18.07 12 ALA M C 1
ATOM 5198 O O . ALA D 2 12 ? -4.164 13.769 18.076 1.00 23.42 12 ALA M O 1
ATOM 5200 N N . VAL D 2 13 ? -2.227 12.700 18.118 1.00 17.98 13 VAL M N 1
ATOM 5201 C CA . VAL D 2 13 ? -2.433 12.001 19.332 1.00 18.88 13 VAL M CA 1
ATOM 5202 C C . VAL D 2 13 ? -1.333 12.285 20.364 1.00 21.03 13 VAL M C 1
ATOM 5203 O O . VAL D 2 13 ? -0.165 12.591 20.010 1.00 20.39 13 VAL M O 1
ATOM 5207 N N . SER D 2 14 ? -1.666 11.967 21.607 1.00 22.68 14 SER M N 1
ATOM 5208 C CA . SER D 2 14 ? -0.686 11.957 22.702 1.00 21.63 14 SER M CA 1
ATOM 5209 C C . SER D 2 14 ? -0.683 10.616 23.382 1.00 22.55 14 SER M C 1
ATOM 5210 O O . SER D 2 14 ? -1.743 9.961 23.595 1.00 23.17 14 SER M O 1
ATOM 5213 N N . VAL D 2 15 ? 0.500 10.128 23.703 1.00 19.74 15 VAL M N 1
ATOM 5214 C CA . VAL D 2 15 ? 0.646 8.857 24.347 1.00 21.39 15 VAL M CA 1
ATOM 5215 C C . VAL D 2 15 ? -0.239 8.783 25.594 1.00 25.09 15 VAL M C 1
ATOM 5216 O O . VAL D 2 15 ? -0.322 9.716 26.436 1.00 24.14 15 VAL M O 1
ATOM 5220 N N . GLY D 2 16 ? -0.924 7.649 25.724 1.00 24.56 16 GLY M N 1
ATOM 5221 C CA . GLY D 2 16 ? -1.906 7.458 26.796 1.00 23.04 16 GLY M CA 1
ATOM 5222 C C . GLY D 2 16 ? -3.347 7.852 26.510 1.00 21.03 16 GLY M C 1
ATOM 5223 O O . GLY D 2 16 ? -4.235 7.540 27.319 1.00 24.76 16 GLY M O 1
ATOM 5224 N N . GLU D 2 17 ? -3.625 8.557 25.400 1.00 21.14 17 GLU M N 1
ATOM 5225 C CA . GLU D 2 17 ? -4.941 8.964 25.029 1.00 23.34 17 GLU M CA 1
ATOM 5226 C C . GLU D 2 17 ? -5.708 7.757 24.452 1.00 24.07 17 GLU M C 1
ATOM 5227 O O . GLU D 2 17 ? -5.125 6.836 23.895 1.00 24.59 17 GLU M O 1
ATOM 5233 N N . LYS D 2 18 ? -7.003 7.770 24.697 1.00 23.35 18 LYS M N 1
ATOM 5234 C CA . LYS D 2 18 ? -7.940 6.893 23.976 1.00 24.23 18 LYS M CA 1
ATOM 5235 C C . LYS D 2 18 ? -8.224 7.579 22.654 1.00 27.13 18 LYS M C 1
ATOM 5236 O O . LYS D 2 18 ? -8.651 8.736 22.605 1.00 27.30 18 LYS M O 1
ATOM 5242 N N . VAL D 2 19 ? -8.049 6.838 21.555 1.00 27.62 19 VAL M N 1
ATOM 5243 C CA . VAL D 2 19 ? -8.383 7.443 20.279 1.00 27.19 19 VAL M CA 1
ATOM 5244 C C . VAL D 2 19 ? -9.224 6.472 19.392 1.00 21.65 19 VAL M C 1
ATOM 5245 O O . VAL D 2 19 ? -9.153 5.270 19.551 1.00 24.13 19 VAL M O 1
ATOM 5249 N N . SER D 2 20 ? -9.969 7.078 18.530 1.00 22.48 20 SER M N 1
ATOM 5250 C CA . SER D 2 20 ? -10.996 6.357 17.730 1.00 22.61 20 SER M CA 1
ATOM 5251 C C . SER D 2 20 ? -10.916 6.804 16.322 1.00 20.77 20 SER M C 1
ATOM 5252 O O . SER D 2 20 ? -10.608 7.964 16.062 1.00 23.47 20 SER M O 1
ATOM 5255 N N . MET D 2 21 ? -11.125 5.902 15.374 1.00 20.52 21 MET M N 1
ATOM 5256 C CA . MET D 2 21 ? -11.232 6.316 13.995 1.00 19.02 21 MET M CA 1
ATOM 5257 C C . MET D 2 21 ? -12.378 5.556 13.304 1.00 16.85 21 MET M C 1
ATOM 5258 O O . MET D 2 21 ? -12.677 4.425 13.722 1.00 19.01 21 MET M O 1
ATOM 5263 N N . SER D 2 22 ? -12.962 6.209 12.313 1.00 16.66 22 SER M N 1
ATOM 5264 C CA . SER D 2 22 ? -14.191 5.736 11.699 1.00 17.47 22 SER M CA 1
ATOM 5265 C C . SER D 2 22 ? -14.001 5.102 10.286 1.00 16.88 22 SER M C 1
ATOM 5266 O O . SER D 2 22 ? -13.220 5.595 9.502 1.00 15.91 22 SER M O 1
ATOM 5269 N N . CYS D 2 23 ? -14.756 4.044 10.018 1.00 15.09 23 CYS M N 1
ATOM 5270 C CA . CYS D 2 23 ? -14.790 3.381 8.698 1.00 14.51 23 CYS M CA 1
ATOM 5271 C C . CYS D 2 23 ? -16.262 3.103 8.378 1.00 16.52 23 CYS M C 1
ATOM 5272 O O . CYS D 2 23 ? -16.872 2.370 9.157 1.00 16.08 23 CYS M O 1
ATOM 5275 N N . LYS D 2 24 ? -16.834 3.779 7.390 1.00 15.40 24 LYS M N 1
ATOM 5276 C CA . LYS D 2 24 ? -18.231 3.606 7.003 1.00 16.64 24 LYS M CA 1
ATOM 5277 C C . LYS D 2 24 ? -18.276 2.979 5.638 1.00 16.34 24 LYS M C 1
ATOM 5278 O O . LYS D 2 24 ? -17.607 3.460 4.695 1.00 18.91 24 LYS M O 1
ATOM 5284 N N . SER D 2 25 ? -19.144 1.979 5.473 1.00 14.89 25 SER M N 1
ATOM 5285 C CA . SER D 2 25 ? -19.302 1.341 4.156 1.00 15.74 25 SER M CA 1
ATOM 5286 C C . SER D 2 25 ? -20.613 1.799 3.522 1.00 14.71 25 SER M C 1
ATOM 5287 O O . SER D 2 25 ? -21.619 2.027 4.272 1.00 18.53 25 SER M O 1
ATOM 5290 N N . SER D 2 26 ? -20.628 1.845 2.227 1.00 15.00 26 SER M N 1
ATOM 5291 C CA . SER D 2 26 ? -21.883 2.241 1.483 1.00 15.20 26 SER M CA 1
ATOM 5292 C C . SER D 2 26 ? -23.014 1.205 1.551 1.00 19.91 26 SER M C 1
ATOM 5293 O O . SER D 2 26 ? -24.107 1.525 1.223 1.00 20.89 26 SER M O 1
ATOM 5296 N N . GLN D 2 27 ? -22.679 -0.031 1.911 1.00 18.10 27 GLN M N 1
ATOM 5297 C CA . GLN D 2 27 ? -23.582 -1.192 1.974 1.00 20.22 27 GLN M CA 1
ATOM 5298 C C . GLN D 2 27 ? -23.259 -1.911 3.278 1.00 18.69 27 GLN M C 1
ATOM 5299 O O . GLN D 2 27 ? -22.081 -1.960 3.727 1.00 16.67 27 GLN M O 1
ATOM 5305 N N . SER D 2 28 ? -24.254 -2.545 3.891 1.00 17.36 28 SER M N 1
ATOM 5306 C CA . SER D 2 28 ? -24.032 -3.379 5.030 1.00 17.36 28 SER M CA 1
ATOM 5307 C C . SER D 2 28 ? -23.100 -4.500 4.722 1.00 16.59 28 SER M C 1
ATOM 5308 O O . SER D 2 28 ? -23.217 -5.143 3.683 1.00 16.06 28 SER M O 1
ATOM 5311 N N . LEU D 2 29 ? -22.152 -4.693 5.626 1.00 16.04 29 LEU M N 1
ATOM 5312 C CA . LEU D 2 29 ? -21.227 -5.823 5.541 1.00 14.43 29 LEU M CA 1
ATOM 5313 C C . LEU D 2 29 ? -21.600 -6.985 6.438 1.00 14.87 29 LEU M C 1
ATOM 5314 O O . LEU D 2 29 ? -20.825 -7.920 6.550 1.00 14.68 29 LEU M O 1
ATOM 5319 N N . PHE D 2 30 ? -22.789 -6.957 7.031 1.00 16.82 30 PHE M N 1
ATOM 5320 C CA . PHE D 2 30 ? -23.227 -8.014 7.934 1.00 16.87 30 PHE M CA 1
ATOM 5321 C C . PHE D 2 30 ? -23.675 -9.187 7.072 1.00 17.11 30 PHE M C 1
ATOM 5322 O O . PHE D 2 30 ? -24.593 -9.044 6.228 1.00 17.85 30 PHE M O 1
ATOM 5330 N N . TYR D 2 31 ? -23.090 -10.351 7.319 1.00 15.21 31 TYR M N 1
ATOM 5331 C CA . TYR D 2 31 ? -23.332 -11.559 6.562 1.00 16.52 31 TYR M CA 1
ATOM 5332 C C . TYR D 2 31 ? -24.072 -12.510 7.488 1.00 17.17 31 TYR M C 1
ATOM 5333 O O . TYR D 2 31 ? -23.477 -13.152 8.319 1.00 17.21 31 TYR M O 1
ATOM 5342 N N . SER D 2 32 ? -25.389 -12.594 7.259 1.00 17.31 32 SER M N 1
ATOM 5343 C CA . SER D 2 32 ? -26.281 -13.320 8.197 1.00 15.93 32 SER M CA 1
ATOM 5344 C C . SER D 2 32 ? -25.971 -14.785 8.392 1.00 16.59 32 SER M C 1
ATOM 5345 O O . SER D 2 32 ? -26.145 -15.318 9.500 1.00 17.15 32 SER M O 1
ATOM 5348 N N . SER D 2 33 ? -25.410 -15.433 7.352 1.00 17.88 33 SER M N 1
ATOM 5349 C CA . SER D 2 33 ? -25.009 -16.836 7.500 1.00 18.93 33 SER M CA 1
ATOM 5350 C C . SER D 2 33 ? -23.961 -17.076 8.527 1.00 18.55 33 SER M C 1
ATOM 5351 O O . SER D 2 33 ? -24.036 -18.033 9.204 1.00 21.30 33 SER M O 1
ATOM 5354 N N . TYR D 2 34 ? -22.997 -16.180 8.716 1.00 16.20 34 TYR M N 1
ATOM 5355 C CA . TYR D 2 34 ? -21.992 -16.268 9.734 1.00 14.50 34 TYR M CA 1
ATOM 5356 C C . TYR D 2 34 ? -22.415 -15.546 11.065 1.00 15.69 34 TYR M C 1
ATOM 5357 O O . TYR D 2 34 ? -21.904 -15.852 12.125 1.00 16.33 34 TYR M O 1
ATOM 5366 N N . GLN D 2 35 ? -23.328 -14.585 10.919 1.00 16.25 35 GLN M N 1
ATOM 5367 C CA . GLN D 2 35 ? -23.614 -13.562 11.976 1.00 14.97 35 GLN M CA 1
ATOM 5368 C C . GLN D 2 35 ? -22.369 -12.790 12.330 1.00 15.30 35 GLN M C 1
ATOM 5369 O O . GLN D 2 35 ? -22.094 -12.505 13.474 1.00 15.00 35 GLN M O 1
ATOM 5375 N N . LYS D 2 36 ? -21.622 -12.447 11.276 1.00 15.10 36 LYS M N 1
ATOM 5376 C CA . LYS D 2 36 ? -20.420 -11.623 11.328 1.00 14.97 36 LYS M CA 1
ATOM 5377 C C . LYS D 2 36 ? -20.391 -10.580 10.251 1.00 14.86 36 LYS M C 1
ATOM 5378 O O . LYS D 2 36 ? -20.982 -10.734 9.192 1.00 18.47 36 LYS M O 1
ATOM 5384 N N . ASP D 2 37 ? -19.653 -9.482 10.531 1.00 14.45 37 ASP M N 1
ATOM 5385 C CA . ASP D 2 37 ? -19.385 -8.457 9.550 1.00 15.51 37 ASP M CA 1
ATOM 5386 C C . ASP D 2 37 ? -18.040 -8.689 8.812 1.00 15.25 37 ASP M C 1
ATOM 5387 O O . ASP D 2 37 ? -17.039 -9.039 9.444 1.00 14.71 37 ASP M O 1
ATOM 5392 N N . LEU D 2 38 ? -18.057 -8.500 7.466 1.00 13.83 38 LEU M N 1
ATOM 5393 C CA . LEU D 2 38 ? -16.991 -8.885 6.577 1.00 12.58 38 LEU M CA 1
ATOM 5394 C C . LEU D 2 38 ? -16.044 -7.688 6.331 1.00 13.68 38 LEU M C 1
ATOM 5395 O O . LEU D 2 38 ? -15.996 -7.040 5.287 1.00 13.29 38 LEU M O 1
ATOM 5400 N N . LEU D 2 39 ? -15.349 -7.349 7.428 1.00 12.94 39 LEU M N 1
ATOM 5401 C CA . LEU D 2 39 ? -14.497 -6.130 7.539 1.00 13.95 39 LEU M CA 1
ATOM 5402 C C . LEU D 2 39 ? -13.184 -6.458 8.245 1.00 13.35 39 LEU M C 1
ATOM 5403 O O . LEU D 2 39 ? -13.181 -7.167 9.298 1.00 13.09 39 LEU M O 1
ATOM 5408 N N . ALA D 2 40 ? -12.072 -5.957 7.691 1.00 14.12 40 ALA M N 1
ATOM 5409 C CA . ALA D 2 40 ? -10.773 -6.047 8.334 1.00 14.96 40 ALA M CA 1
ATOM 5410 C C . ALA D 2 40 ? -10.146 -4.671 8.509 1.00 16.23 40 ALA M C 1
ATOM 5411 O O . ALA D 2 40 ? -10.451 -3.718 7.770 1.00 14.13 40 ALA M O 1
ATOM 5413 N N . TRP D 2 41 ? -9.234 -4.605 9.507 1.00 14.50 41 TRP M N 1
ATOM 5414 C CA . TRP D 2 41 ? -8.349 -3.468 9.711 1.00 13.66 41 TRP M CA 1
ATOM 5415 C C . TRP D 2 41 ? -6.918 -3.859 9.579 1.00 16.61 41 TRP M C 1
ATOM 5416 O O . TRP D 2 41 ? -6.540 -4.957 10.031 1.00 18.18 41 TRP M O 1
ATOM 5427 N N . TYR D 2 42 ? -6.121 -2.956 9.021 1.00 13.64 42 TYR M N 1
ATOM 5428 C CA . TYR D 2 42 ? -4.651 -3.101 8.860 1.00 14.74 42 TYR M CA 1
ATOM 5429 C C . TYR D 2 42 ? -4.001 -1.898 9.474 1.00 18.30 42 TYR M C 1
ATOM 5430 O O . TYR D 2 42 ? -4.551 -0.773 9.478 1.00 13.97 42 TYR M O 1
ATOM 5439 N N . GLN D 2 43 ? -2.754 -2.148 9.843 1.00 15.01 43 GLN M N 1
ATOM 5440 C CA . GLN D 2 43 ? -1.812 -1.126 10.304 1.00 17.19 43 GLN M CA 1
ATOM 5441 C C . GLN D 2 43 ? -0.619 -1.102 9.331 1.00 16.29 43 GLN M C 1
ATOM 5442 O O . GLN D 2 43 ? 0.021 -2.116 9.013 1.00 16.88 43 GLN M O 1
ATOM 5448 N N . GLN D 2 44 ? -0.246 0.072 8.845 1.00 16.10 44 GLN M N 1
ATOM 5449 C CA . GLN D 2 44 ? 0.911 0.160 7.988 1.00 15.13 44 GLN M CA 1
ATOM 5450 C C . GLN D 2 44 ? 1.918 1.241 8.434 1.00 16.39 44 GLN M C 1
ATOM 5451 O O . GLN D 2 44 ? 1.532 2.412 8.635 1.00 15.39 44 GLN M O 1
ATOM 5457 N N . LYS D 2 45 ? 3.187 0.861 8.493 1.00 17.89 45 LYS M N 1
ATOM 5458 C CA . LYS D 2 45 ? 4.310 1.818 8.761 1.00 19.52 45 LYS M CA 1
ATOM 5459 C C . LYS D 2 45 ? 5.163 2.074 7.500 1.00 20.72 45 LYS M C 1
ATOM 5460 O O . LYS D 2 45 ? 5.181 1.303 6.540 1.00 18.75 45 LYS M O 1
ATOM 5466 N N . PRO D 2 46 ? 5.908 3.215 7.465 1.00 24.41 46 PRO M N 1
ATOM 5467 C CA . PRO D 2 46 ? 6.671 3.581 6.300 1.00 23.78 46 PRO M CA 1
ATOM 5468 C C . PRO D 2 46 ? 7.598 2.479 5.880 1.00 24.79 46 PRO M C 1
ATOM 5469 O O . PRO D 2 46 ? 8.225 1.864 6.700 1.00 25.14 46 PRO M O 1
ATOM 5473 N N . GLY D 2 47 ? 7.577 2.174 4.599 1.00 24.36 47 GLY M N 1
ATOM 5474 C CA . GLY D 2 47 ? 8.473 1.203 4.010 1.00 25.40 47 GLY M CA 1
ATOM 5475 C C . GLY D 2 47 ? 8.114 -0.238 4.207 1.00 28.14 47 GLY M C 1
ATOM 5476 O O . GLY D 2 47 ? 8.843 -1.134 3.780 1.00 30.84 47 GLY M O 1
ATOM 5477 N N . GLN D 2 48 ? 6.960 -0.486 4.827 1.00 24.57 48 GLN M N 1
ATOM 5478 C CA . GLN D 2 48 ? 6.515 -1.847 5.108 1.00 24.81 48 GLN M CA 1
ATOM 5479 C C . GLN D 2 48 ? 5.166 -2.083 4.445 1.00 24.17 48 GLN M C 1
ATOM 5480 O O . GLN D 2 48 ? 4.375 -1.148 4.239 1.00 19.81 48 GLN M O 1
ATOM 5486 N N . SER D 2 49 ? 4.866 -3.347 4.205 1.00 22.19 49 SER M N 1
ATOM 5487 C CA . SER D 2 49 ? 3.540 -3.736 3.773 1.00 21.42 49 SER M CA 1
ATOM 5488 C C . SER D 2 49 ? 2.545 -3.563 4.904 1.00 16.78 49 SER M C 1
ATOM 5489 O O . SER D 2 49 ? 2.881 -3.503 6.069 1.00 18.56 49 SER M O 1
ATOM 5492 N N . PRO D 2 50 ? 1.235 -3.473 4.549 1.00 17.27 50 PRO M N 1
ATOM 5493 C CA . PRO D 2 50 ? 0.286 -3.462 5.653 1.00 16.10 50 PRO M CA 1
ATOM 5494 C C . PRO D 2 50 ? 0.367 -4.743 6.514 1.00 15.39 50 PRO M C 1
ATOM 5495 O O . PRO D 2 50 ? 0.715 -5.835 5.973 1.00 20.94 50 PRO M O 1
ATOM 5499 N N . LYS D 2 51 ? 0.068 -4.625 7.780 1.00 17.34 51 LYS M N 1
ATOM 5500 C CA . LYS D 2 51 ? -0.074 -5.754 8.730 1.00 18.73 51 LYS M CA 1
ATOM 5501 C C . LYS D 2 51 ? -1.540 -5.884 9.160 1.00 18.87 51 LYS M C 1
ATOM 5502 O O . LYS D 2 51 ? -2.211 -4.924 9.564 1.00 17.18 51 LYS M O 1
ATOM 5508 N N . LEU D 2 52 ? -2.061 -7.112 9.126 1.00 18.74 52 LEU M N 1
ATOM 5509 C CA . LEU D 2 52 ? -3.433 -7.340 9.527 1.00 18.69 52 LEU M CA 1
ATOM 5510 C C . LEU D 2 52 ? -3.552 -7.108 11.050 1.00 18.15 52 LEU M C 1
ATOM 5511 O O . LEU D 2 52 ? -2.732 -7.630 11.906 1.00 20.67 52 LEU M O 1
ATOM 5516 N N . LEU D 2 53 ? -4.539 -6.373 11.495 1.00 15.52 53 LEU M N 1
ATOM 5517 C CA . LEU D 2 53 ? -4.894 -6.164 12.919 1.00 17.41 53 LEU M CA 1
ATOM 5518 C C . LEU D 2 53 ? -6.106 -6.893 13.424 1.00 18.86 53 LEU M C 1
ATOM 5519 O O . LEU D 2 53 ? -6.094 -7.466 14.489 1.00 19.21 53 LEU M O 1
ATOM 5524 N N . ILE D 2 54 ? -7.220 -6.734 12.680 1.00 17.62 54 ILE M N 1
ATOM 5525 C CA . ILE D 2 54 ? -8.530 -7.169 13.053 1.00 17.20 54 ILE M CA 1
ATOM 5526 C C . ILE D 2 54 ? -9.219 -7.795 11.820 1.00 16.82 54 ILE M C 1
ATOM 5527 O O . ILE D 2 54 ? -9.133 -7.268 10.732 1.00 15.46 54 ILE M O 1
ATOM 5532 N N . TYR D 2 55 ? -9.944 -8.878 12.030 1.00 16.79 55 TYR M N 1
ATOM 5533 C CA . TYR D 2 55 ? -10.830 -9.436 11.005 1.00 16.73 55 TYR M CA 1
ATOM 5534 C C . TYR D 2 55 ? -12.205 -9.740 11.588 1.00 15.06 55 TYR M C 1
ATOM 5535 O O . TYR D 2 55 ? -12.448 -9.662 12.821 1.00 14.91 55 TYR M O 1
ATOM 5544 N N . TRP D 2 56 ? -13.171 -9.987 10.708 1.00 15.04 56 TRP M N 1
ATOM 5545 C CA . TRP D 2 56 ? -14.592 -10.048 11.054 1.00 15.11 56 TRP M CA 1
ATOM 5546 C C . TRP D 2 56 ? -15.025 -8.894 12.038 1.00 15.70 56 TRP M C 1
ATOM 5547 O O . TRP D 2 56 ? -15.716 -9.095 13.048 1.00 16.65 56 TRP M O 1
ATOM 5558 N N . ALA D 2 57 ? -14.546 -7.681 11.710 1.00 14.29 57 ALA M N 1
ATOM 5559 C CA . ALA D 2 57 ? -14.859 -6.421 12.404 1.00 15.56 57 ALA M CA 1
ATOM 5560 C C . ALA D 2 57 ? -14.273 -6.291 13.817 1.00 18.84 57 ALA M C 1
ATOM 5561 O O . ALA D 2 57 ? -13.873 -5.181 14.194 1.00 15.99 57 ALA M O 1
ATOM 5563 N N . SER D 2 58 ? -14.122 -7.377 14.553 1.00 18.68 58 SER M N 1
ATOM 5564 C CA . SER D 2 58 ? -13.754 -7.265 15.956 1.00 20.27 58 SER M CA 1
ATOM 5565 C C . SER D 2 58 ? -12.854 -8.376 16.477 1.00 20.75 58 SER M C 1
ATOM 5566 O O . SER D 2 58 ? -12.510 -8.330 17.629 1.00 21.30 58 SER M O 1
ATOM 5569 N N . THR D 2 59 ? -12.437 -9.316 15.656 1.00 17.87 59 THR M N 1
ATOM 5570 C CA . THR D 2 59 ? -11.403 -10.303 16.076 1.00 19.89 59 THR M CA 1
ATOM 5571 C C . THR D 2 59 ? -9.989 -9.881 15.879 1.00 19.34 59 THR M C 1
ATOM 5572 O O . THR D 2 59 ? -9.524 -9.640 14.744 1.00 20.57 59 THR M O 1
ATOM 5576 N N . ARG D 2 60 ? -9.224 -9.718 16.983 1.00 20.52 60 ARG M N 1
ATOM 5577 C CA . ARG D 2 60 ? -7.809 -9.437 16.862 1.00 21.43 60 ARG M CA 1
ATOM 5578 C C . ARG D 2 60 ? -7.038 -10.582 16.294 1.00 23.48 60 ARG M C 1
ATOM 5579 O O . ARG D 2 60 ? -7.206 -11.755 16.766 1.00 23.94 60 ARG M O 1
ATOM 5587 N N . GLU D 2 61 ? -6.208 -10.278 15.337 1.00 21.22 61 GLU M N 1
ATOM 5588 C CA . GLU D 2 61 ? -5.176 -11.160 14.807 1.00 21.49 61 GLU M CA 1
ATOM 5589 C C . GLU D 2 61 ? -4.205 -11.532 15.961 1.00 26.67 61 GLU M C 1
ATOM 5590 O O . GLU D 2 61 ? -3.967 -10.721 16.859 1.00 23.83 61 GLU M O 1
ATOM 5596 N N . SER D 2 62 ? -3.794 -12.799 16.002 1.00 31.31 62 SER M N 1
ATOM 5597 C CA . SER D 2 62 ? -2.973 -13.253 17.124 1.00 32.26 62 SER M CA 1
ATOM 5598 C C . SER D 2 62 ? -1.693 -12.406 17.185 1.00 31.05 62 SER M C 1
ATOM 5599 O O . SER D 2 62 ? -1.060 -12.085 16.168 1.00 32.36 62 SER M O 1
ATOM 5602 N N . GLY D 2 63 ? -1.364 -12.010 18.396 1.00 30.21 63 GLY M N 1
ATOM 5603 C CA . GLY D 2 63 ? -0.203 -11.158 18.626 1.00 30.04 63 GLY M CA 1
ATOM 5604 C C . GLY D 2 63 ? -0.512 -9.688 18.666 1.00 32.35 63 GLY M C 1
ATOM 5605 O O . GLY D 2 63 ? 0.361 -8.887 19.021 1.00 31.05 63 GLY M O 1
ATOM 5606 N N . VAL D 2 64 ? -1.727 -9.292 18.288 1.00 25.67 64 VAL M N 1
ATOM 5607 C CA . VAL D 2 64 ? -2.079 -7.863 18.382 1.00 26.94 64 VAL M CA 1
ATOM 5608 C C . VAL D 2 64 ? -2.495 -7.462 19.799 1.00 27.97 64 VAL M C 1
ATOM 5609 O O . VAL D 2 64 ? -3.489 -8.009 20.395 1.00 32.07 64 VAL M O 1
ATOM 5613 N N . PRO D 2 65 ? -1.767 -6.490 20.368 1.00 27.22 65 PRO M N 1
ATOM 5614 C CA . PRO D 2 65 ? -2.126 -6.047 21.691 1.00 29.43 65 PRO M CA 1
ATOM 5615 C C . PRO D 2 65 ? -3.620 -5.787 21.940 1.00 25.52 65 PRO M C 1
ATOM 5616 O O . PRO D 2 65 ? -4.382 -5.211 21.098 1.00 29.45 65 PRO M O 1
ATOM 5620 N N . ASP D 2 66 ? -4.048 -6.154 23.125 1.00 25.24 66 ASP M N 1
ATOM 5621 C CA . ASP D 2 66 ? -5.391 -5.840 23.615 1.00 28.04 66 ASP M CA 1
ATOM 5622 C C . ASP D 2 66 ? -5.954 -4.417 23.561 1.00 29.38 66 ASP M C 1
ATOM 5623 O O . ASP D 2 66 ? -7.163 -4.225 23.625 1.00 28.01 66 ASP M O 1
ATOM 5628 N N . ARG D 2 67 ? -5.075 -3.389 23.489 1.00 25.82 67 ARG M N 1
ATOM 5629 C CA . ARG D 2 67 ? -5.579 -2.021 23.371 1.00 24.52 67 ARG M CA 1
ATOM 5630 C C . ARG D 2 67 ? -6.268 -1.689 22.052 1.00 21.86 67 ARG M C 1
ATOM 5631 O O . ARG D 2 67 ? -6.945 -0.663 21.955 1.00 21.65 67 ARG M O 1
ATOM 5639 N N . PHE D 2 68 ? -6.109 -2.564 21.048 1.00 21.89 68 PHE M N 1
ATOM 5640 C CA . PHE D 2 68 ? -6.800 -2.378 19.796 1.00 19.37 68 PHE M CA 1
ATOM 5641 C C . PHE D 2 68 ? -8.137 -3.087 19.836 1.00 22.45 68 PHE M C 1
ATOM 5642 O O . PHE D 2 68 ? -8.162 -4.271 20.073 1.00 24.34 68 PHE M O 1
ATOM 5650 N N . THR D 2 69 ? -9.188 -2.322 19.619 1.00 19.82 69 THR M N 1
ATOM 5651 C CA . THR D 2 69 ? -10.546 -2.873 19.585 1.00 24.11 69 THR M CA 1
ATOM 5652 C C . THR D 2 69 ? -11.284 -2.433 18.342 1.00 23.02 69 THR M C 1
ATOM 5653 O O . THR D 2 69 ? -11.578 -1.232 18.128 1.00 20.08 69 THR M O 1
ATOM 5657 N N . GLY D 2 70 ? -11.751 -3.430 17.584 1.00 22.72 70 GLY M N 1
ATOM 5658 C CA . GLY D 2 70 ? -12.637 -3.167 16.478 1.00 20.71 70 GLY M CA 1
ATOM 5659 C C . GLY D 2 70 ? -14.078 -3.339 16.867 1.00 20.92 70 GLY M C 1
ATOM 5660 O O . GLY D 2 70 ? -14.352 -4.263 17.653 1.00 22.38 70 GLY M O 1
ATOM 5661 N N . SER D 2 71 ? -14.939 -2.446 16.444 1.00 21.35 71 SER M N 1
ATOM 5662 C CA . SER D 2 71 ? -16.350 -2.418 16.829 1.00 22.56 71 SER M CA 1
ATOM 5663 C C . SER D 2 71 ? -17.217 -1.992 15.679 1.00 20.82 71 SER M C 1
ATOM 5664 O O . SER D 2 71 ? -16.723 -1.439 14.644 1.00 18.74 71 SER M O 1
ATOM 5667 N N . GLY D 2 72 ? -18.527 -2.147 15.871 1.00 21.49 72 GLY M N 1
ATOM 5668 C CA . GLY D 2 72 ? -19.530 -1.793 14.908 1.00 19.66 72 GLY M CA 1
ATOM 5669 C C . GLY D 2 72 ? -20.038 -2.987 14.107 1.00 20.68 72 GLY M C 1
ATOM 5670 O O . GLY D 2 72 ? -19.436 -4.074 14.091 1.00 20.26 72 GLY M O 1
ATOM 5671 N N . SER D 2 73 ? -21.202 -2.777 13.511 1.00 22.54 73 SER M N 1
ATOM 5672 C CA . SER D 2 73 ? -21.887 -3.809 12.691 1.00 20.83 73 SER M CA 1
ATOM 5673 C C . SER D 2 73 ? -22.774 -3.072 11.698 1.00 22.28 73 SER M C 1
ATOM 5674 O O . SER D 2 73 ? -23.301 -1.993 12.006 1.00 27.27 73 SER M O 1
ATOM 5677 N N . GLY D 2 74 ? -22.928 -3.635 10.494 1.00 18.75 74 GLY M N 1
ATOM 5678 C CA . GLY D 2 74 ? -23.654 -3.001 9.445 1.00 19.19 74 GLY M CA 1
ATOM 5679 C C . GLY D 2 74 ? -22.783 -2.153 8.517 1.00 18.32 74 GLY M C 1
ATOM 5680 O O . GLY D 2 74 ? -22.023 -2.670 7.682 1.00 16.50 74 GLY M O 1
ATOM 5681 N N . THR D 2 75 ? -22.952 -0.834 8.630 1.00 17.02 75 THR M N 1
ATOM 5682 C CA . THR D 2 75 ? -22.193 0.080 7.824 1.00 17.50 75 THR M CA 1
ATOM 5683 C C . THR D 2 75 ? -21.140 0.855 8.643 1.00 19.46 75 THR M C 1
ATOM 5684 O O . THR D 2 75 ? -20.159 1.330 8.059 1.00 19.59 75 THR M O 1
ATOM 5688 N N . ASP D 2 76 ? -21.351 1.025 9.941 1.00 17.96 76 ASP M N 1
ATOM 5689 C CA . ASP D 2 76 ? -20.525 1.982 10.728 1.00 18.00 76 ASP M CA 1
ATOM 5690 C C . ASP D 2 76 ? -19.617 1.297 11.670 1.00 18.69 76 ASP M C 1
ATOM 5691 O O . ASP D 2 76 ? -20.035 0.628 12.598 1.00 21.32 76 ASP M O 1
ATOM 5696 N N . PHE D 2 77 ? -18.306 1.371 11.390 1.00 15.74 77 PHE M N 1
ATOM 5697 C CA . PHE D 2 77 ? -17.281 0.638 12.132 1.00 14.57 77 PHE M CA 1
ATOM 5698 C C . PHE D 2 77 ? -16.310 1.628 12.777 1.00 15.81 77 PHE M C 1
ATOM 5699 O O . PHE D 2 77 ? -16.147 2.767 12.274 1.00 17.09 77 PHE M O 1
ATOM 5707 N N . THR D 2 78 ? -15.700 1.164 13.802 1.00 17.69 78 THR M N 1
ATOM 5708 C CA . THR D 2 78 ? -14.722 1.943 14.582 1.00 19.65 78 THR M CA 1
ATOM 5709 C C . THR D 2 78 ? -13.550 1.119 14.976 1.00 19.34 78 THR M C 1
ATOM 5710 O O . THR D 2 78 ? -13.668 -0.072 15.384 1.00 17.09 78 THR M O 1
ATOM 5714 N N . LEU D 2 79 ? -12.349 1.715 14.860 1.00 18.41 79 LEU M N 1
ATOM 5715 C CA . LEU D 2 79 ? -11.147 1.156 15.481 1.00 18.28 79 LEU M CA 1
ATOM 5716 C C . LEU D 2 79 ? -10.783 2.117 16.647 1.00 17.77 79 LEU M C 1
ATOM 5717 O O . LEU D 2 79 ? -10.603 3.267 16.398 1.00 16.43 79 LEU M O 1
ATOM 5722 N N . THR D 2 80 ? -10.661 1.544 17.832 1.00 19.31 80 THR M N 1
ATOM 5723 C CA . THR D 2 80 ? -10.344 2.275 19.064 1.00 20.03 80 THR M CA 1
ATOM 5724 C C . THR D 2 80 ? -9.025 1.737 19.599 1.00 21.23 80 THR M C 1
ATOM 5725 O O . THR D 2 80 ? -8.758 0.543 19.606 1.00 20.42 80 THR M O 1
ATOM 5729 N N . ILE D 2 81 ? -8.139 2.662 20.057 1.00 20.38 81 ILE M N 1
ATOM 5730 C CA . ILE D 2 81 ? -6.894 2.259 20.732 1.00 20.58 81 ILE M CA 1
ATOM 5731 C C . ILE D 2 81 ? -7.081 2.906 22.159 1.00 18.54 81 ILE M C 1
ATOM 5732 O O . ILE D 2 81 ? -7.331 4.069 22.284 1.00 19.94 81 ILE M O 1
ATOM 5737 N N . SER D 2 82 ? -7.192 2.045 23.129 1.00 20.50 82 SER M N 1
ATOM 5738 C CA . SER D 2 82 ? -7.655 2.425 24.463 1.00 24.57 82 SER M CA 1
ATOM 5739 C C . SER D 2 82 ? -6.663 3.370 25.123 1.00 23.42 82 SER M C 1
ATOM 5740 O O . SER D 2 82 ? -7.078 4.294 25.836 1.00 24.86 82 SER M O 1
ATOM 5743 N N . SER D 2 83 ? -5.382 3.103 24.914 1.00 25.47 83 SER M N 1
ATOM 5744 C CA . SER D 2 83 ? -4.250 3.920 25.498 1.00 25.53 83 SER M CA 1
ATOM 5745 C C . SER D 2 83 ? -3.112 3.877 24.508 1.00 20.85 83 SER M C 1
ATOM 5746 O O . SER D 2 83 ? -2.407 2.910 24.455 1.00 23.91 83 SER M O 1
ATOM 5749 N N . VAL D 2 84 ? -3.035 4.901 23.647 1.00 20.97 84 VAL M N 1
ATOM 5750 C CA . VAL D 2 84 ? -2.157 4.853 22.476 1.00 21.41 84 VAL M CA 1
ATOM 5751 C C . VAL D 2 84 ? -0.719 4.892 22.952 1.00 20.02 84 VAL M C 1
ATOM 5752 O O . VAL D 2 84 ? -0.401 5.594 23.961 1.00 20.61 84 VAL M O 1
ATOM 5756 N N . LYS D 2 85 ? 0.126 4.159 22.285 1.00 19.33 85 LYS M N 1
ATOM 5757 C CA . LYS D 2 85 ? 1.566 4.153 22.478 1.00 22.53 85 LYS M CA 1
ATOM 5758 C C . LYS D 2 85 ? 2.284 4.744 21.304 1.00 20.42 85 LYS M C 1
ATOM 5759 O O . LYS D 2 85 ? 1.735 4.843 20.156 1.00 19.13 85 LYS M O 1
ATOM 5765 N N . ALA D 2 86 ? 3.543 5.111 21.505 1.00 23.53 86 ALA M N 1
ATOM 5766 C CA . ALA D 2 86 ? 4.288 5.734 20.404 1.00 21.95 86 ALA M CA 1
ATOM 5767 C C . ALA D 2 86 ? 4.419 4.792 19.197 1.00 20.76 86 ALA M C 1
ATOM 5768 O O . ALA D 2 86 ? 4.526 5.192 18.035 1.00 21.68 86 ALA M O 1
ATOM 5770 N N . GLU D 2 87 ? 4.521 3.500 19.470 1.00 22.16 87 GLU M N 1
ATOM 5771 C CA . GLU D 2 87 ? 4.743 2.573 18.428 1.00 21.91 87 GLU M CA 1
ATOM 5772 C C . GLU D 2 87 ? 3.442 2.344 17.624 1.00 19.77 87 GLU M C 1
ATOM 5773 O O . GLU D 2 87 ? 3.513 1.620 16.621 1.00 20.48 87 GLU M O 1
ATOM 5779 N N . ASP D 2 88 ? 2.373 3.060 17.971 1.00 18.21 88 ASP M N 1
ATOM 5780 C CA . ASP D 2 88 ? 1.102 2.922 17.270 1.00 17.16 88 ASP M CA 1
ATOM 5781 C C . ASP D 2 88 ? 1.005 3.996 16.158 1.00 19.80 88 ASP M C 1
ATOM 5782 O O . ASP D 2 88 ? -0.007 4.053 15.423 1.00 18.23 88 ASP M O 1
ATOM 5787 N N . LEU D 2 89 ? 2.022 4.840 16.002 1.00 17.20 89 LEU M N 1
ATOM 5788 C CA . LEU D 2 89 ? 2.016 5.858 14.960 1.00 18.18 89 LEU M CA 1
ATOM 5789 C C . LEU D 2 89 ? 2.188 5.111 13.664 1.00 19.43 89 LEU M C 1
ATOM 5790 O O . LEU D 2 89 ? 3.170 4.389 13.502 1.00 20.59 89 LEU M O 1
ATOM 5795 N N . ALA D 2 90 ? 1.179 5.234 12.762 1.00 17.06 90 ALA M N 1
ATOM 5796 C CA . ALA D 2 90 ? 1.071 4.455 11.580 1.00 15.52 90 ALA M CA 1
ATOM 5797 C C . ALA D 2 90 ? -0.167 4.900 10.802 1.00 16.15 90 ALA M C 1
ATOM 5798 O O . ALA D 2 90 ? -0.959 5.743 11.307 1.00 16.19 90 ALA M O 1
ATOM 5800 N N . VAL D 2 91 ? -0.349 4.319 9.613 1.00 14.61 91 VAL M N 1
ATOM 5801 C CA . VAL D 2 91 ? -1.642 4.523 8.889 1.00 13.87 91 VAL M CA 1
ATOM 5802 C C . VAL D 2 91 ? -2.530 3.282 9.072 1.00 14.59 91 VAL M C 1
ATOM 5803 O O . VAL D 2 91 ? -2.074 2.142 9.020 1.00 16.08 91 VAL M O 1
ATOM 5807 N N . TYR D 2 92 ? -3.788 3.483 9.366 1.00 13.93 92 TYR M N 1
ATOM 5808 C CA . TYR D 2 92 ? -4.740 2.390 9.594 1.00 13.77 92 TYR M CA 1
ATOM 5809 C C . TYR D 2 92 ? -5.749 2.371 8.453 1.00 14.56 92 TYR M C 1
ATOM 5810 O O . TYR D 2 92 ? -6.348 3.438 8.140 1.00 15.10 92 TYR M O 1
ATOM 5819 N N . PHE D 2 93 ? -5.951 1.215 7.820 1.00 12.92 93 PHE M N 1
ATOM 5820 C CA . PHE D 2 93 ? -6.909 1.036 6.773 1.00 13.61 93 PHE M CA 1
ATOM 5821 C C . PHE D 2 93 ? -7.982 0.053 7.157 1.00 13.95 93 PHE M C 1
ATOM 5822 O O . PHE D 2 93 ? -7.667 -0.998 7.756 1.00 13.25 93 PHE M O 1
ATOM 5830 N N . CYS D 2 94 ? -9.200 0.292 6.662 1.00 13.57 94 CYS M N 1
ATOM 5831 C CA . CYS D 2 94 ? -10.240 -0.736 6.683 1.00 15.46 94 CYS M CA 1
ATOM 5832 C C . CYS D 2 94 ? -10.505 -1.286 5.274 1.00 14.79 94 CYS M C 1
ATOM 5833 O O . CYS D 2 94 ? -10.172 -0.667 4.283 1.00 14.34 94 CYS M O 1
ATOM 5836 N N . GLN D 2 95 ? -10.985 -2.511 5.240 1.00 12.67 95 GLN M N 1
ATOM 5837 C CA . GLN D 2 95 ? -11.247 -3.211 4.000 1.00 12.89 95 GLN M CA 1
ATOM 5838 C C . GLN D 2 95 ? -12.488 -4.072 4.120 1.00 12.62 95 GLN M C 1
ATOM 5839 O O . GLN D 2 95 ? -12.606 -4.828 5.095 1.00 13.94 95 GLN M O 1
ATOM 5845 N N . GLN D 2 96 ? -13.376 -3.992 3.125 1.00 11.84 96 GLN M N 1
ATOM 5846 C CA . GLN D 2 96 ? -14.506 -4.936 3.072 1.00 12.90 96 GLN M CA 1
ATOM 5847 C C . GLN D 2 96 ? -14.108 -6.209 2.251 1.00 10.78 96 GLN M C 1
ATOM 5848 O O . GLN D 2 96 ? -13.376 -6.124 1.258 1.00 11.21 96 GLN M O 1
ATOM 5854 N N . TYR D 2 97 ? -14.653 -7.333 2.673 1.00 12.52 97 TYR M N 1
ATOM 5855 C CA . TYR D 2 97 ? -14.642 -8.607 1.889 1.00 12.45 97 TYR M CA 1
ATOM 5856 C C . TYR D 2 97 ? -15.995 -9.250 1.737 1.00 13.98 97 TYR M C 1
ATOM 5857 O O . TYR D 2 97 ? -16.131 -10.497 1.772 1.00 15.72 97 TYR M O 1
ATOM 5866 N N . TYR D 2 98 ? -17.043 -8.433 1.609 1.00 13.84 98 TYR M N 1
ATOM 5867 C CA . TYR D 2 98 ? -18.415 -8.880 1.301 1.00 15.95 98 TYR M CA 1
ATOM 5868 C C . TYR D 2 98 ? -18.531 -9.266 -0.163 1.00 16.69 98 TYR M C 1
ATOM 5869 O O . TYR D 2 98 ? -19.157 -10.320 -0.521 1.00 18.42 98 TYR M O 1
ATOM 5878 N N . THR D 2 99 ? -17.914 -8.475 -1.043 1.00 16.47 99 THR M N 1
ATOM 5879 C CA . THR D 2 99 ? -17.971 -8.734 -2.439 1.00 15.85 99 THR M CA 1
ATOM 5880 C C . THR D 2 99 ? -16.766 -8.258 -3.179 1.00 16.74 99 THR M C 1
ATOM 5881 O O . THR D 2 99 ? -16.067 -7.340 -2.701 1.00 17.01 99 THR M O 1
ATOM 5885 N N . TYR D 2 100 ? -16.499 -8.850 -4.366 1.00 16.83 100 TYR M N 1
ATOM 5886 C CA . TYR D 2 100 ? -15.525 -8.278 -5.295 1.00 16.03 100 TYR M CA 1
ATOM 5887 C C . TYR D 2 100 ? -16.175 -7.124 -6.072 1.00 15.60 100 TYR M C 1
ATOM 5888 O O . TYR D 2 100 ? -17.421 -7.204 -6.361 1.00 17.63 100 TYR M O 1
ATOM 5897 N N . PRO D 2 101 ? -15.431 -6.075 -6.429 1.00 15.05 101 PRO M N 1
ATOM 5898 C CA . PRO D 2 101 ? -14.006 -5.907 -6.124 1.00 14.03 101 PRO M CA 1
ATOM 5899 C C . PRO D 2 101 ? -13.815 -5.601 -4.626 1.00 14.30 101 PRO M C 1
ATOM 5900 O O . PRO D 2 101 ? -14.623 -4.888 -3.986 1.00 14.36 101 PRO M O 1
ATOM 5904 N N . LEU D 2 102 ? -12.720 -6.189 -4.019 1.00 12.20 102 LEU M N 1
ATOM 5905 C CA . LEU D 2 102 ? -12.386 -5.745 -2.650 1.00 12.35 102 LEU M CA 1
ATOM 5906 C C . LEU D 2 102 ? -12.069 -4.261 -2.680 1.00 12.60 102 LEU M C 1
ATOM 5907 O O . LEU D 2 102 ? -11.561 -3.754 -3.681 1.00 13.46 102 LEU M O 1
ATOM 5912 N N . THR D 2 103 ? -12.476 -3.590 -1.623 1.00 13.27 103 THR M N 1
ATOM 5913 C CA . THR D 2 103 ? -12.252 -2.175 -1.511 1.00 13.87 103 THR M CA 1
ATOM 5914 C C . THR D 2 103 ? -11.798 -1.793 -0.110 1.00 14.08 103 THR M C 1
ATOM 5915 O O . THR D 2 103 ? -12.140 -2.378 0.904 1.00 12.94 103 THR M O 1
ATOM 5919 N N . PHE D 2 104 ? -10.953 -0.767 -0.077 1.00 13.47 104 PHE M N 1
ATOM 5920 C CA . PHE D 2 104 ? -10.326 -0.234 1.119 1.00 13.27 104 PHE M CA 1
ATOM 5921 C C . PHE D 2 104 ? -10.708 1.205 1.354 1.00 13.50 104 PHE M C 1
ATOM 5922 O O . PHE D 2 104 ? -10.936 1.925 0.402 1.00 14.09 104 PHE M O 1
ATOM 5930 N N . GLY D 2 105 ? -10.709 1.649 2.588 1.00 13.18 105 GLY M N 1
ATOM 5931 C CA . GLY D 2 105 ? -10.759 3.066 2.867 1.00 14.00 105 GLY M CA 1
ATOM 5932 C C . GLY D 2 105 ? -9.415 3.707 2.663 1.00 13.64 105 GLY M C 1
ATOM 5933 O O . GLY D 2 105 ? -8.387 3.096 2.413 1.00 13.85 105 GLY M O 1
ATOM 5934 N N . ALA D 2 106 ? -9.456 5.030 2.645 1.00 14.45 106 ALA M N 1
ATOM 5935 C CA . ALA D 2 106 ? -8.249 5.804 2.386 1.00 14.97 106 ALA M CA 1
ATOM 5936 C C . ALA D 2 106 ? -7.216 5.996 3.499 1.00 14.78 106 ALA M C 1
ATOM 5937 O O . ALA D 2 106 ? -6.182 6.591 3.277 1.00 20.76 106 ALA M O 1
ATOM 5939 N N . GLY D 2 107 ? -7.540 5.505 4.657 1.00 17.19 107 GLY M N 1
ATOM 5940 C CA . GLY D 2 107 ? -6.537 5.385 5.743 1.00 16.02 107 GLY M CA 1
ATOM 5941 C C . GLY D 2 107 ? -6.761 6.520 6.704 1.00 17.04 107 GLY M C 1
ATOM 5942 O O . GLY D 2 107 ? -7.296 7.593 6.341 1.00 21.58 107 GLY M O 1
ATOM 5943 N N . THR D 2 108 ? -6.362 6.275 7.929 1.00 15.45 108 THR M N 1
ATOM 5944 C CA . THR D 2 108 ? -6.231 7.317 8.994 1.00 14.22 108 THR M CA 1
ATOM 5945 C C . THR D 2 108 ? -4.812 7.253 9.492 1.00 16.19 108 THR M C 1
ATOM 5946 O O . THR D 2 108 ? -4.413 6.180 9.967 1.00 16.85 108 THR M O 1
ATOM 5950 N N . LYS D 2 109 ? -4.107 8.345 9.389 1.00 15.92 109 LYS M N 1
ATOM 5951 C CA . LYS D 2 109 ? -2.686 8.388 9.805 1.00 14.55 109 LYS M CA 1
ATOM 5952 C C . LYS D 2 109 ? -2.662 8.997 11.204 1.00 17.19 109 LYS M C 1
ATOM 5953 O O . LYS D 2 109 ? -3.126 10.163 11.411 1.00 21.07 109 LYS M O 1
ATOM 5959 N N . LEU D 2 110 ? -2.012 8.312 12.133 1.00 16.31 110 LEU M N 1
ATOM 5960 C CA . LEU D 2 110 ? -1.807 8.865 13.470 1.00 16.62 110 LEU M CA 1
ATOM 5961 C C . LEU D 2 110 ? -0.453 9.503 13.511 1.00 16.31 110 LEU M C 1
ATOM 5962 O O . LEU D 2 110 ? 0.551 8.882 13.163 1.00 16.29 110 LEU M O 1
ATOM 5967 N N . GLU D 2 111 ? -0.413 10.766 13.932 1.00 18.23 111 GLU M N 1
ATOM 5968 C CA . GLU D 2 111 ? 0.802 11.544 14.102 1.00 18.54 111 GLU M CA 1
ATOM 5969 C C . GLU D 2 111 ? 0.818 12.059 15.530 1.00 16.68 111 GLU M C 1
ATOM 5970 O O . GLU D 2 111 ? -0.149 11.972 16.248 1.00 17.31 111 GLU M O 1
ATOM 5976 N N . LEU D 2 112 ? 1.950 12.621 15.965 1.00 19.28 112 LEU M N 1
ATOM 5977 C CA . LEU D 2 112 ? 2.127 13.077 17.354 1.00 23.18 112 LEU M CA 1
ATOM 5978 C C . LEU D 2 112 ? 1.769 14.516 17.540 1.00 23.61 112 LEU M C 1
ATOM 5979 O O . LEU D 2 112 ? 2.194 15.374 16.734 1.00 23.44 112 LEU M O 1
ATOM 5984 N N . LYS D 2 113 ? 0.942 14.806 18.557 1.00 19.70 113 LYS M N 1
ATOM 5985 C CA . LYS D 2 113 ? 0.608 16.153 18.927 1.00 19.63 113 LYS M CA 1
ATOM 5986 C C . LYS D 2 113 ? 1.869 16.856 19.529 1.00 18.48 113 LYS M C 1
ATOM 5987 O O . LYS D 2 113 ? 2.741 16.194 20.125 1.00 20.27 113 LYS M O 1
ATOM 5993 N N . ARG D 2 114 ? 1.990 18.127 19.210 1.00 20.99 114 ARG M N 1
ATOM 5994 C CA . ARG D 2 114 ? 2.977 19.028 19.900 1.00 17.42 114 ARG M CA 1
ATOM 5995 C C . ARG D 2 114 ? 2.342 20.407 19.911 1.00 18.81 114 ARG M C 1
ATOM 5996 O O . ARG D 2 114 ? 1.356 20.681 19.253 1.00 18.99 114 ARG M O 1
ATOM 6004 N N . ALA D 2 115 ? 2.984 21.382 20.568 1.00 18.36 115 ALA M N 1
ATOM 6005 C CA . ALA D 2 115 ? 2.520 22.734 20.587 1.00 18.88 115 ALA M CA 1
ATOM 6006 C C . ALA D 2 115 ? 2.700 23.368 19.220 1.00 15.16 115 ALA M C 1
ATOM 6007 O O . ALA D 2 115 ? 3.653 23.126 18.461 1.00 16.21 115 ALA M O 1
ATOM 6009 N N . ASP D 2 116 ? 1.785 24.226 18.890 1.00 15.27 116 ASP M N 1
ATOM 6010 C CA . ASP D 2 116 ? 1.853 24.900 17.621 1.00 15.19 116 ASP M CA 1
ATOM 6011 C C . ASP D 2 116 ? 3.124 25.753 17.485 1.00 15.47 116 ASP M C 1
ATOM 6012 O O . ASP D 2 116 ? 3.648 26.315 18.488 1.00 17.40 116 ASP M O 1
ATOM 6017 N N . ALA D 2 117 ? 3.639 25.835 16.275 1.00 16.23 117 ALA M N 1
ATOM 6018 C CA . ALA D 2 117 ? 4.889 26.495 15.968 1.00 16.23 117 ALA M CA 1
ATOM 6019 C C . ALA D 2 117 ? 4.824 27.142 14.633 1.00 13.84 117 ALA M C 1
ATOM 6020 O O . ALA D 2 117 ? 4.526 26.450 13.634 1.00 13.08 117 ALA M O 1
ATOM 6022 N N . ALA D 2 118 ? 5.152 28.438 14.542 1.00 14.46 118 ALA M N 1
ATOM 6023 C CA . ALA D 2 118 ? 5.291 29.155 13.256 1.00 14.52 118 ALA M CA 1
ATOM 6024 C C . ALA D 2 118 ? 6.539 28.669 12.483 1.00 14.82 118 ALA M C 1
ATOM 6025 O O . ALA D 2 118 ? 7.531 28.332 13.145 1.00 15.80 118 ALA M O 1
ATOM 6027 N N . PRO D 2 119 ? 6.519 28.673 11.146 1.00 14.08 119 PRO M N 1
ATOM 6028 C CA . PRO D 2 119 ? 7.751 28.338 10.420 1.00 14.18 119 PRO M CA 1
ATOM 6029 C C . PRO D 2 119 ? 8.818 29.387 10.567 1.00 14.30 119 PRO M C 1
ATOM 6030 O O . PRO D 2 119 ? 8.546 30.585 10.730 1.00 14.79 119 PRO M O 1
ATOM 6034 N N . THR D 2 120 ? 10.052 28.953 10.523 1.00 13.76 120 THR M N 1
ATOM 6035 C CA . THR D 2 120 ? 11.187 29.783 10.250 1.00 15.19 120 THR M CA 1
ATOM 6036 C C . THR D 2 120 ? 11.340 29.804 8.746 1.00 16.05 120 THR M C 1
ATOM 6037 O O . THR D 2 120 ? 11.473 28.749 8.083 1.00 15.31 120 THR M O 1
ATOM 6041 N N . VAL D 2 121 ? 11.217 30.989 8.159 1.00 16.36 121 VAL M N 1
ATOM 6042 C CA . VAL D 2 121 ? 11.207 31.163 6.732 1.00 14.47 121 VAL M CA 1
ATOM 6043 C C . VAL D 2 121 ? 12.542 31.776 6.218 1.00 15.16 121 VAL M C 1
ATOM 6044 O O . VAL D 2 121 ? 13.078 32.728 6.788 1.00 18.65 121 VAL M O 1
ATOM 6048 N N . SER D 2 122 ? 13.096 31.201 5.167 1.00 14.58 122 SER M N 1
ATOM 6049 C CA . SER D 2 122 ? 14.277 31.739 4.549 1.00 14.18 122 SER M CA 1
ATOM 6050 C C . SER D 2 122 ? 14.106 31.659 3.022 1.00 14.69 122 SER M C 1
ATOM 6051 O O . SER D 2 122 ? 13.531 30.712 2.472 1.00 14.75 122 SER M O 1
ATOM 6054 N N . ILE D 2 123 ? 14.709 32.634 2.303 1.00 14.47 123 ILE M N 1
ATOM 6055 C CA . ILE D 2 123 ? 14.644 32.714 0.841 1.00 14.17 123 ILE M CA 1
ATOM 6056 C C . ILE D 2 123 ? 16.026 32.856 0.218 1.00 13.89 123 ILE M C 1
ATOM 6057 O O . ILE D 2 123 ? 16.955 33.446 0.790 1.00 13.24 123 ILE M O 1
ATOM 6062 N N . PHE D 2 124 ? 16.168 32.253 -0.965 1.00 14.33 124 PHE M N 1
ATOM 6063 C CA . PHE D 2 124 ? 17.457 32.142 -1.606 1.00 14.20 124 PHE M CA 1
ATOM 6064 C C . PHE D 2 124 ? 17.310 32.436 -3.101 1.00 15.54 124 PHE M C 1
ATOM 6065 O O . PHE D 2 124 ? 16.569 31.748 -3.797 1.00 15.74 124 PHE M O 1
ATOM 6073 N N . PRO D 2 125 ? 18.009 33.473 -3.564 1.00 17.43 125 PRO M N 1
ATOM 6074 C CA . PRO D 2 125 ? 18.108 33.706 -4.989 1.00 18.60 125 PRO M CA 1
ATOM 6075 C C . PRO D 2 125 ? 18.805 32.583 -5.756 1.00 23.53 125 PRO M C 1
ATOM 6076 O O . PRO D 2 125 ? 19.590 31.780 -5.131 1.00 22.06 125 PRO M O 1
ATOM 6080 N N . PRO D 2 126 ? 18.615 32.567 -7.079 1.00 22.68 126 PRO M N 1
ATOM 6081 C CA . PRO D 2 126 ? 19.454 31.663 -7.960 1.00 23.14 126 PRO M CA 1
ATOM 6082 C C . PRO D 2 126 ? 20.947 31.852 -7.689 1.00 23.97 126 PRO M C 1
ATOM 6083 O O . PRO D 2 126 ? 21.412 32.947 -7.450 1.00 23.94 126 PRO M O 1
ATOM 6087 N N . SER D 2 127 ? 21.689 30.750 -7.670 1.00 23.03 127 SER M N 1
ATOM 6088 C CA . SER D 2 127 ? 23.097 30.833 -7.598 1.00 24.00 127 SER M CA 1
ATOM 6089 C C . SER D 2 127 ? 23.706 31.386 -8.893 1.00 25.83 127 SER M C 1
ATOM 6090 O O . SER D 2 127 ? 23.112 31.200 -9.939 1.00 27.84 127 SER M O 1
ATOM 6093 N N . SER D 2 128 ? 24.893 32.000 -8.777 1.00 31.03 128 SER M N 1
ATOM 6094 C CA . SER D 2 128 ? 25.665 32.486 -9.959 1.00 32.89 128 SER M CA 1
ATOM 6095 C C . SER D 2 128 ? 25.858 31.320 -10.914 1.00 31.98 128 SER M C 1
ATOM 6096 O O . SER D 2 128 ? 25.534 31.433 -12.097 1.00 31.14 128 SER M O 1
ATOM 6099 N N . GLU D 2 129 ? 26.125 30.136 -10.348 1.00 31.86 129 GLU M N 1
ATOM 6100 C CA . GLU D 2 129 ? 26.278 28.910 -11.159 1.00 30.89 129 GLU M CA 1
ATOM 6101 C C . GLU D 2 129 ? 25.086 28.525 -11.981 1.00 27.57 129 GLU M C 1
ATOM 6102 O O . GLU D 2 129 ? 25.213 28.124 -13.138 1.00 31.90 129 GLU M O 1
ATOM 6108 N N . GLN D 2 130 ? 23.867 28.550 -11.403 1.00 25.88 130 GLN M N 1
ATOM 6109 C CA . GLN D 2 130 ? 22.727 28.194 -12.141 1.00 25.56 130 GLN M CA 1
ATOM 6110 C C . GLN D 2 130 ? 22.458 29.250 -13.238 1.00 25.92 130 GLN M C 1
ATOM 6111 O O . GLN D 2 130 ? 22.017 28.899 -14.323 1.00 30.46 130 GLN M O 1
ATOM 6117 N N . LEU D 2 131 ? 22.666 30.516 -12.887 1.00 28.04 131 LEU M N 1
ATOM 6118 C CA . LEU D 2 131 ? 22.396 31.617 -13.810 1.00 29.96 131 LEU M CA 1
ATOM 6119 C C . LEU D 2 131 ? 23.271 31.412 -15.076 1.00 33.77 131 LEU M C 1
ATOM 6120 O O . LEU D 2 131 ? 22.746 31.399 -16.196 1.00 40.36 131 LEU M O 1
ATOM 6125 N N . THR D 2 132 ? 24.567 31.172 -14.827 1.00 39.07 132 THR M N 1
ATOM 6126 C CA . THR D 2 132 ? 25.581 30.886 -15.860 1.00 41.44 132 THR M CA 1
ATOM 6127 C C . THR D 2 132 ? 25.177 29.773 -16.797 1.00 43.73 132 THR M C 1
ATOM 6128 O O . THR D 2 132 ? 25.551 29.795 -17.962 1.00 45.65 132 THR M O 1
ATOM 6132 N N . SER D 2 133 ? 24.409 28.810 -16.293 1.00 45.95 133 SER M N 1
ATOM 6133 C CA . SER D 2 133 ? 23.893 27.714 -17.094 1.00 47.91 133 SER M CA 1
ATOM 6134 C C . SER D 2 133 ? 22.533 28.030 -17.678 1.00 44.68 133 SER M C 1
ATOM 6135 O O . SER D 2 133 ? 21.922 27.170 -18.311 1.00 50.67 133 SER M O 1
ATOM 6138 N N . GLY D 2 134 ? 22.046 29.255 -17.484 1.00 45.66 134 GLY M N 1
ATOM 6139 C CA . GLY D 2 134 ? 20.786 29.675 -18.114 1.00 43.69 134 GLY M CA 1
ATOM 6140 C C . GLY D 2 134 ? 19.456 29.361 -17.433 1.00 44.73 134 GLY M C 1
ATOM 6141 O O . GLY D 2 134 ? 18.398 29.559 -18.023 1.00 48.25 134 GLY M O 1
ATOM 6142 N N . GLY D 2 135 ? 19.499 28.860 -16.196 1.00 41.89 135 GLY M N 1
ATOM 6143 C CA . GLY D 2 135 ? 18.287 28.620 -15.379 1.00 38.95 135 GLY M CA 1
ATOM 6144 C C . GLY D 2 135 ? 18.253 29.521 -14.167 1.00 31.17 135 GLY M C 1
ATOM 6145 O O . GLY D 2 135 ? 19.266 30.160 -13.840 1.00 30.67 135 GLY M O 1
ATOM 6146 N N . ALA D 2 136 ? 17.073 29.608 -13.540 1.00 31.11 136 ALA M N 1
ATOM 6147 C CA . ALA D 2 136 ? 16.899 30.390 -12.330 1.00 32.01 136 ALA M CA 1
ATOM 6148 C C . ALA D 2 136 ? 15.774 29.846 -11.426 1.00 30.36 136 ALA M C 1
ATOM 6149 O O . ALA D 2 136 ? 14.580 29.887 -11.716 1.00 36.05 136 ALA M O 1
ATOM 6151 N N . SER D 2 137 ? 16.207 29.282 -10.303 1.00 24.88 137 SER M N 1
ATOM 6152 C CA . SER D 2 137 ? 15.335 28.732 -9.268 1.00 24.21 137 SER M CA 1
ATOM 6153 C C . SER D 2 137 ? 15.500 29.587 -7.995 1.00 20.74 137 SER M C 1
ATOM 6154 O O . SER D 2 137 ? 16.605 29.945 -7.565 1.00 20.72 137 SER M O 1
ATOM 6157 N N . VAL D 2 138 ? 14.354 30.062 -7.514 1.00 19.04 138 VAL M N 1
ATOM 6158 C CA . VAL D 2 138 ? 14.208 30.826 -6.231 1.00 19.04 138 VAL M CA 1
ATOM 6159 C C . VAL D 2 138 ? 13.627 29.838 -5.209 1.00 16.28 138 VAL M C 1
ATOM 6160 O O . VAL D 2 138 ? 12.668 29.185 -5.467 1.00 17.08 138 VAL M O 1
ATOM 6164 N N . VAL D 2 139 ? 14.366 29.650 -4.104 1.00 15.68 139 VAL M N 1
ATOM 6165 C CA . VAL D 2 139 ? 13.988 28.611 -3.121 1.00 15.58 139 VAL M CA 1
ATOM 6166 C C . VAL D 2 139 ? 13.570 29.310 -1.805 1.00 15.28 139 VAL M C 1
ATOM 6167 O O . VAL D 2 139 ? 14.277 30.207 -1.329 1.00 14.96 139 VAL M O 1
ATOM 6171 N N A CYS D 2 140 ? 12.455 28.861 -1.255 0.50 15.11 140 CYS M N 1
ATOM 6172 N N B CYS D 2 140 ? 12.457 28.892 -1.214 0.50 16.72 140 CYS M N 1
ATOM 6173 C CA A CYS D 2 140 ? 11.981 29.249 0.064 0.50 13.36 140 CYS M CA 1
ATOM 6174 C CA B CYS D 2 140 ? 12.082 29.299 0.140 0.50 15.79 140 CYS M CA 1
ATOM 6175 C C A CYS D 2 140 ? 11.888 28.006 0.965 0.50 13.16 140 CYS M C 1
ATOM 6176 C C B CYS D 2 140 ? 11.914 28.038 0.964 0.50 14.52 140 CYS M C 1
ATOM 6177 O O A CYS D 2 140 ? 11.251 27.022 0.586 0.50 13.16 140 CYS M O 1
ATOM 6178 O O B CYS D 2 140 ? 11.301 27.074 0.521 0.50 14.18 140 CYS M O 1
ATOM 6183 N N . PHE D 2 141 ? 12.480 28.065 2.160 1.00 12.83 141 PHE M N 1
ATOM 6184 C CA . PHE D 2 141 ? 12.264 27.050 3.137 1.00 14.27 141 PHE M CA 1
ATOM 6185 C C . PHE D 2 141 ? 11.328 27.587 4.232 1.00 14.55 141 PHE M C 1
ATOM 6186 O O . PHE D 2 141 ? 11.514 28.697 4.721 1.00 14.44 141 PHE M O 1
ATOM 6194 N N . LEU D 2 142 ? 10.421 26.743 4.691 1.00 14.10 142 LEU M N 1
ATOM 6195 C CA . LEU D 2 142 ? 9.488 27.051 5.795 1.00 13.76 142 LEU M CA 1
ATOM 6196 C C . LEU D 2 142 ? 9.662 25.884 6.792 1.00 13.85 142 LEU M C 1
ATOM 6197 O O . LEU D 2 142 ? 9.213 24.774 6.514 1.00 14.51 142 LEU M O 1
ATOM 6202 N N . ASN D 2 143 ? 10.468 26.108 7.819 1.00 12.02 143 ASN M N 1
ATOM 6203 C CA . ASN D 2 143 ? 10.965 25.045 8.664 1.00 12.60 143 ASN M CA 1
ATOM 6204 C C . ASN D 2 143 ? 10.347 24.991 10.038 1.00 12.74 143 ASN M C 1
ATOM 6205 O O . ASN D 2 143 ? 10.215 26.003 10.720 1.00 15.29 143 ASN M O 1
ATOM 6210 N N . ASN D 2 144 ? 10.161 23.764 10.518 1.00 15.78 144 ASN M N 1
ATOM 6211 C CA . ASN D 2 144 ? 9.907 23.457 11.914 1.00 15.07 144 ASN M CA 1
ATOM 6212 C C . ASN D 2 144 ? 8.657 24.093 12.413 1.00 13.96 144 ASN M C 1
ATOM 6213 O O . ASN D 2 144 ? 8.648 24.753 13.453 1.00 14.72 144 ASN M O 1
ATOM 6218 N N . PHE D 2 145 ? 7.583 23.837 11.657 1.00 15.15 145 PHE M N 1
ATOM 6219 C CA . PHE D 2 145 ? 6.274 24.366 12.010 1.00 15.09 145 PHE M CA 1
ATOM 6220 C C . PHE D 2 145 ? 5.344 23.282 12.465 1.00 14.05 145 PHE M C 1
ATOM 6221 O O . PHE D 2 145 ? 5.551 22.130 12.205 1.00 14.37 145 PHE M O 1
ATOM 6229 N N . TYR D 2 146 ? 4.242 23.689 13.064 1.00 14.67 146 TYR M N 1
ATOM 6230 C CA . TYR D 2 146 ? 3.213 22.730 13.515 1.00 14.39 146 TYR M CA 1
ATOM 6231 C C . TYR D 2 146 ? 1.940 23.557 13.715 1.00 13.96 146 TYR M C 1
ATOM 6232 O O . TYR D 2 146 ? 2.017 24.571 14.363 1.00 13.39 146 TYR M O 1
ATOM 6241 N N . PRO D 2 147 ? 0.763 23.071 13.253 1.00 15.76 147 PRO M N 1
ATOM 6242 C CA . PRO D 2 147 ? 0.479 21.790 12.563 1.00 16.98 147 PRO M CA 1
ATOM 6243 C C . PRO D 2 147 ? 0.901 21.839 11.090 1.00 15.50 147 PRO M C 1
ATOM 6244 O O . PRO D 2 147 ? 1.442 22.849 10.589 1.00 16.05 147 PRO M O 1
ATOM 6248 N N . LYS D 2 148 ? 0.713 20.710 10.395 1.00 17.23 148 LYS M N 1
ATOM 6249 C CA . LYS D 2 148 ? 1.224 20.519 9.092 1.00 18.47 148 LYS M CA 1
ATOM 6250 C C . LYS D 2 148 ? 0.632 21.383 7.947 1.00 15.21 148 LYS M C 1
ATOM 6251 O O . LYS D 2 148 ? 1.282 21.627 6.917 1.00 18.41 148 LYS M O 1
ATOM 6257 N N . ASP D 2 149 ? -0.607 21.835 8.122 1.00 16.32 149 ASP M N 1
ATOM 6258 C CA . ASP D 2 149 ? -1.231 22.658 7.120 1.00 18.24 149 ASP M CA 1
ATOM 6259 C C . ASP D 2 149 ? -0.573 24.069 6.995 1.00 17.34 149 ASP M C 1
ATOM 6260 O O . ASP D 2 149 ? -0.369 24.700 7.975 1.00 17.41 149 ASP M O 1
ATOM 6265 N N . ILE D 2 150 ? -0.203 24.425 5.768 1.00 18.72 150 ILE M N 1
ATOM 6266 C CA . ILE D 2 150 ? 0.449 25.622 5.514 1.00 18.85 150 ILE M CA 1
ATOM 6267 C C . ILE D 2 150 ? 0.265 25.974 4.065 1.00 17.89 150 ILE M C 1
ATOM 6268 O O . ILE D 2 150 ? 0.079 25.118 3.229 1.00 23.44 150 ILE M O 1
ATOM 6273 N N . ASN D 2 151 ? 0.432 27.244 3.781 1.00 19.98 151 ASN M N 1
ATOM 6274 C CA . ASN D 2 151 ? 0.367 27.757 2.443 1.00 22.08 151 ASN M CA 1
ATOM 6275 C C . ASN D 2 151 ? 1.526 28.709 2.151 1.00 20.85 151 ASN M C 1
ATOM 6276 O O . ASN D 2 151 ? 1.950 29.522 3.037 1.00 20.62 151 ASN M O 1
ATOM 6281 N N A VAL D 2 152 ? 2.045 28.581 0.941 0.50 21.52 152 VAL M N 1
ATOM 6282 N N B VAL D 2 152 ? 2.094 28.540 0.950 0.50 21.44 152 VAL M N 1
ATOM 6283 C CA A VAL D 2 152 ? 3.080 29.454 0.445 0.50 21.51 152 VAL M CA 1
ATOM 6284 C CA B VAL D 2 152 ? 3.106 29.440 0.382 0.50 21.32 152 VAL M CA 1
ATOM 6285 C C A VAL D 2 152 ? 2.550 30.143 -0.802 0.50 21.65 152 VAL M C 1
ATOM 6286 C C B VAL D 2 152 ? 2.607 30.136 -0.853 0.50 21.69 152 VAL M C 1
ATOM 6287 O O A VAL D 2 152 ? 1.846 29.519 -1.624 0.50 20.81 152 VAL M O 1
ATOM 6288 O O B VAL D 2 152 ? 2.074 29.496 -1.772 0.50 21.23 152 VAL M O 1
ATOM 6295 N N . LYS D 2 153 ? 2.813 31.447 -0.896 1.00 21.54 153 LYS M 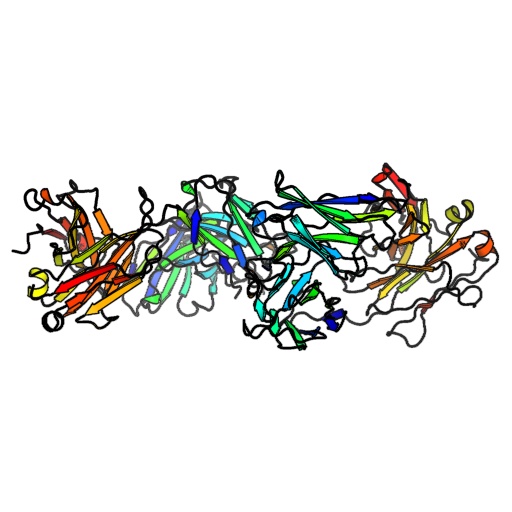N 1
ATOM 6296 C CA . LYS D 2 153 ? 2.428 32.243 -2.047 1.00 22.64 153 LYS M CA 1
ATOM 6297 C C . LYS D 2 153 ? 3.639 32.986 -2.503 1.00 20.18 153 LYS M C 1
ATOM 6298 O O . LYS D 2 153 ? 4.383 33.559 -1.660 1.00 19.86 153 LYS M O 1
ATOM 6304 N N . TRP D 2 154 ? 3.933 32.886 -3.811 1.00 17.77 154 TRP M N 1
ATOM 6305 C CA . TRP D 2 154 ? 4.989 33.616 -4.435 1.00 16.18 154 TRP M CA 1
ATOM 6306 C C . TRP D 2 154 ? 4.498 34.906 -5.069 1.00 19.49 154 TRP M C 1
ATOM 6307 O O . TRP D 2 154 ? 3.492 34.873 -5.740 1.00 21.70 154 TRP M O 1
ATOM 6318 N N . LYS D 2 155 ? 5.253 35.973 -4.892 1.00 22.45 155 LYS M N 1
ATOM 6319 C CA . LYS D 2 155 ? 4.978 37.210 -5.631 1.00 24.34 155 LYS M CA 1
ATOM 6320 C C . LYS D 2 155 ? 6.266 37.678 -6.336 1.00 23.70 155 LYS M C 1
ATOM 6321 O O . LYS D 2 155 ? 7.397 37.585 -5.778 1.00 22.48 155 LYS M O 1
ATOM 6327 N N . ILE D 2 156 ? 6.109 38.235 -7.549 1.00 21.48 156 ILE M N 1
ATOM 6328 C CA . ILE D 2 156 ? 7.194 38.803 -8.316 1.00 20.16 156 ILE M CA 1
ATOM 6329 C C . ILE D 2 156 ? 6.732 40.241 -8.583 1.00 23.53 156 ILE M C 1
ATOM 6330 O O . ILE D 2 156 ? 5.696 40.411 -9.173 1.00 22.40 156 ILE M O 1
ATOM 6335 N N . ASP D 2 157 ? 7.463 41.183 -8.019 1.00 23.20 157 ASP M N 1
ATOM 6336 C CA . ASP D 2 157 ? 7.149 42.638 -8.112 1.00 24.43 157 ASP M CA 1
ATOM 6337 C C . ASP D 2 157 ? 5.710 42.834 -7.740 1.00 26.00 157 ASP M C 1
ATOM 6338 O O . ASP D 2 157 ? 4.901 43.572 -8.401 1.00 25.00 157 ASP M O 1
ATOM 6343 N N . GLY D 2 158 ? 5.360 42.152 -6.661 1.00 24.04 158 GLY M N 1
ATOM 6344 C CA . GLY D 2 158 ? 4.039 42.159 -6.110 1.00 27.72 158 GLY M CA 1
ATOM 6345 C C . GLY D 2 158 ? 2.906 41.434 -6.797 1.00 26.62 158 GLY M C 1
ATOM 6346 O O . GLY D 2 158 ? 1.810 41.434 -6.258 1.00 30.99 158 GLY M O 1
ATOM 6347 N N . SER D 2 159 ? 3.149 40.761 -7.928 1.00 26.13 159 SER M N 1
ATOM 6348 C CA . SER D 2 159 ? 2.123 39.954 -8.591 1.00 26.53 159 SER M CA 1
ATOM 6349 C C . SER D 2 159 ? 2.304 38.470 -8.242 1.00 22.97 159 SER M C 1
ATOM 6350 O O . SER D 2 159 ? 3.423 37.944 -8.375 1.00 24.69 159 SER M O 1
ATOM 6353 N N . GLU D 2 160 ? 1.217 37.841 -7.862 1.00 23.47 160 GLU M N 1
ATOM 6354 C CA . GLU D 2 160 ? 1.226 36.431 -7.439 1.00 24.96 160 GLU M CA 1
ATOM 6355 C C . GLU D 2 160 ? 1.639 35.590 -8.633 1.00 24.84 160 GLU M C 1
ATOM 6356 O O . GLU D 2 160 ? 1.177 35.809 -9.731 1.00 25.57 160 GLU M O 1
ATOM 6362 N N . ARG D 2 161 ? 2.522 34.629 -8.432 1.00 22.69 161 ARG M N 1
ATOM 6363 C CA . ARG D 2 161 ? 3.037 33.769 -9.507 1.00 26.18 161 ARG M CA 1
ATOM 6364 C C . ARG D 2 161 ? 2.704 32.370 -9.060 1.00 26.73 161 ARG M C 1
ATOM 6365 O O . ARG D 2 161 ? 3.154 31.961 -7.995 1.00 26.27 161 ARG M O 1
ATOM 6373 N N . GLN D 2 162 ? 1.956 31.654 -9.888 1.00 30.50 162 GLN M N 1
ATOM 6374 C CA . GLN D 2 162 ? 1.547 30.288 -9.626 1.00 35.18 162 GLN M CA 1
ATOM 6375 C C . GLN D 2 162 ? 2.301 29.276 -10.463 1.00 34.22 162 GLN M C 1
ATOM 6376 O O . GLN D 2 162 ? 2.570 28.175 -9.990 1.00 36.73 162 GLN M O 1
ATOM 6382 N N . ASN D 2 163 ? 2.621 29.613 -11.700 1.00 35.91 163 ASN M N 1
ATOM 6383 C CA . ASN D 2 163 ? 3.284 28.616 -12.547 1.00 35.98 163 ASN M CA 1
ATOM 6384 C C . ASN D 2 163 ? 4.800 28.535 -12.251 1.00 30.82 163 ASN M C 1
ATOM 6385 O O . ASN D 2 163 ? 5.459 29.521 -11.965 1.00 32.10 163 ASN M O 1
ATOM 6390 N N . GLY D 2 164 ? 5.353 27.319 -12.287 1.00 32.20 164 GLY M N 1
ATOM 6391 C CA . GLY D 2 164 ? 6.793 27.140 -12.104 1.00 31.30 164 GLY M CA 1
ATOM 6392 C C . GLY D 2 164 ? 7.147 26.844 -10.647 1.00 29.78 164 GLY M C 1
ATOM 6393 O O . GLY D 2 164 ? 8.347 26.843 -10.300 1.00 29.98 164 GLY M O 1
ATOM 6394 N N . VAL D 2 165 ? 6.133 26.599 -9.832 1.00 26.33 165 VAL M N 1
ATOM 6395 C CA . VAL D 2 165 ? 6.302 26.387 -8.348 1.00 27.31 165 VAL M CA 1
ATOM 6396 C C . VAL D 2 165 ? 6.186 24.939 -7.995 1.00 29.02 165 VAL M C 1
ATOM 6397 O O . VAL D 2 165 ? 5.171 24.299 -8.261 1.00 29.97 165 VAL M O 1
ATOM 6401 N N . LEU D 2 166 ? 7.222 24.398 -7.375 1.00 26.07 166 LEU M N 1
ATOM 6402 C CA . LEU D 2 166 ? 7.188 23.058 -6.878 1.00 29.00 166 LEU M CA 1
ATOM 6403 C C . LEU D 2 166 ? 7.520 22.996 -5.424 1.00 27.48 166 LEU M C 1
ATOM 6404 O O . LEU D 2 166 ? 8.533 23.571 -4.975 1.00 24.83 166 LEU M O 1
ATOM 6409 N N . ASN D 2 167 ? 6.617 22.336 -4.728 1.00 26.09 167 ASN M N 1
ATOM 6410 C CA . ASN D 2 167 ? 6.677 22.158 -3.307 1.00 23.97 167 ASN M CA 1
ATOM 6411 C C . ASN D 2 167 ? 7.049 20.735 -2.947 1.00 24.25 167 ASN M C 1
ATOM 6412 O O . ASN D 2 167 ? 6.760 19.776 -3.688 1.00 26.87 167 ASN M O 1
ATOM 6417 N N . SER D 2 168 ? 7.722 20.601 -1.801 1.00 19.69 168 SER M N 1
ATOM 6418 C CA . SER D 2 168 ? 7.987 19.356 -1.121 1.00 19.40 168 SER M CA 1
ATOM 6419 C C . SER D 2 168 ? 7.852 19.490 0.399 1.00 19.14 168 SER M C 1
ATOM 6420 O O . SER D 2 168 ? 8.352 20.430 1.031 1.00 18.80 168 SER M O 1
ATOM 6423 N N . TRP D 2 169 ? 7.187 18.549 1.035 1.00 20.10 169 TRP M N 1
ATOM 6424 C CA . TRP D 2 169 ? 6.953 18.515 2.426 1.00 18.88 169 TRP M CA 1
ATOM 6425 C C . TRP D 2 169 ? 7.630 17.349 3.111 1.00 19.67 169 TRP M C 1
ATOM 6426 O O . TRP D 2 169 ? 7.588 16.213 2.575 1.00 21.74 169 TRP M O 1
ATOM 6437 N N . THR D 2 170 ? 8.258 17.550 4.262 1.00 18.15 170 THR M N 1
ATOM 6438 C CA . THR D 2 170 ? 8.784 16.458 5.043 1.00 19.32 170 THR M CA 1
ATOM 6439 C C . THR D 2 170 ? 7.638 15.746 5.755 1.00 21.60 170 THR M C 1
ATOM 6440 O O . THR D 2 170 ? 6.574 16.324 5.953 1.00 22.61 170 THR M O 1
ATOM 6444 N N . ASP D 2 171 ? 7.873 14.484 6.137 1.00 22.23 171 ASP M N 1
ATOM 6445 C CA . ASP D 2 171 ? 7.057 13.848 7.151 1.00 24.28 171 ASP M CA 1
ATOM 6446 C C . ASP D 2 171 ? 7.391 14.374 8.549 1.00 19.57 171 ASP M C 1
ATOM 6447 O O . ASP D 2 171 ? 8.348 15.132 8.770 1.00 22.88 171 ASP M O 1
ATOM 6452 N N . GLN D 2 172 ? 6.579 13.988 9.514 1.00 20.27 172 GLN M N 1
ATOM 6453 C CA . GLN D 2 172 ? 6.722 14.548 10.836 1.00 19.34 172 GLN M CA 1
ATOM 6454 C C . GLN D 2 172 ? 8.145 14.247 11.377 1.00 24.10 172 GLN M C 1
ATOM 6455 O O . GLN D 2 172 ? 8.593 13.054 11.349 1.00 23.14 172 GLN M O 1
ATOM 6461 N N . ASP D 2 173 ? 8.826 15.261 11.896 1.00 19.96 173 ASP M N 1
ATOM 6462 C CA . ASP D 2 173 ? 10.191 15.025 12.446 1.00 21.11 173 ASP M CA 1
ATOM 6463 C C . ASP D 2 173 ? 10.173 14.031 13.641 1.00 22.92 173 ASP M C 1
ATOM 6464 O O . ASP D 2 173 ? 9.407 14.195 14.575 1.00 20.98 173 ASP M O 1
ATOM 6469 N N . SER D 2 174 ? 11.055 13.018 13.594 1.00 25.49 174 SER M N 1
ATOM 6470 C CA . SER D 2 174 ? 11.067 11.998 14.636 1.00 28.54 174 SER M CA 1
ATOM 6471 C C . SER D 2 174 ? 11.496 12.507 16.008 1.00 28.82 174 SER M C 1
ATOM 6472 O O . SER D 2 174 ? 11.223 11.843 17.010 1.00 32.02 174 SER M O 1
ATOM 6475 N N . LYS D 2 175 ? 12.193 13.660 16.076 1.00 28.66 175 LYS M N 1
ATOM 6476 C CA . LYS D 2 175 ? 12.681 14.208 17.359 1.00 27.88 175 LYS M CA 1
ATOM 6477 C C . LYS D 2 175 ? 11.868 15.327 17.929 1.00 25.38 175 LYS M C 1
ATOM 6478 O O . LYS D 2 175 ? 11.692 15.352 19.145 1.00 31.41 175 LYS M O 1
ATOM 6484 N N . ASP D 2 176 ? 11.358 16.258 17.093 1.00 22.89 176 ASP M N 1
ATOM 6485 C CA . ASP D 2 176 ? 10.678 17.411 17.637 1.00 19.73 176 ASP M CA 1
ATOM 6486 C C . ASP D 2 176 ? 9.241 17.546 17.148 1.00 19.57 176 ASP M C 1
ATOM 6487 O O . ASP D 2 176 ? 8.568 18.451 17.592 1.00 18.96 176 ASP M O 1
ATOM 6492 N N . SER D 2 177 ? 8.834 16.642 16.305 1.00 18.05 177 SER M N 1
ATOM 6493 C CA . SER D 2 177 ? 7.345 16.490 15.933 1.00 17.99 177 SER M CA 1
ATOM 6494 C C . SER D 2 177 ? 6.867 17.638 15.012 1.00 17.27 177 SER M C 1
ATOM 6495 O O . SER D 2 177 ? 5.673 17.802 14.781 1.00 17.97 177 SER M O 1
ATOM 6498 N N . THR D 2 178 ? 7.808 18.416 14.521 1.00 17.53 178 THR M N 1
ATOM 6499 C CA . THR D 2 178 ? 7.480 19.456 13.529 1.00 15.01 178 THR M CA 1
ATOM 6500 C C . THR D 2 178 ? 7.469 18.969 12.096 1.00 13.93 178 THR M C 1
ATOM 6501 O O . THR D 2 178 ? 7.864 17.806 11.825 1.00 16.96 178 THR M O 1
ATOM 6505 N N . TYR D 2 179 ? 6.928 19.826 11.192 1.00 15.05 179 TYR M N 1
ATOM 6506 C CA . TYR D 2 179 ? 6.960 19.655 9.755 1.00 13.03 179 TYR M CA 1
ATOM 6507 C C . TYR D 2 179 ? 7.836 20.741 9.103 1.00 14.70 179 TYR M C 1
ATOM 6508 O O . TYR D 2 179 ? 8.004 21.812 9.717 1.00 14.46 179 TYR M O 1
ATOM 6517 N N . SER D 2 180 ? 8.385 20.444 7.942 1.00 15.81 180 SER M N 1
ATOM 6518 C CA . SER D 2 180 ? 9.097 21.459 7.135 1.00 13.80 180 SER M CA 1
ATOM 6519 C C . SER D 2 180 ? 8.618 21.358 5.671 1.00 15.75 180 SER M C 1
ATOM 6520 O O . SER D 2 180 ? 8.088 20.335 5.198 1.00 16.74 180 SER M O 1
ATOM 6523 N N . MET D 2 181 ? 8.738 22.447 4.945 1.00 14.51 181 MET M N 1
ATOM 6524 C CA . MET D 2 181 ? 8.411 22.471 3.564 1.00 14.92 181 MET M CA 1
ATOM 6525 C C . MET D 2 181 ? 9.413 23.270 2.766 1.00 15.90 181 MET M C 1
ATOM 6526 O O . MET D 2 181 ? 9.988 24.289 3.282 1.00 16.82 181 MET M O 1
ATOM 6531 N N A SER D 2 182 ? 9.687 22.863 1.533 0.50 14.59 182 SER M N 1
ATOM 6532 N N B SER D 2 182 ? 9.623 22.835 1.530 0.50 14.34 182 SER M N 1
ATOM 6533 C CA A SER D 2 182 ? 10.466 23.708 0.613 0.50 15.39 182 SER M CA 1
ATOM 6534 C CA B SER D 2 182 ? 10.420 23.592 0.579 0.50 14.90 182 SER M CA 1
ATOM 6535 C C A SER D 2 182 ? 9.529 24.102 -0.528 0.50 17.47 182 SER M C 1
ATOM 6536 C C B SER D 2 182 ? 9.558 24.059 -0.617 0.50 17.40 182 SER M C 1
ATOM 6537 O O A SER D 2 182 ? 8.637 23.304 -0.951 0.50 17.75 182 SER M O 1
ATOM 6538 O O B SER D 2 182 ? 8.719 23.273 -1.160 0.50 17.32 182 SER M O 1
ATOM 6543 N N . SER D 2 183 ? 9.696 25.317 -1.036 1.00 16.79 183 SER M N 1
ATOM 6544 C CA . SER D 2 183 ? 8.921 25.803 -2.210 1.00 18.69 183 SER M CA 1
ATOM 6545 C C . SER D 2 183 ? 9.952 26.441 -3.167 1.00 19.48 183 SER M C 1
ATOM 6546 O O . SER D 2 183 ? 10.760 27.247 -2.784 1.00 17.72 183 SER M O 1
ATOM 6549 N N . THR D 2 184 ? 9.962 26.000 -4.424 1.00 20.20 184 THR M N 1
ATOM 6550 C CA . THR D 2 184 ? 10.953 26.407 -5.373 1.00 19.46 184 THR M CA 1
ATOM 6551 C C . THR D 2 184 ? 10.180 26.978 -6.562 1.00 20.24 184 THR M C 1
ATOM 6552 O O . THR D 2 184 ? 9.331 26.262 -7.129 1.00 23.11 184 THR M O 1
ATOM 6556 N N . LEU D 2 185 ? 10.507 28.197 -6.935 1.00 20.75 185 LEU M N 1
ATOM 6557 C CA . LEU D 2 185 ? 10.015 28.843 -8.144 1.00 24.90 185 LEU M CA 1
ATOM 6558 C C . LEU D 2 185 ? 11.062 28.779 -9.254 1.00 22.55 185 LEU M C 1
ATOM 6559 O O . LEU D 2 185 ? 12.158 29.285 -9.132 1.00 23.51 185 LEU M O 1
ATOM 6564 N N . THR D 2 186 ? 10.734 28.074 -10.330 1.00 26.34 186 THR M N 1
ATOM 6565 C CA . THR D 2 186 ? 11.726 27.887 -11.391 1.00 29.59 186 THR M CA 1
ATOM 6566 C C . THR D 2 186 ? 11.348 28.704 -12.647 1.00 30.27 186 THR M C 1
ATOM 6567 O O . THR D 2 186 ? 10.240 28.591 -13.125 1.00 37.41 186 THR M O 1
ATOM 6571 N N . LEU D 2 187 ? 12.276 2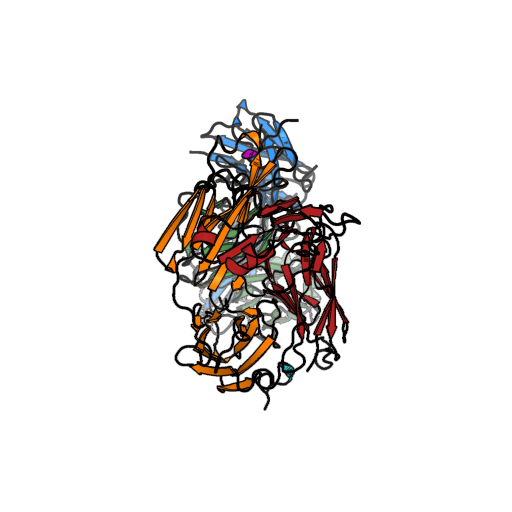9.528 -13.094 1.00 36.01 187 LEU M N 1
ATOM 6572 C CA . LEU D 2 187 ? 12.124 30.383 -14.263 1.00 39.91 187 LEU M CA 1
ATOM 6573 C C . LEU D 2 187 ? 13.338 30.222 -15.152 1.00 40.13 187 LEU M C 1
ATOM 6574 O O . LEU D 2 187 ? 14.372 29.727 -14.737 1.00 39.65 187 LEU M O 1
ATOM 6579 N N . THR D 2 188 ? 13.245 30.731 -16.365 1.00 45.42 188 THR M N 1
ATOM 6580 C CA . THR D 2 188 ? 14.431 30.894 -17.187 1.00 45.31 188 THR M CA 1
ATOM 6581 C C . THR D 2 188 ? 15.196 32.082 -16.641 1.00 43.25 188 THR M C 1
ATOM 6582 O O . THR D 2 188 ? 14.599 32.953 -15.990 1.00 37.73 188 THR M O 1
ATOM 6586 N N . LYS D 2 189 ? 16.496 32.109 -16.928 1.00 39.70 189 LYS M N 1
ATOM 6587 C CA . LYS D 2 189 ? 17.367 33.209 -16.605 1.00 42.38 189 LYS M CA 1
ATOM 6588 C C . LYS D 2 189 ? 16.799 34.483 -17.203 1.00 42.06 189 LYS M C 1
ATOM 6589 O O . LYS D 2 189 ? 16.885 35.540 -16.592 1.00 41.96 189 LYS M O 1
ATOM 6595 N N . ASP D 2 190 ? 16.219 34.384 -18.395 1.00 42.36 190 ASP M N 1
ATOM 6596 C CA . ASP D 2 190 ? 15.731 35.587 -19.100 1.00 43.69 190 ASP M CA 1
ATOM 6597 C C . ASP D 2 190 ? 14.521 36.158 -18.377 1.00 42.87 190 ASP M C 1
ATOM 6598 O O . ASP D 2 190 ? 14.522 37.336 -18.024 1.00 39.90 190 ASP M O 1
ATOM 6603 N N . GLU D 2 191 ? 13.550 35.287 -18.098 1.00 45.01 191 GLU M N 1
ATOM 6604 C CA . GLU D 2 191 ? 12.340 35.648 -17.334 1.00 41.78 191 GLU M CA 1
ATOM 6605 C C . GLU D 2 191 ? 12.704 36.194 -15.948 1.00 43.27 191 GLU M C 1
ATOM 6606 O O . GLU D 2 191 ? 12.176 37.225 -15.519 1.00 38.56 191 GLU M O 1
ATOM 6612 N N . TYR D 2 192 ? 13.618 35.520 -15.247 1.00 35.83 192 TYR M N 1
ATOM 6613 C CA . TYR D 2 192 ? 14.056 35.979 -13.923 1.00 31.00 192 TYR M CA 1
ATOM 6614 C C . TYR D 2 192 ? 14.601 37.383 -14.015 1.00 33.27 192 TYR M C 1
ATOM 6615 O O . TYR D 2 192 ? 14.382 38.211 -13.148 1.00 30.77 192 TYR M O 1
ATOM 6624 N N . GLU D 2 193 ? 15.363 37.674 -15.076 1.00 38.45 193 GLU M N 1
ATOM 6625 C CA . GLU D 2 193 ? 16.048 38.973 -15.173 1.00 43.49 193 GLU M CA 1
ATOM 6626 C C . GLU D 2 193 ? 15.090 40.121 -15.552 1.00 40.33 193 GLU M C 1
ATOM 6627 O O . GLU D 2 193 ? 15.422 41.288 -15.352 1.00 42.00 193 GLU M O 1
ATOM 6633 N N . ARG D 2 194 ? 13.921 39.751 -16.054 1.00 34.53 194 ARG M N 1
ATOM 6634 C CA . ARG D 2 194 ? 12.829 40.692 -16.384 1.00 37.15 194 ARG M CA 1
ATOM 6635 C C . ARG D 2 194 ? 12.105 41.219 -15.122 1.00 43.04 194 ARG M C 1
ATOM 6636 O O . ARG D 2 194 ? 11.234 42.090 -15.229 1.00 41.50 194 ARG M O 1
ATOM 6644 N N . HIS D 2 195 ? 12.418 40.701 -13.922 1.00 35.14 195 HIS M N 1
ATOM 6645 C CA . HIS D 2 195 ? 11.838 41.276 -12.697 1.00 34.34 195 HIS M CA 1
ATOM 6646 C C . HIS D 2 195 ? 12.815 41.530 -11.578 1.00 33.50 195 HIS M C 1
ATOM 6647 O O . HIS D 2 195 ? 13.985 41.155 -11.660 1.00 37.54 195 HIS M O 1
ATOM 6654 N N . ASN D 2 196 ? 12.323 42.165 -10.521 1.00 29.30 196 ASN M N 1
ATOM 6655 C CA . ASN D 2 196 ? 13.167 42.620 -9.443 1.00 27.56 196 ASN M CA 1
ATOM 6656 C C . ASN D 2 196 ? 12.879 41.971 -8.066 1.00 30.77 196 ASN M C 1
ATOM 6657 O O . ASN D 2 196 ? 13.695 41.159 -7.600 1.00 26.34 196 ASN M O 1
ATOM 6662 N N . SER D 2 197 ? 11.733 42.265 -7.455 1.00 24.52 197 SER M N 1
ATOM 6663 C CA . SER D 2 197 ? 11.354 41.803 -6.133 1.00 27.40 197 SER M CA 1
ATOM 6664 C C . SER D 2 197 ? 10.766 40.368 -6.187 1.00 23.87 197 SER M C 1
ATOM 6665 O O . SER D 2 197 ? 9.844 40.096 -6.975 1.00 23.89 197 SER M O 1
ATOM 6668 N N . TYR D 2 198 ? 11.350 39.417 -5.415 1.00 20.32 198 TYR M N 1
ATOM 6669 C CA . TYR D 2 198 ? 10.899 38.052 -5.335 1.00 19.90 198 TYR M CA 1
ATOM 6670 C C . TYR D 2 198 ? 10.564 37.791 -3.873 1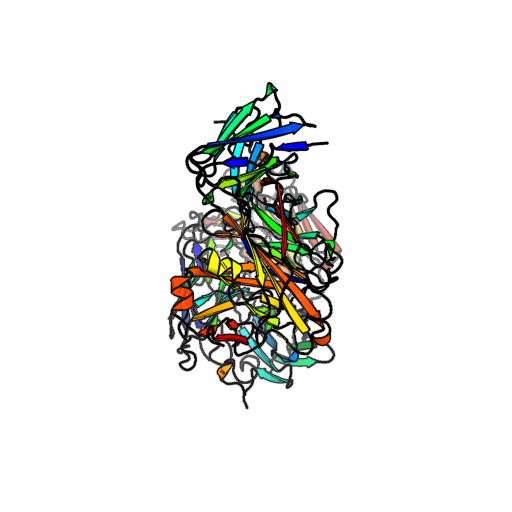.00 17.69 198 TYR M C 1
ATOM 6671 O O . TYR D 2 198 ? 11.365 38.098 -2.971 1.00 19.29 198 TYR M O 1
ATOM 6680 N N . THR D 2 199 ? 9.336 37.368 -3.631 1.00 17.76 199 THR M N 1
ATOM 6681 C CA . THR D 2 199 ? 8.756 37.258 -2.341 1.00 18.59 199 THR M CA 1
ATOM 6682 C C . THR D 2 199 ? 8.097 35.893 -2.141 1.00 18.72 199 THR M C 1
ATOM 6683 O O . THR D 2 199 ? 7.330 35.453 -2.972 1.00 16.08 199 THR M O 1
ATOM 6687 N N A CYS D 2 200 ? 8.372 35.300 -0.975 0.50 18.55 200 CYS M N 1
ATOM 6688 N N B CYS D 2 200 ? 8.399 35.189 -1.050 0.50 18.43 200 CYS M N 1
ATOM 6689 C CA A CYS D 2 200 ? 7.707 34.125 -0.480 0.50 18.33 200 CYS M CA 1
ATOM 6690 C CA B CYS D 2 200 ? 7.511 34.128 -0.626 0.50 18.92 200 CYS M CA 1
ATOM 6691 C C A CYS D 2 200 ? 6.843 34.517 0.727 0.50 20.19 200 CYS M C 1
ATOM 6692 C C B CYS D 2 200 ? 6.839 34.507 0.660 0.50 20.24 200 CYS M C 1
ATOM 6693 O O A CYS D 2 200 ? 7.348 35.099 1.690 0.50 21.65 200 CYS M O 1
ATOM 6694 O O B CYS D 2 200 ? 7.469 35.051 1.577 0.50 22.22 200 CYS M O 1
ATOM 6699 N N . GLU D 2 201 ? 5.562 34.188 0.726 1.00 20.24 201 GLU M N 1
ATOM 6700 C CA . GLU D 2 201 ? 4.706 34.508 1.881 1.00 21.15 201 GLU M CA 1
ATOM 6701 C C . GLU D 2 201 ? 4.110 33.240 2.469 1.00 21.07 201 GLU M C 1
ATOM 6702 O O . GLU D 2 201 ? 3.426 32.465 1.740 1.00 20.34 201 GLU M O 1
ATOM 6708 N N . ALA D 2 202 ? 4.344 33.015 3.760 1.00 21.25 202 ALA M N 1
ATOM 6709 C CA . ALA D 2 202 ? 3.800 31.877 4.473 1.00 20.59 202 ALA M CA 1
ATOM 6710 C C . ALA D 2 202 ? 2.632 32.220 5.319 1.00 21.91 202 ALA M C 1
ATOM 6711 O O . ALA D 2 202 ? 2.772 33.129 6.157 1.00 26.14 202 ALA M O 1
ATOM 6713 N N . THR D 2 203 ? 1.525 31.520 5.071 1.00 22.56 203 THR M N 1
ATOM 6714 C CA . THR D 2 203 ? 0.291 31.618 5.871 1.00 26.85 203 THR M CA 1
ATOM 6715 C C . THR D 2 203 ? 0.121 30.332 6.674 1.00 20.76 203 THR M C 1
ATOM 6716 O O . THR D 2 203 ? 0.043 29.240 6.100 1.00 20.90 203 THR M O 1
ATOM 6720 N N . HIS D 2 204 ? -0.013 30.503 7.974 1.00 21.63 204 HIS M N 1
ATOM 6721 C CA . HIS D 2 204 ? -0.172 29.383 8.931 1.00 20.68 204 HIS M CA 1
ATOM 6722 C C . HIS D 2 204 ? -1.002 29.773 10.117 1.00 19.85 204 HIS M C 1
ATOM 6723 O O . HIS D 2 204 ? -1.076 30.979 10.397 1.00 20.36 204 HIS M O 1
ATOM 6730 N N . LYS D 2 205 ? -1.581 28.785 10.816 1.00 18.20 205 LYS M N 1
ATOM 6731 C CA . LYS D 2 205 ? -2.553 29.088 11.873 1.00 20.54 205 LYS M CA 1
ATOM 6732 C C . LYS D 2 205 ? -1.960 29.916 12.992 1.00 20.15 205 LYS M C 1
ATOM 6733 O O . LYS D 2 205 ? -2.712 30.563 13.738 1.00 21.46 205 LYS M O 1
ATOM 6739 N N . THR D 2 206 ? -0.633 29.884 13.164 1.00 19.48 206 THR M N 1
ATOM 6740 C CA . THR D 2 206 ? -0.015 30.632 14.242 1.00 20.50 206 THR M CA 1
ATOM 6741 C C . THR D 2 206 ? 0.065 32.131 14.079 1.00 22.35 206 THR M C 1
ATOM 6742 O O . THR D 2 206 ? 0.603 32.798 14.997 1.00 25.78 206 THR M O 1
ATOM 6746 N N . SER D 2 207 ? -0.356 32.696 12.948 1.00 23.26 207 SER M N 1
ATOM 6747 C CA . SER D 2 207 ? -0.414 34.144 12.783 1.00 25.07 207 SER M CA 1
ATOM 6748 C C . SER D 2 207 ? -1.542 34.533 11.913 1.00 22.70 207 SER M C 1
ATOM 6749 O O . SER D 2 207 ? -1.812 33.903 10.919 1.00 21.86 207 SER M O 1
ATOM 6752 N N . THR D 2 208 ? -2.193 35.637 12.243 1.00 24.71 208 THR M N 1
ATOM 6753 C CA . THR D 2 208 ? -3.245 36.169 11.414 1.00 25.27 208 THR M CA 1
ATOM 6754 C C . THR D 2 208 ? -2.714 36.896 10.168 1.00 28.65 208 THR M C 1
ATOM 6755 O O . THR D 2 208 ? -3.480 37.165 9.255 1.00 40.42 208 THR M O 1
ATOM 6759 N N . SER D 2 209 ? -1.428 37.223 10.135 1.00 29.03 209 SER M N 1
ATOM 6760 C CA . SER D 2 209 ? -0.763 37.779 8.967 1.00 32.29 209 SER M CA 1
ATOM 6761 C C . SER D 2 209 ? 0.446 36.921 8.475 1.00 33.41 209 SER M C 1
ATOM 6762 O O . SER D 2 209 ? 1.120 36.287 9.287 1.00 30.34 209 SER M O 1
ATOM 6765 N N . PRO D 2 210 ? 0.750 36.987 7.173 1.00 36.31 210 PRO M N 1
ATOM 6766 C CA . PRO D 2 210 ? 1.825 36.122 6.678 1.00 31.77 210 PRO M CA 1
ATOM 6767 C C . PRO D 2 210 ? 3.204 36.520 7.137 1.00 28.98 210 PRO M C 1
ATOM 6768 O O . PRO D 2 210 ? 3.473 37.684 7.526 1.00 27.05 210 PRO M O 1
ATOM 6772 N N . ILE D 2 211 ? 4.125 35.552 7.102 1.00 21.96 211 ILE M N 1
ATOM 6773 C CA . ILE D 2 211 ? 5.550 35.830 7.250 1.00 22.90 211 ILE M CA 1
ATOM 6774 C C . ILE D 2 211 ? 6.097 36.047 5.887 1.00 25.51 211 ILE M C 1
ATOM 6775 O O . ILE D 2 211 ? 5.862 35.226 5.000 1.00 25.17 211 ILE M O 1
ATOM 6780 N N . VAL D 2 212 ? 6.793 37.163 5.675 1.00 26.03 212 VAL M N 1
ATOM 6781 C CA . VAL D 2 212 ? 7.163 37.575 4.358 1.00 26.33 212 VAL M CA 1
ATOM 6782 C C . VAL D 2 212 ? 8.673 37.591 4.326 1.00 26.87 212 VAL M C 1
ATOM 6783 O O . VAL D 2 212 ? 9.349 38.210 5.178 1.00 28.38 212 VAL M O 1
ATOM 6787 N N . LYS D 2 213 ? 9.245 36.856 3.367 1.00 20.34 213 LYS M N 1
ATOM 6788 C CA . LYS D 2 213 ? 10.657 36.985 3.075 1.00 19.64 213 LYS M CA 1
ATOM 6789 C C . LYS D 2 213 ? 10.821 37.366 1.629 1.00 18.71 213 LYS M C 1
ATOM 6790 O O . LYS D 2 213 ? 10.123 36.831 0.741 1.00 20.61 213 LYS M O 1
ATOM 6796 N N . SER D 2 214 ? 11.733 38.310 1.348 1.00 19.44 214 SER M N 1
ATOM 6797 C CA . SER D 2 214 ? 11.881 38.883 0.076 1.00 18.00 214 SER M CA 1
ATOM 6798 C C . SER D 2 214 ? 13.304 39.286 -0.246 1.00 15.40 214 SER M C 1
ATOM 6799 O O . SER D 2 214 ? 14.069 39.539 0.659 1.00 24.70 214 SER M O 1
ATOM 6802 N N . PHE D 2 215 ? 13.694 39.295 -1.491 1.00 18.23 215 PHE M N 1
ATOM 6803 C CA . PHE D 2 215 ? 14.888 40.014 -1.920 1.00 23.90 215 PHE M CA 1
ATOM 6804 C C . PHE D 2 215 ? 14.676 40.726 -3.267 1.00 24.44 215 PHE M C 1
ATOM 6805 O O . PHE D 2 215 ? 13.776 40.388 -4.027 1.00 22.29 215 PHE M O 1
ATOM 6813 N N . ASN D 2 216 ? 15.509 41.734 -3.557 1.00 26.41 216 ASN M N 1
ATOM 6814 C CA . ASN D 2 216 ? 15.483 42.375 -4.874 1.00 30.89 216 ASN M CA 1
ATOM 6815 C C . ASN D 2 216 ? 16.663 41.953 -5.703 1.00 31.46 216 ASN M C 1
ATOM 6816 O O . ASN D 2 216 ? 17.766 42.119 -5.248 1.00 35.34 216 ASN M O 1
ATOM 6821 N N . ARG D 2 217 ? 16.421 41.389 -6.891 1.00 32.02 217 ARG M N 1
ATOM 6822 C CA . ARG D 2 217 ? 17.484 40.900 -7.793 1.00 36.92 217 ARG M CA 1
ATOM 6823 C C . ARG D 2 217 ? 18.507 42.015 -8.093 1.00 45.72 217 ARG M C 1
ATOM 6824 O O . ARG D 2 217 ? 19.711 41.763 -8.081 1.00 48.77 217 ARG M O 1
ATOM 6832 N N . ASN D 2 218 ? 18.047 43.250 -8.261 1.00 50.14 218 ASN M N 1
ATOM 6833 C CA . ASN D 2 218 ? 18.957 44.379 -8.492 1.00 58.74 218 ASN M CA 1
ATOM 6834 C C . ASN D 2 218 ? 20.026 44.617 -7.406 1.00 63.45 218 ASN M C 1
ATOM 6835 O O . ASN D 2 218 ? 20.897 45.472 -7.566 1.00 62.57 218 ASN M O 1
ATOM 6840 N N . GLU D 2 219 ? 19.953 43.862 -6.313 1.00 63.56 219 GLU M N 1
ATOM 6841 C CA . GLU D 2 219 ? 20.890 43.983 -5.175 1.00 63.46 219 GLU M CA 1
ATOM 6842 C C . GLU D 2 219 ? 21.591 42.669 -4.745 1.00 67.21 219 GLU M C 1
ATOM 6843 O O . GLU D 2 219 ? 22.154 42.598 -3.645 1.00 64.30 219 GLU M O 1
ATOM 6849 N N . CYS D 2 220 ? 21.556 41.643 -5.600 1.00 69.97 220 CYS M N 1
ATOM 6850 C CA . CYS D 2 220 ? 22.195 40.345 -5.324 1.00 70.87 220 CYS M CA 1
ATOM 6851 C C . CYS D 2 220 ? 23.316 40.051 -6.320 1.00 74.34 220 CYS M C 1
ATOM 6852 O O . CYS D 2 220 ? 24.498 40.166 -5.990 1.00 78.73 220 CYS M O 1
ATOM 6855 N N . SER E 3 2 ? 19.908 10.526 46.929 1.00 66.26 2 SER X N 1
ATOM 6856 C CA . SER E 3 2 ? 18.907 9.462 46.569 1.00 64.84 2 SER X CA 1
ATOM 6857 C C . SER E 3 2 ? 19.503 8.452 45.556 1.00 65.86 2 SER X C 1
ATOM 6858 O O . SER E 3 2 ? 18.826 8.046 44.586 1.00 55.27 2 SER X O 1
ATOM 6861 N N . LEU E 3 3 ? 20.748 8.027 45.822 1.00 60.81 3 LEU X N 1
ATOM 6862 C CA . LEU E 3 3 ? 21.621 7.379 44.819 1.00 62.57 3 LEU X CA 1
ATOM 6863 C C . LEU E 3 3 ? 21.204 5.975 44.381 1.00 58.47 3 LEU X C 1
ATOM 6864 O O . LEU E 3 3 ? 20.923 5.097 45.238 1.00 57.44 3 LEU X O 1
ATOM 6869 N N . LEU E 3 4 ? 21.210 5.763 43.052 1.00 49.16 4 LEU X N 1
ATOM 6870 C CA . LEU E 3 4 ? 20.778 4.464 42.484 1.00 36.40 4 LEU X CA 1
ATOM 6871 C C . LEU E 3 4 ? 21.863 3.397 42.418 1.00 31.38 4 LEU X C 1
ATOM 6872 O O . LEU E 3 4 ? 23.000 3.635 42.038 1.00 28.95 4 LEU X O 1
ATOM 6877 N N . THR E 3 5 ? 21.440 2.183 42.787 1.00 25.71 5 THR X N 1
ATOM 6878 C CA . THR E 3 5 ? 22.298 1.008 42.889 1.00 23.72 5 THR X CA 1
ATOM 6879 C C . THR E 3 5 ? 21.475 -0.142 42.260 1.00 21.56 5 THR X C 1
ATOM 6880 O O . THR E 3 5 ? 20.322 0.061 41.868 1.00 19.58 5 THR X O 1
ATOM 6884 N N . GLU E 3 6 ? 22.114 -1.288 42.166 1.00 21.32 6 GLU X N 1
ATOM 6885 C CA . GLU E 3 6 ? 21.437 -2.498 41.723 1.00 19.87 6 GLU X CA 1
ATOM 6886 C C . GLU E 3 6 ? 20.194 -2.825 42.521 1.00 21.14 6 GLU X C 1
ATOM 6887 O O . GLU E 3 6 ? 19.288 -3.508 42.036 1.00 21.36 6 GLU X O 1
ATOM 6893 N N . VAL E 3 7 ? 20.073 -2.330 43.744 1.00 20.79 7 VAL X N 1
ATOM 6894 C CA . VAL E 3 7 ? 18.838 -2.534 44.508 1.00 20.44 7 VAL X CA 1
ATOM 6895 C C . VAL E 3 7 ? 17.596 -1.847 43.937 1.00 19.23 7 VAL X C 1
ATOM 6896 O O . VAL E 3 7 ? 16.468 -2.316 44.107 1.00 21.78 7 VAL X O 1
ATOM 6900 N N . GLU E 3 8 ? 17.800 -0.639 43.389 1.00 21.38 8 GLU X N 1
ATOM 6901 C CA . GLU E 3 8 ? 16.712 0.192 42.883 1.00 24.12 8 GLU X CA 1
ATOM 6902 C C . GLU E 3 8 ? 16.385 -0.008 41.407 1.00 21.44 8 GLU X C 1
ATOM 6903 O O . GLU E 3 8 ? 15.237 0.194 41.055 1.00 23.93 8 GLU X O 1
ATOM 6909 N N . THR E 3 9 ? 17.376 -0.368 40.600 1.00 22.51 9 THR X N 1
ATOM 6910 C CA . THR E 3 9 ? 17.245 -0.570 39.167 1.00 23.63 9 THR X CA 1
ATOM 6911 C C . THR E 3 9 ? 18.150 -1.666 38.642 1.00 20.50 9 THR X C 1
ATOM 6912 O O . THR E 3 9 ? 19.290 -1.789 39.059 1.00 21.76 9 THR X O 1
ATOM 6916 N N . PRO E 3 10 ? 17.659 -2.459 37.664 1.00 22.67 10 PRO X N 1
ATOM 6917 C CA . PRO E 3 10 ? 18.498 -3.507 37.040 1.00 21.44 10 PRO X CA 1
ATOM 6918 C C . PRO E 3 10 ? 19.437 -3.036 35.944 1.00 20.43 10 PRO X C 1
ATOM 6919 O O . PRO E 3 10 ? 20.206 -3.826 35.411 1.00 24.21 10 PRO X O 1
ATOM 6923 N N . ILE E 3 11 ? 19.463 -1.720 35.707 1.00 24.02 11 ILE X N 1
ATOM 6924 C CA . ILE E 3 11 ? 20.246 -1.136 34.591 1.00 23.13 11 ILE X CA 1
ATOM 6925 C C . ILE E 3 11 ? 21.597 -0.548 35.075 1.00 23.44 11 ILE X C 1
ATOM 6926 O O . ILE E 3 11 ? 21.602 0.413 35.850 1.00 27.17 11 ILE X O 1
ATOM 6931 N N . ARG E 3 12 ? 22.695 -1.149 34.675 1.00 29.60 12 ARG X N 1
ATOM 6932 C CA . ARG E 3 12 ? 24.038 -0.805 35.164 1.00 28.81 12 ARG X CA 1
ATOM 6933 C C . ARG E 3 12 ? 24.381 0.659 34.898 1.00 32.26 12 ARG X C 1
ATOM 6934 O O . ARG E 3 12 ? 24.937 1.349 35.804 1.00 31.67 12 ARG X O 1
ATOM 6942 N N . ASN E 3 13 ? 23.989 1.122 33.713 1.00 31.05 13 ASN X N 1
ATOM 6943 C CA . ASN E 3 13 ? 24.126 2.525 33.280 1.00 36.99 13 ASN X CA 1
ATOM 6944 C C . ASN E 3 13 ? 23.626 3.554 34.281 1.00 35.33 13 ASN X C 1
ATOM 6945 O O . ASN E 3 13 ? 24.149 4.685 34.340 1.00 36.21 13 ASN X O 1
ATOM 6950 N N . GLU E 3 14 ? 22.546 3.205 34.991 1.00 36.17 14 GLU X N 1
ATOM 6951 C CA . GLU E 3 14 ? 21.841 4.101 35.902 1.00 35.66 14 GLU X CA 1
ATOM 6952 C C . GLU E 3 14 ? 22.407 4.178 37.313 1.00 32.32 14 GLU X C 1
ATOM 6953 O O . GLU E 3 14 ? 21.927 4.968 38.102 1.00 38.71 14 GLU X O 1
ATOM 6959 N N . TRP E 3 15 ? 23.410 3.377 37.645 1.00 31.09 15 TRP X N 1
ATOM 6960 C CA . TRP E 3 15 ? 23.961 3.379 39.013 1.00 31.31 15 TRP X CA 1
ATOM 6961 C C . TRP E 3 15 ? 25.031 4.491 39.172 1.00 38.84 15 TRP X C 1
ATOM 6962 O O . TRP E 3 15 ? 25.855 4.682 38.271 1.00 38.37 15 TRP X O 1
ATOM 6973 N N . GLY E 3 16 ? 24.981 5.187 40.318 1.00 47.90 16 GLY X N 1
ATOM 6974 C CA . GLY E 3 16 ? 25.802 6.377 40.596 1.00 48.24 16 GLY X CA 1
ATOM 6975 C C . GLY E 3 16 ? 27.230 6.009 40.916 1.00 50.04 16 GLY X C 1
ATOM 6976 O O . GLY E 3 16 ? 27.609 4.866 40.703 1.00 45.07 16 GLY X O 1
ATOM 6977 N N . LEU F 3 3 ? -20.071 -23.492 -9.835 1.00 53.50 3 LEU Y N 1
ATOM 6978 C CA . LEU F 3 3 ? -19.370 -23.847 -8.562 1.00 51.91 3 LEU Y CA 1
ATOM 6979 C C . LEU F 3 3 ? -18.367 -22.748 -8.186 1.00 41.19 3 LEU Y C 1
ATOM 6980 O O . LEU F 3 3 ? -17.297 -22.598 -8.785 1.00 40.85 3 LEU Y O 1
ATOM 6985 N N . LEU F 3 4 ? -18.727 -21.958 -7.191 1.00 36.49 4 LEU Y N 1
ATOM 6986 C CA . LEU F 3 4 ? -17.924 -20.776 -6.850 1.00 31.71 4 LEU Y CA 1
ATOM 6987 C C . LEU F 3 4 ? -16.628 -21.110 -6.146 1.00 24.60 4 LEU Y C 1
ATOM 6988 O O . LEU F 3 4 ? -16.515 -22.075 -5.417 1.00 22.06 4 LEU Y O 1
ATOM 6993 N N . THR F 3 5 ? -15.626 -20.266 -6.382 1.00 20.34 5 THR Y N 1
ATOM 6994 C CA . THR F 3 5 ? -14.293 -20.397 -5.821 1.00 20.17 5 THR Y CA 1
ATOM 6995 C C . THR F 3 5 ? -13.891 -18.994 -5.291 1.00 16.94 5 THR Y C 1
ATOM 6996 O O . THR F 3 5 ? -14.615 -18.017 -5.519 1.00 18.06 5 THR Y O 1
ATOM 7000 N N . GLU F 3 6 ? -12.723 -18.926 -4.698 1.00 17.95 6 GLU Y N 1
ATOM 7001 C CA . GLU F 3 6 ? -12.137 -17.654 -4.271 1.00 15.96 6 GLU Y CA 1
ATOM 7002 C C . GLU F 3 6 ? -12.018 -16.659 -5.443 1.00 17.94 6 GLU Y C 1
ATOM 7003 O O . GLU F 3 6 ? -11.932 -15.436 -5.235 1.00 18.88 6 GLU Y O 1
ATOM 7009 N N . VAL F 3 7 ? -11.954 -17.139 -6.705 1.00 17.38 7 VAL Y N 1
ATOM 7010 C CA . VAL F 3 7 ? -11.862 -16.199 -7.816 1.00 17.17 7 VAL Y CA 1
ATOM 7011 C C . VAL F 3 7 ? -13.129 -15.373 -7.968 1.00 16.71 7 VAL Y C 1
ATOM 7012 O O . VAL F 3 7 ? -13.053 -14.238 -8.450 1.00 18.59 7 VAL Y O 1
ATOM 7016 N N . GLU F 3 8 ? -14.272 -15.993 -7.652 1.00 18.13 8 GLU Y N 1
ATOM 7017 C CA . GLU F 3 8 ? -15.602 -15.417 -7.910 1.00 18.04 8 GLU Y CA 1
ATOM 7018 C C . GLU F 3 8 ? -16.197 -14.639 -6.719 1.00 16.02 8 GLU Y C 1
ATOM 7019 O O . GLU F 3 8 ? -16.883 -13.636 -6.943 1.00 18.76 8 GLU Y O 1
ATOM 7025 N N . THR F 3 9 ? -15.866 -15.062 -5.517 1.00 17.82 9 THR Y N 1
ATOM 7026 C CA . THR F 3 9 ? -16.372 -14.469 -4.313 1.00 16.21 9 THR Y CA 1
ATOM 7027 C C . THR F 3 9 ? -15.351 -14.536 -3.199 1.00 14.59 9 THR Y C 1
ATOM 7028 O O . THR F 3 9 ? -14.619 -15.535 -3.042 1.00 15.12 9 THR Y O 1
ATOM 7032 N N . PRO F 3 10 ? -15.351 -13.521 -2.313 1.00 13.92 10 PRO Y N 1
ATOM 7033 C CA . PRO F 3 10 ? -14.354 -13.528 -1.219 1.00 14.04 10 PRO Y CA 1
ATOM 7034 C C . PRO F 3 10 ? -14.814 -14.274 0.056 1.00 16.10 10 PRO Y C 1
ATOM 7035 O O . PRO F 3 10 ? -14.104 -14.374 1.046 1.00 16.52 10 PRO Y O 1
ATOM 7039 N N . ILE F 3 11 ? -16.028 -14.786 0.021 1.00 19.09 11 ILE Y N 1
ATOM 7040 C CA . ILE F 3 11 ? -16.695 -15.375 1.148 1.00 17.35 11 ILE Y CA 1
ATOM 7041 C C . ILE F 3 11 ? -16.542 -16.910 1.120 1.00 18.76 11 ILE Y C 1
ATOM 7042 O O . ILE F 3 11 ? -17.014 -17.557 0.213 1.00 19.15 11 ILE Y O 1
ATOM 7047 N N . ARG F 3 12 ? -15.795 -17.436 2.049 1.00 17.50 12 ARG Y N 1
ATOM 7048 C CA . ARG F 3 12 ? -15.401 -18.847 2.105 1.00 18.46 12 ARG Y CA 1
ATOM 7049 C C . ARG F 3 12 ? -16.626 -19.775 2.097 1.00 21.60 12 ARG Y C 1
ATOM 7050 O O . ARG F 3 12 ? -16.608 -20.787 1.349 1.00 22.96 12 ARG Y O 1
ATOM 7058 N N . ASN F 3 13 ? -17.679 -19.395 2.837 1.00 20.98 13 ASN Y N 1
ATOM 7059 C CA . ASN F 3 13 ? -19.008 -20.024 2.912 1.00 25.76 13 ASN Y CA 1
ATOM 7060 C C . ASN F 3 13 ? -19.670 -20.345 1.580 1.00 25.82 13 ASN Y C 1
ATOM 7061 O O . ASN F 3 13 ? -20.502 -21.275 1.489 1.00 28.18 13 ASN Y O 1
ATOM 7066 N N . GLU F 3 14 ? -19.380 -19.524 0.587 1.00 23.34 14 GLU Y N 1
ATOM 7067 C CA . GLU F 3 14 ? -19.961 -19.602 -0.729 1.00 25.75 14 GLU Y CA 1
ATOM 7068 C C . GLU F 3 14 ? -19.199 -20.542 -1.696 1.00 22.88 14 GLU Y C 1
ATOM 7069 O O . GLU F 3 14 ? -19.726 -20.825 -2.767 1.00 25.58 14 GLU Y O 1
ATOM 7075 N N . TRP F 3 15 ? -18.027 -21.040 -1.341 1.00 20.39 15 TRP Y N 1
ATOM 7076 C CA . TRP F 3 15 ? -17.268 -21.910 -2.287 1.00 25.21 15 TRP Y CA 1
ATOM 7077 C C . TRP F 3 15 ? -17.706 -23.367 -2.185 1.00 28.70 15 TRP Y C 1
ATOM 7078 O O . TRP F 3 15 ? -18.136 -23.818 -1.147 1.00 27.20 15 TRP Y O 1
ATOM 7089 N N . GLY F 3 16 ? -17.516 -24.118 -3.266 1.00 34.86 16 GLY Y N 1
ATOM 7090 C CA . GLY F 3 16 ? -17.945 -25.524 -3.300 1.00 37.31 16 GLY Y CA 1
ATOM 7091 C C . GLY F 3 16 ? -19.320 -25.608 -3.901 1.00 36.40 16 GLY Y C 1
ATOM 7092 O O . GLY F 3 16 ? -20.324 -25.402 -3.230 1.00 48.19 16 GLY Y O 1
#

Nearest PDB structures (foldseek):
  4n8c-assembly1_H  TM=1.005E+00  e=1.664E-44  Mus musculus
  4h20-assembly1_H  TM=9.364E-01  e=1.310E-37  Mus musculus
  6lra-assembly1_H  TM=8.353E-01  e=6.074E-36  Mus musculus
  3oz9-assembly1_H  TM=6.976E-01  e=1.984E-36  Mus musculus
  1rur-assembly1_H  TM=6.717E-01  e=4.089E-34  Mus musculus

Foldseek 3Di:
DWAWAKDEADEAAAFFKDKIKIAIDPDQLQVWWKWKWWDAVVGDIDTAWIARLNPRDIDGDPVCVVQWDKGYDNVRSMIMIMGGRDDQVRFTWMKMFTDDNDDDDGPYIHPTYGYGHAPDDFDAWDKDWAADDPPQDDDQKHKTKIKTDFGDDDDKDKDKPNPPQDPQKDKDDWDADPRGTMIMMMHMDGNVCPPVPWMWMWMGDVSVGDIDIGIHDDPD/DWAWAKDAADEAEAFFKDKIKIAIDDDDLQLWWKWKWWQAPVRDIDTQWIARQNPRDIDGDPVCVVQWDKGYDPVGNMIMIMGGRHDQRRFTWMKMFTDDNDDDDGPDIYPTYGYGYFPDDFDAWDKDWFADDPPQDDDQKGKTKMKTDFGDDDDKDKDKPNPPQPPQKDKDDWDDDRRGTMIMMMHMDGNVCPPVPWIWIWIADVSVRDIDIGTHDPDGD/DKAKAKPDQEDADDFFDKDKIKIFIPWFQQDVVVRFGQKWKWWADPPDDTDTADGSQADGDPPHDPQWGWDDGTTIIMTIRNGDDPVRQTWMKMWGDSDPPIDIYPTYGYAHDDDFAWWDKDKDWADPVQLVVFKTKIKMKGDFGPDPDKDKWKDFLHHTDDPQKDKDKDDQDPPRRGIMMMIMHIDTSVVVVPTFKIWMWMDDPVDPGTDIDIGGPVD/DKDKAKPDQEDADDFFDKDKIKIFIPWFQQDVVVRFGQKWKWWADPPDDTHTADGSQAHGDPPHDPQWGWDDGTGIIMTIRNGDDPVRFTWMKMWGDSDPPIDIYPTYGYAHDDDFDFFDKDKDWADPVVLVVFKTKIKMKGDFGPDPDKDKWKDFVHHTDDPQKDKDKDDQDPPRRGIMMMIMRIDTSVVVVVTFKIKMWMDDPVDPGTDIDIGTPVVD/DFDDCVVDVDPVRGD/DDDCVHDVDPVPHD

Sequence (909 aa):
QVQLQQSGPEVVRPGVSVRISCKGSGYTFTDYAMHWVKQSHAKSLDWIGVIGTDNGNTNYNQKFKGKATMTVDKSSNTAYMELGRLTSEDSAIYYCARRDRDDVWFAYWGQGTLVTVSAAKTTAPSVYPLAPVCGDTTGSSVTLGCLVKGYFPEPVTLTWNSGSLSSGVHTFPAVLQSDLYTLSSSVTVTSSTWPSQSITCCNVAHPASSTKVDKKIEPRGQVQLQQSGPEVVRPGVSVRISCKGSSGYTFTDYAMHWVKQSSHAKSLDWIGVIGTDNGNTNYNQKFKGKATMTVDKSSNTAYMELGRLTSSEDSAIYYCARRDRDDVWFAYWGQGTLVTVSAAKTTAPSVYPLAPVCCGDTTGSSVTLGCLVKGYFPEPVTLTWNSGSLSSSGVHTFPAVLQSDLYTLSSSSVTVTSSTWPSQSITCNVAHPASSTKVDKKIEPRGPDIVMSQSPSSLAVSVGEKVSMMSCKSSQSLFYSSYQKDLLAWYQQKPGQSPKLLIYWASTRESGVPDRFTGSGSGTDFTLTISSVKAEDLAVYFCQQYYTYPLTFGAGTKLELKRADAAPTVSIFPPSSEQLTSGGASVVCCFLNNFYPKDINVKWKIDGSERQNGVLNSWTDQDSKDSTYSMSSTLTLTKDEYERHNSYTCCEATHKTSTSPIVKSFNRNEDIVMSQSPSSLAVSVGEKVSMSCKSSQSLFYSSYQKDLLAWYQQKPGQSPKLLIYWASTRESGVPDRFTGSGSGTDFTLTISSVKAEDLAVYFCQQYYTYPLTFGAGTKLELKRADAAPTVSIFPPSSEQLTSGGASVVCCFLNNFYPKDINVVKWKIDGSERQNGVLNSWTDQDSKDSTYSMSSSTLTLTKDEYERHNSYTCCEATHKTSTSPIVKSFNRNECSLLTEVETPIRNEWGLLTEVETPIRNEWG

Secondary structure (DSSP, 8-state):
--EEEE---EEE-TTS-EEEEEEEESS-GGGS-EEEEEE-TTS-EEEEEEE-TTT--EEE-GGGBTTEEEEEEGGGTEEEEEE-S--GGG-EEEEEEE--SSSS--SEE---EEEEE-----BPPEEEEE---TT-EETTEEEEEEEEEEEBSS--EEEEGGGTB-TTEEEPPPEEETTEEEEEEEEEEEGGGTTTS--EEEEEEGGGTEEEEEE-----/--EEEE---EEE-TTS-EEEEEEEESS-GGGS-EEEEEE-TT--EEEEEEE-TTT--EEE-GGGBTTEEEEEEGGGTEEEEEE-S--GGG-EEEEEEE--SSSS--SEE---EEEEE--PPPBPPEEEEE---TT-EETTEEEEEEEEEEEBSS--EEEEGGGTB-TTEEEPPPEEETTEEEEEEEEEEEGGGTTTS--EEEEEEGGGTEEEEEE--SS--/---EEEE-SEEEE-TT--EEEEEEESS--EETTTTEE-EEEEEE-TTS--EEEEETTTEEPTT--TTEEEEEETTEEEEEESS--GGG-SEEEEEE-SSSSPEE---EEEEE----BPPEEEEEPPPHHHHHTTEEEEEEEEEEEBSS--EEEEEETTEEE-TTEEEEEPPPPTTT--EEEEEEEEEEHHHHHH--EEEEEEE-TT-SS-EEEEEETT-/---EEEE-SEEEE-TT--EEEEEEESS--EETTTTEE-EEEEEE-TTS--EEEEETTTEEPTT--TTEEEEEETTEEEEEESS--GGG-SEEEEEE-SSSSPEE---EEEEE----BPPEEEEEPPPHHHHHTTEEEEEEEEEEEBSS--EEEEEETTEEE-TTEEEEEPPPPTTT--EEEEEEEEEEHHHHHT--EEEEEEE-TT-SS-EEEEEEGGG-/----TTT-S-GGG--/---TTT-S-GGG--

Solvent-accessible surface area: 40388 Å² total; per-residue (Å²): 202,40,92,9,88,6,34,42,107,54,88,14,141,65,46,52,67,15,142,0,26,0,100,0,45,55,37,79,8,48,82,38,5,0,0,0,0,24,19,21,104,122,137,28,5,45,2,0,0,0,2,2,2,89,62,36,77,54,43,64,11,140,137,10,147,81,48,4,68,6,58,34,57,115,113,36,44,9,0,39,0,33,0,17,189,2,65,84,139,8,33,0,46,2,6,0,0,6,19,26,164,34,0,0,4,0,23,68,30,1,101,13,1,68,1,26,13,10,56,20,152,80,49,43,16,52,7,18,16,1,8,22,34,124,30,3,62,69,77,74,46,7,5,0,0,0,2,0,39,17,0,9,36,84,81,19,80,24,47,3,44,96,38,102,40,85,93,39,40,30,58,3,67,23,38,77,32,101,70,50,25,11,19,6,0,0,0,47,20,74,40,101,49,29,78,90,116,56,5,27,0,11,1,24,1,84,54,32,105,42,131,49,86,65,104,2,94,62,107,128,155,37,110,12,102,6,36,41,108,55,83,13,128,67,44,73,53,12,140,0,26,0,96,1,49,57,39,78,8,51,79,19,5,0,0,0,0,22,15,31,148,83,70,36,8,48,2,0,0,0,3,2,2,83,61,36,80,54,41,63,8,135,149,19,156,80,47,5,71,5,68,36,53,113,112,34,53,9,0,39,0,49,0,16,189,2,65,83,139,8,13,0,63,1,7,0,0,6,20,36,159,38,0,0,4,0,24,73,29,0,98,13,1,81,0,29,12,8,39,17,145,80,48,43,15,52,4,21,18,1,6,21,24,123,23,3,64,75,76,77,43,6,5,0,0,0,3,0,45,18,1,8,33,84,87,19,74,23,44,1,40,92,37,104,42,88,95,41,41,24,57,3,66,23,41,85,44,106,52,50,25,11,18,5,0,0,0,44,18,74,38,102,45,33,79,110,117,56,4,24,0,5,1,25,0,81,54,33,105,47,118,49,84,60,106,3,104,58,211,16,25,130,4,89,13,60,22,50,55,89,45,52,27,2,39,100,45,72,120,5,40,3,26,0,64,8,52,80,44,0,76,26,77,80,56,117,88,7,0,0,0,0,0,21,19,61,116,93,79,24,2,121,12,7,0,37,48,4,59,47,89,41,111,75,24,57,117,27,3,65,3,49,38,70,18,34,74,1,44,0,30,0,67,54,2,100,61,109,2,49,6,35,0,3,0,0,0,0,76,55,30,24,1,24,20,0,80,4,0,76,3,12,49,108,77,73,75,22,48,9,58,4,3,0,0,10,3,4,79,71,2,32,120,79,43,20,0,0,0,0,0,0,0,7,54,1,9,29,74,110,19,104,28,83,3,53,10,80,56,79,82,65,124,113,35,34,64,38,8,138,28,110,34,51,113,187,60,14,6,10,1,3,4,0,12,0,35,11,85,67,101,34,7,77,163,50,42,26,0,14,0,29,1,74,11,160,52,45,155,66,59,48,74,40,45,20,54,76,103,172,98,5,89,14,61,23,64,51,86,38,51,43,3,43,98,45,79,147,11,54,4,32,0,106,9,77,82,51,0,72,20,77,80,51,120,79,9,0,0,0,0,0,14,15,55,128,91,83,24,2,100,13,8,0,41,42,4,61,56,79,41,107,41,25,58,122,34,4,56,3,48,39,72,16,51,76,2,43,0,20,0,62,52,1,56,56,68,2,49,7,13,0,0,0,0,0,0,58,48,27,22,1,24,19,2,72,2,0,56,3,12,51,118,73,74,62,21,51,8,57,4,3,0,0,0,0,4,86,70,4,30,120,80,39,21,0,1,0,0,0,0,0,6,54,1,12,35,84,120,32,77,21,72,4,56,12,74,59,74,94,65,139,112,38,35,65,36,8,139,29,109,38,52,117,192,58,13,6,13,3,3,4,0,12,0,35,11,84,72,108,55,3,70,193,57,44,26,0,14,0,27,2,76,12,142,54,48,155,66,61,47,76,39,44,15,47,66,90,134,72,152,135,73,44,14,3,72,11,1,5,116,82,72,50,86,196,84,44,14,3,74,12,1,2,123,84,65,53,85